Protein 2GQC (pdb70)

Radius of gyration: 11.38 Å; Cα contacts (8 Å, |Δi|>4): 119; chains: 1; bounding box: 30×27×16 Å

InterPro domains:
  IPR022764 Peptidase S54, rhomboid domain [PF01694] (138-277)
  IPR031976 Rhomboid protease, N-terminal [PF16733] (1-68)
  IPR035952 Rhomboid-like superfamily [G3DSA:1.20.1540.10] (83-278)
  IPR035952 Rhomboid-like superfamily [SSF144091] (82-285)
  IPR038244 Rhomboid protease, N-terminal domain superfamily [G3DSA:3.30.70.2080] (1-56)

Secondary structure (DSSP, 8-state):
----EEEEE-TTTTGGGHHHHHHTTT--SEEEEETTEEEEE---SSHHHHHHHHHTTSSSTTTTS-SS--

CATH classification: 3.30.70.2080

Organism: Pseudomonas aeruginosa (strain ATCC 15692 / DSM 22644 / CIP 104116 / JCM 14847 / LMG 12228 / 1C / PRS 101 / PAO1) (NCBI:txid208964)

Structure (mmCIF, N/CA/C/O backbone):
data_2GQC
#
_entry.id   2GQC
#
loop_
_atom_site.group_PDB
_atom_site.id
_atom_site.type_symbol
_atom_site.label_atom_id
_atom_site.label_alt_id
_atom_site.label_comp_id
_atom_site.label_asym_id
_atom_site.label_entity_id
_atom_site.label_seq_id
_atom_site.pdbx_PDB_ins_code
_atom_site.Cartn_x
_atom_site.Cartn_y
_atom_site.Cartn_z
_atom_site.occupancy
_atom_site.B_iso_or_equiv
_atom_site.auth_seq_id
_atom_site.auth_comp_id
_atom_site.auth_asym_id
_atom_site.auth_atom_id
_atom_site.pdbx_PDB_model_num
ATOM 1 N N . MET A 1 1 ? 14.741 6.420 -4.822 1.00 0.00 1 MET A N 1
ATOM 2 C CA . MET A 1 1 ? 13.902 7.167 -5.755 1.00 0.00 1 MET A CA 1
ATOM 3 C C . MET A 1 1 ? 12.497 6.567 -5.863 1.00 0.00 1 MET A C 1
ATOM 4 O O . MET A 1 1 ? 12.295 5.520 -6.486 1.00 0.00 1 MET A O 1
ATOM 18 N N . SER A 1 2 ? 11.538 7.246 -5.228 1.00 0.00 2 SER A N 1
ATOM 19 C CA . SER A 1 2 ? 10.137 6.824 -5.214 1.00 0.00 2 SER A CA 1
ATOM 20 C C . SER A 1 2 ? 9.984 5.437 -4.595 1.00 0.00 2 SER A C 1
ATOM 21 O O . SER A 1 2 ? 9.080 4.680 -4.948 1.00 0.00 2 SER A O 1
ATOM 29 N N . ALA A 1 3 ? 10.871 5.107 -3.670 1.00 0.00 3 ALA A N 1
ATOM 30 C CA . ALA A 1 3 ? 10.842 3.814 -3.023 1.00 0.00 3 ALA A CA 1
ATOM 31 C C . ALA A 1 3 ? 11.197 3.929 -1.555 1.00 0.00 3 ALA A C 1
ATOM 32 O O . ALA A 1 3 ? 12.359 3.898 -1.172 1.00 0.00 3 ALA A O 1
ATOM 39 N N . VAL A 1 4 ? 10.185 4.076 -0.745 1.00 0.00 4 VAL A N 1
ATOM 40 C CA . VAL A 1 4 ? 10.361 4.134 0.694 1.00 0.00 4 VAL A CA 1
ATOM 41 C C . VAL A 1 4 ? 9.540 3.038 1.347 1.00 0.00 4 VAL A C 1
ATOM 42 O O . VAL A 1 4 ? 8.324 2.973 1.164 1.00 0.00 4 VAL A O 1
ATOM 55 N N . GLN A 1 5 ? 10.211 2.159 2.070 1.00 0.00 5 GLN A N 1
ATOM 56 C CA . GLN A 1 5 ? 9.550 1.068 2.754 1.00 0.00 5 GLN A CA 1
ATOM 57 C C . GLN A 1 5 ? 8.575 1.630 3.779 1.00 0.00 5 GLN A C 1
ATOM 58 O O . GLN A 1 5 ? 8.973 2.203 4.795 1.00 0.00 5 GLN A O 1
ATOM 72 N N . VAL A 1 6 ? 7.297 1.458 3.490 1.00 0.00 6 VAL A N 1
ATOM 73 C CA . VAL A 1 6 ? 6.240 1.968 4.343 1.00 0.00 6 VAL A CA 1
ATOM 74 C C . VAL A 1 6 ? 5.048 1.041 4.317 1.00 0.00 6 VAL A C 1
ATOM 75 O O . VAL A 1 6 ? 4.321 0.899 5.296 1.00 0.00 6 VAL A O 1
ATOM 88 N N . LEU A 1 7 ? 4.870 0.388 3.200 1.00 0.00 7 LEU A N 1
ATOM 89 C CA . LEU A 1 7 ? 3.720 -0.430 2.990 1.00 0.00 7 LEU A CA 1
ATOM 90 C C . LEU A 1 7 ? 4.200 -1.855 2.848 1.00 0.00 7 LEU A C 1
ATOM 91 O O . LEU A 1 7 ? 5.338 -2.074 2.473 1.00 0.00 7 LEU A O 1
ATOM 107 N N . LYS A 1 8 ? 3.382 -2.808 3.221 1.00 0.00 8 LYS A N 1
ATOM 108 C CA . LYS A 1 8 ? 3.723 -4.186 3.034 1.00 0.00 8 LYS A CA 1
ATOM 109 C C . LYS A 1 8 ? 2.460 -5.002 2.861 1.00 0.00 8 LYS A C 1
ATOM 110 O O . LYS A 1 8 ? 1.414 -4.663 3.414 1.00 0.00 8 LYS A O 1
ATOM 129 N N . PHE A 1 9 ? 2.557 -6.056 2.083 1.00 0.00 9 PHE A N 1
ATOM 130 C CA . PHE A 1 9 ? 1.449 -6.964 1.884 1.00 0.00 9 PHE A CA 1
ATOM 131 C C . PHE A 1 9 ? 1.841 -8.305 2.455 1.00 0.00 9 PHE A C 1
ATOM 132 O O . PHE A 1 9 ? 2.485 -9.109 1.781 1.00 0.00 9 PHE A O 1
ATOM 149 N N . PRO A 1 10 ? 1.512 -8.495 3.739 1.00 0.00 10 PRO A N 1
ATOM 150 C CA . PRO A 1 10 ? 1.777 -9.699 4.513 1.00 0.00 10 PRO A CA 1
ATOM 151 C C . PRO A 1 10 ? 1.846 -10.974 3.691 1.00 0.00 10 PRO A C 1
ATOM 152 O O . PRO A 1 10 ? 0.825 -11.619 3.469 1.00 0.00 10 PRO A O 1
ATOM 163 N N . LEU A 1 11 ? 3.057 -11.386 3.331 1.00 0.00 11 LEU A N 1
ATOM 164 C CA . LEU A 1 11 ? 3.246 -12.553 2.472 1.00 0.00 11 LEU A CA 1
ATOM 165 C C . LEU A 1 11 ? 2.876 -13.822 3.222 1.00 0.00 11 LEU A C 1
ATOM 166 O O . LEU A 1 11 ? 2.762 -14.908 2.653 1.00 0.00 11 LEU A O 1
ATOM 182 N N . SER A 1 12 ? 2.682 -13.638 4.509 1.00 0.00 12 SER A N 1
ATOM 183 C CA . SER A 1 12 ? 2.374 -14.711 5.427 1.00 0.00 12 SER A CA 1
ATOM 184 C C . SER A 1 12 ? 0.870 -14.811 5.708 1.00 0.00 12 SER A C 1
ATOM 185 O O . SER A 1 12 ? 0.438 -15.645 6.510 1.00 0.00 12 SER A O 1
ATOM 193 N N . VAL A 1 13 ? 0.061 -13.982 5.055 1.00 0.00 13 VAL A N 1
ATOM 194 C CA . VAL A 1 13 ? -1.373 -13.997 5.308 1.00 0.00 13 VAL A CA 1
ATOM 195 C C . VAL A 1 13 ? -2.126 -13.935 4.000 1.00 0.00 13 VAL A C 1
ATOM 196 O O . VAL A 1 13 ? -1.535 -13.950 2.920 1.00 0.00 13 VAL A O 1
ATOM 209 N N . ASP A 1 14 ? -3.428 -13.856 4.116 1.00 0.00 14 ASP A N 1
ATOM 210 C CA . ASP A 1 14 ? -4.295 -13.705 2.967 1.00 0.00 14 ASP A CA 1
ATOM 211 C C . ASP A 1 14 ? -4.257 -12.255 2.496 1.00 0.00 14 ASP A C 1
ATOM 212 O O . ASP A 1 14 ? -5.263 -11.543 2.476 1.00 0.00 14 ASP A O 1
ATOM 221 N N . LEU A 1 15 ? -3.056 -11.838 2.130 1.00 0.00 15 LEU A N 1
ATOM 222 C CA . LEU A 1 15 ? -2.768 -10.483 1.701 1.00 0.00 15 LEU A CA 1
ATOM 223 C C . LEU A 1 15 ? -3.586 -10.060 0.500 1.00 0.00 15 LEU A C 1
ATOM 224 O O . LEU A 1 15 ? -3.610 -8.892 0.190 1.00 0.00 15 LEU A O 1
ATOM 240 N N . ALA A 1 16 ? -4.255 -10.997 -0.165 1.00 0.00 16 ALA A N 1
ATOM 241 C CA . ALA A 1 16 ? -5.061 -10.679 -1.346 1.00 0.00 16 ALA A CA 1
ATOM 242 C C . ALA A 1 16 ? -6.019 -9.534 -1.060 1.00 0.00 16 ALA A C 1
ATOM 243 O O . ALA A 1 16 ? -6.428 -8.807 -1.964 1.00 0.00 16 ALA A O 1
ATOM 250 N N . GLY A 1 17 ? -6.341 -9.363 0.211 1.00 0.00 17 GLY A N 1
ATOM 251 C CA . GLY A 1 17 ? -7.166 -8.260 0.616 1.00 0.00 17 GLY A CA 1
ATOM 252 C C . GLY A 1 17 ? -6.429 -6.935 0.537 1.00 0.00 17 GLY A C 1
ATOM 253 O O . GLY A 1 17 ? -6.982 -5.946 0.071 1.00 0.00 17 GLY A O 1
ATOM 257 N N . PHE A 1 18 ? -5.171 -6.910 0.971 1.00 0.00 18 PHE A N 1
ATOM 258 C CA . PHE A 1 18 ? -4.418 -5.663 0.982 1.00 0.00 18 PHE A CA 1
ATOM 259 C C . PHE A 1 18 ? -3.566 -5.499 -0.265 1.00 0.00 18 PHE A C 1
ATOM 260 O O . PHE A 1 18 ? -3.575 -4.443 -0.890 1.00 0.00 18 PHE A O 1
ATOM 277 N N . VAL A 1 19 ? -2.819 -6.532 -0.628 1.00 0.00 19 VAL A N 1
ATOM 278 C CA . VAL A 1 19 ? -1.977 -6.456 -1.796 1.00 0.00 19 VAL A CA 1
ATOM 279 C C . VAL A 1 19 ? -2.872 -6.232 -2.975 1.00 0.00 19 VAL A C 1
ATOM 280 O O . VAL A 1 19 ? -2.551 -5.496 -3.884 1.00 0.00 19 VAL A O 1
ATOM 293 N N . GLY A 1 20 ? -4.028 -6.851 -2.888 1.00 0.00 20 GLY A N 1
ATOM 294 C CA . GLY A 1 20 ? -5.056 -6.658 -3.871 1.00 0.00 20 GLY A CA 1
ATOM 295 C C . GLY A 1 20 ? -5.586 -5.253 -3.804 1.00 0.00 20 GLY A C 1
ATOM 296 O O . GLY A 1 20 ? -5.771 -4.619 -4.820 1.00 0.00 20 GLY A O 1
ATOM 300 N N . LEU A 1 21 ? -5.735 -4.745 -2.589 1.00 0.00 21 LEU A N 1
ATOM 301 C CA . LEU A 1 21 ? -6.337 -3.439 -2.357 1.00 0.00 21 LEU A CA 1
ATOM 302 C C . LEU A 1 21 ? -5.639 -2.345 -3.154 1.00 0.00 21 LEU A C 1
ATOM 303 O O . LEU A 1 21 ? -6.291 -1.579 -3.853 1.00 0.00 21 LEU A O 1
ATOM 319 N N . LEU A 1 22 ? -4.317 -2.266 -3.081 1.00 0.00 22 LEU A N 1
ATOM 320 C CA . LEU A 1 22 ? -3.635 -1.185 -3.764 1.00 0.00 22 LEU A CA 1
ATOM 321 C C . LEU A 1 22 ? -3.254 -1.583 -5.177 1.00 0.00 22 LEU A C 1
ATOM 322 O O . LEU A 1 22 ? -3.074 -0.742 -6.065 1.00 0.00 22 LEU A O 1
ATOM 338 N N . ARG A 1 23 ? -3.118 -2.873 -5.362 1.00 0.00 23 ARG A N 1
ATOM 339 C CA . ARG A 1 23 ? -2.915 -3.448 -6.687 1.00 0.00 23 ARG A CA 1
ATOM 340 C C . ARG A 1 23 ? -4.140 -3.144 -7.536 1.00 0.00 23 ARG A C 1
ATOM 341 O O . ARG A 1 23 ? -4.086 -3.088 -8.761 1.00 0.00 23 ARG A O 1
ATOM 362 N N . ARG A 1 24 ? -5.237 -2.931 -6.833 1.00 0.00 24 ARG A N 1
ATOM 363 C CA . ARG A 1 24 ? -6.503 -2.561 -7.422 1.00 0.00 24 ARG A CA 1
ATOM 364 C C . ARG A 1 24 ? -6.535 -1.082 -7.738 1.00 0.00 24 ARG A C 1
ATOM 365 O O . ARG A 1 24 ? -7.247 -0.641 -8.641 1.00 0.00 24 ARG A O 1
ATOM 386 N N . LEU A 1 25 ? -5.738 -0.325 -7.004 1.00 0.00 25 LEU A N 1
ATOM 387 C CA . LEU A 1 25 ? -5.812 1.113 -7.057 1.00 0.00 25 LEU A CA 1
ATOM 388 C C . LEU A 1 25 ? -5.143 1.641 -8.316 1.00 0.00 25 LEU A C 1
ATOM 389 O O . LEU A 1 25 ? -5.671 2.536 -8.981 1.00 0.00 25 LEU A O 1
ATOM 405 N N . ASN A 1 26 ? -4.005 1.039 -8.652 1.00 0.00 26 ASN A N 1
ATOM 406 C CA . ASN A 1 26 ? -3.194 1.467 -9.785 1.00 0.00 26 ASN A CA 1
ATOM 407 C C . ASN A 1 26 ? -1.857 0.726 -9.825 1.00 0.00 26 ASN A C 1
ATOM 408 O O . ASN A 1 26 ? -1.110 0.856 -10.791 1.00 0.00 26 ASN A O 1
ATOM 419 N N . VAL A 1 27 ? -1.585 -0.061 -8.769 1.00 0.00 27 VAL A N 1
ATOM 420 C CA . VAL A 1 27 ? -0.366 -0.883 -8.637 1.00 0.00 27 VAL A CA 1
ATOM 421 C C . VAL A 1 27 ? 0.873 -0.254 -9.313 1.00 0.00 27 VAL A C 1
ATOM 422 O O . VAL A 1 27 ? 1.431 -0.776 -10.277 1.00 0.00 27 VAL A O 1
ATOM 435 N N . PRO A 1 28 ? 1.296 0.904 -8.787 1.00 0.00 28 PRO A N 1
ATOM 436 C CA . PRO A 1 28 ? 2.442 1.673 -9.291 1.00 0.00 28 PRO A CA 1
ATOM 437 C C . PRO A 1 28 ? 3.697 1.538 -8.428 1.00 0.00 28 PRO A C 1
ATOM 438 O O . PRO A 1 28 ? 4.563 2.413 -8.438 1.00 0.00 28 PRO A O 1
ATOM 449 N N . HIS A 1 29 ? 3.810 0.448 -7.693 1.00 0.00 29 HIS A N 1
ATOM 450 C CA . HIS A 1 29 ? 4.727 0.404 -6.561 1.00 0.00 29 HIS A CA 1
ATOM 451 C C . HIS A 1 29 ? 5.843 -0.612 -6.713 1.00 0.00 29 HIS A C 1
ATOM 452 O O . HIS A 1 29 ? 5.861 -1.415 -7.641 1.00 0.00 29 HIS A O 1
ATOM 467 N N . ARG A 1 30 ? 6.771 -0.557 -5.767 1.00 0.00 30 ARG A N 1
ATOM 468 C CA . ARG A 1 30 ? 7.818 -1.557 -5.660 1.00 0.00 30 ARG A CA 1
ATOM 469 C C . ARG A 1 30 ? 7.417 -2.647 -4.672 1.00 0.00 30 ARG A C 1
ATOM 470 O O . ARG A 1 30 ? 7.008 -2.351 -3.553 1.00 0.00 30 ARG A O 1
ATOM 491 N N . VAL A 1 31 ? 7.506 -3.892 -5.111 1.00 0.00 31 VAL A N 1
ATOM 492 C CA . VAL A 1 31 ? 7.317 -5.047 -4.244 1.00 0.00 31 VAL A CA 1
ATOM 493 C C . VAL A 1 31 ? 8.660 -5.693 -3.927 1.00 0.00 31 VAL A C 1
ATOM 494 O O . VAL A 1 31 ? 9.387 -6.107 -4.828 1.00 0.00 31 VAL A O 1
ATOM 507 N N . SER A 1 32 ? 8.987 -5.769 -2.653 1.00 0.00 32 SER A N 1
ATOM 508 C CA . SER A 1 32 ? 10.226 -6.394 -2.217 1.00 0.00 32 SER A CA 1
ATOM 509 C C . SER A 1 32 ? 10.021 -7.044 -0.864 1.00 0.00 32 SER A C 1
ATOM 510 O O . SER A 1 32 ? 9.514 -6.420 0.058 1.00 0.00 32 SER A O 1
ATOM 518 N N . GLU A 1 33 ? 10.423 -8.291 -0.748 1.00 0.00 33 GLU A N 1
ATOM 519 C CA . GLU A 1 33 ? 10.160 -9.072 0.451 1.00 0.00 33 GLU A CA 1
ATOM 520 C C . GLU A 1 33 ? 11.186 -8.761 1.529 1.00 0.00 33 GLU A C 1
ATOM 521 O O . GLU A 1 33 ? 12.322 -9.230 1.484 1.00 0.00 33 GLU A O 1
ATOM 533 N N . GLU A 1 34 ? 10.764 -7.960 2.499 1.00 0.00 34 GLU A N 1
ATOM 534 C CA . GLU A 1 34 ? 11.661 -7.460 3.533 1.00 0.00 34 GLU A CA 1
ATOM 535 C C . GLU A 1 34 ? 11.431 -8.171 4.864 1.00 0.00 34 GLU A C 1
ATOM 536 O O . GLU A 1 34 ? 10.354 -8.053 5.456 1.00 0.00 34 GLU A O 1
ATOM 548 N N . SER A 1 35 ? 12.441 -8.931 5.297 1.00 0.00 35 SER A N 1
ATOM 549 C CA . SER A 1 35 ? 12.481 -9.562 6.625 1.00 0.00 35 SER A CA 1
ATOM 550 C C . SER A 1 35 ? 11.468 -10.704 6.785 1.00 0.00 35 SER A C 1
ATOM 551 O O . SER A 1 35 ? 11.764 -11.719 7.419 1.00 0.00 35 SER A O 1
ATOM 559 N N . GLY A 1 36 ? 10.287 -10.543 6.218 1.00 0.00 36 GLY A N 1
ATOM 560 C CA . GLY A 1 36 ? 9.254 -11.542 6.370 1.00 0.00 36 GLY A CA 1
ATOM 561 C C . GLY A 1 36 ? 7.899 -11.086 5.866 1.00 0.00 36 GLY A C 1
ATOM 562 O O . GLY A 1 36 ? 6.908 -11.792 6.029 1.00 0.00 36 GLY A O 1
ATOM 566 N N . GLN A 1 37 ? 7.836 -9.903 5.273 1.00 0.00 37 GLN A N 1
ATOM 567 C CA . GLN A 1 37 ? 6.624 -9.451 4.625 1.00 0.00 37 GLN A CA 1
ATOM 568 C C . GLN A 1 37 ? 6.994 -8.972 3.248 1.00 0.00 37 GLN A C 1
ATOM 569 O O . GLN A 1 37 ? 8.080 -8.438 3.055 1.00 0.00 37 GLN A O 1
ATOM 583 N N . GLN A 1 38 ? 6.134 -9.207 2.280 1.00 0.00 38 GLN A N 1
ATOM 584 C CA . GLN A 1 38 ? 6.307 -8.581 1.002 1.00 0.00 38 GLN A CA 1
ATOM 585 C C . GLN A 1 38 ? 6.040 -7.129 1.214 1.00 0.00 38 GLN A C 1
ATOM 586 O O . GLN A 1 38 ? 5.112 -6.772 1.918 1.00 0.00 38 GLN A O 1
ATOM 600 N N . VAL A 1 39 ? 6.856 -6.295 0.656 1.00 0.00 39 VAL A N 1
ATOM 601 C CA . VAL A 1 39 ? 6.824 -4.918 1.023 1.00 0.00 39 VAL A CA 1
ATOM 602 C C . VAL A 1 39 ? 6.723 -4.013 -0.176 1.00 0.00 39 VAL A C 1
ATOM 603 O O . VAL A 1 39 ? 7.283 -4.270 -1.227 1.00 0.00 39 VAL A O 1
ATOM 616 N N . LEU A 1 40 ? 5.972 -2.972 0.014 1.00 0.00 40 LEU A N 1
ATOM 617 C CA . LEU A 1 40 ? 5.574 -2.079 -1.026 1.00 0.00 40 LEU A CA 1
ATOM 618 C C . LEU A 1 40 ? 6.105 -0.692 -0.714 1.00 0.00 40 LEU A C 1
ATOM 619 O O . LEU A 1 40 ? 5.917 -0.166 0.386 1.00 0.00 40 LEU A O 1
ATOM 635 N N . TRP A 1 41 ? 6.791 -0.119 -1.677 1.00 0.00 41 TRP A N 1
ATOM 636 C CA . TRP A 1 41 ? 7.449 1.147 -1.476 1.00 0.00 41 TRP A CA 1
ATOM 637 C C . TRP A 1 41 ? 7.018 2.113 -2.574 1.00 0.00 41 TRP A C 1
ATOM 638 O O . TRP A 1 41 ? 7.454 1.959 -3.716 1.00 0.00 41 TRP A O 1
ATOM 659 N N . VAL A 1 42 ? 6.124 3.051 -2.278 1.00 0.00 42 VAL A N 1
ATOM 660 C CA . VAL A 1 42 ? 5.917 4.161 -3.221 1.00 0.00 42 VAL A CA 1
ATOM 661 C C . VAL A 1 42 ? 5.792 5.584 -2.621 1.00 0.00 42 VAL A C 1
ATOM 662 O O . VAL A 1 42 ? 5.371 6.488 -3.342 1.00 0.00 42 VAL A O 1
ATOM 675 N N . PRO A 1 43 ? 6.131 5.863 -1.342 1.00 0.00 43 PRO A N 1
ATOM 676 C CA . PRO A 1 43 ? 6.036 7.222 -0.820 1.00 0.00 43 PRO A CA 1
ATOM 677 C C . PRO A 1 43 ? 7.338 8.026 -0.881 1.00 0.00 43 PRO A C 1
ATOM 678 O O . PRO A 1 43 ? 8.122 7.924 -1.821 1.00 0.00 43 PRO A O 1
ATOM 689 N N . ASP A 1 44 ? 7.534 8.816 0.169 1.00 0.00 44 ASP A N 1
ATOM 690 C CA . ASP A 1 44 ? 8.686 9.704 0.319 1.00 0.00 44 ASP A CA 1
ATOM 691 C C . ASP A 1 44 ? 9.119 9.717 1.771 1.00 0.00 44 ASP A C 1
ATOM 692 O O . ASP A 1 44 ? 10.175 9.209 2.142 1.00 0.00 44 ASP A O 1
ATOM 701 N N . GLU A 1 45 ? 8.259 10.308 2.579 1.00 0.00 45 GLU A N 1
ATOM 702 C CA . GLU A 1 45 ? 8.488 10.479 3.998 1.00 0.00 45 GLU A CA 1
ATOM 703 C C . GLU A 1 45 ? 7.210 10.990 4.616 1.00 0.00 45 GLU A C 1
ATOM 704 O O . GLU A 1 45 ? 6.653 10.382 5.525 1.00 0.00 45 GLU A O 1
ATOM 716 N N . ARG A 1 46 ? 6.726 12.093 4.074 1.00 0.00 46 ARG A N 1
ATOM 717 C CA . ARG A 1 46 ? 5.424 12.607 4.455 1.00 0.00 46 ARG A CA 1
ATOM 718 C C . ARG A 1 46 ? 4.367 11.887 3.641 1.00 0.00 46 ARG A C 1
ATOM 719 O O . ARG A 1 46 ? 3.260 11.619 4.106 1.00 0.00 46 ARG A O 1
ATOM 740 N N . LEU A 1 47 ? 4.757 11.540 2.424 1.00 0.00 47 LEU A N 1
ATOM 741 C CA . LEU A 1 47 ? 3.909 10.798 1.510 1.00 0.00 47 LEU A CA 1
ATOM 742 C C . LEU A 1 47 ? 3.623 9.411 2.084 1.00 0.00 47 LEU A C 1
ATOM 743 O O . LEU A 1 47 ? 2.548 8.867 1.890 1.00 0.00 47 LEU A O 1
ATOM 759 N N . ALA A 1 48 ? 4.591 8.877 2.823 1.00 0.00 48 ALA A N 1
ATOM 760 C CA . ALA A 1 48 ? 4.523 7.528 3.390 1.00 0.00 48 ALA A CA 1
ATOM 761 C C . ALA A 1 48 ? 3.162 7.213 4.005 1.00 0.00 48 ALA A C 1
ATOM 762 O O . ALA A 1 48 ? 2.557 6.164 3.740 1.00 0.00 48 ALA A O 1
ATOM 769 N N . GLU A 1 49 ? 2.671 8.159 4.782 1.00 0.00 49 GLU A N 1
ATOM 770 C CA . GLU A 1 49 ? 1.442 7.984 5.532 1.00 0.00 49 GLU A CA 1
ATOM 771 C C . GLU A 1 49 ? 0.264 8.043 4.582 1.00 0.00 49 GLU A C 1
ATOM 772 O O . GLU A 1 49 ? -0.653 7.233 4.644 1.00 0.00 49 GLU A O 1
ATOM 784 N N . GLN A 1 50 ? 0.340 8.984 3.663 1.00 0.00 50 GLN A N 1
ATOM 785 C CA . GLN A 1 50 ? -0.688 9.179 2.667 1.00 0.00 50 GLN A CA 1
ATOM 786 C C . GLN A 1 50 ? -0.793 7.947 1.778 1.00 0.00 50 GLN A C 1
ATOM 787 O O . GLN A 1 50 ? -1.879 7.570 1.341 1.00 0.00 50 GLN A O 1
ATOM 801 N N . VAL A 1 51 ? 0.331 7.279 1.580 1.00 0.00 51 VAL A N 1
ATOM 802 C CA . VAL A 1 51 ? 0.406 6.235 0.588 1.00 0.00 51 VAL A CA 1
ATOM 803 C C . VAL A 1 51 ? -0.312 4.993 1.085 1.00 0.00 51 VAL A C 1
ATOM 804 O O . VAL A 1 51 ? -1.262 4.555 0.475 1.00 0.00 51 VAL A O 1
ATOM 817 N N . ARG A 1 52 ? 0.077 4.447 2.213 1.00 0.00 52 ARG A N 1
ATOM 818 C CA . ARG A 1 52 ? -0.563 3.216 2.648 1.00 0.00 52 ARG A CA 1
ATOM 819 C C . ARG A 1 52 ? -1.863 3.509 3.379 1.00 0.00 52 ARG A C 1
ATOM 820 O O . ARG A 1 52 ? -2.860 2.814 3.193 1.00 0.00 52 ARG A O 1
ATOM 841 N N . GLU A 1 53 ? -1.870 4.571 4.169 1.00 0.00 53 GLU A N 1
ATOM 842 C CA . GLU A 1 53 ? -2.974 4.817 5.074 1.00 0.00 53 GLU A CA 1
ATOM 843 C C . GLU A 1 53 ? -4.138 5.432 4.368 1.00 0.00 53 GLU A C 1
ATOM 844 O O . GLU A 1 53 ? -5.248 5.336 4.839 1.00 0.00 53 GLU A O 1
ATOM 856 N N . LEU A 1 54 ? -3.904 6.091 3.265 1.00 0.00 54 LEU A N 1
ATOM 857 C CA . LEU A 1 54 ? -5.017 6.643 2.535 1.00 0.00 54 LEU A CA 1
ATOM 858 C C . LEU A 1 54 ? -5.351 5.803 1.335 1.00 0.00 54 LEU A C 1
ATOM 859 O O . LEU A 1 54 ? -6.494 5.739 0.940 1.00 0.00 54 LEU A O 1
ATOM 875 N N . TYR A 1 55 ? -4.392 5.098 0.782 1.00 0.00 55 TYR A N 1
ATOM 876 C CA . TYR A 1 55 ? -4.713 4.252 -0.358 1.00 0.00 55 TYR A CA 1
ATOM 877 C C . TYR A 1 55 ? -5.637 3.154 0.111 1.00 0.00 55 TYR A C 1
ATOM 878 O O . TYR A 1 55 ? -6.473 2.662 -0.631 1.00 0.00 55 TYR A O 1
ATOM 896 N N . ARG A 1 56 ? -5.486 2.808 1.379 1.00 0.00 56 ARG A N 1
ATOM 897 C CA . ARG A 1 56 ? -6.274 1.757 1.988 1.00 0.00 56 ARG A CA 1
ATOM 898 C C . ARG A 1 56 ? -7.718 2.194 2.296 1.00 0.00 56 ARG A C 1
ATOM 899 O O . ARG A 1 56 ? -8.542 1.354 2.655 1.00 0.00 56 ARG A O 1
ATOM 920 N N . ARG A 1 57 ? -8.054 3.487 2.148 1.00 0.00 57 ARG A N 1
ATOM 921 C CA . ARG A 1 57 ? -9.360 3.948 2.639 1.00 0.00 57 ARG A CA 1
ATOM 922 C C . ARG A 1 57 ? -9.919 5.182 1.927 1.00 0.00 57 ARG A C 1
ATOM 923 O O . ARG A 1 57 ? -11.121 5.405 1.964 1.00 0.00 57 ARG A O 1
ATOM 944 N N . TYR A 1 58 ? -9.075 5.997 1.317 1.00 0.00 58 TYR A N 1
ATOM 945 C CA . TYR A 1 58 ? -9.558 7.205 0.648 1.00 0.00 58 TYR A CA 1
ATOM 946 C C . TYR A 1 58 ? -9.388 7.119 -0.881 1.00 0.00 58 TYR A C 1
ATOM 947 O O . TYR A 1 58 ? -10.375 7.000 -1.571 1.00 0.00 58 TYR A O 1
ATOM 965 N N . PRO A 1 59 ? -8.164 7.222 -1.453 1.00 0.00 59 PRO A N 1
ATOM 966 C CA . PRO A 1 59 ? -7.914 6.864 -2.859 1.00 0.00 59 PRO A CA 1
ATOM 967 C C . PRO A 1 59 ? -8.662 5.610 -3.354 1.00 0.00 59 PRO A C 1
ATOM 968 O O . PRO A 1 59 ? -9.207 5.617 -4.459 1.00 0.00 59 PRO A O 1
ATOM 979 N N . GLU A 1 60 ? -8.691 4.540 -2.557 1.00 0.00 60 GLU A N 1
ATOM 980 C CA . GLU A 1 60 ? -9.394 3.325 -2.967 1.00 0.00 60 GLU A CA 1
ATOM 981 C C . GLU A 1 60 ? -10.770 3.306 -2.322 1.00 0.00 60 GLU A C 1
ATOM 982 O O . GLU A 1 60 ? -11.737 2.798 -2.881 1.00 0.00 60 GLU A O 1
ATOM 994 N N . GLY A 1 61 ? -10.849 3.917 -1.154 1.00 0.00 61 GLY A N 1
ATOM 995 C CA . GLY A 1 61 ? -12.128 4.157 -0.517 1.00 0.00 61 GLY A CA 1
ATOM 996 C C . GLY A 1 61 ? -12.823 5.354 -1.130 1.00 0.00 61 GLY A C 1
ATOM 997 O O . GLY A 1 61 ? -13.647 6.022 -0.509 1.00 0.00 61 GLY A O 1
ATOM 1001 N N . ASP A 1 62 ? -12.452 5.617 -2.359 1.00 0.00 62 ASP A N 1
ATOM 1002 C CA . ASP A 1 62 ? -12.992 6.719 -3.130 1.00 0.00 62 ASP A CA 1
ATOM 1003 C C . ASP A 1 62 ? -14.324 6.287 -3.728 1.00 0.00 62 ASP A C 1
ATOM 1004 O O . ASP A 1 62 ? -14.709 5.125 -3.576 1.00 0.00 62 ASP A O 1
ATOM 1013 N N . PRO A 1 63 ? -15.064 7.188 -4.395 1.00 0.00 63 PRO A N 1
ATOM 1014 C CA . PRO A 1 63 ? -16.209 6.799 -5.231 1.00 0.00 63 PRO A CA 1
ATOM 1015 C C . PRO A 1 63 ? -15.881 5.653 -6.205 1.00 0.00 63 PRO A C 1
ATOM 1016 O O . PRO A 1 63 ? -16.762 5.146 -6.899 1.00 0.00 63 PRO A O 1
ATOM 1027 N N . GLN A 1 64 ? -14.609 5.265 -6.263 1.00 0.00 64 GLN A N 1
ATOM 1028 C CA . GLN A 1 64 ? -14.169 4.168 -7.107 1.00 0.00 64 GLN A CA 1
ATOM 1029 C C . GLN A 1 64 ? 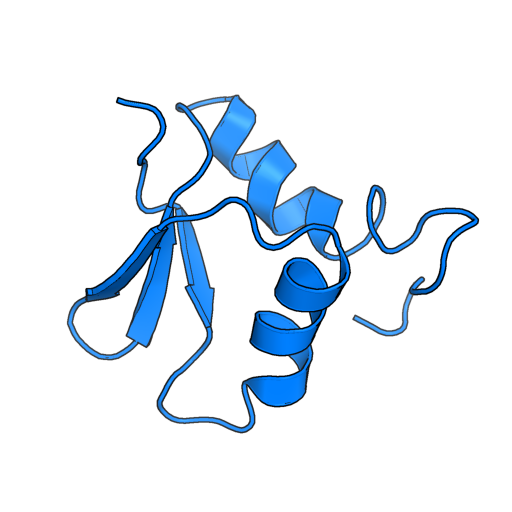-14.736 2.837 -6.628 1.00 0.00 64 GLN A C 1
ATOM 1030 O O . GLN A 1 64 ? -15.520 2.202 -7.337 1.00 0.00 64 GLN A O 1
ATOM 1044 N N . ALA A 1 65 ? -14.357 2.417 -5.424 1.00 0.00 65 ALA A N 1
ATOM 1045 C CA . ALA A 1 65 ? -14.611 1.044 -5.023 1.00 0.00 65 ALA A CA 1
ATOM 1046 C C . ALA A 1 65 ? -14.752 0.864 -3.520 1.00 0.00 65 ALA A C 1
ATOM 1047 O O . ALA A 1 65 ? -15.857 0.867 -2.977 1.00 0.00 65 ALA A O 1
ATOM 1054 N N . THR A 1 66 ? -13.616 0.703 -2.870 1.00 0.00 66 THR A N 1
ATOM 1055 C CA . THR A 1 66 ? -13.539 0.353 -1.468 1.00 0.00 66 THR A CA 1
ATOM 1056 C C . THR A 1 66 ? -14.073 1.487 -0.583 1.00 0.00 66 THR A C 1
ATOM 1057 O O . THR A 1 66 ? -14.286 2.589 -1.071 1.00 0.00 66 THR A O 1
ATOM 1068 N N . LEU A 1 67 ? -14.379 1.165 0.680 1.00 0.00 67 LEU A N 1
ATOM 1069 C CA . LEU A 1 67 ? -14.689 2.147 1.712 1.00 0.00 67 LEU A CA 1
ATOM 1070 C C . LEU A 1 67 ? -15.197 1.433 2.955 1.00 0.00 67 LEU A C 1
ATOM 1071 O O . LEU A 1 67 ? -16.242 0.785 2.915 1.00 0.00 67 LEU A O 1
ATOM 1087 N N . GLU A 1 68 ? -14.436 1.533 4.045 1.00 0.00 68 GLU A N 1
ATOM 1088 C CA . GLU A 1 68 ? -14.757 0.837 5.297 1.00 0.00 68 GLU A CA 1
ATOM 1089 C C . GLU A 1 68 ? -14.773 -0.676 5.104 1.00 0.00 68 GLU A C 1
ATOM 1090 O O . GLU A 1 68 ? -15.267 -1.423 5.946 1.00 0.00 68 GLU A O 1
ATOM 1102 N N . ALA A 1 69 ? -14.208 -1.113 3.995 1.00 0.00 69 ALA A N 1
ATOM 1103 C CA . ALA A 1 69 ? -14.140 -2.526 3.672 1.00 0.00 69 ALA A CA 1
ATOM 1104 C C . ALA A 1 69 ? -12.699 -2.971 3.594 1.00 0.00 69 ALA A C 1
ATOM 1105 O O . ALA A 1 69 ? -12.421 -4.110 3.235 1.00 0.00 69 ALA A O 1
ATOM 1112 N N . ALA A 1 70 ? -11.796 -2.039 3.902 1.00 0.00 70 ALA A N 1
ATOM 1113 C CA . ALA A 1 70 ? -10.360 -2.305 3.889 1.00 0.00 70 ALA A CA 1
ATOM 1114 C C . ALA A 1 70 ? -10.061 -3.603 4.623 1.00 0.00 70 ALA A C 1
ATOM 1115 O O . ALA A 1 70 ? -10.159 -3.674 5.851 1.00 0.00 70 ALA A O 1
ATOM 1122 N N . MET A 1 1 ? 14.413 7.314 -2.803 1.00 0.00 1 MET A N 2
ATOM 1123 C CA . MET A 1 1 ? 13.743 8.270 -3.683 1.00 0.00 1 MET A CA 2
ATOM 1124 C C . MET A 1 1 ? 12.512 7.641 -4.335 1.00 0.00 1 MET A C 2
ATOM 1125 O O . MET A 1 1 ? 12.641 6.738 -5.163 1.00 0.00 1 MET A O 2
ATOM 1139 N N . SER A 1 2 ? 11.329 8.123 -3.936 1.00 0.00 2 SER A N 2
ATOM 1140 C CA . SER A 1 2 ? 10.034 7.620 -4.421 1.00 0.00 2 SER A CA 2
ATOM 1141 C C . SER A 1 2 ? 9.910 6.101 -4.271 1.00 0.00 2 SER A C 2
ATOM 1142 O O . SER A 1 2 ? 9.141 5.447 -4.977 1.00 0.00 2 SER A O 2
ATOM 1150 N N . ALA A 1 3 ? 10.665 5.557 -3.330 1.00 0.00 3 ALA A N 2
ATOM 1151 C CA . ALA A 1 3 ? 10.643 4.140 -3.038 1.00 0.00 3 ALA A CA 2
ATOM 1152 C C . ALA A 1 3 ? 11.068 3.903 -1.608 1.00 0.00 3 ALA A C 2
ATOM 1153 O O . ALA A 1 3 ? 12.186 3.475 -1.329 1.00 0.00 3 ALA A O 2
ATOM 1160 N N . VAL A 1 4 ? 10.166 4.209 -0.709 1.00 0.00 4 VAL A N 2
ATOM 1161 C CA . VAL A 1 4 ? 10.429 4.084 0.710 1.00 0.00 4 VAL A CA 2
ATOM 1162 C C . VAL A 1 4 ? 9.680 2.900 1.272 1.00 0.00 4 VAL A C 2
ATOM 1163 O O . VAL A 1 4 ? 8.474 2.763 1.058 1.00 0.00 4 VAL A O 2
ATOM 1176 N N . GLN A 1 5 ? 10.395 2.036 1.964 1.00 0.00 5 GLN A N 2
ATOM 1177 C CA . GLN A 1 5 ? 9.779 0.921 2.634 1.00 0.00 5 GLN A CA 2
ATOM 1178 C C . GLN A 1 5 ? 8.843 1.465 3.699 1.00 0.00 5 GLN A C 2
ATOM 1179 O O . GLN A 1 5 ? 9.277 2.000 4.718 1.00 0.00 5 GLN A O 2
ATOM 1193 N N . VAL A 1 6 ? 7.558 1.336 3.438 1.00 0.00 6 VAL A N 2
ATOM 1194 C CA . VAL A 1 6 ? 6.551 1.825 4.352 1.00 0.00 6 VAL A CA 2
ATOM 1195 C C . VAL A 1 6 ? 5.330 0.941 4.300 1.00 0.00 6 VAL A C 2
ATOM 1196 O O . VAL A 1 6 ? 4.598 0.801 5.275 1.00 0.00 6 VAL A O 2
ATOM 1209 N N . LEU A 1 7 ? 5.144 0.310 3.169 1.00 0.00 7 LEU A N 2
ATOM 1210 C CA . LEU A 1 7 ? 3.978 -0.477 2.934 1.00 0.00 7 LEU A CA 2
ATOM 1211 C C . LEU A 1 7 ? 4.418 -1.914 2.751 1.00 0.00 7 LEU A C 2
ATOM 1212 O O . LEU A 1 7 ? 5.550 -2.155 2.365 1.00 0.00 7 LEU A O 2
ATOM 1228 N N . LYS A 1 8 ? 3.572 -2.859 3.103 1.00 0.00 8 LYS A N 2
ATOM 1229 C CA . LYS A 1 8 ? 3.872 -4.245 2.889 1.00 0.00 8 LYS A CA 2
ATOM 1230 C C . LYS A 1 8 ? 2.588 -5.043 2.748 1.00 0.00 8 LYS A C 2
ATOM 1231 O O . LYS A 1 8 ? 1.546 -4.673 3.299 1.00 0.00 8 LYS A O 2
ATOM 1250 N N . PHE A 1 9 ? 2.670 -6.121 1.999 1.00 0.00 9 PHE A N 2
ATOM 1251 C CA . PHE A 1 9 ? 1.555 -7.031 1.816 1.00 0.00 9 PHE A CA 2
ATOM 1252 C C . PHE A 1 9 ? 1.961 -8.400 2.340 1.00 0.00 9 PHE A C 2
ATOM 1253 O O . PHE A 1 9 ? 2.539 -9.209 1.619 1.00 0.00 9 PHE A O 2
ATOM 1270 N N . PRO A 1 10 ? 1.726 -8.601 3.641 1.00 0.00 10 PRO A N 2
ATOM 1271 C CA . PRO A 1 10 ? 1.966 -9.835 4.387 1.00 0.00 10 PRO A CA 2
ATOM 1272 C C . PRO A 1 10 ? 1.944 -11.115 3.562 1.00 0.00 10 PRO A C 2
ATOM 1273 O O . PRO A 1 10 ? 0.882 -11.699 3.364 1.00 0.00 10 PRO A O 2
ATOM 1284 N N . LEU A 1 11 ? 3.125 -11.604 3.186 1.00 0.00 11 LEU A N 2
ATOM 1285 C CA . LEU A 1 11 ? 3.242 -12.772 2.298 1.00 0.00 11 LEU A CA 2
ATOM 1286 C C . LEU A 1 11 ? 2.757 -14.037 3.000 1.00 0.00 11 LEU A C 2
ATOM 1287 O O . LEU A 1 11 ? 2.582 -15.089 2.389 1.00 0.00 11 LEU A O 2
ATOM 1303 N N . SER A 1 12 ? 2.535 -13.899 4.291 1.00 0.00 12 SER A N 2
ATOM 1304 C CA . SER A 1 12 ? 2.215 -15.013 5.149 1.00 0.00 12 SER A CA 2
ATOM 1305 C C . SER A 1 12 ? 0.716 -15.096 5.388 1.00 0.00 12 SER A C 2
ATOM 1306 O O . SER A 1 12 ? 0.203 -16.113 5.857 1.00 0.00 12 SER A O 2
ATOM 1314 N N . VAL A 1 13 ? 0.001 -14.042 5.030 1.00 0.00 13 VAL A N 2
ATOM 1315 C CA . VAL A 1 13 ? -1.397 -13.950 5.386 1.00 0.00 13 VAL A CA 2
ATOM 1316 C C . VAL A 1 13 ? -2.234 -13.837 4.135 1.00 0.00 13 VAL A C 2
ATOM 1317 O O . VAL A 1 13 ? -1.729 -13.958 3.016 1.00 0.00 13 VAL A O 2
ATOM 1330 N N . ASP A 1 14 ? -3.502 -13.597 4.336 1.00 0.00 14 ASP A N 2
ATOM 1331 C CA . ASP A 1 14 ? -4.437 -13.435 3.244 1.00 0.00 14 ASP A CA 2
ATOM 1332 C C . ASP A 1 14 ? -4.357 -12.003 2.728 1.00 0.00 14 ASP A C 2
ATOM 1333 O O . ASP A 1 14 ? -5.323 -11.234 2.782 1.00 0.00 14 ASP A O 2
ATOM 1342 N N . LEU A 1 15 ? -3.168 -11.659 2.237 1.00 0.00 15 LEU A N 2
ATOM 1343 C CA . LEU A 1 15 ? -2.854 -10.326 1.761 1.00 0.00 15 LEU A CA 2
ATOM 1344 C C . LEU A 1 15 ? -3.685 -9.912 0.570 1.00 0.00 15 LEU A C 2
ATOM 1345 O O . LEU A 1 15 ? -3.610 -8.778 0.157 1.00 0.00 15 LEU A O 2
ATOM 1361 N N . ALA A 1 16 ? -4.469 -10.816 0.008 1.00 0.00 16 ALA A N 2
ATOM 1362 C CA . ALA A 1 16 ? -5.320 -10.472 -1.125 1.00 0.00 16 ALA A CA 2
ATOM 1363 C C . ALA A 1 16 ? -6.219 -9.294 -0.776 1.00 0.00 16 ALA A C 2
ATOM 1364 O O . ALA A 1 16 ? -6.711 -8.590 -1.657 1.00 0.00 16 ALA A O 2
ATOM 1371 N N . GLY A 1 17 ? -6.404 -9.066 0.517 1.00 0.00 17 GLY A N 2
ATOM 1372 C CA . GLY A 1 17 ? -7.122 -7.899 0.957 1.00 0.00 17 GLY A CA 2
ATOM 1373 C C . GLY A 1 17 ? -6.319 -6.626 0.757 1.00 0.00 17 GLY A C 2
ATOM 1374 O O . GLY A 1 17 ? -6.834 -5.645 0.230 1.00 0.00 17 GLY A O 2
ATOM 1378 N N . PHE A 1 18 ? -5.052 -6.636 1.159 1.00 0.00 18 PHE A N 2
ATOM 1379 C CA . PHE A 1 18 ? -4.234 -5.432 1.075 1.00 0.00 18 PHE A CA 2
ATOM 1380 C C . PHE A 1 18 ? -3.468 -5.359 -0.235 1.00 0.00 18 PHE A C 2
ATOM 1381 O O . PHE A 1 18 ? -3.476 -4.328 -0.903 1.00 0.00 18 PHE A O 2
ATOM 1398 N N . VAL A 1 19 ? -2.800 -6.438 -0.606 1.00 0.00 19 VAL A N 2
ATOM 1399 C CA . VAL A 1 19 ? -2.058 -6.465 -1.850 1.00 0.00 19 VAL A CA 2
ATOM 1400 C C . VAL A 1 19 ? -3.036 -6.208 -2.975 1.00 0.00 19 VAL A C 2
ATOM 1401 O O . VAL A 1 19 ? -2.711 -5.583 -3.973 1.00 0.00 19 VAL A O 2
ATOM 1414 N N . GLY A 1 20 ? -4.256 -6.690 -2.754 1.00 0.00 20 GLY A N 2
ATOM 1415 C CA . GLY A 1 20 ? -5.349 -6.459 -3.668 1.00 0.00 20 GLY A CA 2
ATOM 1416 C C . GLY A 1 20 ? -5.806 -5.036 -3.591 1.00 0.00 20 GLY A C 2
ATOM 1417 O O . GLY A 1 20 ? -6.038 -4.419 -4.608 1.00 0.00 20 GLY A O 2
ATOM 1421 N N . LEU A 1 21 ? -5.829 -4.498 -2.382 1.00 0.00 21 LEU A N 2
ATOM 1422 C CA . LEU A 1 21 ? -6.311 -3.142 -2.136 1.00 0.00 21 LEU A CA 2
ATOM 1423 C C . LEU A 1 21 ? -5.582 -2.138 -3.018 1.00 0.00 21 LEU A C 2
ATOM 1424 O O . LEU A 1 21 ? -6.182 -1.261 -3.630 1.00 0.00 21 LEU A O 2
ATOM 1440 N N . LEU A 1 22 ? -4.281 -2.291 -3.088 1.00 0.00 22 LEU A N 2
ATOM 1441 C CA . LEU A 1 22 ? -3.437 -1.348 -3.798 1.00 0.00 22 LEU A CA 2
ATOM 1442 C C . LEU A 1 22 ? -3.209 -1.798 -5.225 1.00 0.00 22 LEU A C 2
ATOM 1443 O O . LEU A 1 22 ? -2.901 -0.999 -6.119 1.00 0.00 22 LEU A O 2
ATOM 1459 N N . ARG A 1 23 ? -3.326 -3.094 -5.412 1.00 0.00 23 ARG A N 2
ATOM 1460 C CA . ARG A 1 23 ? -3.390 -3.684 -6.737 1.00 0.00 23 ARG A CA 2
ATOM 1461 C C . ARG A 1 23 ? -4.553 -3.064 -7.492 1.00 0.00 23 ARG A C 2
ATOM 1462 O O . ARG A 1 23 ? -4.499 -2.827 -8.696 1.00 0.00 23 ARG A O 2
ATOM 1483 N N . ARG A 1 24 ? -5.588 -2.793 -6.722 1.00 0.00 24 ARG A N 2
ATOM 1484 C CA . ARG A 1 24 ? -6.828 -2.211 -7.202 1.00 0.00 24 ARG A CA 2
ATOM 1485 C C . ARG A 1 24 ? -6.624 -0.751 -7.535 1.00 0.00 24 ARG A C 2
ATOM 1486 O O . ARG A 1 24 ? -7.279 -0.182 -8.412 1.00 0.00 24 ARG A O 2
ATOM 1507 N N . LEU A 1 25 ? -5.671 -0.177 -6.829 1.00 0.00 25 LEU A N 2
ATOM 1508 C CA . LEU A 1 25 ? -5.443 1.252 -6.832 1.00 0.00 25 LEU A CA 2
ATOM 1509 C C . LEU A 1 25 ? -4.844 1.674 -8.175 1.00 0.00 25 LEU A C 2
ATOM 1510 O O . LEU A 1 25 ? -5.304 2.647 -8.774 1.00 0.00 25 LEU A O 2
ATOM 1526 N N . ASN A 1 26 ? -3.846 0.900 -8.632 1.00 0.00 26 ASN A N 2
ATOM 1527 C CA . ASN A 1 26 ? -3.236 1.012 -9.975 1.00 0.00 26 ASN A CA 2
ATOM 1528 C C . ASN A 1 26 ? -1.787 0.537 -9.959 1.00 0.00 26 ASN A C 2
ATOM 1529 O O . ASN A 1 26 ? -1.045 0.781 -10.909 1.00 0.00 26 ASN A O 2
ATOM 1540 N N . VAL A 1 27 ? -1.421 -0.183 -8.891 1.00 0.00 27 VAL A N 2
ATOM 1541 C CA . VAL A 1 27 ? -0.080 -0.773 -8.713 1.00 0.00 27 VAL A CA 2
ATOM 1542 C C . VAL A 1 27 ? 1.051 0.046 -9.371 1.00 0.00 27 VAL A C 2
ATOM 1543 O O . VAL A 1 27 ? 1.672 -0.363 -10.352 1.00 0.00 27 VAL A O 2
ATOM 1556 N N . PRO A 1 28 ? 1.314 1.231 -8.807 1.00 0.00 28 PRO A N 2
ATOM 1557 C CA . PRO A 1 28 ? 2.400 2.120 -9.239 1.00 0.00 28 PRO A CA 2
ATOM 1558 C C . PRO A 1 28 ? 3.660 1.955 -8.396 1.00 0.00 28 PRO A C 2
ATOM 1559 O O . PRO A 1 28 ? 4.522 2.830 -8.371 1.00 0.00 28 PRO A O 2
ATOM 1570 N N . HIS A 1 29 ? 3.773 0.823 -7.725 1.00 0.00 29 HIS A N 2
ATOM 1571 C CA . HIS A 1 29 ? 4.704 0.701 -6.609 1.00 0.00 29 HIS A CA 2
ATOM 1572 C C . HIS A 1 29 ? 5.748 -0.385 -6.813 1.00 0.00 29 HIS A C 2
ATOM 1573 O O . HIS A 1 29 ? 5.684 -1.168 -7.759 1.00 0.00 29 HIS A O 2
ATOM 1588 N N . ARG A 1 30 ? 6.685 -0.421 -5.879 1.00 0.00 30 ARG A N 2
ATOM 1589 C CA . ARG A 1 30 ? 7.715 -1.450 -5.822 1.00 0.00 30 ARG A CA 2
ATOM 1590 C C . ARG A 1 30 ? 7.317 -2.566 -4.856 1.00 0.00 30 ARG A C 2
ATOM 1591 O O . ARG A 1 30 ? 6.784 -2.298 -3.783 1.00 0.00 30 ARG A O 2
ATOM 1612 N N . VAL A 1 31 ? 7.554 -3.805 -5.265 1.00 0.00 31 VAL A N 2
ATOM 1613 C CA . VAL A 1 31 ? 7.326 -4.974 -4.427 1.00 0.00 31 VAL A CA 2
ATOM 1614 C C . VAL A 1 31 ? 8.640 -5.702 -4.134 1.00 0.00 31 VAL A C 2
ATOM 1615 O O . VAL A 1 31 ? 9.383 -6.067 -5.047 1.00 0.00 31 VAL A O 2
ATOM 1628 N N . SER A 1 32 ? 8.908 -5.894 -2.859 1.00 0.00 32 SER A N 2
ATOM 1629 C CA . SER A 1 32 ? 10.080 -6.623 -2.394 1.00 0.00 32 SER A CA 2
ATOM 1630 C C . SER A 1 32 ? 9.660 -7.587 -1.284 1.00 0.00 32 SER A C 2
ATOM 1631 O O . SER A 1 32 ? 8.474 -7.849 -1.119 1.00 0.00 32 SER A O 2
ATOM 1639 N N . GLU A 1 33 ? 10.623 -8.137 -0.552 1.00 0.00 33 GLU A N 2
ATOM 1640 C CA . GLU A 1 33 ? 10.330 -8.952 0.628 1.00 0.00 33 GLU A CA 2
ATOM 1641 C C . GLU A 1 33 ? 11.232 -8.500 1.762 1.00 0.00 33 GLU A C 2
ATOM 1642 O O . GLU A 1 33 ? 12.390 -8.913 1.856 1.00 0.00 33 GLU A O 2
ATOM 1654 N N . GLU A 1 34 ? 10.693 -7.655 2.623 1.00 0.00 34 GLU A N 2
ATOM 1655 C CA . GLU A 1 34 ? 11.479 -7.049 3.685 1.00 0.00 34 GLU A CA 2
ATOM 1656 C C . GLU A 1 34 ? 10.936 -7.464 5.041 1.00 0.00 34 GLU A C 2
ATOM 1657 O O . GLU A 1 34 ? 9.726 -7.414 5.273 1.00 0.00 34 GLU A O 2
ATOM 1669 N N . SER A 1 35 ? 11.840 -7.915 5.910 1.00 0.00 35 SER A N 2
ATOM 1670 C CA . SER A 1 35 ? 11.495 -8.348 7.265 1.00 0.00 35 SER A CA 2
ATOM 1671 C C . SER A 1 35 ? 10.654 -9.625 7.237 1.00 0.00 35 SER A C 2
ATOM 1672 O O . SER A 1 35 ? 10.277 -10.157 8.279 1.00 0.00 35 SER A O 2
ATOM 1680 N N . GLY A 1 36 ? 10.365 -10.105 6.036 1.00 0.00 36 GLY A N 2
ATOM 1681 C CA . GLY A 1 36 ? 9.627 -11.330 5.875 1.00 0.00 36 GLY A CA 2
ATOM 1682 C C . GLY A 1 36 ? 8.502 -11.160 4.920 1.00 0.00 36 GLY A C 2
ATOM 1683 O O . GLY A 1 36 ? 8.246 -12.033 4.108 1.00 0.00 36 GLY A O 2
ATOM 1687 N N . GLN A 1 37 ? 7.874 -10.001 4.960 1.00 0.00 37 GLN A N 2
ATOM 1688 C CA . GLN A 1 37 ? 6.658 -9.811 4.237 1.00 0.00 37 GLN A CA 2
ATOM 1689 C C . GLN A 1 37 ? 7.011 -9.138 2.963 1.00 0.00 37 GLN A C 2
ATOM 1690 O O . GLN A 1 37 ? 8.049 -8.490 2.856 1.00 0.00 37 GLN A O 2
ATOM 1704 N N . GLN A 1 38 ? 6.184 -9.327 1.987 1.00 0.00 38 GLN A N 2
ATOM 1705 C CA . GLN A 1 38 ? 6.352 -8.631 0.757 1.00 0.00 38 GLN A CA 2
ATOM 1706 C C . GLN A 1 38 ? 6.100 -7.186 1.032 1.00 0.00 38 GLN A C 2
ATOM 1707 O O . GLN A 1 38 ? 5.211 -6.851 1.799 1.00 0.00 38 GLN A O 2
ATOM 1721 N N . VAL A 1 39 ? 6.895 -6.339 0.449 1.00 0.00 39 VAL A N 2
ATOM 1722 C CA . VAL A 1 39 ? 6.917 -4.971 0.851 1.00 0.00 39 VAL A CA 2
ATOM 1723 C C . VAL A 1 39 ? 6.849 -4.033 -0.315 1.00 0.00 39 VAL A C 2
ATOM 1724 O O . VAL A 1 39 ? 7.499 -4.208 -1.332 1.00 0.00 39 VAL A O 2
ATOM 1737 N N . LEU A 1 40 ? 6.040 -3.041 -0.128 1.00 0.00 40 LEU A N 2
ATOM 1738 C CA . LEU A 1 40 ? 5.702 -2.103 -1.142 1.00 0.00 40 LEU A CA 2
ATOM 1739 C C . LEU A 1 40 ? 6.305 -0.762 -0.796 1.00 0.00 40 LEU A C 2
ATOM 1740 O O . LEU A 1 40 ? 6.158 -0.257 0.319 1.00 0.00 40 LEU A O 2
ATOM 1756 N N . TRP A 1 41 ? 6.993 -0.195 -1.755 1.00 0.00 41 TRP A N 2
ATOM 1757 C CA . TRP A 1 41 ? 7.679 1.052 -1.538 1.00 0.00 41 TRP A CA 2
ATOM 1758 C C . TRP A 1 41 ? 7.245 2.024 -2.610 1.00 0.00 41 TRP A C 2
ATOM 1759 O O . TRP A 1 41 ? 7.675 1.888 -3.756 1.00 0.00 41 TRP A O 2
ATOM 1780 N N . VAL A 1 42 ? 6.361 2.955 -2.304 1.00 0.00 42 VAL A N 2
ATOM 1781 C CA . VAL A 1 42 ? 6.131 4.014 -3.273 1.00 0.00 42 VAL A CA 2
ATOM 1782 C C . VAL A 1 42 ? 5.819 5.423 -2.690 1.00 0.00 42 VAL A C 2
ATOM 1783 O O . VAL A 1 42 ? 5.143 6.216 -3.349 1.00 0.00 42 VAL A O 2
ATOM 1796 N N . PRO A 1 43 ? 6.283 5.808 -1.469 1.00 0.00 43 PRO A N 2
ATOM 1797 C CA . PRO A 1 43 ? 6.126 7.159 -0.993 1.00 0.00 43 PRO A CA 2
ATOM 1798 C C . PRO A 1 43 ? 7.462 7.868 -0.765 1.00 0.00 43 PRO A C 2
ATOM 1799 O O . PRO A 1 43 ? 8.381 7.778 -1.576 1.00 0.00 43 PRO A O 2
ATOM 1810 N N . ASP A 1 44 ? 7.553 8.523 0.388 1.00 0.00 44 ASP A N 2
ATOM 1811 C CA . ASP A 1 44 ? 8.729 9.295 0.790 1.00 0.00 44 ASP A CA 2
ATOM 1812 C C . ASP A 1 44 ? 8.807 9.373 2.313 1.00 0.00 44 ASP A C 2
ATOM 1813 O O . ASP A 1 44 ? 9.484 8.575 2.957 1.00 0.00 44 ASP A O 2
ATOM 1822 N N . GLU A 1 45 ? 8.090 10.332 2.879 1.00 0.00 45 GLU A N 2
ATOM 1823 C CA . GLU A 1 45 ? 8.036 10.511 4.324 1.00 0.00 45 GLU A CA 2
ATOM 1824 C C . GLU A 1 45 ? 6.606 10.829 4.758 1.00 0.00 45 GLU A C 2
ATOM 1825 O O . GLU A 1 45 ? 5.929 9.987 5.344 1.00 0.00 45 GLU A O 2
ATOM 1837 N N . ARG A 1 46 ? 6.134 12.036 4.447 1.00 0.00 46 ARG A N 2
ATOM 1838 C CA . ARG A 1 46 ? 4.743 12.390 4.706 1.00 0.00 46 ARG A CA 2
ATOM 1839 C C . ARG A 1 46 ? 3.865 11.580 3.773 1.00 0.00 46 ARG A C 2
ATOM 1840 O O . ARG A 1 46 ? 2.738 11.205 4.102 1.00 0.00 46 ARG A O 2
ATOM 1861 N N . LEU A 1 47 ? 4.420 11.304 2.602 1.00 0.00 47 LEU A N 2
ATOM 1862 C CA . LEU A 1 47 ? 3.738 10.530 1.593 1.00 0.00 47 LEU A CA 2
ATOM 1863 C C . LEU A 1 47 ? 3.542 9.098 2.081 1.00 0.00 47 LEU A C 2
ATOM 1864 O O . LEU A 1 47 ? 2.514 8.494 1.838 1.00 0.00 47 LEU A O 2
ATOM 1880 N N . ALA A 1 48 ? 4.541 8.578 2.782 1.00 0.00 48 ALA A N 2
ATOM 1881 C CA . ALA A 1 48 ? 4.519 7.209 3.312 1.00 0.00 48 ALA A CA 2
ATOM 1882 C C . ALA A 1 48 ? 3.209 6.903 4.023 1.00 0.00 48 ALA A C 2
ATOM 1883 O O . ALA A 1 48 ? 2.566 5.862 3.797 1.00 0.00 48 ALA A O 2
ATOM 1890 N N . GLU A 1 49 ? 2.798 7.856 4.828 1.00 0.00 49 GLU A N 2
ATOM 1891 C CA . GLU A 1 49 ? 1.637 7.708 5.672 1.00 0.00 49 GLU A CA 2
ATOM 1892 C C . GLU A 1 49 ? 0.392 7.761 4.819 1.00 0.00 49 GLU A C 2
ATOM 1893 O O . GLU A 1 49 ? -0.539 6.996 5.010 1.00 0.00 49 GLU A O 2
ATOM 1905 N N . GLN A 1 50 ? 0.407 8.633 3.830 1.00 0.00 50 GLN A N 2
ATOM 1906 C CA . GLN A 1 50 ? -0.747 8.796 2.990 1.00 0.00 50 GLN A CA 2
ATOM 1907 C C . GLN A 1 50 ? -0.814 7.654 1.985 1.00 0.00 50 GLN A C 2
ATOM 1908 O O . GLN A 1 50 ? -1.860 7.376 1.414 1.00 0.00 50 GLN A O 2
ATOM 1922 N N . VAL A 1 51 ? 0.286 6.945 1.822 1.00 0.00 51 VAL A N 2
ATOM 1923 C CA . VAL A 1 51 ? 0.378 5.984 0.754 1.00 0.00 51 VAL A CA 2
ATOM 1924 C C . VAL A 1 51 ? -0.353 4.725 1.164 1.00 0.00 51 VAL A C 2
ATOM 1925 O O . VAL A 1 51 ? -1.258 4.286 0.475 1.00 0.00 51 VAL A O 2
ATOM 1938 N N . ARG A 1 52 ? -0.036 4.183 2.328 1.00 0.00 52 ARG A N 2
ATOM 1939 C CA . ARG A 1 52 ? -0.729 2.981 2.752 1.00 0.00 52 ARG A CA 2
ATOM 1940 C C . ARG A 1 52 ? -2.068 3.344 3.368 1.00 0.00 52 ARG A C 2
ATOM 1941 O O . ARG A 1 52 ? -3.106 2.747 3.058 1.00 0.00 52 ARG A O 2
ATOM 1962 N N . GLU A 1 53 ? -2.049 4.368 4.204 1.00 0.00 53 GLU A N 2
ATOM 1963 C CA . GLU A 1 53 ? -3.193 4.681 5.028 1.00 0.00 53 GLU A CA 2
ATOM 1964 C C . GLU A 1 53 ? -4.285 5.367 4.245 1.00 0.00 53 GLU A C 2
ATOM 1965 O O . GLU A 1 53 ? -5.428 5.326 4.650 1.00 0.00 53 GLU A O 2
ATOM 1977 N N . LEU A 1 54 ? -3.956 6.006 3.137 1.00 0.00 54 LEU A N 2
ATOM 1978 C CA . LEU A 1 54 ? -4.995 6.612 2.325 1.00 0.00 54 LEU A CA 2
ATOM 1979 C C . LEU A 1 54 ? -5.399 5.685 1.209 1.00 0.00 54 LEU A C 2
ATOM 1980 O O . LEU A 1 54 ? -6.544 5.680 0.820 1.00 0.00 54 LEU A O 2
ATOM 1996 N N . TYR A 1 55 ? -4.493 4.858 0.714 1.00 0.00 55 TYR A N 2
ATOM 1997 C CA . TYR A 1 55 ? -4.892 3.884 -0.306 1.00 0.00 55 TYR A CA 2
ATOM 1998 C C . TYR A 1 55 ? -6.026 3.036 0.242 1.00 0.00 55 TYR A C 2
ATOM 1999 O O . TYR A 1 55 ? -6.934 2.643 -0.477 1.00 0.00 55 TYR A O 2
ATOM 2017 N N . ARG A 1 56 ? -5.986 2.822 1.547 1.00 0.00 56 ARG A N 2
ATOM 2018 C CA . ARG A 1 56 ? -6.960 1.982 2.218 1.00 0.00 56 ARG A CA 2
ATOM 2019 C C . ARG A 1 56 ? -8.315 2.681 2.394 1.00 0.00 56 ARG A C 2
ATOM 2020 O O . ARG A 1 56 ? -9.265 2.066 2.879 1.00 0.00 56 ARG A O 2
ATOM 2041 N N . ARG A 1 57 ? -8.425 3.960 2.025 1.00 0.00 57 ARG A N 2
ATOM 2042 C CA . ARG A 1 57 ? -9.655 4.697 2.324 1.00 0.00 57 ARG A CA 2
ATOM 2043 C C . ARG A 1 57 ? -10.000 5.804 1.329 1.00 0.00 57 ARG A C 2
ATOM 2044 O O . ARG A 1 57 ? -11.167 6.074 1.116 1.00 0.00 57 ARG A O 2
ATOM 2065 N N . TYR A 1 58 ? -9.018 6.463 0.744 1.00 0.00 58 TYR A N 2
ATOM 2066 C CA . TYR A 1 58 ? -9.313 7.584 -0.145 1.00 0.00 58 TYR A CA 2
ATOM 2067 C C . TYR A 1 58 ? -9.023 7.270 -1.625 1.00 0.00 58 TYR A C 2
ATOM 2068 O O . TYR A 1 58 ? -9.959 7.160 -2.403 1.00 0.00 58 TYR A O 2
ATOM 2086 N N . PRO A 1 59 ? -7.747 7.155 -2.060 1.00 0.00 59 PRO A N 2
ATOM 2087 C CA . PRO A 1 59 ? -7.409 6.710 -3.425 1.00 0.00 59 PRO A CA 2
ATOM 2088 C C . PRO A 1 59 ? -8.164 5.459 -3.897 1.00 0.00 59 PRO A C 2
ATOM 2089 O O . PRO A 1 59 ? -8.581 5.388 -5.050 1.00 0.00 59 PRO A O 2
ATOM 2100 N N . GLU A 1 60 ? -8.343 4.481 -3.020 1.00 0.00 60 GLU A N 2
ATOM 2101 C CA . GLU A 1 60 ? -9.035 3.246 -3.401 1.00 0.00 60 GLU A CA 2
ATOM 2102 C C . GLU A 1 60 ? -10.380 3.214 -2.720 1.00 0.00 60 GLU A C 2
ATOM 2103 O O . GLU A 1 60 ? -11.345 2.634 -3.217 1.00 0.00 60 GLU A O 2
ATOM 2115 N N . GLY A 1 61 ? -10.447 3.905 -1.600 1.00 0.00 61 GLY A N 2
ATOM 2116 C CA . GLY A 1 61 ? -11.713 4.228 -0.998 1.00 0.00 61 GLY A CA 2
ATOM 2117 C C . GLY A 1 61 ? -12.412 5.326 -1.758 1.00 0.00 61 GLY A C 2
ATOM 2118 O O . GLY A 1 61 ? -13.309 5.990 -1.254 1.00 0.00 61 GLY A O 2
ATOM 2122 N N . ASP A 1 62 ? -11.976 5.498 -2.983 1.00 0.00 62 ASP A N 2
ATOM 2123 C CA . ASP A 1 62 ? -12.532 6.462 -3.897 1.00 0.00 62 ASP A CA 2
ATOM 2124 C C . ASP A 1 62 ? -13.980 6.078 -4.181 1.00 0.00 62 ASP A C 2
ATOM 2125 O O . ASP A 1 62 ? -14.413 4.994 -3.765 1.00 0.00 62 ASP A O 2
ATOM 2134 N N . PRO A 1 63 ? -14.769 6.947 -4.834 1.00 0.00 63 PRO A N 2
ATOM 2135 C CA . PRO A 1 63 ? -16.037 6.560 -5.459 1.00 0.00 63 PRO A CA 2
ATOM 2136 C C . PRO A 1 63 ? -16.004 5.150 -6.083 1.00 0.00 63 PRO A C 2
ATOM 2137 O O . PRO A 1 63 ? -17.049 4.550 -6.334 1.00 0.00 63 PRO A O 2
ATOM 2148 N N . GLN A 1 64 ? -14.797 4.637 -6.332 1.00 0.00 64 GLN A N 2
ATOM 2149 C CA . GLN A 1 64 ? -14.599 3.263 -6.754 1.00 0.00 64 GLN A CA 2
ATOM 2150 C C . GLN A 1 64 ? -15.169 2.277 -5.738 1.00 0.00 64 GLN A C 2
ATOM 2151 O O . GLN A 1 64 ? -16.206 1.662 -5.985 1.00 0.00 64 GLN A O 2
ATOM 2165 N N . ALA A 1 65 ? -14.511 2.132 -4.581 1.00 0.00 65 ALA A N 2
ATOM 2166 C CA . ALA A 1 65 ? -14.826 0.994 -3.723 1.00 0.00 65 ALA A CA 2
ATOM 2167 C C . ALA A 1 65 ? -14.491 1.164 -2.235 1.00 0.00 65 ALA A C 2
ATOM 2168 O O . ALA A 1 65 ? -15.375 1.327 -1.393 1.00 0.00 65 ALA A O 2
ATOM 2175 N N . THR A 1 66 ? -13.203 1.156 -1.953 1.00 0.00 66 THR A N 2
ATOM 2176 C CA . THR A 1 66 ? -12.632 0.766 -0.662 1.00 0.00 66 THR A CA 2
ATOM 2177 C C . THR A 1 66 ? -12.852 1.778 0.506 1.00 0.00 66 THR A C 2
ATOM 2178 O O . THR A 1 66 ? -12.227 1.673 1.557 1.00 0.00 66 THR A O 2
ATOM 2189 N N . LEU A 1 67 ? -13.799 2.705 0.359 1.00 0.00 67 LEU A N 2
ATOM 2190 C CA . LEU A 1 67 ? -14.013 3.757 1.363 1.00 0.00 67 LEU A CA 2
ATOM 2191 C C . LEU A 1 67 ? -14.305 3.174 2.751 1.00 0.00 67 LEU A C 2
ATOM 2192 O O . LEU A 1 67 ? -15.448 2.848 3.071 1.00 0.00 67 LEU A O 2
ATOM 2208 N N . GLU A 1 68 ? -13.245 3.052 3.561 1.00 0.00 68 GLU A N 2
ATOM 2209 C CA . GLU A 1 68 ? -13.303 2.428 4.889 1.00 0.00 68 GLU A CA 2
ATOM 2210 C C . GLU A 1 68 ? -13.895 1.021 4.828 1.00 0.00 68 GLU A C 2
ATOM 2211 O O . GLU A 1 68 ? -14.363 0.478 5.828 1.00 0.00 68 GLU A O 2
ATOM 2223 N N . ALA A 1 69 ? -13.840 0.434 3.643 1.00 0.00 69 ALA A N 2
ATOM 2224 C CA . ALA A 1 69 ? -14.243 -0.948 3.428 1.00 0.00 69 ALA A CA 2
ATOM 2225 C C . ALA A 1 69 ? -13.022 -1.760 3.070 1.00 0.00 69 ALA A C 2
ATOM 2226 O O . ALA A 1 69 ? -13.121 -2.906 2.633 1.00 0.00 69 ALA A O 2
ATOM 2233 N N . ALA A 1 70 ? -11.882 -1.095 3.223 1.00 0.00 70 ALA A N 2
ATOM 2234 C CA . ALA A 1 70 ? -10.562 -1.631 2.900 1.00 0.00 70 ALA A CA 2
ATOM 2235 C C . ALA A 1 70 ? -10.459 -3.131 3.126 1.00 0.00 70 ALA A C 2
ATOM 2236 O O . ALA A 1 70 ? -10.519 -3.611 4.261 1.00 0.00 70 ALA A O 2
ATOM 2243 N N . MET A 1 1 ? 15.067 5.095 -4.584 1.00 0.00 1 MET A N 3
ATOM 2244 C CA . MET A 1 1 ? 14.767 6.490 -4.869 1.00 0.00 1 MET A CA 3
ATOM 2245 C C . MET A 1 1 ? 13.289 6.644 -5.204 1.00 0.00 1 MET A C 3
ATOM 2246 O O . MET A 1 1 ? 12.824 6.117 -6.214 1.00 0.00 1 MET A O 3
ATOM 2260 N N . SER A 1 2 ? 12.564 7.358 -4.342 1.00 0.00 2 SER A N 3
ATOM 2261 C CA . SER A 1 2 ? 11.113 7.493 -4.463 1.00 0.00 2 SER A CA 3
ATOM 2262 C C . SER A 1 2 ? 10.442 6.135 -4.285 1.00 0.00 2 SER A C 3
ATOM 2263 O O . SER A 1 2 ? 9.346 5.884 -4.786 1.00 0.00 2 SER A O 3
ATOM 2271 N N . ALA A 1 3 ? 11.129 5.270 -3.554 1.00 0.0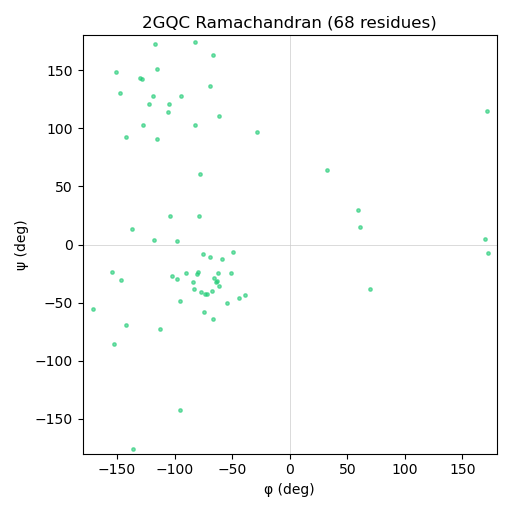0 3 ALA A N 3
ATOM 2272 C CA . ALA A 1 3 ? 10.651 3.936 -3.260 1.00 0.00 3 ALA A CA 3
ATOM 2273 C C . ALA A 1 3 ? 11.086 3.551 -1.865 1.00 0.00 3 ALA A C 3
ATOM 2274 O O . ALA A 1 3 ? 11.972 2.725 -1.666 1.00 0.00 3 ALA A O 3
ATOM 2281 N N . VAL A 1 4 ? 10.460 4.199 -0.912 1.00 0.00 4 VAL A N 3
ATOM 2282 C CA . VAL A 1 4 ? 10.757 4.015 0.499 1.00 0.00 4 VAL A CA 3
ATOM 2283 C C . VAL A 1 4 ? 9.883 2.911 1.082 1.00 0.00 4 VAL A C 3
ATOM 2284 O O . VAL A 1 4 ? 8.683 2.859 0.817 1.00 0.00 4 VAL A O 3
ATOM 2297 N N . GLN A 1 5 ? 10.494 2.013 1.843 1.00 0.00 5 GLN A N 3
ATOM 2298 C CA . GLN A 1 5 ? 9.763 0.962 2.526 1.00 0.00 5 GLN A CA 3
ATOM 2299 C C . GLN A 1 5 ? 8.734 1.589 3.447 1.00 0.00 5 GLN A C 3
ATOM 2300 O O . GLN A 1 5 ? 9.075 2.215 4.449 1.00 0.00 5 GLN A O 3
ATOM 2314 N N . VAL A 1 6 ? 7.483 1.424 3.087 1.00 0.00 6 VAL A N 3
ATOM 2315 C CA . VAL A 1 6 ? 6.397 2.022 3.827 1.00 0.00 6 VAL A CA 3
ATOM 2316 C C . VAL A 1 6 ? 5.241 1.059 3.933 1.00 0.00 6 VAL A C 3
ATOM 2317 O O . VAL A 1 6 ? 4.560 0.972 4.947 1.00 0.00 6 VAL A O 3
ATOM 2330 N N . LEU A 1 7 ? 5.049 0.315 2.876 1.00 0.00 7 LEU A N 3
ATOM 2331 C CA . LEU A 1 7 ? 3.883 -0.488 2.723 1.00 0.00 7 LEU A CA 3
ATOM 2332 C C . LEU A 1 7 ? 4.325 -1.932 2.670 1.00 0.00 7 LEU A C 3
ATOM 2333 O O . LEU A 1 7 ? 5.501 -2.201 2.462 1.00 0.00 7 LEU A O 3
ATOM 2349 N N . LYS A 1 8 ? 3.427 -2.849 2.951 1.00 0.00 8 LYS A N 3
ATOM 2350 C CA . LYS A 1 8 ? 3.704 -4.242 2.756 1.00 0.00 8 LYS A CA 3
ATOM 2351 C C . LYS A 1 8 ? 2.426 -5.006 2.500 1.00 0.00 8 LYS A C 3
ATOM 2352 O O . LYS A 1 8 ? 1.338 -4.606 2.912 1.00 0.00 8 LYS A O 3
ATOM 2371 N N . PHE A 1 9 ? 2.582 -6.089 1.792 1.00 0.00 9 PHE A N 3
ATOM 2372 C CA . PHE A 1 9 ? 1.488 -7.000 1.502 1.00 0.00 9 PHE A CA 3
ATOM 2373 C C . PHE A 1 9 ? 1.857 -8.368 2.047 1.00 0.00 9 PHE A C 3
ATOM 2374 O O . PHE A 1 9 ? 2.509 -9.165 1.379 1.00 0.00 9 PHE A O 3
ATOM 2391 N N . PRO A 1 10 ? 1.508 -8.579 3.324 1.00 0.00 10 PRO A N 3
ATOM 2392 C CA . PRO A 1 10 ? 1.697 -9.815 4.075 1.00 0.00 10 PRO A CA 3
ATOM 2393 C C . PRO A 1 10 ? 1.797 -11.085 3.232 1.00 0.00 10 PRO A C 3
ATOM 2394 O O . PRO A 1 10 ? 0.783 -11.680 2.883 1.00 0.00 10 PRO A O 3
ATOM 2405 N N . LEU A 1 11 ? 3.028 -11.539 2.984 1.00 0.00 11 LEU A N 3
ATOM 2406 C CA . LEU A 1 11 ? 3.272 -12.699 2.123 1.00 0.00 11 LEU A CA 3
ATOM 2407 C C . LEU A 1 11 ? 2.790 -13.971 2.809 1.00 0.00 11 LEU A C 3
ATOM 2408 O O . LEU A 1 11 ? 2.654 -15.026 2.192 1.00 0.00 11 LEU A O 3
ATOM 2424 N N . SER A 1 12 ? 2.527 -13.838 4.096 1.00 0.00 12 SER A N 3
ATOM 2425 C CA . SER A 1 12 ? 2.181 -14.954 4.942 1.00 0.00 12 SER A CA 3
ATOM 2426 C C . SER A 1 12 ? 0.676 -15.032 5.151 1.00 0.00 12 SER A C 3
ATOM 2427 O O . SER A 1 12 ? 0.188 -15.906 5.867 1.00 0.00 12 SER A O 3
ATOM 2435 N N . VAL A 1 13 ? -0.067 -14.126 4.527 1.00 0.00 13 VAL A N 3
ATOM 2436 C CA . VAL A 1 13 ? -1.490 -14.059 4.770 1.00 0.00 13 VAL A CA 3
ATOM 2437 C C . VAL A 1 13 ? -2.235 -13.884 3.468 1.00 0.00 13 VAL A C 3
ATOM 2438 O O . VAL A 1 13 ? -1.648 -13.864 2.384 1.00 0.00 13 VAL A O 3
ATOM 2451 N N . ASP A 1 14 ? -3.528 -13.773 3.603 1.00 0.00 14 ASP A N 3
ATOM 2452 C CA . ASP A 1 14 ? -4.422 -13.532 2.489 1.00 0.00 14 ASP A CA 3
ATOM 2453 C C . ASP A 1 14 ? -4.344 -12.065 2.074 1.00 0.00 14 ASP A C 3
ATOM 2454 O O . ASP A 1 14 ? -5.320 -11.310 2.134 1.00 0.00 14 ASP A O 3
ATOM 2463 N N . LEU A 1 15 ? -3.149 -11.671 1.656 1.00 0.00 15 LEU A N 3
ATOM 2464 C CA . LEU A 1 15 ? -2.854 -10.308 1.261 1.00 0.00 15 LEU A CA 3
ATOM 2465 C C . LEU A 1 15 ? -3.708 -9.832 0.103 1.00 0.00 15 LEU A C 3
ATOM 2466 O O . LEU A 1 15 ? -3.667 -8.667 -0.216 1.00 0.00 15 LEU A O 3
ATOM 2482 N N . ALA A 1 16 ? -4.489 -10.711 -0.509 1.00 0.00 16 ALA A N 3
ATOM 2483 C CA . ALA A 1 16 ? -5.334 -10.321 -1.634 1.00 0.00 16 ALA A CA 3
ATOM 2484 C C . ALA A 1 16 ? -6.215 -9.138 -1.267 1.00 0.00 16 ALA A C 3
ATOM 2485 O O . ALA A 1 16 ? -6.637 -8.374 -2.134 1.00 0.00 16 ALA A O 3
ATOM 2492 N N . GLY A 1 17 ? -6.453 -8.972 0.026 1.00 0.00 17 GLY A N 3
ATOM 2493 C CA . GLY A 1 17 ? -7.188 -7.823 0.491 1.00 0.00 17 GLY A CA 3
ATOM 2494 C C . GLY A 1 17 ? -6.384 -6.536 0.375 1.00 0.00 17 GLY A C 3
ATOM 2495 O O . GLY A 1 17 ? -6.918 -5.514 -0.043 1.00 0.00 17 GLY A O 3
ATOM 2499 N N . PHE A 1 18 ? -5.100 -6.571 0.734 1.00 0.00 18 PHE A N 3
ATOM 2500 C CA . PHE A 1 18 ? -4.285 -5.358 0.693 1.00 0.00 18 PHE A CA 3
ATOM 2501 C C . PHE A 1 18 ? -3.476 -5.258 -0.594 1.00 0.00 18 PHE A C 3
ATOM 2502 O O . PHE A 1 18 ? -3.450 -4.213 -1.233 1.00 0.00 18 PHE A O 3
ATOM 2519 N N . VAL A 1 19 ? -2.798 -6.336 -0.970 1.00 0.00 19 VAL A N 3
ATOM 2520 C CA . VAL A 1 19 ? -2.004 -6.333 -2.183 1.00 0.00 19 VAL A CA 3
ATOM 2521 C C . VAL A 1 19 ? -2.929 -6.066 -3.339 1.00 0.00 19 VAL A C 3
ATOM 2522 O O . VAL A 1 19 ? -2.558 -5.453 -4.324 1.00 0.00 19 VAL A O 3
ATOM 2535 N N . GLY A 1 20 ? -4.149 -6.542 -3.170 1.00 0.00 20 GLY A N 3
ATOM 2536 C CA . GLY A 1 20 ? -5.207 -6.254 -4.102 1.00 0.00 20 GLY A CA 3
ATOM 2537 C C . GLY A 1 20 ? -5.605 -4.817 -4.010 1.00 0.00 20 GLY A C 3
ATOM 2538 O O . GLY A 1 20 ? -5.763 -4.163 -5.019 1.00 0.00 20 GLY A O 3
ATOM 2542 N N . LEU A 1 21 ? -5.662 -4.304 -2.793 1.00 0.00 21 LEU A N 3
ATOM 2543 C CA . LEU A 1 21 ? -6.168 -2.964 -2.545 1.00 0.00 21 LEU A CA 3
ATOM 2544 C C . LEU A 1 21 ? -5.396 -1.903 -3.336 1.00 0.00 21 LEU A C 3
ATOM 2545 O O . LEU A 1 21 ? -6.004 -1.040 -3.962 1.00 0.00 21 LEU A O 3
ATOM 2561 N N . LEU A 1 22 ? -4.067 -1.959 -3.345 1.00 0.00 22 LEU A N 3
ATOM 2562 C CA . LEU A 1 22 ? -3.318 -0.959 -4.093 1.00 0.00 22 LEU A CA 3
ATOM 2563 C C . LEU A 1 22 ? -3.115 -1.392 -5.524 1.00 0.00 22 LEU A C 3
ATOM 2564 O O . LEU A 1 22 ? -2.897 -0.574 -6.426 1.00 0.00 22 LEU A O 3
ATOM 2580 N N . ARG A 1 23 ? -3.158 -2.684 -5.710 1.00 0.00 23 ARG A N 3
ATOM 2581 C CA . ARG A 1 23 ? -3.187 -3.277 -7.033 1.00 0.00 23 ARG A CA 3
ATOM 2582 C C . ARG A 1 23 ? -4.364 -2.705 -7.801 1.00 0.00 23 ARG A C 3
ATOM 2583 O O . ARG A 1 23 ? -4.327 -2.511 -9.017 1.00 0.00 23 ARG A O 3
ATOM 2604 N N . ARG A 1 24 ? -5.393 -2.412 -7.033 1.00 0.00 24 ARG A N 3
ATOM 2605 C CA . ARG A 1 24 ? -6.635 -1.876 -7.535 1.00 0.00 24 ARG A CA 3
ATOM 2606 C C . ARG A 1 24 ? -6.461 -0.437 -7.958 1.00 0.00 24 ARG A C 3
ATOM 2607 O O . ARG A 1 24 ? -7.178 0.054 -8.828 1.00 0.00 24 ARG A O 3
ATOM 2628 N N . LEU A 1 25 ? -5.497 0.241 -7.347 1.00 0.00 25 LEU A N 3
ATOM 2629 C CA . LEU A 1 25 ? -5.313 1.653 -7.621 1.00 0.00 25 LEU A CA 3
ATOM 2630 C C . LEU A 1 25 ? -4.611 1.841 -8.958 1.00 0.00 25 LEU A C 3
ATOM 2631 O O . LEU A 1 25 ? -5.114 2.556 -9.826 1.00 0.00 25 LEU A O 3
ATOM 2647 N N . ASN A 1 26 ? -3.474 1.160 -9.122 1.00 0.00 26 ASN A N 3
ATOM 2648 C CA . ASN A 1 26 ? -2.769 1.097 -10.401 1.00 0.00 26 ASN A CA 3
ATOM 2649 C C . ASN A 1 26 ? -1.416 0.397 -10.264 1.00 0.00 26 ASN A C 3
ATOM 2650 O O . ASN A 1 26 ? -0.574 0.502 -11.155 1.00 0.00 26 ASN A O 3
ATOM 2661 N N . VAL A 1 27 ? -1.246 -0.343 -9.152 1.00 0.00 27 VAL A N 3
ATOM 2662 C CA . VAL A 1 27 ? -0.042 -1.157 -8.872 1.00 0.00 27 VAL A CA 3
ATOM 2663 C C . VAL A 1 27 ? 1.250 -0.570 -9.482 1.00 0.00 27 VAL A C 3
ATOM 2664 O O . VAL A 1 27 ? 1.885 -1.153 -10.360 1.00 0.00 27 VAL A O 3
ATOM 2677 N N . PRO A 1 28 ? 1.637 0.622 -9.007 1.00 0.00 28 PRO A N 3
ATOM 2678 C CA . PRO A 1 28 ? 2.796 1.367 -9.507 1.00 0.00 28 PRO A CA 3
ATOM 2679 C C . PRO A 1 28 ? 4.011 1.327 -8.585 1.00 0.00 28 PRO A C 3
ATOM 2680 O O . PRO A 1 28 ? 4.765 2.295 -8.517 1.00 0.00 28 PRO A O 3
ATOM 2691 N N . HIS A 1 29 ? 4.218 0.229 -7.892 1.00 0.00 29 HIS A N 3
ATOM 2692 C CA . HIS A 1 29 ? 5.076 0.266 -6.716 1.00 0.00 29 HIS A CA 3
ATOM 2693 C C . HIS A 1 29 ? 6.193 -0.753 -6.722 1.00 0.00 29 HIS A C 3
ATOM 2694 O O . HIS A 1 29 ? 6.264 -1.639 -7.571 1.00 0.00 29 HIS A O 3
ATOM 2709 N N . ARG A 1 30 ? 7.062 -0.595 -5.739 1.00 0.00 30 ARG A N 3
ATOM 2710 C CA . ARG A 1 30 ? 8.096 -1.563 -5.446 1.00 0.00 30 ARG A CA 3
ATOM 2711 C C . ARG A 1 30 ? 7.522 -2.747 -4.681 1.00 0.00 30 ARG A C 3
ATOM 2712 O O . ARG A 1 30 ? 6.576 -2.597 -3.908 1.00 0.00 30 ARG A O 3
ATOM 2733 N N . VAL A 1 31 ? 8.117 -3.901 -4.907 1.00 0.00 31 VAL A N 3
ATOM 2734 C CA . VAL A 1 31 ? 7.787 -5.129 -4.197 1.00 0.00 31 VAL A CA 3
ATOM 2735 C C . VAL A 1 31 ? 9.072 -5.823 -3.744 1.00 0.00 31 VAL A C 3
ATOM 2736 O O . VAL A 1 31 ? 9.911 -6.208 -4.557 1.00 0.00 31 VAL A O 3
ATOM 2749 N N . SER A 1 32 ? 9.227 -5.937 -2.444 1.00 0.00 32 SER A N 3
ATOM 2750 C CA . SER A 1 32 ? 10.393 -6.556 -1.828 1.00 0.00 32 SER A CA 3
ATOM 2751 C C . SER A 1 32 ? 9.909 -7.399 -0.661 1.00 0.00 32 SER A C 3
ATOM 2752 O O . SER A 1 32 ? 8.746 -7.755 -0.639 1.00 0.00 32 SER A O 3
ATOM 2760 N N . GLU A 1 33 ? 10.780 -7.786 0.260 1.00 0.00 33 GLU A N 3
ATOM 2761 C CA . GLU A 1 33 ? 10.308 -8.405 1.493 1.00 0.00 33 GLU A CA 3
ATOM 2762 C C . GLU A 1 33 ? 11.011 -7.803 2.710 1.00 0.00 33 GLU A C 3
ATOM 2763 O O . GLU A 1 33 ? 12.236 -7.678 2.742 1.00 0.00 33 GLU A O 3
ATOM 2775 N N . GLU A 1 34 ? 10.207 -7.391 3.684 1.00 0.00 34 GLU A N 3
ATOM 2776 C CA . GLU A 1 34 ? 10.700 -6.790 4.921 1.00 0.00 34 GLU A CA 3
ATOM 2777 C C . GLU A 1 34 ? 10.066 -7.459 6.134 1.00 0.00 34 GLU A C 3
ATOM 2778 O O . GLU A 1 34 ? 8.839 -7.499 6.260 1.00 0.00 34 GLU A O 3
ATOM 2790 N N . SER A 1 35 ? 10.913 -8.008 7.000 1.00 0.00 35 SER A N 3
ATOM 2791 C CA . SER A 1 35 ? 10.478 -8.643 8.247 1.00 0.00 35 SER A CA 3
ATOM 2792 C C . SER A 1 35 ? 9.565 -9.850 8.007 1.00 0.00 35 SER A C 3
ATOM 2793 O O . SER A 1 35 ? 8.885 -10.310 8.925 1.00 0.00 35 SER A O 3
ATOM 2801 N N . GLY A 1 36 ? 9.546 -10.360 6.783 1.00 0.00 36 GLY A N 3
ATOM 2802 C CA . GLY A 1 36 ? 8.757 -11.535 6.489 1.00 0.00 36 GLY A CA 3
ATOM 2803 C C . GLY A 1 36 ? 7.376 -11.195 5.982 1.00 0.00 36 GLY A C 3
ATOM 2804 O O . GLY A 1 36 ? 6.408 -11.889 6.280 1.00 0.00 36 GLY A O 3
ATOM 2808 N N . GLN A 1 37 ? 7.279 -10.080 5.285 1.00 0.00 37 GLN A N 3
ATOM 2809 C CA . GLN A 1 37 ? 6.165 -9.799 4.414 1.00 0.00 37 GLN A CA 3
ATOM 2810 C C . GLN A 1 37 ? 6.729 -9.168 3.176 1.00 0.00 37 GLN A C 3
ATOM 2811 O O . GLN A 1 37 ? 7.754 -8.502 3.258 1.00 0.00 37 GLN A O 3
ATOM 2825 N N . GLN A 1 38 ? 6.121 -9.383 2.022 1.00 0.00 38 GLN A N 3
ATOM 2826 C CA . GLN A 1 38 ? 6.576 -8.656 0.868 1.00 0.00 38 GLN A CA 3
ATOM 2827 C C . GLN A 1 38 ? 6.161 -7.235 1.101 1.00 0.00 38 GLN A C 3
ATOM 2828 O O . GLN A 1 38 ? 5.094 -6.991 1.641 1.00 0.00 38 GLN A O 3
ATOM 2842 N N . VAL A 1 39 ? 6.995 -6.306 0.749 1.00 0.00 39 VAL A N 3
ATOM 2843 C CA . VAL A 1 39 ? 6.751 -4.940 1.098 1.00 0.00 39 VAL A CA 3
ATOM 2844 C C . VAL A 1 39 ? 6.848 -4.037 -0.105 1.00 0.00 39 VAL A C 3
ATOM 2845 O O . VAL A 1 39 ? 7.565 -4.307 -1.061 1.00 0.00 39 VAL A O 3
ATOM 2858 N N . LEU A 1 40 ? 6.106 -2.977 -0.023 1.00 0.00 40 LEU A N 3
ATOM 2859 C CA . LEU A 1 40 ? 5.811 -2.120 -1.127 1.00 0.00 40 LEU A CA 3
ATOM 2860 C C . LEU A 1 40 ? 6.353 -0.727 -0.843 1.00 0.00 40 LEU A C 3
ATOM 2861 O O . LEU A 1 40 ? 6.181 -0.184 0.253 1.00 0.00 40 LEU A O 3
ATOM 2877 N N . TRP A 1 41 ? 7.032 -0.169 -1.833 1.00 0.00 41 TRP A N 3
ATOM 2878 C CA . TRP A 1 41 ? 7.754 1.081 -1.652 1.00 0.00 41 TRP A CA 3
ATOM 2879 C C . TRP A 1 41 ? 7.334 2.084 -2.730 1.00 0.00 41 TRP A C 3
ATOM 2880 O O . TRP A 1 41 ? 7.821 1.994 -3.856 1.00 0.00 41 TRP A O 3
ATOM 2901 N N . VAL A 1 42 ? 6.395 2.993 -2.435 1.00 0.00 42 VAL A N 3
ATOM 2902 C CA . VAL A 1 42 ? 6.145 4.115 -3.370 1.00 0.00 42 VAL A CA 3
ATOM 2903 C C . VAL A 1 42 ? 5.906 5.504 -2.731 1.00 0.00 42 VAL A C 3
ATOM 2904 O O . VAL A 1 42 ? 5.203 6.314 -3.333 1.00 0.00 42 VAL A O 3
ATOM 2917 N N . PRO A 1 43 ? 6.433 5.847 -1.537 1.00 0.00 43 PRO A N 3
ATOM 2918 C CA . PRO A 1 43 ? 6.153 7.126 -0.928 1.00 0.00 43 PRO A CA 3
ATOM 2919 C C . PRO A 1 43 ? 7.359 8.066 -0.850 1.00 0.00 43 PRO A C 3
ATOM 2920 O O . PRO A 1 43 ? 8.048 8.318 -1.834 1.00 0.00 43 PRO A O 3
ATOM 2931 N N . ASP A 1 44 ? 7.596 8.554 0.362 1.00 0.00 44 ASP A N 3
ATOM 2932 C CA . ASP A 1 44 ? 8.658 9.513 0.654 1.00 0.00 44 ASP A CA 3
ATOM 2933 C C . ASP A 1 44 ? 8.998 9.444 2.138 1.00 0.00 44 ASP A C 3
ATOM 2934 O O . ASP A 1 44 ? 9.925 8.759 2.552 1.00 0.00 44 ASP A O 3
ATOM 2943 N N . GLU A 1 45 ? 8.205 10.153 2.922 1.00 0.00 45 GLU A N 3
ATOM 2944 C CA . GLU A 1 45 ? 8.284 10.132 4.369 1.00 0.00 45 GLU A CA 3
ATOM 2945 C C . GLU A 1 45 ? 7.001 10.719 4.911 1.00 0.00 45 GLU A C 3
ATOM 2946 O O . GLU A 1 45 ? 6.325 10.124 5.751 1.00 0.00 45 GLU A O 3
ATOM 2958 N N . ARG A 1 46 ? 6.655 11.885 4.385 1.00 0.00 46 ARG A N 3
ATOM 2959 C CA . ARG A 1 46 ? 5.367 12.491 4.687 1.00 0.00 46 ARG A CA 3
ATOM 2960 C C . ARG A 1 46 ? 4.344 11.863 3.762 1.00 0.00 46 ARG A C 3
ATOM 2961 O O . ARG A 1 46 ? 3.177 11.674 4.102 1.00 0.00 46 ARG A O 3
ATOM 2982 N N . LEU A 1 47 ? 4.833 11.515 2.584 1.00 0.00 47 LEU A N 3
ATOM 2983 C CA . LEU A 1 47 ? 4.030 10.885 1.566 1.00 0.00 47 LEU A CA 3
ATOM 2984 C C . LEU A 1 47 ? 3.763 9.441 1.971 1.00 0.00 47 LEU A C 3
ATOM 2985 O O . LEU A 1 47 ? 2.703 8.901 1.700 1.00 0.00 47 LEU A O 3
ATOM 3001 N N . ALA A 1 48 ? 4.737 8.850 2.658 1.00 0.00 48 ALA A N 3
ATOM 3002 C CA . ALA A 1 48 ? 4.644 7.482 3.166 1.00 0.00 48 ALA A CA 3
ATOM 3003 C C . ALA A 1 48 ? 3.285 7.189 3.810 1.00 0.00 48 ALA A C 3
ATOM 3004 O O . ALA A 1 48 ? 2.687 6.128 3.584 1.00 0.00 48 ALA A O 3
ATOM 3011 N N . GLU A 1 49 ? 2.773 8.155 4.550 1.00 0.00 49 GLU A N 3
ATOM 3012 C CA . GLU A 1 49 ? 1.530 7.976 5.279 1.00 0.00 49 GLU A CA 3
ATOM 3013 C C . GLU A 1 49 ? 0.370 8.091 4.319 1.00 0.00 49 GLU A C 3
ATOM 3014 O O . GLU A 1 49 ? -0.559 7.291 4.343 1.00 0.00 49 GLU A O 3
ATOM 3026 N N . GLN A 1 50 ? 0.470 9.073 3.442 1.00 0.00 50 GLN A N 3
ATOM 3027 C CA . GLN A 1 50 ? -0.521 9.308 2.419 1.00 0.00 50 GLN A CA 3
ATOM 3028 C C . GLN A 1 50 ? -0.662 8.076 1.529 1.00 0.00 50 GLN A C 3
ATOM 3029 O O . GLN A 1 50 ? -1.762 7.707 1.125 1.00 0.00 50 GLN A O 3
ATOM 3043 N N . VAL A 1 51 ? 0.450 7.404 1.302 1.00 0.00 51 VAL A N 3
ATOM 3044 C CA . VAL A 1 51 ? 0.505 6.363 0.298 1.00 0.00 51 VAL A CA 3
ATOM 3045 C C . VAL A 1 51 ? -0.176 5.091 0.787 1.00 0.00 51 VAL A C 3
ATOM 3046 O O . VAL A 1 51 ? -1.143 4.658 0.196 1.00 0.00 51 VAL A O 3
ATOM 3059 N N . ARG A 1 52 ? 0.268 4.510 1.883 1.00 0.00 52 ARG A N 3
ATOM 3060 C CA . ARG A 1 52 ? -0.313 3.236 2.290 1.00 0.00 52 ARG A CA 3
ATOM 3061 C C . ARG A 1 52 ? -1.622 3.465 3.017 1.00 0.00 52 ARG A C 3
ATOM 3062 O O . ARG A 1 52 ? -2.611 2.783 2.754 1.00 0.00 52 ARG A O 3
ATOM 3083 N N . GLU A 1 53 ? -1.650 4.468 3.881 1.00 0.00 53 GLU A N 3
ATOM 3084 C CA . GLU A 1 53 ? -2.808 4.695 4.710 1.00 0.00 53 GLU A CA 3
ATOM 3085 C C . GLU A 1 53 ? -3.959 5.192 3.885 1.00 0.00 53 GLU A C 3
ATOM 3086 O O . GLU A 1 53 ? -5.040 4.636 3.949 1.00 0.00 53 GLU A O 3
ATOM 3098 N N . LEU A 1 54 ? -3.734 6.197 3.063 1.00 0.00 54 LEU A N 3
ATOM 3099 C CA . LEU A 1 54 ? -4.844 6.834 2.416 1.00 0.00 54 LEU A CA 3
ATOM 3100 C C . LEU A 1 54 ? -5.193 6.106 1.159 1.00 0.00 54 LEU A C 3
ATOM 3101 O O . LEU A 1 54 ? -6.327 6.136 0.738 1.00 0.00 54 LEU A O 3
ATOM 3117 N N . TYR A 1 55 ? -4.256 5.388 0.577 1.00 0.00 55 TYR A N 3
ATOM 3118 C CA . TYR A 1 55 ? -4.619 4.577 -0.560 1.00 0.00 55 TYR A CA 3
ATOM 3119 C C . TYR A 1 55 ? -5.600 3.519 -0.103 1.00 0.00 55 TYR A C 3
ATOM 3120 O O . TYR A 1 55 ? -6.540 3.190 -0.811 1.00 0.00 55 TYR A O 3
ATOM 3138 N N . ARG A 1 56 ? -5.401 3.031 1.116 1.00 0.00 56 ARG A N 3
ATOM 3139 C CA . ARG A 1 56 ? -6.264 2.002 1.675 1.00 0.00 56 ARG A CA 3
ATOM 3140 C C . ARG A 1 56 ? -7.555 2.559 2.304 1.00 0.00 56 ARG A C 3
ATOM 3141 O O . ARG A 1 56 ? -8.319 1.801 2.904 1.00 0.00 56 ARG A O 3
ATOM 3162 N N . ARG A 1 57 ? -7.822 3.867 2.180 1.00 0.00 57 ARG A N 3
ATOM 3163 C CA . ARG A 1 57 ? -9.020 4.431 2.818 1.00 0.00 57 ARG A CA 3
ATOM 3164 C C . ARG A 1 57 ? -9.644 5.612 2.060 1.00 0.00 57 ARG A C 3
ATOM 3165 O O . ARG A 1 57 ? -10.834 5.866 2.198 1.00 0.00 57 ARG A O 3
ATOM 3186 N N . TYR A 1 58 ? -8.852 6.346 1.298 1.00 0.00 58 TYR A N 3
ATOM 3187 C CA . TYR A 1 58 ? -9.378 7.435 0.461 1.00 0.00 58 TYR A CA 3
ATOM 3188 C C . TYR A 1 58 ? -9.370 7.057 -1.041 1.00 0.00 58 TYR A C 3
ATOM 3189 O O . TYR A 1 58 ? -10.428 6.827 -1.595 1.00 0.00 58 TYR A O 3
ATOM 3207 N N . PRO A 1 59 ? -8.211 7.043 -1.753 1.00 0.00 59 PRO A N 3
ATOM 3208 C CA . PRO A 1 59 ? -8.098 6.432 -3.092 1.00 0.00 59 PRO A CA 3
ATOM 3209 C C . PRO A 1 59 ? -8.888 5.130 -3.310 1.00 0.00 59 PRO A C 3
ATOM 3210 O O . PRO A 1 59 ? -9.570 4.998 -4.323 1.00 0.00 59 PRO A O 3
ATOM 3221 N N . GLU A 1 60 ? -8.803 4.172 -2.391 1.00 0.00 60 GLU A N 3
ATOM 3222 C CA . GLU A 1 60 ? -9.549 2.923 -2.550 1.00 0.00 60 GLU A CA 3
ATOM 3223 C C . GLU A 1 60 ? -10.862 3.050 -1.827 1.00 0.00 60 GLU A C 3
ATOM 3224 O O . GLU A 1 60 ? -11.882 2.496 -2.227 1.00 0.00 60 GLU A O 3
ATOM 3236 N N . GLY A 1 61 ? -10.809 3.828 -0.767 1.00 0.00 61 GLY A N 3
ATOM 3237 C CA . GLY A 1 61 ? -12.006 4.235 -0.056 1.00 0.00 61 GLY A CA 3
ATOM 3238 C C . GLY A 1 61 ? -12.766 5.299 -0.818 1.00 0.00 61 GLY A C 3
ATOM 3239 O O . GLY A 1 61 ? -13.495 6.113 -0.253 1.00 0.00 61 GLY A O 3
ATOM 3243 N N . ASP A 1 62 ? -12.563 5.279 -2.113 1.00 0.00 62 ASP A N 3
ATOM 3244 C CA . ASP A 1 62 ? -13.222 6.177 -3.036 1.00 0.00 62 ASP A CA 3
ATOM 3245 C C . ASP A 1 62 ? -14.665 5.721 -3.160 1.00 0.00 62 ASP A C 3
ATOM 3246 O O . ASP A 1 62 ? -15.008 4.645 -2.657 1.00 0.00 62 ASP A O 3
ATOM 3255 N N . PRO A 1 63 ? -15.555 6.528 -3.754 1.00 0.00 63 PRO A N 3
ATOM 3256 C CA . PRO A 1 63 ? -16.846 6.037 -4.253 1.00 0.00 63 PRO A CA 3
ATOM 3257 C C . PRO A 1 63 ? -16.650 4.922 -5.295 1.00 0.00 63 PRO A C 3
ATOM 3258 O O . PRO A 1 63 ? -17.197 4.973 -6.397 1.00 0.00 63 PRO A O 3
ATOM 3269 N N . GLN A 1 64 ? -15.862 3.921 -4.915 1.00 0.00 64 GLN A N 3
ATOM 3270 C CA . GLN A 1 64 ? -15.470 2.840 -5.791 1.00 0.00 64 GLN A CA 3
ATOM 3271 C C . GLN A 1 64 ? -15.604 1.510 -5.064 1.00 0.00 64 GLN A C 3
ATOM 3272 O O . GLN A 1 64 ? -16.439 0.683 -5.428 1.00 0.00 64 GLN A O 3
ATOM 3286 N N . ALA A 1 65 ? -14.798 1.305 -4.015 1.00 0.00 65 ALA A N 3
ATOM 3287 C CA . ALA A 1 65 ? -14.714 -0.012 -3.408 1.00 0.00 65 ALA A CA 3
ATOM 3288 C C . ALA A 1 65 ? -14.552 0.028 -1.896 1.00 0.00 65 ALA A C 3
ATOM 3289 O O . ALA A 1 65 ? -15.515 -0.140 -1.147 1.00 0.00 65 ALA A O 3
ATOM 3296 N N . THR A 1 66 ? -13.327 0.234 -1.458 1.00 0.00 66 THR A N 3
ATOM 3297 C CA . THR A 1 66 ? -12.981 0.192 -0.059 1.00 0.00 66 THR A CA 3
ATOM 3298 C C . THR A 1 66 ? -13.540 1.423 0.671 1.00 0.00 66 THR A C 3
ATOM 3299 O O . THR A 1 66 ? -14.015 2.352 0.021 1.00 0.00 66 THR A O 3
ATOM 3310 N N . LEU A 1 67 ? -13.565 1.369 2.009 1.00 0.00 67 LEU A N 3
ATOM 3311 C CA . LEU A 1 67 ? -13.873 2.515 2.857 1.00 0.00 67 LEU A CA 3
ATOM 3312 C C . LEU A 1 67 ? -14.029 2.053 4.298 1.00 0.00 67 LEU A C 3
ATOM 3313 O O . LEU A 1 67 ? -15.006 1.382 4.633 1.00 0.00 67 LEU A O 3
ATOM 3329 N N . GLU A 1 68 ? -13.051 2.406 5.134 1.00 0.00 68 GLU A N 3
ATOM 3330 C CA . GLU A 1 68 ? -12.999 1.958 6.532 1.00 0.00 68 GLU A CA 3
ATOM 3331 C C . GLU A 1 68 ? -13.138 0.440 6.631 1.00 0.00 68 GLU A C 3
ATOM 3332 O O . GLU A 1 68 ? -13.636 -0.095 7.621 1.00 0.00 68 GLU A O 3
ATOM 3344 N N . ALA A 1 69 ? -12.686 -0.244 5.594 1.00 0.00 69 ALA A N 3
ATOM 3345 C CA . ALA A 1 69 ? -12.756 -1.692 5.537 1.00 0.00 69 ALA A CA 3
ATOM 3346 C C . ALA A 1 69 ? -11.407 -2.270 5.185 1.00 0.00 69 ALA A C 3
ATOM 3347 O O . ALA A 1 69 ? -11.292 -3.464 4.924 1.00 0.00 69 ALA A O 3
ATOM 3354 N N . ALA A 1 70 ? -10.407 -1.391 5.144 1.00 0.00 70 ALA A N 3
ATOM 3355 C CA . ALA A 1 70 ? -9.031 -1.767 4.819 1.00 0.00 70 ALA A CA 3
ATOM 3356 C C . ALA A 1 70 ? -8.636 -3.050 5.537 1.00 0.00 70 ALA A C 3
ATOM 3357 O O . ALA A 1 70 ? -8.397 -3.050 6.747 1.00 0.00 70 ALA A O 3
ATOM 3364 N N . MET A 1 1 ? 14.187 7.262 -3.367 1.00 0.00 1 MET A N 4
ATOM 3365 C CA . MET A 1 1 ? 13.481 8.536 -3.473 1.00 0.00 1 MET A CA 4
ATOM 3366 C C . MET A 1 1 ? 11.977 8.309 -3.436 1.00 0.00 1 MET A C 4
ATOM 3367 O O . MET A 1 1 ? 11.274 8.862 -2.592 1.00 0.00 1 MET A O 4
ATOM 3381 N N . SER A 1 2 ? 11.493 7.489 -4.357 1.00 0.00 2 SER A N 4
ATOM 3382 C CA . SER A 1 2 ? 10.087 7.129 -4.402 1.00 0.00 2 SER A CA 4
ATOM 3383 C C . SER A 1 2 ? 9.946 5.639 -4.141 1.00 0.00 2 SER A C 4
ATOM 3384 O O . SER A 1 2 ? 8.993 4.989 -4.569 1.00 0.00 2 SER A O 4
ATOM 3392 N N . ALA A 1 3 ? 10.938 5.109 -3.448 1.00 0.00 3 ALA A N 4
ATOM 3393 C CA . ALA A 1 3 ? 10.966 3.716 -3.063 1.00 0.00 3 ALA A CA 4
ATOM 3394 C C . ALA A 1 3 ? 11.404 3.598 -1.623 1.00 0.00 3 ALA A C 4
ATOM 3395 O O . ALA A 1 3 ? 12.498 3.134 -1.318 1.00 0.00 3 ALA A O 4
ATOM 3402 N N . VAL A 1 4 ? 10.536 4.041 -0.751 1.00 0.00 4 VAL A N 4
ATOM 3403 C CA . VAL A 1 4 ? 10.801 4.044 0.673 1.00 0.00 4 VAL A CA 4
ATOM 3404 C C . VAL A 1 4 ? 9.965 2.968 1.325 1.00 0.00 4 VAL A C 4
ATOM 3405 O O . VAL A 1 4 ? 8.765 2.870 1.057 1.00 0.00 4 VAL A O 4
ATOM 3418 N N . GLN A 1 5 ? 10.589 2.141 2.140 1.00 0.00 5 GLN A N 4
ATOM 3419 C CA . GLN A 1 5 ? 9.866 1.109 2.842 1.00 0.00 5 GLN A CA 4
ATOM 3420 C C . GLN A 1 5 ? 8.862 1.761 3.776 1.00 0.00 5 GLN A C 4
ATOM 3421 O O . GLN A 1 5 ? 9.226 2.386 4.774 1.00 0.00 5 GLN A O 4
ATOM 3435 N N . VAL A 1 6 ? 7.602 1.623 3.421 1.00 0.00 6 VAL A N 4
ATOM 3436 C CA . VAL A 1 6 ? 6.517 2.109 4.244 1.00 0.00 6 VAL A CA 4
ATOM 3437 C C . VAL A 1 6 ? 5.406 1.088 4.268 1.00 0.00 6 VAL A C 4
ATOM 3438 O O . VAL A 1 6 ? 4.785 0.838 5.295 1.00 0.00 6 VAL A O 4
ATOM 3451 N N . LEU A 1 7 ? 5.221 0.447 3.138 1.00 0.00 7 LEU A N 4
ATOM 3452 C CA . LEU A 1 7 ? 4.099 -0.415 2.922 1.00 0.00 7 LEU A CA 4
ATOM 3453 C C . LEU A 1 7 ? 4.608 -1.826 2.728 1.00 0.00 7 LEU A C 4
ATOM 3454 O O . LEU A 1 7 ? 5.757 -2.014 2.369 1.00 0.00 7 LEU A O 4
ATOM 3470 N N . LYS A 1 8 ? 3.792 -2.801 3.055 1.00 0.00 8 LYS A N 4
ATOM 3471 C CA . LYS A 1 8 ? 4.032 -4.167 2.667 1.00 0.00 8 LYS A CA 4
ATOM 3472 C C . LYS A 1 8 ? 2.714 -4.882 2.564 1.00 0.00 8 LYS A C 4
ATOM 3473 O O . LYS A 1 8 ? 1.708 -4.435 3.116 1.00 0.00 8 LYS A O 4
ATOM 3492 N N . PHE A 1 9 ? 2.731 -5.975 1.855 1.00 0.00 9 PHE A N 4
ATOM 3493 C CA . PHE A 1 9 ? 1.570 -6.820 1.707 1.00 0.00 9 PHE A CA 4
ATOM 3494 C C . PHE A 1 9 ? 1.918 -8.153 2.317 1.00 0.00 9 PHE A C 4
ATOM 3495 O O . PHE A 1 9 ? 2.443 -9.034 1.640 1.00 0.00 9 PHE A O 4
ATOM 3512 N N . PRO A 1 10 ? 1.695 -8.249 3.634 1.00 0.00 10 PRO A N 4
ATOM 3513 C CA . PRO A 1 10 ? 1.943 -9.417 4.457 1.00 0.00 10 PRO A CA 4
ATOM 3514 C C . PRO A 1 10 ? 1.971 -10.731 3.693 1.00 0.00 10 PRO A C 4
ATOM 3515 O O . PRO A 1 10 ? 0.941 -11.372 3.511 1.00 0.00 10 PRO A O 4
ATOM 3526 N N . LEU A 1 11 ? 3.176 -11.164 3.345 1.00 0.00 11 LEU A N 4
ATOM 3527 C CA . LEU A 1 11 ? 3.386 -12.320 2.487 1.00 0.00 11 LEU A CA 4
ATOM 3528 C C . LEU A 1 11 ? 2.941 -13.582 3.189 1.00 0.00 11 LEU A C 4
ATOM 3529 O O . LEU A 1 11 ? 2.591 -14.584 2.566 1.00 0.00 11 LEU A O 4
ATOM 3545 N N . SER A 1 12 ? 2.915 -13.493 4.491 1.00 0.00 12 SER A N 4
ATOM 3546 C CA . SER A 1 12 ? 2.633 -14.608 5.336 1.00 0.00 12 SER A CA 4
ATOM 3547 C C . SER A 1 12 ? 1.174 -14.622 5.788 1.00 0.00 12 SER A C 4
ATOM 3548 O O . SER A 1 12 ? 0.799 -15.414 6.652 1.00 0.00 12 SER A O 4
ATOM 3556 N N . VAL A 1 13 ? 0.344 -13.757 5.203 1.00 0.00 13 VAL A N 4
ATOM 3557 C CA . VAL A 1 13 ? -1.054 -13.670 5.603 1.00 0.00 13 VAL A CA 4
ATOM 3558 C C . VAL A 1 13 ? -1.935 -13.570 4.372 1.00 0.00 13 VAL A C 4
ATOM 3559 O O . VAL A 1 13 ? -1.467 -13.705 3.239 1.00 0.00 13 VAL A O 4
ATOM 3572 N N . ASP A 1 14 ? -3.205 -13.332 4.611 1.00 0.00 14 ASP A N 4
ATOM 3573 C CA . ASP A 1 14 ? -4.189 -13.171 3.555 1.00 0.00 14 ASP A CA 4
ATOM 3574 C C . ASP A 1 14 ? -4.083 -11.770 2.946 1.00 0.00 14 ASP A C 4
ATOM 3575 O O . ASP A 1 14 ? -5.040 -10.987 2.923 1.00 0.00 14 ASP A O 4
ATOM 3584 N N . LEU A 1 15 ? -2.891 -11.476 2.451 1.00 0.00 15 LEU A N 4
ATOM 3585 C CA . LEU A 1 15 ? -2.551 -10.184 1.884 1.00 0.00 15 LEU A CA 4
ATOM 3586 C C . LEU A 1 15 ? -3.424 -9.796 0.710 1.00 0.00 15 LEU A C 4
ATOM 3587 O O . LEU A 1 15 ? -3.458 -8.634 0.361 1.00 0.00 15 LEU A O 4
ATOM 3603 N N . ALA A 1 16 ? -4.123 -10.753 0.105 1.00 0.00 16 ALA A N 4
ATOM 3604 C CA . ALA A 1 16 ? -4.947 -10.476 -1.078 1.00 0.00 16 ALA A CA 4
ATOM 3605 C C . ALA A 1 16 ? -5.903 -9.324 -0.821 1.00 0.00 16 ALA A C 4
ATOM 3606 O O . ALA A 1 16 ? -6.342 -8.649 -1.750 1.00 0.00 16 ALA A O 4
ATOM 3613 N N . GLY A 1 17 ? -6.180 -9.073 0.447 1.00 0.00 17 GLY A N 4
ATOM 3614 C CA . GLY A 1 17 ? -6.992 -7.940 0.806 1.00 0.00 17 GLY A CA 4
ATOM 3615 C C . GLY A 1 17 ? -6.258 -6.625 0.603 1.00 0.00 17 GLY A C 4
ATOM 3616 O O . GLY A 1 17 ? -6.839 -5.665 0.112 1.00 0.00 17 GLY A O 4
ATOM 3620 N N . PHE A 1 18 ? -4.976 -6.572 0.971 1.00 0.00 18 PHE A N 4
ATOM 3621 C CA . PHE A 1 18 ? -4.223 -5.326 0.872 1.00 0.00 18 PHE A CA 4
ATOM 3622 C C . PHE A 1 18 ? -3.392 -5.258 -0.403 1.00 0.00 18 PHE A C 4
ATOM 3623 O O . PHE A 1 18 ? -3.388 -4.242 -1.089 1.00 0.00 18 PHE A O 4
ATOM 3640 N N . VAL A 1 19 ? -2.668 -6.330 -0.710 1.00 0.00 19 VAL A N 4
ATOM 3641 C CA . VAL A 1 19 ? -1.849 -6.354 -1.905 1.00 0.00 19 VAL A CA 4
ATOM 3642 C C . VAL A 1 19 ? -2.759 -6.166 -3.087 1.00 0.00 19 VAL A C 4
ATOM 3643 O O . VAL A 1 19 ? -2.421 -5.518 -4.065 1.00 0.00 19 VAL A O 4
ATOM 3656 N N . GLY A 1 20 ? -3.936 -6.730 -2.939 1.00 0.00 20 GLY A N 4
ATOM 3657 C CA . GLY A 1 20 ? -4.992 -6.525 -3.894 1.00 0.00 20 GLY A CA 4
ATOM 3658 C C . GLY A 1 20 ? -5.442 -5.087 -3.879 1.00 0.00 20 GLY A C 4
ATOM 3659 O O . GLY A 1 20 ? -5.542 -4.462 -4.920 1.00 0.00 20 GLY A O 4
ATOM 3663 N N . LEU A 1 21 ? -5.600 -4.548 -2.678 1.00 0.00 21 LEU A N 4
ATOM 3664 C CA . LEU A 1 21 ? -6.148 -3.210 -2.468 1.00 0.00 21 LEU A CA 4
ATOM 3665 C C . LEU A 1 21 ? -5.392 -2.139 -3.253 1.00 0.00 21 LEU A C 4
ATOM 3666 O O . LEU A 1 21 ? -6.004 -1.325 -3.944 1.00 0.00 21 LEU A O 4
ATOM 3682 N N . LEU A 1 22 ? -4.063 -2.127 -3.184 1.00 0.00 22 LEU A N 4
ATOM 3683 C CA . LEU A 1 22 ? -3.334 -1.063 -3.845 1.00 0.00 22 LEU A CA 4
ATOM 3684 C C . LEU A 1 22 ? -3.001 -1.427 -5.270 1.00 0.00 22 LEU A C 4
ATOM 3685 O O . LEU A 1 22 ? -2.795 -0.561 -6.133 1.00 0.00 22 LEU A O 4
ATOM 3701 N N . ARG A 1 23 ? -2.929 -2.713 -5.500 1.00 0.00 23 ARG A N 4
ATOM 3702 C CA . ARG A 1 23 ? -2.766 -3.240 -6.835 1.00 0.00 23 ARG A CA 4
ATOM 3703 C C . ARG A 1 23 ? -3.966 -2.815 -7.651 1.00 0.00 23 ARG A C 4
ATOM 3704 O O . ARG A 1 23 ? -3.877 -2.543 -8.849 1.00 0.00 23 ARG A O 4
ATOM 3725 N N . ARG A 1 24 ? -5.069 -2.696 -6.940 1.00 0.00 24 ARG A N 4
ATOM 3726 C CA . ARG A 1 24 ? -6.339 -2.305 -7.502 1.00 0.00 24 ARG A CA 4
ATOM 3727 C C . ARG A 1 24 ? -6.344 -0.838 -7.865 1.00 0.00 24 ARG A C 4
ATOM 3728 O O . ARG A 1 24 ? -7.073 -0.413 -8.761 1.00 0.00 24 ARG A O 4
ATOM 3749 N N . LEU A 1 25 ? -5.515 -0.062 -7.185 1.00 0.00 25 LEU A N 4
ATOM 3750 C CA . LEU A 1 25 ? -5.523 1.371 -7.398 1.00 0.00 25 LEU A CA 4
ATOM 3751 C C . LEU A 1 25 ? -4.738 1.749 -8.639 1.00 0.00 25 LEU A C 4
ATOM 3752 O O . LEU A 1 25 ? -5.185 2.590 -9.416 1.00 0.00 25 LEU A O 4
ATOM 3768 N N . ASN A 1 26 ? -3.589 1.096 -8.833 1.00 0.00 26 ASN A N 4
ATOM 3769 C CA . ASN A 1 26 ? -2.769 1.289 -10.030 1.00 0.00 26 ASN A CA 4
ATOM 3770 C C . ASN A 1 26 ? -1.397 0.634 -9.907 1.00 0.00 26 ASN A C 4
ATOM 3771 O O . ASN A 1 26 ? -0.572 0.784 -10.804 1.00 0.00 26 ASN A O 4
ATOM 3782 N N . VAL A 1 27 ? -1.177 -0.109 -8.813 1.00 0.00 27 VAL A N 4
ATOM 3783 C CA . VAL A 1 27 ? 0.082 -0.845 -8.560 1.00 0.00 27 VAL A CA 4
ATOM 3784 C C . VAL A 1 27 ? 1.322 -0.155 -9.168 1.00 0.00 27 VAL A C 4
ATOM 3785 O O . VAL A 1 27 ? 1.996 -0.678 -10.054 1.00 0.00 27 VAL A O 4
ATOM 3798 N N . PRO A 1 28 ? 1.628 1.045 -8.668 1.00 0.00 28 PRO A N 4
ATOM 3799 C CA . PRO A 1 28 ? 2.736 1.873 -9.157 1.00 0.00 28 PRO A CA 4
ATOM 3800 C C . PRO A 1 28 ? 4.008 1.719 -8.326 1.00 0.00 28 PRO A C 4
ATOM 3801 O O . PRO A 1 28 ? 4.869 2.595 -8.329 1.00 0.00 28 PRO A O 4
ATOM 3812 N N . HIS A 1 29 ? 4.128 0.599 -7.636 1.00 0.00 29 HIS A N 4
ATOM 3813 C CA . HIS A 1 29 ? 5.066 0.500 -6.525 1.00 0.00 29 HIS A CA 4
ATOM 3814 C C . HIS A 1 29 ? 6.133 -0.558 -6.726 1.00 0.00 29 HIS A C 4
ATOM 3815 O O . HIS A 1 29 ? 6.069 -1.370 -7.648 1.00 0.00 29 HIS A O 4
ATOM 3830 N N . ARG A 1 30 ? 7.088 -0.548 -5.808 1.00 0.00 30 ARG A N 4
ATOM 3831 C CA . ARG A 1 30 ? 8.136 -1.550 -5.758 1.00 0.00 30 ARG A CA 4
ATOM 3832 C C . ARG A 1 30 ? 7.769 -2.647 -4.761 1.00 0.00 30 ARG A C 4
ATOM 3833 O O . ARG A 1 30 ? 7.380 -2.357 -3.630 1.00 0.00 30 ARG A O 4
ATOM 3854 N N . VAL A 1 31 ? 7.864 -3.891 -5.201 1.00 0.00 31 VAL A N 4
ATOM 3855 C CA . VAL A 1 31 ? 7.692 -5.042 -4.329 1.00 0.00 31 VAL A CA 4
ATOM 3856 C C . VAL A 1 31 ? 9.039 -5.660 -3.976 1.00 0.00 31 VAL A C 4
ATOM 3857 O O . VAL A 1 31 ? 9.840 -5.987 -4.853 1.00 0.00 31 VAL A O 4
ATOM 3870 N N . SER A 1 32 ? 9.272 -5.805 -2.689 1.00 0.00 32 SER A N 4
ATOM 3871 C CA . SER A 1 32 ? 10.470 -6.447 -2.174 1.00 0.00 32 SER A CA 4
ATOM 3872 C C . SER A 1 32 ? 10.057 -7.478 -1.134 1.00 0.00 32 SER A C 4
ATOM 3873 O O . SER A 1 32 ? 8.887 -7.836 -1.073 1.00 0.00 32 SER A O 4
ATOM 3881 N N . GLU A 1 33 ? 10.992 -7.973 -0.341 1.00 0.00 33 GLU A N 4
ATOM 3882 C CA . GLU A 1 33 ? 10.652 -8.905 0.731 1.00 0.00 33 GLU A CA 4
ATOM 3883 C C . GLU A 1 33 ? 11.378 -8.556 2.022 1.00 0.00 33 GLU A C 4
ATOM 3884 O O . GLU A 1 33 ? 12.566 -8.835 2.175 1.00 0.00 33 GLU A O 4
ATOM 3896 N N . GLU A 1 34 ? 10.643 -7.963 2.954 1.00 0.00 34 GLU A N 4
ATOM 3897 C CA . GLU A 1 34 ? 11.202 -7.561 4.239 1.00 0.00 34 GLU A CA 4
ATOM 3898 C C . GLU A 1 34 ? 10.549 -8.348 5.372 1.00 0.00 34 GLU A C 4
ATOM 3899 O O . GLU A 1 34 ? 9.328 -8.336 5.517 1.00 0.00 34 GLU A O 4
ATOM 3911 N N . SER A 1 35 ? 11.371 -9.051 6.147 1.00 0.00 35 SER A N 4
ATOM 3912 C CA . SER A 1 35 ? 10.924 -9.756 7.355 1.00 0.00 35 SER A CA 4
ATOM 3913 C C . SER A 1 35 ? 9.894 -10.855 7.046 1.00 0.00 35 SER A C 4
ATOM 3914 O O . SER A 1 35 ? 9.183 -11.323 7.939 1.00 0.00 35 SER A O 4
ATOM 3922 N N . GLY A 1 36 ? 9.812 -11.263 5.788 1.00 0.00 36 GLY A N 4
ATOM 3923 C CA . GLY A 1 36 ? 8.945 -12.360 5.423 1.00 0.00 36 GLY A CA 4
ATOM 3924 C C . GLY A 1 36 ? 7.600 -11.891 4.942 1.00 0.00 36 GLY A C 4
ATOM 3925 O O . GLY A 1 36 ? 6.653 -12.670 4.860 1.00 0.00 36 GLY A O 4
ATOM 3929 N N . GLN A 1 37 ? 7.500 -10.605 4.670 1.00 0.00 37 GLN A N 4
ATOM 3930 C CA . GLN A 1 37 ? 6.387 -10.085 3.932 1.00 0.00 37 GLN A CA 4
ATOM 3931 C C . GLN A 1 37 ? 6.929 -9.385 2.725 1.00 0.00 37 GLN A C 4
ATOM 3932 O O . GLN A 1 37 ? 8.025 -8.836 2.763 1.00 0.00 37 GLN A O 4
ATOM 3946 N N . GLN A 1 38 ? 6.203 -9.445 1.637 1.00 0.00 38 GLN A N 4
ATOM 3947 C CA . GLN A 1 38 ? 6.594 -8.701 0.477 1.00 0.00 38 GLN A CA 4
ATOM 3948 C C . GLN A 1 38 ? 6.271 -7.269 0.779 1.00 0.00 38 GLN A C 4
ATOM 3949 O O . GLN A 1 38 ? 5.226 -6.973 1.347 1.00 0.00 38 GLN A O 4
ATOM 3963 N N . VAL A 1 39 ? 7.183 -6.397 0.468 1.00 0.00 39 VAL A N 4
ATOM 3964 C CA . VAL A 1 39 ? 7.127 -5.069 0.980 1.00 0.00 39 VAL A CA 4
ATOM 3965 C C . VAL A 1 39 ? 7.138 -4.060 -0.137 1.00 0.00 39 VAL A C 4
ATOM 3966 O O . VAL A 1 39 ? 7.902 -4.156 -1.083 1.00 0.00 39 VAL A O 4
ATOM 3979 N N . LEU A 1 40 ? 6.257 -3.114 -0.003 1.00 0.00 40 LEU A N 4
ATOM 3980 C CA . LEU A 1 40 ? 5.918 -2.190 -1.043 1.00 0.00 40 LEU A CA 4
ATOM 3981 C C . LEU A 1 40 ? 6.494 -0.829 -0.713 1.00 0.00 40 LEU A C 4
ATOM 3982 O O . LEU A 1 40 ? 6.248 -0.267 0.356 1.00 0.00 40 LEU A O 4
ATOM 3998 N N . TRP A 1 41 ? 7.272 -0.311 -1.630 1.00 0.00 41 TRP A N 4
ATOM 3999 C CA . TRP A 1 41 ? 7.957 0.937 -1.410 1.00 0.00 41 TRP A CA 4
ATOM 4000 C C . TRP A 1 41 ? 7.581 1.898 -2.522 1.00 0.00 41 TRP A C 4
ATOM 4001 O O . TRP A 1 41 ? 8.073 1.756 -3.643 1.00 0.00 41 TRP A O 4
ATOM 4022 N N . VAL A 1 42 ? 6.667 2.819 -2.262 1.00 0.00 42 VAL A N 4
ATOM 4023 C CA . VAL A 1 42 ? 6.403 3.858 -3.254 1.00 0.00 42 VAL A CA 4
ATOM 4024 C C . VAL A 1 42 ? 5.974 5.250 -2.688 1.00 0.00 42 VAL A C 4
ATOM 4025 O O . VAL A 1 42 ? 5.360 6.033 -3.413 1.00 0.00 42 VAL A O 4
ATOM 4038 N N . PRO A 1 43 ? 6.274 5.632 -1.420 1.00 0.00 43 PRO A N 4
ATOM 4039 C CA . PRO A 1 43 ? 5.935 6.968 -0.934 1.00 0.00 43 PRO A CA 4
ATOM 4040 C C . PRO A 1 43 ? 7.093 7.969 -1.008 1.00 0.00 43 PRO A C 4
ATOM 4041 O O . PRO A 1 43 ? 7.847 8.020 -1.979 1.00 0.00 43 PRO A O 4
ATOM 4052 N N . ASP A 1 44 ? 7.204 8.752 0.058 1.00 0.00 44 ASP A N 4
ATOM 4053 C CA . ASP A 1 44 ? 8.271 9.724 0.246 1.00 0.00 44 ASP A CA 4
ATOM 4054 C C . ASP A 1 44 ? 8.664 9.724 1.721 1.00 0.00 44 ASP A C 4
ATOM 4055 O O . ASP A 1 44 ? 9.555 8.997 2.151 1.00 0.00 44 ASP A O 4
ATOM 4064 N N . GLU A 1 45 ? 7.939 10.517 2.483 1.00 0.00 45 GLU A N 4
ATOM 4065 C CA . GLU A 1 45 ? 8.035 10.555 3.924 1.00 0.00 45 GLU A CA 4
ATOM 4066 C C . GLU A 1 45 ? 6.676 10.942 4.457 1.00 0.00 45 GLU A C 4
ATOM 4067 O O . GLU A 1 45 ? 6.085 10.242 5.277 1.00 0.00 45 GLU A O 4
ATOM 4079 N N . ARG A 1 46 ? 6.166 12.047 3.934 1.00 0.00 46 ARG A N 4
ATOM 4080 C CA . ARG A 1 46 ? 4.816 12.485 4.262 1.00 0.00 46 ARG A CA 4
ATOM 4081 C C . ARG A 1 46 ? 3.824 11.674 3.451 1.00 0.00 46 ARG A C 4
ATOM 4082 O O . ARG A 1 46 ? 2.714 11.383 3.890 1.00 0.00 46 ARG A O 4
ATOM 4103 N N . LEU A 1 47 ? 4.273 11.274 2.270 1.00 0.00 47 LEU A N 4
ATOM 4104 C CA . LEU A 1 47 ? 3.460 10.504 1.353 1.00 0.00 47 LEU A CA 4
ATOM 4105 C C . LEU A 1 47 ? 3.262 9.092 1.899 1.00 0.00 47 LEU A C 4
ATOM 4106 O O . LEU A 1 47 ? 2.234 8.478 1.684 1.00 0.00 47 LEU A O 4
ATOM 4122 N N . ALA A 1 48 ? 4.258 8.613 2.635 1.00 0.00 48 ALA A N 4
ATOM 4123 C CA . ALA A 1 48 ? 4.252 7.273 3.233 1.00 0.00 48 ALA A CA 4
ATOM 4124 C C . ALA A 1 48 ? 2.904 6.923 3.868 1.00 0.00 48 ALA A C 4
ATOM 4125 O O . ALA A 1 48 ? 2.325 5.854 3.617 1.00 0.00 48 ALA A O 4
ATOM 4132 N N . GLU A 1 49 ? 2.391 7.866 4.632 1.00 0.00 49 GLU A N 4
ATOM 4133 C CA . GLU A 1 49 ? 1.178 7.663 5.407 1.00 0.00 49 GLU A CA 4
ATOM 4134 C C . GLU A 1 49 ? -0.015 7.678 4.474 1.00 0.00 49 GLU A C 4
ATOM 4135 O O . GLU A 1 49 ? -0.934 6.868 4.591 1.00 0.00 49 GLU A O 4
ATOM 4147 N N . GLN A 1 50 ? 0.047 8.582 3.513 1.00 0.00 50 GLN A N 4
ATOM 4148 C CA . GLN A 1 50 ? -0.993 8.737 2.524 1.00 0.00 50 GLN A CA 4
ATOM 4149 C C . GLN A 1 50 ? -1.054 7.497 1.640 1.00 0.00 50 GLN A C 4
ATOM 4150 O O . GLN A 1 50 ? -2.130 7.063 1.229 1.00 0.00 50 GLN A O 4
ATOM 4164 N N . VAL A 1 51 ? 0.095 6.882 1.433 1.00 0.00 51 VAL A N 4
ATOM 4165 C CA . VAL A 1 51 ? 0.214 5.837 0.447 1.00 0.00 51 VAL A CA 4
ATOM 4166 C C . VAL A 1 51 ? -0.499 4.592 0.936 1.00 0.00 51 VAL A C 4
ATOM 4167 O O . VAL A 1 51 ? -1.443 4.149 0.315 1.00 0.00 51 VAL A O 4
ATOM 4180 N N . ARG A 1 52 ? -0.130 4.068 2.086 1.00 0.00 52 ARG A N 4
ATOM 4181 C CA . ARG A 1 52 ? -0.790 2.850 2.531 1.00 0.00 52 ARG A CA 4
ATOM 4182 C C . ARG A 1 52 ? -2.132 3.180 3.127 1.00 0.00 52 ARG A C 4
ATOM 4183 O O . ARG A 1 52 ? -3.174 2.707 2.666 1.00 0.00 52 ARG A O 4
ATOM 4204 N N . GLU A 1 53 ? -2.091 4.039 4.126 1.00 0.00 53 GLU A N 4
ATOM 4205 C CA . GLU A 1 53 ? -3.211 4.218 5.011 1.00 0.00 53 GLU A CA 4
ATOM 4206 C C . GLU A 1 53 ? -4.350 4.896 4.321 1.00 0.00 53 GLU A C 4
ATOM 4207 O O . GLU A 1 53 ? -5.490 4.667 4.676 1.00 0.00 53 GLU A O 4
ATOM 4219 N N . LEU A 1 54 ? -4.069 5.704 3.320 1.00 0.00 54 LEU A N 4
ATOM 4220 C CA . LEU A 1 54 ? -5.143 6.356 2.633 1.00 0.00 54 LEU A CA 4
ATOM 4221 C C . LEU A 1 54 ? -5.565 5.552 1.439 1.00 0.00 54 LEU A C 4
ATOM 4222 O O . LEU A 1 54 ? -6.725 5.560 1.108 1.00 0.00 54 LEU A O 4
ATOM 4238 N N . TYR A 1 55 ? -4.661 4.818 0.810 1.00 0.00 55 TYR A N 4
ATOM 4239 C CA . TYR A 1 55 ? -5.082 3.952 -0.288 1.00 0.00 55 TYR A CA 4
ATOM 4240 C C . TYR A 1 55 ? -6.264 3.099 0.150 1.00 0.00 55 TYR A C 4
ATOM 4241 O O . TYR A 1 55 ? -7.219 2.905 -0.595 1.00 0.00 55 TYR A O 4
ATOM 4259 N N . ARG A 1 56 ? -6.205 2.655 1.396 1.00 0.00 56 ARG A N 4
ATOM 4260 C CA . ARG A 1 56 ? -7.225 1.782 1.969 1.00 0.00 56 ARG A CA 4
ATOM 4261 C C . ARG A 1 56 ? -8.461 2.541 2.487 1.00 0.00 56 ARG A C 4
ATOM 4262 O O . ARG A 1 56 ? -9.354 1.928 3.065 1.00 0.00 56 ARG A O 4
ATOM 4283 N N . ARG A 1 57 ? -8.525 3.865 2.307 1.00 0.00 57 ARG A N 4
ATOM 4284 C CA . ARG A 1 57 ? -9.656 4.640 2.846 1.00 0.00 57 ARG A CA 4
ATOM 4285 C C . ARG A 1 57 ? -10.097 5.812 1.951 1.00 0.00 57 ARG A C 4
ATOM 4286 O O . ARG A 1 57 ? -11.271 6.167 1.936 1.00 0.00 57 ARG A O 4
ATOM 4307 N N . TYR A 1 58 ? -9.164 6.438 1.247 1.00 0.00 58 TYR A N 4
ATOM 4308 C CA . TYR A 1 58 ? -9.488 7.584 0.391 1.00 0.00 58 TYR A CA 4
ATOM 4309 C C . TYR A 1 58 ? -9.303 7.274 -1.108 1.00 0.00 58 TYR A C 4
ATOM 4310 O O . TYR A 1 58 ? -10.266 7.336 -1.846 1.00 0.00 58 TYR A O 4
ATOM 4328 N N . PRO A 1 59 ? -8.073 7.027 -1.611 1.00 0.00 59 PRO A N 4
ATOM 4329 C CA . PRO A 1 59 ? -7.863 6.499 -2.970 1.00 0.00 59 PRO A CA 4
ATOM 4330 C C . PRO A 1 59 ? -8.799 5.350 -3.378 1.00 0.00 59 PRO A C 4
ATOM 4331 O O . PRO A 1 59 ? -9.346 5.380 -4.478 1.00 0.00 59 PRO A O 4
ATOM 4342 N N . GLU A 1 60 ? -8.993 4.333 -2.534 1.00 0.00 60 GLU A N 4
ATOM 4343 C CA . GLU A 1 60 ? -9.925 3.268 -2.892 1.00 0.00 60 GLU A CA 4
ATOM 4344 C C . GLU A 1 60 ? -11.234 3.551 -2.201 1.00 0.00 60 GLU A C 4
ATOM 4345 O O . GLU A 1 60 ? -12.305 3.161 -2.666 1.00 0.00 60 GLU A O 4
ATOM 4357 N N . GLY A 1 61 ? -11.125 4.298 -1.104 1.00 0.00 61 GLY A N 4
ATOM 4358 C CA . GLY A 1 61 ? -12.284 4.885 -0.462 1.00 0.00 61 GLY A CA 4
ATOM 4359 C C . GLY A 1 61 ? -12.770 6.094 -1.228 1.00 0.00 61 GLY A C 4
ATOM 4360 O O . GLY A 1 61 ? -13.327 7.048 -0.679 1.00 0.00 61 GLY A O 4
ATOM 4364 N N . ASP A 1 62 ? -12.506 6.027 -2.506 1.00 0.00 62 ASP A N 4
ATOM 4365 C CA . ASP A 1 62 ? -12.910 7.020 -3.477 1.00 0.00 62 ASP A CA 4
ATOM 4366 C C . ASP A 1 62 ? -14.344 6.695 -3.868 1.00 0.00 62 ASP A C 4
ATOM 4367 O O . ASP A 1 62 ? -14.872 5.675 -3.413 1.00 0.00 62 ASP A O 4
ATOM 4376 N N . PRO A 1 63 ? -15.033 7.555 -4.635 1.00 0.00 63 PRO A N 4
ATOM 4377 C CA . PRO A 1 63 ? -16.262 7.160 -5.333 1.00 0.00 63 PRO A CA 4
ATOM 4378 C C . PRO A 1 63 ? -16.007 5.988 -6.295 1.00 0.00 63 PRO A C 4
ATOM 4379 O O . PRO A 1 63 ? -16.253 6.077 -7.498 1.00 0.00 63 PRO A O 4
ATOM 4390 N N . GLN A 1 64 ? -15.500 4.895 -5.736 1.00 0.00 64 GLN A N 4
ATOM 4391 C CA . GLN A 1 64 ? -15.104 3.722 -6.488 1.00 0.00 64 GLN A CA 4
ATOM 4392 C C . GLN A 1 64 ? -15.546 2.455 -5.782 1.00 0.00 64 GLN A C 4
ATOM 4393 O O . GLN A 1 64 ? -16.485 1.789 -6.215 1.00 0.00 64 GLN A O 4
ATOM 4407 N N . ALA A 1 65 ? -14.879 2.130 -4.677 1.00 0.00 65 ALA A N 4
ATOM 4408 C CA . ALA A 1 65 ? -15.040 0.818 -4.088 1.00 0.00 65 ALA A CA 4
ATOM 4409 C C . ALA A 1 65 ? -15.026 0.838 -2.565 1.00 0.00 65 ALA A C 4
ATOM 4410 O O . ALA A 1 65 ? -16.051 1.091 -1.923 1.00 0.00 65 ALA A O 4
ATOM 4417 N N . THR A 1 66 ? -13.860 0.558 -2.003 1.00 0.00 66 THR A N 4
ATOM 4418 C CA . THR A 1 66 ? -13.675 0.458 -0.569 1.00 0.00 66 THR A CA 4
ATOM 4419 C C . THR A 1 66 ? -14.066 1.751 0.126 1.00 0.00 66 THR A C 4
ATOM 4420 O O . THR A 1 66 ? -13.936 2.804 -0.447 1.00 0.00 66 THR A O 4
ATOM 4431 N N . LEU A 1 67 ? -14.637 1.639 1.317 1.00 0.00 67 LEU A N 4
ATOM 4432 C CA . LEU A 1 67 ? -14.795 2.767 2.235 1.00 0.00 67 LEU A CA 4
ATOM 4433 C C . LEU A 1 67 ? -14.683 2.237 3.648 1.00 0.00 67 LEU A C 4
ATOM 4434 O O . LEU A 1 67 ? -13.830 2.643 4.434 1.00 0.00 67 LEU A O 4
ATOM 4450 N N . GLU A 1 68 ? -15.559 1.297 3.934 1.00 0.00 68 GLU A N 4
ATOM 4451 C CA . GLU A 1 68 ? -15.619 0.645 5.232 1.00 0.00 68 GLU A CA 4
ATOM 4452 C C . GLU A 1 68 ? -15.399 -0.843 5.041 1.00 0.00 68 GLU A C 4
ATOM 4453 O O . GLU A 1 68 ? -15.488 -1.647 5.972 1.00 0.00 68 GLU A O 4
ATOM 4465 N N . ALA A 1 69 ? -15.108 -1.182 3.804 1.00 0.00 69 ALA A N 4
ATOM 4466 C CA . ALA A 1 69 ? -14.924 -2.559 3.395 1.00 0.00 69 ALA A CA 4
ATOM 4467 C C . ALA A 1 69 ? -13.459 -2.863 3.196 1.00 0.00 69 ALA A C 4
ATOM 4468 O O . ALA A 1 69 ? -13.114 -3.952 2.738 1.00 0.00 69 ALA A O 4
ATOM 4475 N N . ALA A 1 70 ? -12.618 -1.875 3.508 1.00 0.00 70 ALA A N 4
ATOM 4476 C CA . ALA A 1 70 ? -11.168 -2.015 3.390 1.00 0.00 70 ALA A CA 4
ATOM 4477 C C . ALA A 1 70 ? -10.722 -3.341 3.976 1.00 0.00 70 ALA A C 4
ATOM 4478 O O . ALA A 1 70 ? -10.757 -3.548 5.192 1.00 0.00 70 ALA A O 4
ATOM 4485 N N . MET A 1 1 ? 15.127 6.892 -3.908 1.00 0.00 1 MET A N 5
ATOM 4486 C CA . MET A 1 1 ? 14.585 8.233 -4.116 1.00 0.00 1 MET A CA 5
ATOM 4487 C C . MET A 1 1 ? 13.065 8.216 -4.245 1.00 0.00 1 MET A C 5
ATOM 4488 O O . MET A 1 1 ? 12.400 9.197 -3.916 1.00 0.00 1 MET A O 5
ATOM 4502 N N . SER A 1 2 ? 12.522 7.107 -4.726 1.00 0.00 2 SER A N 5
ATOM 4503 C CA . SER A 1 2 ? 11.088 6.995 -4.953 1.00 0.00 2 SER A CA 5
ATOM 4504 C C . SER A 1 2 ? 10.555 5.678 -4.407 1.00 0.00 2 SER A C 5
ATOM 4505 O O . SER A 1 2 ? 9.535 5.163 -4.864 1.00 0.00 2 SER A O 5
ATOM 4513 N N . ALA A 1 3 ? 11.256 5.142 -3.424 1.00 0.00 3 ALA A N 5
ATOM 4514 C CA . ALA A 1 3 ? 10.896 3.866 -2.842 1.00 0.00 3 ALA A CA 5
ATOM 4515 C C . ALA A 1 3 ? 11.327 3.790 -1.392 1.00 0.00 3 ALA A C 5
ATOM 4516 O O . ALA A 1 3 ? 12.475 3.487 -1.080 1.00 0.00 3 ALA A O 5
ATOM 4523 N N . VAL A 1 4 ? 10.399 4.080 -0.520 1.00 0.00 4 VAL A N 5
ATOM 4524 C CA . VAL A 1 4 ? 10.638 4.010 0.909 1.00 0.00 4 VAL A CA 5
ATOM 4525 C C . VAL A 1 4 ? 9.761 2.928 1.505 1.00 0.00 4 VAL A C 5
ATOM 4526 O O . VAL A 1 4 ? 8.561 2.880 1.237 1.00 0.00 4 VAL A O 5
ATOM 4539 N N . GLN A 1 5 ? 10.364 2.041 2.269 1.00 0.00 5 GLN A N 5
ATOM 4540 C CA . GLN A 1 5 ? 9.632 0.979 2.918 1.00 0.00 5 GLN A CA 5
ATOM 4541 C C . GLN A 1 5 ? 8.596 1.584 3.852 1.00 0.00 5 GLN A C 5
ATOM 4542 O O . GLN A 1 5 ? 8.930 2.145 4.895 1.00 0.00 5 GLN A O 5
ATOM 4556 N N . VAL A 1 6 ? 7.339 1.456 3.466 1.00 0.00 6 VAL A N 5
ATOM 4557 C CA . VAL A 1 6 ? 6.248 2.000 4.249 1.00 0.00 6 VAL A CA 5
ATOM 4558 C C . VAL A 1 6 ? 5.034 1.104 4.169 1.00 0.00 6 VAL A C 5
ATOM 4559 O O . VAL A 1 6 ? 4.259 0.993 5.115 1.00 0.00 6 VAL A O 5
ATOM 4572 N N . LEU A 1 7 ? 4.902 0.425 3.060 1.00 0.00 7 LEU A N 5
ATOM 4573 C CA . LEU A 1 7 ? 3.750 -0.383 2.817 1.00 0.00 7 LEU A CA 5
ATOM 4574 C C . LEU A 1 7 ? 4.212 -1.822 2.730 1.00 0.00 7 LEU A C 5
ATOM 4575 O O . LEU A 1 7 ? 5.379 -2.072 2.466 1.00 0.00 7 LEU A O 5
ATOM 4591 N N . LYS A 1 8 ? 3.336 -2.755 3.030 1.00 0.00 8 LYS A N 5
ATOM 4592 C CA . LYS A 1 8 ? 3.657 -4.151 2.929 1.00 0.00 8 LYS A CA 5
ATOM 4593 C C . LYS A 1 8 ? 2.388 -4.950 2.701 1.00 0.00 8 LYS A C 5
ATOM 4594 O O . LYS A 1 8 ? 1.313 -4.562 3.158 1.00 0.00 8 LYS A O 5
ATOM 4613 N N . PHE A 1 9 ? 2.513 -6.046 1.984 1.00 0.00 9 PHE A N 5
ATOM 4614 C CA . PHE A 1 9 ? 1.404 -6.951 1.773 1.00 0.00 9 PHE A CA 5
ATOM 4615 C C . PHE A 1 9 ? 1.800 -8.308 2.311 1.00 0.00 9 PHE A C 5
ATOM 4616 O O . PHE A 1 9 ? 2.360 -9.134 1.596 1.00 0.00 9 PHE A O 5
ATOM 4633 N N . PRO A 1 10 ? 1.575 -8.481 3.618 1.00 0.00 10 PRO A N 5
ATOM 4634 C CA . PRO A 1 10 ? 1.820 -9.696 4.384 1.00 0.00 10 PRO A CA 5
ATOM 4635 C C . PRO A 1 10 ? 1.856 -10.979 3.569 1.00 0.00 10 PRO A C 5
ATOM 4636 O O . PRO A 1 10 ? 0.822 -11.608 3.366 1.00 0.00 10 PRO A O 5
ATOM 4647 N N . LEU A 1 11 ? 3.060 -11.414 3.200 1.00 0.00 11 LEU A N 5
ATOM 4648 C CA . LEU A 1 11 ? 3.237 -12.594 2.349 1.00 0.00 11 LEU A CA 5
ATOM 4649 C C . LEU A 1 11 ? 2.851 -13.863 3.100 1.00 0.00 11 LEU A C 5
ATOM 4650 O O . LEU A 1 11 ? 2.753 -14.950 2.533 1.00 0.00 11 LEU A O 5
ATOM 4666 N N . SER A 1 12 ? 2.624 -13.685 4.381 1.00 0.00 12 SER A N 5
ATOM 4667 C CA . SER A 1 12 ? 2.308 -14.760 5.283 1.00 0.00 12 SER A CA 5
ATOM 4668 C C . SER A 1 12 ? 0.802 -14.882 5.511 1.00 0.00 12 SER A C 5
ATOM 4669 O O . SER A 1 12 ? 0.344 -15.812 6.178 1.00 0.00 12 SER A O 5
ATOM 4677 N N . VAL A 1 13 ? 0.023 -13.957 4.958 1.00 0.00 13 VAL A N 5
ATOM 4678 C CA . VAL A 1 13 ? -1.391 -13.898 5.281 1.00 0.00 13 VAL A CA 5
ATOM 4679 C C . VAL A 1 13 ? -2.217 -13.770 4.018 1.00 0.00 13 VAL A C 5
ATOM 4680 O O . VAL A 1 13 ? -1.702 -13.851 2.902 1.00 0.00 13 VAL A O 5
ATOM 4693 N N . ASP A 1 14 ? -3.497 -13.567 4.222 1.00 0.00 14 ASP A N 5
ATOM 4694 C CA . ASP A 1 14 ? -4.447 -13.368 3.144 1.00 0.00 14 ASP A CA 5
ATOM 4695 C C . ASP A 1 14 ? -4.333 -11.935 2.617 1.00 0.00 14 ASP A C 5
ATOM 4696 O O . ASP A 1 14 ? -5.290 -11.148 2.619 1.00 0.00 14 ASP A O 5
ATOM 4705 N N . LEU A 1 15 ? -3.127 -11.615 2.175 1.00 0.00 15 LEU A N 5
ATOM 4706 C CA . LEU A 1 15 ? -2.777 -10.307 1.659 1.00 0.00 15 LEU A CA 5
ATOM 4707 C C . LEU A 1 15 ? -3.617 -9.897 0.467 1.00 0.00 15 LEU A C 5
ATOM 4708 O O . LEU A 1 15 ? -3.629 -8.736 0.127 1.00 0.00 15 LEU A O 5
ATOM 4724 N N . ALA A 1 16 ? -4.310 -10.844 -0.160 1.00 0.00 16 ALA A N 5
ATOM 4725 C CA . ALA A 1 16 ? -5.122 -10.555 -1.346 1.00 0.00 16 ALA A CA 5
ATOM 4726 C C . ALA A 1 16 ? -6.055 -9.377 -1.102 1.00 0.00 16 ALA A C 5
ATOM 4727 O O . ALA A 1 16 ? -6.436 -8.673 -2.034 1.00 0.00 16 ALA A O 5
ATOM 4734 N N . GLY A 1 17 ? -6.379 -9.141 0.161 1.00 0.00 17 GLY A N 5
ATOM 4735 C CA . GLY A 1 17 ? -7.195 -8.000 0.500 1.00 0.00 17 GLY A CA 5
ATOM 4736 C C . GLY A 1 17 ? -6.434 -6.694 0.355 1.00 0.00 17 GLY A C 5
ATOM 4737 O O . GLY A 1 17 ? -6.986 -5.708 -0.118 1.00 0.00 17 GLY A O 5
ATOM 4741 N N . PHE A 1 18 ? -5.159 -6.683 0.748 1.00 0.00 18 PHE A N 5
ATOM 4742 C CA . PHE A 1 18 ? -4.373 -5.454 0.707 1.00 0.00 18 PHE A CA 5
ATOM 4743 C C . PHE A 1 18 ? -3.527 -5.362 -0.555 1.00 0.00 18 PHE A C 5
ATOM 4744 O O . PHE A 1 18 ? -3.519 -4.335 -1.227 1.00 0.00 18 PHE A O 5
ATOM 4761 N N . VAL A 1 19 ? -2.801 -6.427 -0.873 1.00 0.00 19 VAL A N 5
ATOM 4762 C CA . VAL A 1 19 ? -1.936 -6.418 -2.030 1.00 0.00 19 VAL A CA 5
ATOM 4763 C C . VAL A 1 19 ? -2.802 -6.236 -3.243 1.00 0.00 19 VAL A C 5
ATOM 4764 O O . VAL A 1 19 ? -2.433 -5.584 -4.205 1.00 0.00 19 VAL A O 5
ATOM 4777 N N . GLY A 1 20 ? -3.978 -6.817 -3.142 1.00 0.00 20 GLY A N 5
ATOM 4778 C CA . GLY A 1 20 ? -4.996 -6.626 -4.135 1.00 0.00 20 GLY A CA 5
ATOM 4779 C C . GLY A 1 20 ? -5.477 -5.206 -4.116 1.00 0.00 20 GLY A C 5
ATOM 4780 O O . GLY A 1 20 ? -5.594 -4.585 -5.153 1.00 0.00 20 GLY A O 5
ATOM 4784 N N . LEU A 1 21 ? -5.656 -4.671 -2.916 1.00 0.00 21 LEU A N 5
ATOM 4785 C CA . LEU A 1 21 ? -6.229 -3.347 -2.728 1.00 0.00 21 LEU A CA 5
ATOM 4786 C C . LEU A 1 21 ? -5.481 -2.281 -3.524 1.00 0.00 21 LEU A C 5
ATOM 4787 O O . LEU A 1 21 ? -6.096 -1.520 -4.267 1.00 0.00 21 LEU A O 5
ATOM 4803 N N . LEU A 1 22 ? -4.159 -2.221 -3.407 1.00 0.00 22 LEU A N 5
ATOM 4804 C CA . LEU A 1 22 ? -3.433 -1.178 -4.107 1.00 0.00 22 LEU A CA 5
ATOM 4805 C C . LEU A 1 22 ? -3.106 -1.590 -5.524 1.00 0.00 22 LEU A C 5
ATOM 4806 O O . LEU A 1 22 ? -2.894 -0.753 -6.411 1.00 0.00 22 LEU A O 5
ATOM 4822 N N . ARG A 1 23 ? -3.042 -2.883 -5.714 1.00 0.00 23 ARG A N 5
ATOM 4823 C CA . ARG A 1 23 ? -2.895 -3.467 -7.037 1.00 0.00 23 ARG A CA 5
ATOM 4824 C C . ARG A 1 23 ? -4.078 -3.046 -7.887 1.00 0.00 23 ARG A C 5
ATOM 4825 O O . ARG A 1 23 ? -3.990 -2.888 -9.103 1.00 0.00 23 ARG A O 5
ATOM 4846 N N . ARG A 1 24 ? -5.172 -2.832 -7.186 1.00 0.00 24 ARG A N 5
ATOM 4847 C CA . ARG A 1 24 ? -6.433 -2.432 -7.762 1.00 0.00 24 ARG A CA 5
ATOM 4848 C C . ARG A 1 24 ? -6.427 -0.958 -8.110 1.00 0.00 24 ARG A C 5
ATOM 4849 O O . ARG A 1 24 ? -7.223 -0.497 -8.930 1.00 0.00 24 ARG A O 5
ATOM 4870 N N . LEU A 1 25 ? -5.532 -0.210 -7.477 1.00 0.00 25 LEU A N 5
ATOM 4871 C CA . LEU A 1 25 ? -5.525 1.232 -7.645 1.00 0.00 25 LEU A CA 5
ATOM 4872 C C . LEU A 1 25 ? -4.758 1.637 -8.893 1.00 0.00 25 LEU A C 5
ATOM 4873 O O . LEU A 1 25 ? -5.268 2.408 -9.708 1.00 0.00 25 LEU A O 5
ATOM 4889 N N . ASN A 1 26 ? -3.557 1.088 -9.048 1.00 0.00 26 ASN A N 5
ATOM 4890 C CA . ASN A 1 26 ? -2.725 1.354 -10.219 1.00 0.00 26 ASN A CA 5
ATOM 4891 C C . ASN A 1 26 ? -1.337 0.719 -10.094 1.00 0.00 26 ASN A C 5
ATOM 4892 O O . ASN A 1 26 ? -0.506 0.895 -10.978 1.00 0.00 26 ASN A O 5
ATOM 4903 N N . VAL A 1 27 ? -1.118 -0.038 -9.002 1.00 0.00 27 VAL A N 5
ATOM 4904 C CA . VAL A 1 27 ? 0.141 -0.771 -8.740 1.00 0.00 27 VAL A CA 5
ATOM 4905 C C . VAL A 1 27 ? 1.397 -0.082 -9.320 1.00 0.00 27 VAL A C 5
ATOM 4906 O O . VAL A 1 27 ? 2.061 -0.583 -10.225 1.00 0.00 27 VAL A O 5
ATOM 4919 N N . PRO A 1 28 ? 1.729 1.091 -8.772 1.00 0.00 28 PRO A N 5
ATOM 4920 C CA . PRO A 1 28 ? 2.881 1.897 -9.201 1.00 0.00 28 PRO A CA 5
ATOM 4921 C C . PRO A 1 28 ? 4.127 1.669 -8.351 1.00 0.00 28 PRO A C 5
ATOM 4922 O O . PRO A 1 28 ? 5.031 2.502 -8.333 1.00 0.00 28 PRO A O 5
ATOM 4933 N N . HIS A 1 29 ? 4.180 0.547 -7.660 1.00 0.00 29 HIS A N 5
ATOM 4934 C CA . HIS A 1 29 ? 5.077 0.428 -6.516 1.00 0.00 29 HIS A CA 5
ATOM 4935 C C . HIS A 1 29 ? 6.131 -0.648 -6.659 1.00 0.00 29 HIS A C 5
ATOM 4936 O O . HIS A 1 29 ? 6.072 -1.495 -7.546 1.00 0.00 29 HIS A O 5
ATOM 4951 N N . ARG A 1 30 ? 7.090 -0.593 -5.744 1.00 0.00 30 ARG A N 5
ATOM 4952 C CA . ARG A 1 30 ? 8.114 -1.613 -5.631 1.00 0.00 30 ARG A CA 5
ATOM 4953 C C . ARG A 1 30 ? 7.687 -2.691 -4.639 1.00 0.00 30 ARG A C 5
ATOM 4954 O O . ARG A 1 30 ? 7.278 -2.381 -3.523 1.00 0.00 30 ARG A O 5
ATOM 4975 N N . VAL A 1 31 ? 7.748 -3.939 -5.073 1.00 0.00 31 VAL A N 5
ATOM 4976 C CA . VAL A 1 31 ? 7.524 -5.088 -4.205 1.00 0.00 31 VAL A CA 5
ATOM 4977 C C . VAL A 1 31 ? 8.851 -5.744 -3.848 1.00 0.00 31 VAL A C 5
ATOM 4978 O O . VAL A 1 31 ? 9.647 -6.079 -4.725 1.00 0.00 31 VAL A O 5
ATOM 4991 N N . SER A 1 32 ? 9.093 -5.900 -2.559 1.00 0.00 32 SER A N 5
ATOM 4992 C CA . SER A 1 32 ? 10.297 -6.562 -2.072 1.00 0.00 32 SER A CA 5
ATOM 4993 C C . SER A 1 32 ? 10.020 -7.165 -0.704 1.00 0.00 32 SER A C 5
ATOM 4994 O O . SER A 1 32 ? 9.420 -6.513 0.138 1.00 0.00 32 SER A O 5
ATOM 5002 N N . GLU A 1 33 ? 10.471 -8.387 -0.472 1.00 0.00 33 GLU A N 5
ATOM 5003 C CA . GLU A 1 33 ? 10.129 -9.101 0.750 1.00 0.00 33 GLU A CA 5
ATOM 5004 C C . GLU A 1 33 ? 11.018 -8.629 1.891 1.00 0.00 33 GLU A C 5
ATOM 5005 O O . GLU A 1 33 ? 12.146 -9.089 2.074 1.00 0.00 33 GLU A O 5
ATOM 5017 N N . GLU A 1 34 ? 10.471 -7.696 2.650 1.00 0.00 34 GLU A N 5
ATOM 5018 C CA . GLU A 1 34 ? 11.179 -7.003 3.686 1.00 0.00 34 GLU A CA 5
ATOM 5019 C C . GLU A 1 34 ? 10.554 -7.295 5.051 1.00 0.00 34 GLU A C 5
ATOM 5020 O O . GLU A 1 34 ? 9.338 -7.197 5.221 1.00 0.00 34 GLU A O 5
ATOM 5032 N N . SER A 1 35 ? 11.390 -7.716 5.996 1.00 0.00 35 SER A N 5
ATOM 5033 C CA . SER A 1 35 ? 10.970 -7.944 7.379 1.00 0.00 35 SER A CA 5
ATOM 5034 C C . SER A 1 35 ? 10.058 -9.174 7.489 1.00 0.00 35 SER A C 5
ATOM 5035 O O . SER A 1 35 ? 9.466 -9.434 8.535 1.00 0.00 35 SER A O 5
ATOM 5043 N N . GLY A 1 36 ? 9.945 -9.928 6.401 1.00 0.00 36 GLY A N 5
ATOM 5044 C CA . GLY A 1 36 ? 9.192 -11.161 6.431 1.00 0.00 36 GLY A CA 5
ATOM 5045 C C . GLY A 1 36 ? 7.794 -10.991 5.904 1.00 0.00 36 GLY A C 5
ATOM 5046 O O . GLY A 1 36 ? 6.950 -11.871 6.052 1.00 0.00 36 GLY A O 5
ATOM 5050 N N . GLN A 1 37 ? 7.535 -9.840 5.319 1.00 0.00 37 GLN A N 5
ATOM 5051 C CA . GLN A 1 37 ? 6.344 -9.639 4.547 1.00 0.00 37 GLN A CA 5
ATOM 5052 C C . GLN A 1 37 ? 6.770 -9.109 3.207 1.00 0.00 37 GLN A C 5
ATOM 5053 O O . GLN A 1 37 ? 7.859 -8.562 3.078 1.00 0.00 37 GLN A O 5
ATOM 5067 N N . GLN A 1 38 ? 5.953 -9.307 2.203 1.00 0.00 38 GLN A N 5
ATOM 5068 C CA . GLN A 1 38 ? 6.188 -8.646 0.954 1.00 0.00 38 GLN A CA 5
ATOM 5069 C C . GLN A 1 38 ? 5.943 -7.200 1.200 1.00 0.00 38 GLN A C 5
ATOM 5070 O O . GLN A 1 38 ? 5.024 -6.849 1.919 1.00 0.00 38 GLN A O 5
ATOM 5084 N N . VAL A 1 39 ? 6.779 -6.368 0.665 1.00 0.00 39 VAL A N 5
ATOM 5085 C CA . VAL A 1 39 ? 6.774 -4.995 1.058 1.00 0.00 39 VAL A CA 5
ATOM 5086 C C . VAL A 1 39 ? 6.794 -4.071 -0.128 1.00 0.00 39 VAL A C 5
ATOM 5087 O O . VAL A 1 39 ? 7.428 -4.328 -1.138 1.00 0.00 39 VAL A O 5
ATOM 5100 N N . LEU A 1 40 ? 6.061 -3.011 0.028 1.00 0.00 40 LEU A N 5
ATOM 5101 C CA . LEU A 1 40 ? 5.736 -2.106 -1.030 1.00 0.00 40 LEU A CA 5
ATOM 5102 C C . LEU A 1 40 ? 6.298 -0.737 -0.696 1.00 0.00 40 LEU A C 5
ATOM 5103 O O . LEU A 1 40 ? 6.071 -0.197 0.390 1.00 0.00 40 LEU A O 5
ATOM 5119 N N . TRP A 1 41 ? 7.053 -0.189 -1.622 1.00 0.00 41 TRP A N 5
ATOM 5120 C CA . TRP A 1 41 ? 7.739 1.059 -1.382 1.00 0.00 41 TRP A CA 5
ATOM 5121 C C . TRP A 1 41 ? 7.389 2.040 -2.497 1.00 0.00 41 TRP A C 5
ATOM 5122 O O . TRP A 1 41 ? 7.851 1.856 -3.625 1.00 0.00 41 TRP A O 5
ATOM 5143 N N . VAL A 1 42 ? 6.530 3.025 -2.236 1.00 0.00 42 VAL A N 5
ATOM 5144 C CA . VAL A 1 42 ? 6.404 4.139 -3.194 1.00 0.00 42 VAL A CA 5
ATOM 5145 C C . VAL A 1 42 ? 6.355 5.568 -2.627 1.00 0.00 42 VAL A C 5
ATOM 5146 O O . VAL A 1 42 ? 5.991 6.477 -3.374 1.00 0.00 42 VAL A O 5
ATOM 5159 N N . PRO A 1 43 ? 6.686 5.856 -1.365 1.00 0.00 43 PRO A N 5
ATOM 5160 C CA . PRO A 1 43 ? 6.620 7.207 -0.879 1.00 0.00 43 PRO A CA 5
ATOM 5161 C C . PRO A 1 43 ? 7.960 7.914 -0.792 1.00 0.00 43 PRO A C 5
ATOM 5162 O O . PRO A 1 43 ? 8.940 7.542 -1.438 1.00 0.00 43 PRO A O 5
ATOM 5173 N N . ASP A 1 44 ? 7.958 8.931 0.047 1.00 0.00 44 ASP A N 5
ATOM 5174 C CA . ASP A 1 44 ? 9.173 9.656 0.416 1.00 0.00 44 ASP A CA 5
ATOM 5175 C C . ASP A 1 44 ? 9.319 9.660 1.927 1.00 0.00 44 ASP A C 5
ATOM 5176 O O . ASP A 1 44 ? 10.227 9.056 2.482 1.00 0.00 44 ASP A O 5
ATOM 5185 N N . GLU A 1 45 ? 8.397 10.344 2.589 1.00 0.00 45 GLU A N 5
ATOM 5186 C CA . GLU A 1 45 ? 8.394 10.415 4.041 1.00 0.00 45 GLU A CA 5
ATOM 5187 C C . GLU A 1 45 ? 6.996 10.719 4.564 1.00 0.00 45 GLU A C 5
ATOM 5188 O O . GLU A 1 45 ? 6.306 9.840 5.063 1.00 0.00 45 GLU A O 5
ATOM 5200 N N . ARG A 1 46 ? 6.578 11.969 4.426 1.00 0.00 46 ARG A N 5
ATOM 5201 C CA . ARG A 1 46 ? 5.264 12.390 4.896 1.00 0.00 46 ARG A CA 5
ATOM 5202 C C . ARG A 1 46 ? 4.171 11.630 4.161 1.00 0.00 46 ARG A C 5
ATOM 5203 O O . ARG A 1 46 ? 3.186 11.189 4.754 1.00 0.00 46 ARG A O 5
ATOM 5224 N N . LEU A 1 47 ? 4.377 11.450 2.869 1.00 0.00 47 LEU A N 5
ATOM 5225 C CA . LEU A 1 47 ? 3.411 10.765 2.036 1.00 0.00 47 LEU A CA 5
ATOM 5226 C C . LEU A 1 47 ? 3.516 9.249 2.148 1.00 0.00 47 LEU A C 5
ATOM 5227 O O . LEU A 1 47 ? 2.652 8.547 1.654 1.00 0.00 47 LEU A O 5
ATOM 5243 N N . ALA A 1 48 ? 4.584 8.743 2.766 1.00 0.00 48 ALA A N 5
ATOM 5244 C CA . ALA A 1 48 ? 4.684 7.320 3.085 1.00 0.00 48 ALA A CA 5
ATOM 5245 C C . ALA A 1 48 ? 3.395 6.833 3.715 1.00 0.00 48 ALA A C 5
ATOM 5246 O O . ALA A 1 48 ? 2.784 5.840 3.289 1.00 0.00 48 ALA A O 5
ATOM 5253 N N . GLU A 1 49 ? 2.963 7.597 4.688 1.00 0.00 49 GLU A N 5
ATOM 5254 C CA . GLU A 1 49 ? 1.758 7.290 5.424 1.00 0.00 49 GLU A CA 5
ATOM 5255 C C . GLU A 1 49 ? 0.560 7.393 4.507 1.00 0.00 49 GLU A C 5
ATOM 5256 O O . GLU A 1 49 ? -0.289 6.515 4.485 1.00 0.00 49 GLU A O 5
ATOM 5268 N N . GLN A 1 50 ? 0.545 8.429 3.688 1.00 0.00 50 GLN A N 5
ATOM 5269 C CA . GLN A 1 50 ? -0.603 8.721 2.873 1.00 0.00 50 GLN A CA 5
ATOM 5270 C C . GLN A 1 50 ? -0.714 7.692 1.752 1.00 0.00 50 GLN A C 5
ATOM 5271 O O . GLN A 1 50 ? -1.795 7.422 1.241 1.00 0.00 50 GLN A O 5
ATOM 5285 N N . VAL A 1 51 ? 0.409 7.086 1.409 1.00 0.00 51 VAL A N 5
ATOM 5286 C CA . VAL A 1 51 ? 0.469 6.199 0.275 1.00 0.00 51 VAL A CA 5
ATOM 5287 C C . VAL A 1 51 ? -0.209 4.888 0.632 1.00 0.00 51 VAL A C 5
ATOM 5288 O O . VAL A 1 51 ? -1.091 4.429 -0.086 1.00 0.00 51 VAL A O 5
ATOM 5301 N N . ARG A 1 52 ? 0.137 4.329 1.787 1.00 0.00 52 ARG A N 5
ATOM 5302 C CA . ARG A 1 52 ? -0.476 3.077 2.197 1.00 0.00 52 ARG A CA 5
ATOM 5303 C C . ARG A 1 52 ? -1.841 3.335 2.801 1.00 0.00 52 ARG A C 5
ATOM 5304 O O . ARG A 1 52 ? -2.784 2.599 2.527 1.00 0.00 52 ARG A O 5
ATOM 5325 N N . GLU A 1 53 ? -1.957 4.404 3.581 1.00 0.00 53 GLU A N 5
ATOM 5326 C CA . GLU A 1 53 ? -3.208 4.703 4.241 1.00 0.00 53 GLU A CA 5
ATOM 5327 C C . GLU A 1 53 ? -4.251 5.068 3.226 1.00 0.00 53 GLU A C 5
ATOM 5328 O O . GLU A 1 53 ? -5.233 4.368 3.071 1.00 0.00 53 GLU A O 5
ATOM 5340 N N . LEU A 1 54 ? -4.024 6.130 2.489 1.00 0.00 54 LEU A N 5
ATOM 5341 C CA . LEU A 1 54 ? -5.063 6.629 1.636 1.00 0.00 54 LEU A CA 5
ATOM 5342 C C . LEU A 1 54 ? -5.347 5.663 0.526 1.00 0.00 54 LEU A C 5
ATOM 5343 O O . LEU A 1 54 ? -6.481 5.533 0.107 1.00 0.00 54 LEU A O 5
ATOM 5359 N N . TYR A 1 55 ? -4.356 4.929 0.074 1.00 0.00 55 TYR A N 5
ATOM 5360 C CA . TYR A 1 55 ? -4.650 3.909 -0.907 1.00 0.00 55 TYR A CA 5
ATOM 5361 C C . TYR A 1 55 ? -5.730 2.979 -0.377 1.00 0.00 55 TYR A C 5
ATOM 5362 O O . TYR A 1 55 ? -6.682 2.678 -1.077 1.00 0.00 55 TYR A O 5
ATOM 5380 N N . ARG A 1 56 ? -5.599 2.570 0.878 1.00 0.00 56 ARG A N 5
ATOM 5381 C CA . ARG A 1 56 ? -6.553 1.640 1.472 1.00 0.00 56 ARG A CA 5
ATOM 5382 C C . ARG A 1 56 ? -7.824 2.306 2.012 1.00 0.00 56 ARG A C 5
ATOM 5383 O O . ARG A 1 56 ? -8.732 1.608 2.444 1.00 0.00 56 ARG A O 5
ATOM 5404 N N . ARG A 1 57 ? -7.920 3.637 2.001 1.00 0.00 57 ARG A N 5
ATOM 5405 C CA . ARG A 1 57 ? -9.065 4.279 2.657 1.00 0.00 57 ARG A CA 5
ATOM 5406 C C . ARG A 1 57 ? -9.578 5.530 1.945 1.00 0.00 57 ARG A C 5
ATOM 5407 O O . ARG A 1 57 ? -10.719 5.927 2.148 1.00 0.00 57 ARG A O 5
ATOM 5428 N N . TYR A 1 58 ? -8.752 6.163 1.137 1.00 0.00 58 TYR A N 5
ATOM 5429 C CA . TYR A 1 58 ? -9.211 7.307 0.338 1.00 0.00 58 TYR A CA 5
ATOM 5430 C C . TYR A 1 58 ? -9.238 6.993 -1.177 1.00 0.00 58 TYR A C 5
ATOM 5431 O O . TYR A 1 58 ? -10.310 6.819 -1.709 1.00 0.00 58 TYR A O 5
ATOM 5449 N N . PRO A 1 59 ? -8.100 6.972 -1.924 1.00 0.00 59 PRO A N 5
ATOM 5450 C CA . PRO A 1 59 ? -8.042 6.382 -3.266 1.00 0.00 59 PRO A CA 5
ATOM 5451 C C . PRO A 1 59 ? -8.941 5.152 -3.484 1.00 0.00 59 PRO A C 5
ATOM 5452 O O . PRO A 1 59 ? -9.656 5.089 -4.483 1.00 0.00 59 PRO A O 5
ATOM 5463 N N . GLU A 1 60 ? -8.911 4.177 -2.573 1.00 0.00 60 GLU A N 5
ATOM 5464 C CA . GLU A 1 60 ? -9.794 3.010 -2.705 1.00 0.00 60 GLU A CA 5
ATOM 5465 C C . GLU A 1 60 ? -11.057 3.247 -1.919 1.00 0.00 60 GLU A C 5
ATOM 5466 O O . GLU A 1 60 ? -12.131 2.762 -2.257 1.00 0.00 60 GLU A O 5
ATOM 5478 N N . GLY A 1 61 ? -10.903 4.029 -0.873 1.00 0.00 61 GLY A N 5
ATOM 5479 C CA . GLY A 1 61 ? -12.038 4.507 -0.103 1.00 0.00 61 GLY A CA 5
ATOM 5480 C C . GLY A 1 61 ? -12.773 5.604 -0.827 1.00 0.00 61 GLY A C 5
ATOM 5481 O O . GLY A 1 61 ? -13.489 6.417 -0.240 1.00 0.00 61 GLY A O 5
ATOM 5485 N N . ASP A 1 62 ? -12.555 5.619 -2.114 1.00 0.00 62 ASP A N 5
ATOM 5486 C CA . ASP A 1 62 ? -13.186 6.545 -3.010 1.00 0.00 62 ASP A CA 5
ATOM 5487 C C . ASP A 1 62 ? -14.637 6.135 -3.138 1.00 0.00 62 ASP A C 5
ATOM 5488 O O . ASP A 1 62 ? -14.981 4.999 -2.800 1.00 0.00 62 ASP A O 5
ATOM 5497 N N . PRO A 1 63 ? -15.516 7.037 -3.590 1.00 0.00 63 PRO A N 5
ATOM 5498 C CA . PRO A 1 63 ? -16.875 6.682 -4.007 1.00 0.00 63 PRO A CA 5
ATOM 5499 C C . PRO A 1 63 ? -16.898 5.456 -4.936 1.00 0.00 63 PRO A C 5
ATOM 5500 O O . PRO A 1 63 ? -17.962 4.917 -5.241 1.00 0.00 63 PRO A O 5
ATOM 5511 N N . GLN A 1 64 ? -15.716 5.044 -5.402 1.00 0.00 64 GLN A N 5
ATOM 5512 C CA . GLN A 1 64 ? -15.557 3.810 -6.155 1.00 0.00 64 GLN A CA 5
ATOM 5513 C C . GLN A 1 64 ? -15.914 2.584 -5.312 1.00 0.00 64 GLN A C 5
ATOM 5514 O O . GLN A 1 64 ? -16.884 1.892 -5.618 1.00 0.00 64 GLN A O 5
ATOM 5528 N N . ALA A 1 65 ? -15.154 2.312 -4.241 1.00 0.00 65 ALA A N 5
ATOM 5529 C CA . ALA A 1 65 ? -15.216 0.984 -3.643 1.00 0.00 65 ALA A CA 5
ATOM 5530 C C . ALA A 1 65 ? -14.993 0.922 -2.123 1.00 0.00 65 ALA A C 5
ATOM 5531 O O . ALA A 1 65 ? -15.918 1.129 -1.336 1.00 0.00 65 ALA A O 5
ATOM 5538 N N . THR A 1 66 ? -13.749 0.637 -1.749 1.00 0.00 66 THR A N 5
ATOM 5539 C CA . THR A 1 66 ? -13.374 0.150 -0.423 1.00 0.00 66 THR A CA 5
ATOM 5540 C C . THR A 1 66 ? -13.924 0.988 0.749 1.00 0.00 66 THR A C 5
ATOM 5541 O O . THR A 1 66 ? -14.822 0.538 1.458 1.00 0.00 66 THR A O 5
ATOM 5552 N N . LEU A 1 67 ? -13.400 2.184 0.934 1.00 0.00 67 LEU A N 5
ATOM 5553 C CA . LEU A 1 67 ? -13.702 3.021 2.098 1.00 0.00 67 LEU A CA 5
ATOM 5554 C C . LEU A 1 67 ? -13.565 2.254 3.415 1.00 0.00 67 LEU A C 5
ATOM 5555 O O . LEU A 1 67 ? -12.458 1.911 3.828 1.00 0.00 67 LEU A O 5
ATOM 5571 N N . GLU A 1 68 ? -14.690 1.955 4.053 1.00 0.00 68 GLU A N 5
ATOM 5572 C CA . GLU A 1 68 ? -14.671 1.354 5.379 1.00 0.00 68 GLU A CA 5
ATOM 5573 C C . GLU A 1 68 ? -14.653 -0.159 5.282 1.00 0.00 68 GLU A C 5
ATOM 5574 O O . GLU A 1 68 ? -14.743 -0.871 6.287 1.00 0.00 68 GLU A O 5
ATOM 5586 N N . ALA A 1 69 ? -14.534 -0.636 4.063 1.00 0.00 69 ALA A N 5
ATOM 5587 C CA . ALA A 1 69 ? -14.435 -2.055 3.799 1.00 0.00 69 ALA A CA 5
ATOM 5588 C C . ALA A 1 69 ? -12.981 -2.484 3.750 1.00 0.00 69 ALA A C 5
ATOM 5589 O O . ALA A 1 69 ? -12.695 -3.667 3.571 1.00 0.00 69 ALA A O 5
ATOM 5596 N N . ALA A 1 70 ? -12.081 -1.502 3.906 1.00 0.00 70 ALA A N 5
ATOM 5597 C CA . ALA A 1 70 ? -10.633 -1.722 3.824 1.00 0.00 70 ALA A CA 5
ATOM 5598 C C . ALA A 1 70 ? -10.236 -3.023 4.498 1.00 0.00 70 ALA A C 5
ATOM 5599 O O . ALA A 1 70 ? -10.249 -3.134 5.726 1.00 0.00 70 ALA A O 5
ATOM 5606 N N . MET A 1 1 ? 14.288 6.508 -4.719 1.00 0.00 1 MET A N 6
ATOM 5607 C CA . MET A 1 1 ? 13.608 7.776 -5.014 1.00 0.00 1 MET A CA 6
ATOM 5608 C C . MET A 1 1 ? 12.102 7.587 -5.193 1.00 0.00 1 MET A C 6
ATOM 5609 O O . MET A 1 1 ? 11.636 7.125 -6.236 1.00 0.00 1 MET A O 6
ATOM 5623 N N . SER A 1 2 ? 11.349 7.968 -4.167 1.00 0.00 2 SER A N 6
ATOM 5624 C CA . SER A 1 2 ? 9.900 7.781 -4.145 1.00 0.00 2 SER A CA 6
ATOM 5625 C C . SER A 1 2 ? 9.561 6.294 -4.106 1.00 0.00 2 SER A C 6
ATOM 5626 O O . SER A 1 2 ? 8.473 5.863 -4.489 1.00 0.00 2 SER A O 6
ATOM 5634 N N . ALA A 1 3 ? 10.527 5.531 -3.631 1.00 0.00 3 ALA A N 6
ATOM 5635 C CA . ALA A 1 3 ? 10.369 4.115 -3.378 1.00 0.00 3 ALA A CA 6
ATOM 5636 C C . ALA A 1 3 ? 10.886 3.821 -1.987 1.00 0.00 3 ALA A C 6
ATOM 5637 O O . ALA A 1 3 ? 12.039 3.446 -1.788 1.00 0.00 3 ALA A O 6
ATOM 5644 N N . VAL A 1 4 ? 10.020 4.033 -1.030 1.00 0.00 4 VAL A N 6
ATOM 5645 C CA . VAL A 1 4 ? 10.378 3.931 0.372 1.00 0.00 4 VAL A CA 6
ATOM 5646 C C . VAL A 1 4 ? 9.573 2.829 1.018 1.00 0.00 4 VAL A C 6
ATOM 5647 O O . VAL A 1 4 ? 8.364 2.728 0.797 1.00 0.00 4 VAL A O 6
ATOM 5660 N N . GLN A 1 5 ? 10.240 1.984 1.778 1.00 0.00 5 GLN A N 6
ATOM 5661 C CA . GLN A 1 5 ? 9.567 0.930 2.492 1.00 0.00 5 GLN A CA 6
ATOM 5662 C C . GLN A 1 5 ? 8.644 1.559 3.514 1.00 0.00 5 GLN A C 6
ATOM 5663 O O . GLN A 1 5 ? 9.088 2.134 4.508 1.00 0.00 5 GLN A O 6
ATOM 5677 N N . VAL A 1 6 ? 7.366 1.462 3.245 1.00 0.00 6 VAL A N 6
ATOM 5678 C CA . VAL A 1 6 ? 6.363 1.922 4.170 1.00 0.00 6 VAL A CA 6
ATOM 5679 C C . VAL A 1 6 ? 5.184 0.993 4.122 1.00 0.00 6 VAL A C 6
ATOM 5680 O O . VAL A 1 6 ? 4.412 0.877 5.066 1.00 0.00 6 VAL A O 6
ATOM 5693 N N . LEU A 1 7 ? 5.075 0.298 3.016 1.00 0.00 7 LEU A N 6
ATOM 5694 C CA . LEU A 1 7 ? 3.942 -0.527 2.767 1.00 0.00 7 LEU A CA 6
ATOM 5695 C C . LEU A 1 7 ? 4.414 -1.957 2.615 1.00 0.00 7 LEU A C 6
ATOM 5696 O O . LEU A 1 7 ? 5.569 -2.187 2.293 1.00 0.00 7 LEU A O 6
ATOM 5712 N N . LYS A 1 8 ? 3.563 -2.908 2.940 1.00 0.00 8 LYS A N 6
ATOM 5713 C CA . LYS A 1 8 ? 3.868 -4.290 2.730 1.00 0.00 8 LYS A CA 6
ATOM 5714 C C . LYS A 1 8 ? 2.595 -5.054 2.450 1.00 0.00 8 LYS A C 6
ATOM 5715 O O . LYS A 1 8 ? 1.504 -4.634 2.834 1.00 0.00 8 LYS A O 6
ATOM 5734 N N . PHE A 1 9 ? 2.756 -6.166 1.786 1.00 0.00 9 PHE A N 6
ATOM 5735 C CA . PHE A 1 9 ? 1.663 -7.093 1.565 1.00 0.00 9 PHE A CA 6
ATOM 5736 C C . PHE A 1 9 ? 2.057 -8.402 2.203 1.00 0.00 9 PHE A C 6
ATOM 5737 O O . PHE A 1 9 ? 2.838 -9.174 1.652 1.00 0.00 9 PHE A O 6
ATOM 5754 N N . PRO A 1 10 ? 1.592 -8.569 3.449 1.00 0.00 10 PRO A N 6
ATOM 5755 C CA . PRO A 1 10 ? 1.818 -9.729 4.297 1.00 0.00 10 PRO A CA 6
ATOM 5756 C C . PRO A 1 10 ? 2.048 -11.028 3.547 1.00 0.00 10 PRO A C 6
ATOM 5757 O O . PRO A 1 10 ? 1.092 -11.726 3.218 1.00 0.00 10 PRO A O 6
ATOM 5768 N N . LEU A 1 11 ? 3.310 -11.407 3.375 1.00 0.00 11 LEU A N 6
ATOM 5769 C CA . LEU A 1 11 ? 3.646 -12.598 2.601 1.00 0.00 11 LEU A CA 6
ATOM 5770 C C . LEU A 1 11 ? 3.169 -13.848 3.334 1.00 0.00 11 LEU A C 6
ATOM 5771 O O . LEU A 1 11 ? 3.164 -14.953 2.795 1.00 0.00 11 LEU A O 6
ATOM 5787 N N . SER A 1 12 ? 2.760 -13.636 4.570 1.00 0.00 12 SER A N 6
ATOM 5788 C CA . SER A 1 12 ? 2.353 -14.701 5.459 1.00 0.00 12 SER A CA 6
ATOM 5789 C C . SER A 1 12 ? 0.826 -14.835 5.527 1.00 0.00 12 SER A C 6
ATOM 5790 O O . SER A 1 12 ? 0.306 -15.751 6.170 1.00 0.00 12 SER A O 6
ATOM 5798 N N . VAL A 1 13 ? 0.096 -13.940 4.864 1.00 0.00 13 VAL A N 6
ATOM 5799 C CA . VAL A 1 13 ? -1.352 -13.932 4.987 1.00 0.00 13 VAL A CA 6
ATOM 5800 C C . VAL A 1 13 ? -2.012 -13.794 3.635 1.00 0.00 13 VAL A C 6
ATOM 5801 O O . VAL A 1 13 ? -1.361 -13.744 2.590 1.00 0.00 13 VAL A O 6
ATOM 5814 N N . ASP A 1 14 ? -3.316 -13.725 3.702 1.00 0.00 14 ASP A N 6
ATOM 5815 C CA . ASP A 1 14 ? -4.177 -13.503 2.580 1.00 0.00 14 ASP A CA 6
ATOM 5816 C C . ASP A 1 14 ? -4.110 -12.037 2.140 1.00 0.00 14 ASP A C 6
ATOM 5817 O O . ASP A 1 14 ? -5.103 -11.306 2.160 1.00 0.00 14 ASP A O 6
ATOM 5826 N N . LEU A 1 15 ? -2.913 -11.618 1.746 1.00 0.00 15 LEU A N 6
ATOM 5827 C CA . LEU A 1 15 ? -2.648 -10.250 1.340 1.00 0.00 15 LEU A CA 6
ATOM 5828 C C . LEU A 1 15 ? -3.427 -9.833 0.105 1.00 0.00 15 LEU A C 6
ATOM 5829 O O . LEU A 1 15 ? -3.355 -8.690 -0.282 1.00 0.00 15 LEU A O 6
ATOM 5845 N N . ALA A 1 16 ? -4.170 -10.741 -0.515 1.00 0.00 16 ALA A N 6
ATOM 5846 C CA . ALA A 1 16 ? -5.018 -10.373 -1.651 1.00 0.00 16 ALA A CA 6
ATOM 5847 C C . ALA A 1 16 ? -5.958 -9.243 -1.266 1.00 0.00 16 ALA A C 6
ATOM 5848 O O . ALA A 1 16 ? -6.437 -8.493 -2.115 1.00 0.00 16 ALA A O 6
ATOM 5855 N N . GLY A 1 17 ? -6.199 -9.119 0.028 1.00 0.00 17 GLY A N 6
ATOM 5856 C CA . GLY A 1 17 ? -6.973 -8.018 0.530 1.00 0.00 17 GLY A CA 6
ATOM 5857 C C . GLY A 1 17 ? -6.214 -6.704 0.463 1.00 0.00 17 GLY A C 6
ATOM 5858 O O . GLY A 1 17 ? -6.765 -5.696 0.035 1.00 0.00 17 GLY A O 6
ATOM 5862 N N . PHE A 1 18 ? -4.942 -6.706 0.860 1.00 0.00 18 PHE A N 6
ATOM 5863 C CA . PHE A 1 18 ? -4.172 -5.466 0.894 1.00 0.00 18 PHE A CA 6
ATOM 5864 C C . PHE A 1 18 ? -3.411 -5.246 -0.399 1.00 0.00 18 PHE A C 6
ATOM 5865 O O . PHE A 1 18 ? -3.466 -4.161 -0.970 1.00 0.00 18 PHE A O 6
ATOM 5882 N N . VAL A 1 19 ? -2.692 -6.252 -0.868 1.00 0.00 19 VAL A N 6
ATOM 5883 C CA . VAL A 1 19 ? -1.959 -6.095 -2.101 1.00 0.00 19 VAL A CA 6
ATOM 5884 C C . VAL A 1 19 ? -2.968 -5.788 -3.187 1.00 0.00 19 VAL A C 6
ATOM 5885 O O . VAL A 1 19 ? -2.732 -4.986 -4.072 1.00 0.00 19 VAL A O 6
ATOM 5898 N N . GLY A 1 20 ? -4.126 -6.418 -3.037 1.00 0.00 20 GLY A N 6
ATOM 5899 C CA . GLY A 1 20 ? -5.252 -6.184 -3.911 1.00 0.00 20 GLY A CA 6
ATOM 5900 C C . GLY A 1 20 ? -5.785 -4.807 -3.732 1.00 0.00 20 GLY A C 6
ATOM 5901 O O . GLY A 1 20 ? -6.188 -4.192 -4.689 1.00 0.00 20 GLY A O 6
ATOM 5905 N N . LEU A 1 21 ? -5.685 -4.293 -2.520 1.00 0.00 21 LEU A N 6
ATOM 5906 C CA . LEU A 1 21 ? -6.252 -2.994 -2.184 1.00 0.00 21 LEU A CA 6
ATOM 5907 C C . LEU A 1 21 ? -5.554 -1.889 -2.970 1.00 0.00 21 LEU A C 6
ATOM 5908 O O . LEU A 1 21 ? -6.179 -0.968 -3.479 1.00 0.00 21 LEU A O 6
ATOM 5924 N N . LEU A 1 22 ? -4.251 -1.996 -3.044 1.00 0.00 22 LEU A N 6
ATOM 5925 C CA . LEU A 1 22 ? -3.421 -1.011 -3.725 1.00 0.00 22 LEU A CA 6
ATOM 5926 C C . LEU A 1 22 ? -3.239 -1.366 -5.183 1.00 0.00 22 LEU A C 6
ATOM 5927 O O . LEU A 1 22 ? -2.975 -0.512 -6.037 1.00 0.00 22 LEU A O 6
ATOM 5943 N N . ARG A 1 23 ? -3.353 -2.642 -5.451 1.00 0.00 23 ARG A N 6
ATOM 5944 C CA . ARG A 1 23 ? -3.436 -3.142 -6.811 1.00 0.00 23 ARG A CA 6
ATOM 5945 C C . ARG A 1 23 ? -4.736 -2.638 -7.433 1.00 0.00 23 ARG A C 6
ATOM 5946 O O . ARG A 1 23 ? -4.879 -2.539 -8.651 1.00 0.00 23 ARG A O 6
ATOM 5967 N N . ARG A 1 24 ? -5.664 -2.310 -6.549 1.00 0.00 24 ARG A N 6
ATOM 5968 C CA . ARG A 1 24 ? -6.926 -1.701 -6.903 1.00 0.00 24 ARG A CA 6
ATOM 5969 C C . ARG A 1 24 ? -6.732 -0.262 -7.347 1.00 0.00 24 ARG A C 6
ATOM 5970 O O . ARG A 1 24 ? -7.510 0.256 -8.148 1.00 0.00 24 ARG A O 6
ATOM 5991 N N . LEU A 1 25 ? -5.686 0.381 -6.836 1.00 0.00 25 LEU A N 6
ATOM 5992 C CA . LEU A 1 25 ? -5.364 1.726 -7.268 1.00 0.00 25 LEU A CA 6
ATOM 5993 C C . LEU A 1 25 ? -4.800 1.680 -8.675 1.00 0.00 25 LEU A C 6
ATOM 5994 O O . LEU A 1 25 ? -5.389 2.241 -9.599 1.00 0.00 25 LEU A O 6
ATOM 6010 N N . ASN A 1 26 ? -3.677 0.977 -8.834 1.00 0.00 26 ASN A N 6
ATOM 6011 C CA . ASN A 1 26 ? -3.060 0.776 -10.138 1.00 0.00 26 ASN A CA 6
ATOM 6012 C C . ASN A 1 26 ? -1.693 0.111 -10.026 1.00 0.00 26 ASN A C 6
ATOM 6013 O O . ASN A 1 26 ? -0.904 0.173 -10.967 1.00 0.00 26 ASN A O 6
ATOM 6024 N N . VAL A 1 27 ? -1.449 -0.562 -8.888 1.00 0.00 27 VAL A N 6
ATOM 6025 C CA . VAL A 1 27 ? -0.212 -1.344 -8.645 1.00 0.00 27 VAL A CA 6
ATOM 6026 C C . VAL A 1 27 ? 1.035 -0.751 -9.344 1.00 0.00 27 VAL A C 6
ATOM 6027 O O . VAL A 1 27 ? 1.648 -1.363 -10.218 1.00 0.00 27 VAL A O 6
ATOM 6040 N N . PRO A 1 28 ? 1.413 0.470 -8.942 1.00 0.00 28 PRO A N 6
ATOM 6041 C CA . PRO A 1 28 ? 2.542 1.214 -9.519 1.00 0.00 28 PRO A CA 6
ATOM 6042 C C . PRO A 1 28 ? 3.816 1.145 -8.678 1.00 0.00 28 PRO A C 6
ATOM 6043 O O . PRO A 1 28 ? 4.647 2.052 -8.726 1.00 0.00 28 PRO A O 6
ATOM 6054 N N . HIS A 1 29 ? 3.978 0.078 -7.923 1.00 0.00 29 HIS A N 6
ATOM 6055 C CA . HIS A 1 29 ? 4.919 0.092 -6.808 1.00 0.00 29 HIS A CA 6
ATOM 6056 C C . HIS A 1 29 ? 6.098 -0.840 -6.978 1.00 0.00 29 HIS A C 6
ATOM 6057 O O . HIS A 1 29 ? 6.157 -1.644 -7.906 1.00 0.00 29 HIS A O 6
ATOM 6072 N N . ARG A 1 30 ? 7.013 -0.728 -6.025 1.00 0.00 30 ARG A N 6
ATOM 6073 C CA . ARG A 1 30 ? 8.102 -1.670 -5.886 1.00 0.00 30 ARG A CA 6
ATOM 6074 C C . ARG A 1 30 ? 7.734 -2.749 -4.882 1.00 0.00 30 ARG A C 6
ATOM 6075 O O . ARG A 1 30 ? 7.138 -2.466 -3.844 1.00 0.00 30 ARG A O 6
ATOM 6096 N N . VAL A 1 31 ? 8.064 -3.980 -5.226 1.00 0.00 31 VAL A N 6
ATOM 6097 C CA . VAL A 1 31 ? 7.902 -5.117 -4.344 1.00 0.00 31 VAL A CA 6
ATOM 6098 C C . VAL A 1 31 ? 9.261 -5.654 -3.913 1.00 0.00 31 VAL A C 6
ATOM 6099 O O . VAL A 1 31 ? 10.163 -5.844 -4.731 1.00 0.00 31 VAL A O 6
ATOM 6112 N N . SER A 1 32 ? 9.396 -5.861 -2.623 1.00 0.00 32 SER A N 6
ATOM 6113 C CA . SER A 1 32 ? 10.601 -6.427 -2.033 1.00 0.00 32 SER A CA 6
ATOM 6114 C C . SER A 1 32 ? 10.192 -7.316 -0.863 1.00 0.00 32 SER A C 6
ATOM 6115 O O . SER A 1 32 ? 9.026 -7.678 -0.754 1.00 0.00 32 SER A O 6
ATOM 6123 N N . GLU A 1 33 ? 11.131 -7.694 -0.015 1.00 0.00 33 GLU A N 6
ATOM 6124 C CA . GLU A 1 33 ? 10.790 -8.424 1.197 1.00 0.00 33 GLU A CA 6
ATOM 6125 C C . GLU A 1 33 ? 11.463 -7.786 2.407 1.00 0.00 33 GLU A C 6
ATOM 6126 O O . GLU A 1 33 ? 12.687 -7.667 2.464 1.00 0.00 33 GLU A O 6
ATOM 6138 N N . GLU A 1 34 ? 10.652 -7.345 3.358 1.00 0.00 34 GLU A N 6
ATOM 6139 C CA . GLU A 1 34 ? 11.167 -6.715 4.562 1.00 0.00 34 GLU A CA 6
ATOM 6140 C C . GLU A 1 34 ? 10.777 -7.495 5.805 1.00 0.00 34 GLU A C 6
ATOM 6141 O O . GLU A 1 34 ? 9.593 -7.606 6.132 1.00 0.00 34 GLU A O 6
ATOM 6153 N N . SER A 1 35 ? 11.796 -8.057 6.462 1.00 0.00 35 SER A N 6
ATOM 6154 C CA . SER A 1 35 ? 11.651 -8.770 7.733 1.00 0.00 35 SER A CA 6
ATOM 6155 C C . SER A 1 35 ? 10.919 -10.108 7.579 1.00 0.00 35 SER A C 6
ATOM 6156 O O . SER A 1 35 ? 11.443 -11.156 7.958 1.00 0.00 35 SER A O 6
ATOM 6164 N N . GLY A 1 36 ? 9.727 -10.070 7.014 1.00 0.00 36 GLY A N 6
ATOM 6165 C CA . GLY A 1 36 ? 8.924 -11.270 6.888 1.00 0.00 36 GLY A CA 6
ATOM 6166 C C . GLY A 1 36 ? 7.617 -10.994 6.196 1.00 0.00 36 GLY A C 6
ATOM 6167 O O . GLY A 1 36 ? 6.650 -11.741 6.337 1.00 0.00 36 GLY A O 6
ATOM 6171 N N . GLN A 1 37 ? 7.585 -9.903 5.458 1.00 0.00 37 GLN A N 6
ATOM 6172 C CA . GLN A 1 37 ? 6.464 -9.568 4.627 1.00 0.00 37 GLN A CA 6
ATOM 6173 C C . GLN A 1 37 ? 7.022 -9.105 3.314 1.00 0.00 37 GLN A C 6
ATOM 6174 O O . GLN A 1 37 ? 8.091 -8.496 3.287 1.00 0.00 37 GLN A O 6
ATOM 6188 N N . GLN A 1 38 ? 6.357 -9.415 2.225 1.00 0.00 38 GLN A N 6
ATOM 6189 C CA . GLN A 1 38 ? 6.736 -8.812 0.993 1.00 0.00 38 GLN A CA 6
ATOM 6190 C C . GLN A 1 38 ? 6.303 -7.380 1.113 1.00 0.00 38 GLN A C 6
ATOM 6191 O O . GLN A 1 38 ? 5.233 -7.119 1.635 1.00 0.00 38 GLN A O 6
ATOM 6205 N N . VAL A 1 39 ? 7.115 -6.455 0.695 1.00 0.00 39 VAL A N 6
ATOM 6206 C CA . VAL A 1 39 ? 6.847 -5.079 1.000 1.00 0.00 39 VAL A CA 6
ATOM 6207 C C . VAL A 1 39 ? 6.881 -4.203 -0.224 1.00 0.00 39 VAL A C 6
ATOM 6208 O O . VAL A 1 39 ? 7.554 -4.483 -1.207 1.00 0.00 39 VAL A O 6
ATOM 6221 N N . LEU A 1 40 ? 6.123 -3.157 -0.135 1.00 0.00 40 LEU A N 6
ATOM 6222 C CA . LEU A 1 40 ? 5.805 -2.309 -1.237 1.00 0.00 40 LEU A CA 6
ATOM 6223 C C . LEU A 1 40 ? 6.301 -0.902 -0.956 1.00 0.00 40 LEU A C 6
ATOM 6224 O O . LEU A 1 40 ? 6.159 -0.381 0.155 1.00 0.00 40 LEU A O 6
ATOM 6240 N N . TRP A 1 41 ? 6.902 -0.301 -1.968 1.00 0.00 41 TRP A N 6
ATOM 6241 C CA . TRP A 1 41 ? 7.552 0.980 -1.802 1.00 0.00 41 TRP A CA 6
ATOM 6242 C C . TRP A 1 41 ? 7.077 1.946 -2.888 1.00 0.00 41 TRP A C 6
ATOM 6243 O O . TRP A 1 41 ? 7.549 1.861 -4.023 1.00 0.00 41 TRP A O 6
ATOM 6264 N N . VAL A 1 42 ? 6.116 2.821 -2.586 1.00 0.00 42 VAL A N 6
ATOM 6265 C CA . VAL A 1 42 ? 5.828 3.929 -3.507 1.00 0.00 42 VAL A CA 6
ATOM 6266 C C . VAL A 1 42 ? 5.620 5.323 -2.873 1.00 0.00 42 VAL A C 6
ATOM 6267 O O . VAL A 1 42 ? 5.139 6.216 -3.569 1.00 0.00 42 VAL A O 6
ATOM 6280 N N . PRO A 1 43 ? 5.948 5.591 -1.589 1.00 0.00 43 PRO A N 6
ATOM 6281 C CA . PRO A 1 43 ? 5.773 6.928 -1.041 1.00 0.00 43 PRO A CA 6
ATOM 6282 C C . PRO A 1 43 ? 7.012 7.807 -1.172 1.00 0.00 43 PRO A C 6
ATOM 6283 O O . PRO A 1 43 ? 7.736 7.750 -2.158 1.00 0.00 43 PRO A O 6
ATOM 6294 N N . ASP A 1 44 ? 7.242 8.600 -0.139 1.00 0.00 44 ASP A N 6
ATOM 6295 C CA . ASP A 1 44 ? 8.359 9.533 -0.086 1.00 0.00 44 ASP A CA 6
ATOM 6296 C C . ASP A 1 44 ? 8.832 9.669 1.351 1.00 0.00 44 ASP A C 6
ATOM 6297 O O . ASP A 1 44 ? 9.951 9.299 1.692 1.00 0.00 44 ASP A O 6
ATOM 6306 N N . GLU A 1 45 ? 7.946 10.188 2.189 1.00 0.00 45 GLU A N 6
ATOM 6307 C CA . GLU A 1 45 ? 8.225 10.368 3.607 1.00 0.00 45 GLU A CA 6
ATOM 6308 C C . GLU A 1 45 ? 6.924 10.643 4.353 1.00 0.00 45 GLU A C 6
ATOM 6309 O O . GLU A 1 45 ? 6.356 9.754 4.972 1.00 0.00 45 GLU A O 6
ATOM 6321 N N . ARG A 1 46 ? 6.440 11.875 4.258 1.00 0.00 46 ARG A N 6
ATOM 6322 C CA . ARG A 1 46 ? 5.128 12.221 4.783 1.00 0.00 46 ARG A CA 6
ATOM 6323 C C . ARG A 1 46 ? 4.064 11.509 3.967 1.00 0.00 46 ARG A C 6
ATOM 6324 O O . ARG A 1 46 ? 2.985 11.172 4.451 1.00 0.00 46 ARG A O 6
ATOM 6345 N N . LEU A 1 47 ? 4.421 11.267 2.713 1.00 0.00 47 LEU A N 6
ATOM 6346 C CA . LEU A 1 47 ? 3.555 10.605 1.763 1.00 0.00 47 LEU A CA 6
ATOM 6347 C C . LEU A 1 47 ? 3.396 9.131 2.146 1.00 0.00 47 LEU A C 6
ATOM 6348 O O . LEU A 1 47 ? 2.349 8.541 1.944 1.00 0.00 47 LEU A O 6
ATOM 6364 N N . ALA A 1 48 ? 4.451 8.568 2.719 1.00 0.00 48 ALA A N 6
ATOM 6365 C CA . ALA A 1 48 ? 4.487 7.170 3.152 1.00 0.00 48 ALA A CA 6
ATOM 6366 C C . ALA A 1 48 ? 3.218 6.750 3.877 1.00 0.00 48 ALA A C 6
ATOM 6367 O O . ALA A 1 48 ? 2.573 5.742 3.540 1.00 0.00 48 ALA A O 6
ATOM 6374 N N . GLU A 1 49 ? 2.837 7.572 4.824 1.00 0.00 49 GLU A N 6
ATOM 6375 C CA . GLU A 1 49 ? 1.725 7.269 5.703 1.00 0.00 49 GLU A CA 6
ATOM 6376 C C . GLU A 1 49 ? 0.435 7.339 4.924 1.00 0.00 49 GLU A C 6
ATOM 6377 O O . GLU A 1 49 ? -0.454 6.505 5.081 1.00 0.00 49 GLU A O 6
ATOM 6389 N N . GLN A 1 50 ? 0.362 8.311 4.039 1.00 0.00 50 GLN A N 6
ATOM 6390 C CA . GLN A 1 50 ? -0.840 8.543 3.291 1.00 0.00 50 GLN A CA 6
ATOM 6391 C C . GLN A 1 50 ? -0.955 7.521 2.166 1.00 0.00 50 GLN A C 6
ATOM 6392 O O . GLN A 1 50 ? -2.043 7.251 1.671 1.00 0.00 50 GLN A O 6
ATOM 6406 N N . VAL A 1 51 ? 0.154 6.885 1.826 1.00 0.00 51 VAL A N 6
ATOM 6407 C CA . VAL A 1 51 ? 0.188 6.078 0.626 1.00 0.00 51 VAL A CA 6
ATOM 6408 C C . VAL A 1 51 ? -0.455 4.748 0.931 1.00 0.00 51 VAL A C 6
ATOM 6409 O O . VAL A 1 51 ? -1.374 4.325 0.256 1.00 0.00 51 VAL A O 6
ATOM 6422 N N . ARG A 1 52 ? -0.029 4.135 2.007 1.00 0.00 52 ARG A N 6
ATOM 6423 C CA . ARG A 1 52 ? -0.574 2.844 2.377 1.00 0.00 52 ARG A CA 6
ATOM 6424 C C . ARG A 1 52 ? -1.904 3.011 3.111 1.00 0.00 52 ARG A C 6
ATOM 6425 O O . ARG A 1 52 ? -2.941 2.445 2.721 1.00 0.00 52 ARG A O 6
ATOM 6446 N N . GLU A 1 53 ? -1.890 3.864 4.116 1.00 0.00 53 GLU A N 6
ATOM 6447 C CA . GLU A 1 53 ? -2.998 3.970 5.039 1.00 0.00 53 GLU A CA 6
ATOM 6448 C C . GLU A 1 53 ? -4.174 4.685 4.423 1.00 0.00 53 GLU A C 6
ATOM 6449 O O . GLU A 1 53 ? -5.303 4.461 4.829 1.00 0.00 53 GLU A O 6
ATOM 6461 N N . LEU A 1 54 ? -3.930 5.536 3.444 1.00 0.00 54 LEU A N 6
ATOM 6462 C CA . LEU A 1 54 ? -5.033 6.228 2.819 1.00 0.00 54 LEU A CA 6
ATOM 6463 C C . LEU A 1 54 ? -5.451 5.534 1.557 1.00 0.00 54 LEU A C 6
ATOM 6464 O O . LEU A 1 54 ? -6.597 5.618 1.188 1.00 0.00 54 LEU A O 6
ATOM 6480 N N . TYR A 1 55 ? -4.560 4.810 0.902 1.00 0.00 55 TYR A N 6
ATOM 6481 C CA . TYR A 1 55 ? -5.003 3.995 -0.224 1.00 0.00 55 TYR A CA 6
ATOM 6482 C C . TYR A 1 55 ? -6.136 3.094 0.234 1.00 0.00 55 TYR A C 6
ATOM 6483 O O . TYR A 1 55 ? -7.068 2.829 -0.513 1.00 0.00 55 TYR A O 6
ATOM 6501 N N . ARG A 1 56 ? -6.078 2.682 1.496 1.00 0.00 56 ARG A N 6
ATOM 6502 C CA . ARG A 1 56 ? -7.101 1.800 2.047 1.00 0.00 56 ARG A CA 6
ATOM 6503 C C . ARG A 1 56 ? -8.383 2.544 2.455 1.00 0.00 56 ARG A C 6
ATOM 6504 O O . ARG A 1 56 ? -9.329 1.915 2.923 1.00 0.00 56 ARG A O 6
ATOM 6525 N N . ARG A 1 57 ? -8.439 3.868 2.290 1.00 0.00 57 ARG A N 6
ATOM 6526 C CA . ARG A 1 57 ? -9.588 4.615 2.810 1.00 0.00 57 ARG A CA 6
ATOM 6527 C C . ARG A 1 57 ? -9.993 5.831 1.974 1.00 0.00 57 ARG A C 6
ATOM 6528 O O . ARG A 1 57 ? -11.162 6.205 1.969 1.00 0.00 57 ARG A O 6
ATOM 6549 N N . TYR A 1 58 ? -9.045 6.470 1.308 1.00 0.00 58 TYR A N 6
ATOM 6550 C CA . TYR A 1 58 ? -9.349 7.641 0.490 1.00 0.00 58 TYR A CA 6
ATOM 6551 C C . TYR A 1 58 ? -9.155 7.374 -1.013 1.00 0.00 58 TYR A C 6
ATOM 6552 O O . TYR A 1 58 ? -10.128 7.356 -1.734 1.00 0.00 58 TYR A O 6
ATOM 6570 N N . PRO A 1 59 ? -7.919 7.223 -1.531 1.00 0.00 59 PRO A N 6
ATOM 6571 C CA . PRO A 1 59 ? -7.685 6.825 -2.934 1.00 0.00 59 PRO A CA 6
ATOM 6572 C C . PRO A 1 59 ? -8.535 5.647 -3.442 1.00 0.00 59 PRO A C 6
ATOM 6573 O O . PRO A 1 59 ? -9.071 5.714 -4.548 1.00 0.00 59 PRO A O 6
ATOM 6584 N N . GLU A 1 60 ? -8.670 4.582 -2.658 1.00 0.00 60 GLU A N 6
ATOM 6585 C CA . GLU A 1 60 ? -9.466 3.432 -3.087 1.00 0.00 60 GLU A CA 6
ATOM 6586 C C . GLU A 1 60 ? -10.759 3.465 -2.318 1.00 0.00 60 GLU A C 6
ATOM 6587 O O . GLU A 1 60 ? -11.808 3.034 -2.796 1.00 0.00 60 GLU A O 6
ATOM 6599 N N . GLY A 1 61 ? -10.665 4.026 -1.120 1.00 0.00 61 GLY A N 6
ATOM 6600 C CA . GLY A 1 61 ? -11.839 4.454 -0.396 1.00 0.00 61 GLY A CA 6
ATOM 6601 C C . GLY A 1 61 ? -12.384 5.740 -0.978 1.00 0.00 61 GLY A C 6
ATOM 6602 O O . GLY A 1 61 ? -12.829 6.644 -0.271 1.00 0.00 61 GLY A O 6
ATOM 6606 N N . ASP A 1 62 ? -12.299 5.806 -2.283 1.00 0.00 62 ASP A N 6
ATOM 6607 C CA . ASP A 1 62 ? -12.787 6.920 -3.067 1.00 0.00 62 ASP A CA 6
ATOM 6608 C C . ASP A 1 62 ? -14.153 6.523 -3.592 1.00 0.00 62 ASP A C 6
ATOM 6609 O O . ASP A 1 62 ? -14.565 5.380 -3.384 1.00 0.00 62 ASP A O 6
ATOM 6618 N N . PRO A 1 63 ? -14.912 7.457 -4.176 1.00 0.00 63 PRO A N 6
ATOM 6619 C CA . PRO A 1 63 ? -16.048 7.125 -5.045 1.00 0.00 63 PRO A CA 6
ATOM 6620 C C . PRO A 1 63 ? -15.667 6.128 -6.161 1.00 0.00 63 PRO A C 6
ATOM 6621 O O . PRO A 1 63 ? -15.815 6.415 -7.351 1.00 0.00 63 PRO A O 6
ATOM 6632 N N . GLN A 1 64 ? -15.161 4.968 -5.756 1.00 0.00 64 GLN A N 6
ATOM 6633 C CA . GLN A 1 64 ? -14.779 3.902 -6.664 1.00 0.00 64 GLN A CA 6
ATOM 6634 C C . GLN A 1 64 ? -15.197 2.558 -6.089 1.00 0.00 64 GLN A C 6
ATOM 6635 O O . GLN A 1 64 ? -16.044 1.867 -6.654 1.00 0.00 64 GLN A O 6
ATOM 6649 N N . ALA A 1 65 ? -14.619 2.193 -4.946 1.00 0.00 65 ALA A N 6
ATOM 6650 C CA . ALA A 1 65 ? -14.762 0.837 -4.453 1.00 0.00 65 ALA A CA 6
ATOM 6651 C C . ALA A 1 65 ? -14.755 0.744 -2.936 1.00 0.00 65 ALA A C 6
ATOM 6652 O O . ALA A 1 65 ? -15.808 0.702 -2.297 1.00 0.00 65 ALA A O 6
ATOM 6659 N N . THR A 1 66 ? -13.565 0.677 -2.374 1.00 0.00 66 THR A N 6
ATOM 6660 C CA . THR A 1 66 ? -13.384 0.529 -0.946 1.00 0.00 66 THR A CA 6
ATOM 6661 C C . THR A 1 66 ? -13.813 1.800 -0.226 1.00 0.00 66 THR A C 6
ATOM 6662 O O . THR A 1 66 ? -13.905 2.836 -0.850 1.00 0.00 66 THR A O 6
ATOM 6673 N N . LEU A 1 67 ? -14.207 1.671 1.039 1.00 0.00 67 LEU A N 6
ATOM 6674 C CA . LEU A 1 67 ? -14.275 2.792 1.976 1.00 0.00 67 LEU A CA 6
ATOM 6675 C C . LEU A 1 67 ? -13.936 2.275 3.356 1.00 0.00 67 LEU A C 6
ATOM 6676 O O . LEU A 1 67 ? -12.883 2.566 3.918 1.00 0.00 67 LEU A O 6
ATOM 6692 N N . GLU A 1 68 ? -14.847 1.474 3.878 1.00 0.00 68 GLU A N 6
ATOM 6693 C CA . GLU A 1 68 ? -14.681 0.869 5.187 1.00 0.00 68 GLU A CA 6
ATOM 6694 C C . GLU A 1 68 ? -14.502 -0.634 5.050 1.00 0.00 68 GLU A C 6
ATOM 6695 O O . GLU A 1 68 ? -14.514 -1.379 6.030 1.00 0.00 68 GLU A O 6
ATOM 6707 N N . ALA A 1 69 ? -14.322 -1.061 3.816 1.00 0.00 69 ALA A N 6
ATOM 6708 C CA . ALA A 1 69 ? -14.127 -2.468 3.503 1.00 0.00 69 ALA A CA 6
ATOM 6709 C C . ALA A 1 69 ? -12.662 -2.840 3.565 1.00 0.00 69 ALA A C 6
ATOM 6710 O O . ALA A 1 69 ? -12.308 -3.989 3.305 1.00 0.00 69 ALA A O 6
ATOM 6717 N N . ALA A 1 70 ? -11.826 -1.846 3.877 1.00 0.00 70 ALA A N 6
ATOM 6718 C CA . ALA A 1 70 ? -10.373 -2.009 3.916 1.00 0.00 70 ALA A CA 6
ATOM 6719 C C . ALA A 1 70 ? -9.978 -3.328 4.560 1.00 0.00 70 ALA A C 6
ATOM 6720 O O . ALA A 1 70 ? -10.112 -3.508 5.772 1.00 0.00 70 ALA A O 6
ATOM 6727 N N . MET A 1 1 ? 15.893 6.764 -2.094 1.00 0.00 1 MET A N 7
ATOM 6728 C CA . MET A 1 1 ? 15.416 7.422 -3.310 1.00 0.00 1 MET A CA 7
ATOM 6729 C C . MET A 1 1 ? 13.900 7.264 -3.401 1.00 0.00 1 MET A C 7
ATOM 6730 O O . MET A 1 1 ? 13.212 7.329 -2.381 1.00 0.00 1 MET A O 7
ATOM 6744 N N . SER A 1 2 ? 13.381 7.028 -4.596 1.00 0.00 2 SER A N 7
ATOM 6745 C CA . SER A 1 2 ? 11.946 6.850 -4.780 1.00 0.00 2 SER A CA 7
ATOM 6746 C C . SER A 1 2 ? 11.516 5.419 -4.429 1.00 0.00 2 SER A C 7
ATOM 6747 O O . SER A 1 2 ? 10.579 4.868 -5.009 1.00 0.00 2 SER A O 7
ATOM 6755 N N . ALA A 1 3 ? 12.204 4.838 -3.452 1.00 0.00 3 ALA A N 7
ATOM 6756 C CA . ALA A 1 3 ? 11.935 3.489 -2.993 1.00 0.00 3 ALA A CA 7
ATOM 6757 C C . ALA A 1 3 ? 11.995 3.441 -1.475 1.00 0.00 3 ALA A C 7
ATOM 6758 O O . ALA A 1 3 ? 13.022 3.117 -0.886 1.00 0.00 3 ALA A O 7
ATOM 6765 N N . VAL A 1 4 ? 10.889 3.783 -0.849 1.00 0.00 4 VAL A N 7
ATOM 6766 C CA . VAL A 1 4 ? 10.836 3.928 0.586 1.00 0.00 4 VAL A CA 7
ATOM 6767 C C . VAL A 1 4 ? 9.845 2.953 1.201 1.00 0.00 4 VAL A C 7
ATOM 6768 O O . VAL A 1 4 ? 8.636 3.049 0.989 1.00 0.00 4 VAL A O 7
ATOM 6781 N N . GLN A 1 5 ? 10.389 1.996 1.933 1.00 0.00 5 GLN A N 7
ATOM 6782 C CA . GLN A 1 5 ? 9.608 0.972 2.600 1.00 0.00 5 GLN A CA 7
ATOM 6783 C C . GLN A 1 5 ? 8.623 1.604 3.579 1.00 0.00 5 GLN A C 7
ATOM 6784 O O . GLN A 1 5 ? 9.027 2.182 4.588 1.00 0.00 5 GLN A O 7
ATOM 6798 N N . VAL A 1 6 ? 7.341 1.519 3.271 1.00 0.00 6 VAL A N 7
ATOM 6799 C CA . VAL A 1 6 ? 6.324 1.926 4.223 1.00 0.00 6 VAL A CA 7
ATOM 6800 C C . VAL A 1 6 ? 5.141 0.995 4.172 1.00 0.00 6 VAL A C 7
ATOM 6801 O O . VAL A 1 6 ? 4.413 0.841 5.146 1.00 0.00 6 VAL A O 7
ATOM 6814 N N . LEU A 1 7 ? 4.981 0.324 3.061 1.00 0.00 7 LEU A N 7
ATOM 6815 C CA . LEU A 1 7 ? 3.811 -0.466 2.849 1.00 0.00 7 LEU A CA 7
ATOM 6816 C C . LEU A 1 7 ? 4.252 -1.903 2.768 1.00 0.00 7 LEU A C 7
ATOM 6817 O O . LEU A 1 7 ? 5.395 -2.163 2.450 1.00 0.00 7 LEU A O 7
ATOM 6833 N N . LYS A 1 8 ? 3.410 -2.826 3.153 1.00 0.00 8 LYS A N 7
ATOM 6834 C CA . LYS A 1 8 ? 3.703 -4.210 2.938 1.00 0.00 8 LYS A CA 7
ATOM 6835 C C . LYS A 1 8 ? 2.430 -4.986 2.746 1.00 0.00 8 LYS A C 7
ATOM 6836 O O . LYS A 1 8 ? 1.377 -4.626 3.269 1.00 0.00 8 LYS A O 7
ATOM 6855 N N . PHE A 1 9 ? 2.543 -6.035 1.969 1.00 0.00 9 PHE A N 7
ATOM 6856 C CA . PHE A 1 9 ? 1.445 -6.947 1.742 1.00 0.00 9 PHE A CA 7
ATOM 6857 C C . PHE A 1 9 ? 1.847 -8.291 2.300 1.00 0.00 9 PHE A C 7
ATOM 6858 O O . PHE A 1 9 ? 2.457 -9.103 1.609 1.00 0.00 9 PHE A O 7
ATOM 6875 N N . PRO A 1 10 ? 1.573 -8.474 3.601 1.00 0.00 10 PRO A N 7
ATOM 6876 C CA . PRO A 1 10 ? 1.835 -9.686 4.365 1.00 0.00 10 PRO A CA 7
ATOM 6877 C C . PRO A 1 10 ? 1.879 -10.962 3.532 1.00 0.00 10 PRO A C 7
ATOM 6878 O O . PRO A 1 10 ? 0.850 -11.598 3.322 1.00 0.00 10 PRO A O 7
ATOM 6889 N N . LEU A 1 11 ? 3.086 -11.384 3.152 1.00 0.00 11 LEU A N 7
ATOM 6890 C CA . LEU A 1 11 ? 3.257 -12.526 2.252 1.00 0.00 11 LEU A CA 7
ATOM 6891 C C . LEU A 1 11 ? 2.884 -13.819 2.952 1.00 0.00 11 LEU A C 7
ATOM 6892 O O . LEU A 1 11 ? 2.788 -14.886 2.345 1.00 0.00 11 LEU A O 7
ATOM 6908 N N . SER A 1 12 ? 2.685 -13.688 4.236 1.00 0.00 12 SER A N 7
ATOM 6909 C CA . SER A 1 12 ? 2.393 -14.801 5.097 1.00 0.00 12 SER A CA 7
ATOM 6910 C C . SER A 1 12 ? 0.890 -14.929 5.356 1.00 0.00 12 SER A C 7
ATOM 6911 O O . SER A 1 12 ? 0.448 -15.867 6.020 1.00 0.00 12 SER A O 7
ATOM 6919 N N . VAL A 1 13 ? 0.091 -14.010 4.817 1.00 0.00 13 VAL A N 7
ATOM 6920 C CA . VAL A 1 13 ? -1.328 -13.996 5.132 1.00 0.00 13 VAL A CA 7
ATOM 6921 C C . VAL A 1 13 ? -2.153 -13.833 3.874 1.00 0.00 13 VAL A C 7
ATOM 6922 O O . VAL A 1 13 ? -1.634 -13.834 2.756 1.00 0.00 13 VAL A O 7
ATOM 6935 N N . ASP A 1 14 ? -3.442 -13.699 4.090 1.00 0.00 14 ASP A N 7
ATOM 6936 C CA . ASP A 1 14 ? -4.411 -13.447 3.040 1.00 0.00 14 ASP A CA 7
ATOM 6937 C C . ASP A 1 14 ? -4.300 -11.995 2.572 1.00 0.00 14 ASP A C 7
ATOM 6938 O O . ASP A 1 14 ? -5.257 -11.217 2.621 1.00 0.00 14 ASP A O 7
ATOM 6947 N N . LEU A 1 15 ? -3.103 -11.640 2.128 1.00 0.00 15 LEU A N 7
ATOM 6948 C CA . LEU A 1 15 ? -2.790 -10.303 1.662 1.00 0.00 15 LEU A CA 7
ATOM 6949 C C . LEU A 1 15 ? -3.631 -9.892 0.472 1.00 0.00 15 LEU A C 7
ATOM 6950 O O . LEU A 1 15 ? -3.594 -8.745 0.087 1.00 0.00 15 LEU A O 7
ATOM 6966 N N . ALA A 1 16 ? -4.393 -10.814 -0.101 1.00 0.00 16 ALA A N 7
ATOM 6967 C CA . ALA A 1 16 ? -5.229 -10.501 -1.254 1.00 0.00 16 ALA A CA 7
ATOM 6968 C C . ALA A 1 16 ? -6.146 -9.324 -0.961 1.00 0.00 16 ALA A C 7
ATOM 6969 O O . ALA A 1 16 ? -6.589 -8.627 -1.872 1.00 0.00 16 ALA A O 7
ATOM 6976 N N . GLY A 1 17 ? -6.397 -9.092 0.320 1.00 0.00 17 GLY A N 7
ATOM 6977 C CA . GLY A 1 17 ? -7.164 -7.940 0.719 1.00 0.00 17 GLY A CA 7
ATOM 6978 C C . GLY A 1 17 ? -6.390 -6.643 0.545 1.00 0.00 17 GLY A C 7
ATOM 6979 O O . GLY A 1 17 ? -6.938 -5.660 0.060 1.00 0.00 17 GLY A O 7
ATOM 6983 N N . PHE A 1 18 ? -5.109 -6.635 0.920 1.00 0.00 18 PHE A N 7
ATOM 6984 C CA . PHE A 1 18 ? -4.315 -5.412 0.830 1.00 0.00 18 PHE A CA 7
ATOM 6985 C C . PHE A 1 18 ? -3.527 -5.354 -0.469 1.00 0.00 18 PHE A C 7
ATOM 6986 O O . PHE A 1 18 ? -3.569 -4.351 -1.176 1.00 0.00 18 PHE A O 7
ATOM 7003 N N . VAL A 1 19 ? -2.800 -6.423 -0.782 1.00 0.00 19 VAL A N 7
ATOM 7004 C CA . VAL A 1 19 ? -2.010 -6.457 -1.995 1.00 0.00 19 VAL A CA 7
ATOM 7005 C C . VAL A 1 19 ? -2.947 -6.233 -3.155 1.00 0.00 19 VAL A C 7
ATOM 7006 O O . VAL A 1 19 ? -2.625 -5.545 -4.109 1.00 0.00 19 VAL A O 7
ATOM 7019 N N . GLY A 1 20 ? -4.142 -6.780 -2.995 1.00 0.00 20 GLY A N 7
ATOM 7020 C CA . GLY A 1 20 ? -5.187 -6.606 -3.963 1.00 0.00 20 GLY A CA 7
ATOM 7021 C C . GLY A 1 20 ? -5.691 -5.201 -3.933 1.00 0.00 20 GLY A C 7
ATOM 7022 O O . GLY A 1 20 ? -5.874 -4.600 -4.971 1.00 0.00 20 GLY A O 7
ATOM 7026 N N . LEU A 1 21 ? -5.815 -4.647 -2.735 1.00 0.00 21 LEU A N 7
ATOM 7027 C CA . LEU A 1 21 ? -6.383 -3.318 -2.551 1.00 0.00 21 LEU A CA 7
ATOM 7028 C C . LEU A 1 21 ? -5.651 -2.299 -3.406 1.00 0.00 21 LEU A C 7
ATOM 7029 O O . LEU A 1 21 ? -6.262 -1.476 -4.082 1.00 0.00 21 LEU A O 7
ATOM 7045 N N . LEU A 1 22 ? -4.340 -2.384 -3.396 1.00 0.00 22 LEU A N 7
ATOM 7046 C CA . LEU A 1 22 ? -3.518 -1.406 -4.069 1.00 0.00 22 LEU A CA 7
ATOM 7047 C C . LEU A 1 22 ? -3.196 -1.855 -5.482 1.00 0.00 22 LEU A C 7
ATOM 7048 O O . LEU A 1 22 ? -2.926 -1.044 -6.380 1.00 0.00 22 LEU A O 7
ATOM 7064 N N . ARG A 1 23 ? -3.218 -3.160 -5.663 1.00 0.00 23 ARG A N 7
ATOM 7065 C CA . ARG A 1 23 ? -3.119 -3.766 -6.981 1.00 0.00 23 ARG A CA 7
ATOM 7066 C C . ARG A 1 23 ? -4.285 -3.305 -7.819 1.00 0.00 23 ARG A C 7
ATOM 7067 O O . ARG A 1 23 ? -4.210 -3.170 -9.038 1.00 0.00 23 ARG A O 7
ATOM 7088 N N . ARG A 1 24 ? -5.357 -3.055 -7.111 1.00 0.00 24 ARG A N 7
ATOM 7089 C CA . ARG A 1 24 ? -6.603 -2.598 -7.671 1.00 0.00 24 ARG A CA 7
ATOM 7090 C C . ARG A 1 24 ? -6.525 -1.123 -7.972 1.00 0.00 24 ARG A C 7
ATOM 7091 O O . ARG A 1 24 ? -7.198 -0.610 -8.863 1.00 0.00 24 ARG A O 7
ATOM 7112 N N . LEU A 1 25 ? -5.656 -0.460 -7.235 1.00 0.00 25 LEU A N 7
ATOM 7113 C CA . LEU A 1 25 ? -5.650 0.980 -7.172 1.00 0.00 25 LEU A CA 7
ATOM 7114 C C . LEU A 1 25 ? -4.910 1.580 -8.359 1.00 0.00 25 LEU A C 7
ATOM 7115 O O . LEU A 1 25 ? -5.369 2.567 -8.935 1.00 0.00 25 LEU A O 7
ATOM 7131 N N . ASN A 1 26 ? -3.791 0.963 -8.754 1.00 0.00 26 ASN A N 7
ATOM 7132 C CA . ASN A 1 26 ? -2.990 1.486 -9.853 1.00 0.00 26 ASN A CA 7
ATOM 7133 C C . ASN A 1 26 ? -1.697 0.699 -10.051 1.00 0.00 26 ASN A C 7
ATOM 7134 O O . ASN A 1 26 ? -1.069 0.818 -11.101 1.00 0.00 26 ASN A O 7
ATOM 7145 N N . VAL A 1 27 ? -1.336 -0.137 -9.070 1.00 0.00 27 VAL A N 7
ATOM 7146 C CA . VAL A 1 27 ? -0.005 -0.781 -9.010 1.00 0.00 27 VAL A CA 7
ATOM 7147 C C . VAL A 1 27 ? 1.113 0.081 -9.605 1.00 0.00 27 VAL A C 7
ATOM 7148 O O . VAL A 1 27 ? 1.728 -0.265 -10.614 1.00 0.00 27 VAL A O 7
ATOM 7161 N N . PRO A 1 28 ? 1.372 1.229 -8.970 1.00 0.00 28 PRO A N 7
ATOM 7162 C CA . PRO A 1 28 ? 2.448 2.143 -9.342 1.00 0.00 28 PRO A CA 7
ATOM 7163 C C . PRO A 1 28 ? 3.674 2.008 -8.439 1.00 0.00 28 PRO A C 7
ATOM 7164 O O . PRO A 1 28 ? 4.490 2.920 -8.349 1.00 0.00 28 PRO A O 7
ATOM 7175 N N . HIS A 1 29 ? 3.801 0.866 -7.784 1.00 0.00 29 HIS A N 7
ATOM 7176 C CA . HIS A 1 29 ? 4.694 0.743 -6.635 1.00 0.00 29 HIS A CA 7
ATOM 7177 C C . HIS A 1 29 ? 5.819 -0.249 -6.863 1.00 0.00 29 HIS A C 7
ATOM 7178 O O . HIS A 1 29 ? 5.916 -0.878 -7.912 1.00 0.00 29 HIS A O 7
ATOM 7193 N N . ARG A 1 30 ? 6.661 -0.374 -5.847 1.00 0.00 30 ARG A N 7
ATOM 7194 C CA . ARG A 1 30 ? 7.715 -1.369 -5.827 1.00 0.00 30 ARG A CA 7
ATOM 7195 C C . ARG A 1 30 ? 7.408 -2.462 -4.806 1.00 0.00 30 ARG A C 7
ATOM 7196 O O . ARG A 1 30 ? 7.026 -2.169 -3.676 1.00 0.00 30 ARG A O 7
ATOM 7217 N N . VAL A 1 31 ? 7.548 -3.712 -5.229 1.00 0.00 31 VAL A N 7
ATOM 7218 C CA . VAL A 1 31 ? 7.390 -4.863 -4.349 1.00 0.00 31 VAL A CA 7
ATOM 7219 C C . VAL A 1 31 ? 8.747 -5.474 -4.021 1.00 0.00 31 VAL A C 7
ATOM 7220 O O . VAL A 1 31 ? 9.576 -5.691 -4.901 1.00 0.00 31 VAL A O 7
ATOM 7233 N N . SER A 1 32 ? 8.960 -5.720 -2.749 1.00 0.00 32 SER A N 7
ATOM 7234 C CA . SER A 1 32 ? 10.159 -6.379 -2.254 1.00 0.00 32 SER A CA 7
ATOM 7235 C C . SER A 1 32 ? 9.773 -7.254 -1.065 1.00 0.00 32 SER A C 7
ATOM 7236 O O . SER A 1 32 ? 8.595 -7.534 -0.876 1.00 0.00 32 SER A O 7
ATOM 7244 N N . GLU A 1 33 ? 10.744 -7.708 -0.289 1.00 0.00 33 GLU A N 7
ATOM 7245 C CA . GLU A 1 33 ? 10.453 -8.469 0.922 1.00 0.00 33 GLU A CA 7
ATOM 7246 C C . GLU A 1 33 ? 11.238 -7.916 2.103 1.00 0.00 33 GLU A C 7
ATOM 7247 O O . GLU A 1 33 ? 12.467 -7.948 2.106 1.00 0.00 33 GLU A O 7
ATOM 7259 N N . GLU A 1 34 ? 10.524 -7.404 3.098 1.00 0.00 34 GLU A N 7
ATOM 7260 C CA . GLU A 1 34 ? 11.161 -6.855 4.290 1.00 0.00 34 GLU A CA 7
ATOM 7261 C C . GLU A 1 34 ? 10.734 -7.594 5.551 1.00 0.00 34 GLU A C 7
ATOM 7262 O O . GLU A 1 34 ? 9.564 -7.555 5.941 1.00 0.00 34 GLU A O 7
ATOM 7274 N N . SER A 1 35 ? 11.697 -8.285 6.157 1.00 0.00 35 SER A N 7
ATOM 7275 C CA . SER A 1 35 ? 11.537 -8.901 7.475 1.00 0.00 35 SER A CA 7
ATOM 7276 C C . SER A 1 35 ? 10.519 -10.042 7.485 1.00 0.00 35 SER A C 7
ATOM 7277 O O . SER A 1 35 ? 10.134 -10.522 8.552 1.00 0.00 35 SER A O 7
ATOM 7285 N N . GLY A 1 36 ? 10.073 -10.467 6.314 1.00 0.00 36 GLY A N 7
ATOM 7286 C CA . GLY A 1 36 ? 9.173 -11.588 6.246 1.00 0.00 36 GLY A CA 7
ATOM 7287 C C . GLY A 1 36 ? 7.816 -11.186 5.736 1.00 0.00 36 GLY A C 7
ATOM 7288 O O . GLY A 1 36 ? 6.857 -11.950 5.814 1.00 0.00 36 GLY A O 7
ATOM 7292 N N . GLN A 1 37 ? 7.722 -9.965 5.240 1.00 0.00 37 GLN A N 7
ATOM 7293 C CA . GLN A 1 37 ? 6.526 -9.510 4.580 1.00 0.00 37 GLN A CA 7
ATOM 7294 C C . GLN A 1 37 ? 6.919 -9.041 3.203 1.00 0.00 37 GLN A C 7
ATOM 7295 O O . GLN A 1 37 ? 8.004 -8.496 3.036 1.00 0.00 37 GLN A O 7
ATOM 7309 N N . GLN A 1 38 ? 6.082 -9.273 2.208 1.00 0.00 38 GLN A N 7
ATOM 7310 C CA . GLN A 1 38 ? 6.285 -8.620 0.952 1.00 0.00 38 GLN A CA 7
ATOM 7311 C C . GLN A 1 38 ? 6.001 -7.178 1.214 1.00 0.00 38 GLN A C 7
ATOM 7312 O O . GLN A 1 38 ? 5.038 -6.873 1.890 1.00 0.00 38 GLN A O 7
ATOM 7326 N N . VAL A 1 39 ? 6.830 -6.297 0.747 1.00 0.00 39 VAL A N 7
ATOM 7327 C CA . VAL A 1 39 ? 6.687 -4.924 1.123 1.00 0.00 39 VAL A CA 7
ATOM 7328 C C . VAL A 1 39 ? 6.746 -4.022 -0.081 1.00 0.00 39 VAL A C 7
ATOM 7329 O O . VAL A 1 39 ? 7.413 -4.300 -1.065 1.00 0.00 39 VAL A O 7
ATOM 7342 N N . LEU A 1 40 ? 6.023 -2.957 0.029 1.00 0.00 40 LEU A N 7
ATOM 7343 C CA . LEU A 1 40 ? 5.743 -2.070 -1.051 1.00 0.00 40 LEU A CA 7
ATOM 7344 C C . LEU A 1 40 ? 6.340 -0.705 -0.746 1.00 0.00 40 LEU A C 7
ATOM 7345 O O . LEU A 1 40 ? 6.207 -0.179 0.362 1.00 0.00 40 LEU A O 7
ATOM 7361 N N . TRP A 1 41 ? 7.019 -0.153 -1.733 1.00 0.00 41 TRP A N 7
ATOM 7362 C CA . TRP A 1 41 ? 7.733 1.091 -1.562 1.00 0.00 41 TRP A CA 7
ATOM 7363 C C . TRP A 1 41 ? 7.280 2.049 -2.641 1.00 0.00 41 TRP A C 7
ATOM 7364 O O . TRP A 1 41 ? 7.728 1.943 -3.785 1.00 0.00 41 TRP A O 7
ATOM 7385 N N . VAL A 1 42 ? 6.336 2.919 -2.328 1.00 0.00 42 VAL A N 7
ATOM 7386 C CA . VAL A 1 42 ? 5.988 3.958 -3.284 1.00 0.00 42 VAL A CA 7
ATOM 7387 C C . VAL A 1 42 ? 5.622 5.353 -2.685 1.00 0.00 42 VAL A C 7
ATOM 7388 O O . VAL A 1 42 ? 5.069 6.187 -3.400 1.00 0.00 42 VAL A O 7
ATOM 7401 N N . PRO A 1 43 ? 5.910 5.678 -1.398 1.00 0.00 43 PRO A N 7
ATOM 7402 C CA . PRO A 1 43 ? 5.716 7.042 -0.902 1.00 0.00 43 PRO A CA 7
ATOM 7403 C C . PRO A 1 43 ? 6.970 7.915 -1.020 1.00 0.00 43 PRO A C 7
ATOM 7404 O O . PRO A 1 43 ? 7.642 7.927 -2.049 1.00 0.00 43 PRO A O 7
ATOM 7415 N N . ASP A 1 44 ? 7.273 8.637 0.056 1.00 0.00 44 ASP A N 7
ATOM 7416 C CA . ASP A 1 44 ? 8.477 9.456 0.137 1.00 0.00 44 ASP A CA 7
ATOM 7417 C C . ASP A 1 44 ? 9.008 9.413 1.570 1.00 0.00 44 ASP A C 7
ATOM 7418 O O . ASP A 1 44 ? 9.993 8.742 1.861 1.00 0.00 44 ASP A O 7
ATOM 7427 N N . GLU A 1 45 ? 8.319 10.111 2.464 1.00 0.00 45 GLU A N 7
ATOM 7428 C CA . GLU A 1 45 ? 8.593 10.050 3.893 1.00 0.00 45 GLU A CA 7
ATOM 7429 C C . GLU A 1 45 ? 7.400 10.605 4.657 1.00 0.00 45 GLU A C 7
ATOM 7430 O O . GLU A 1 45 ? 6.904 9.984 5.596 1.00 0.00 45 GLU A O 7
ATOM 7442 N N . ARG A 1 46 ? 6.911 11.761 4.220 1.00 0.00 46 ARG A N 7
ATOM 7443 C CA . ARG A 1 46 ? 5.684 12.320 4.777 1.00 0.00 46 ARG A CA 7
ATOM 7444 C C . ARG A 1 46 ? 4.527 11.677 4.041 1.00 0.00 46 ARG A C 7
ATOM 7445 O O . ARG A 1 46 ? 3.441 11.462 4.573 1.00 0.00 46 ARG A O 7
ATOM 7466 N N . LEU A 1 47 ? 4.823 11.341 2.795 1.00 0.00 47 LEU A N 7
ATOM 7467 C CA . LEU A 1 47 ? 3.861 10.769 1.882 1.00 0.00 47 LEU A CA 7
ATOM 7468 C C . LEU A 1 47 ? 3.588 9.320 2.273 1.00 0.00 47 LEU A C 7
ATOM 7469 O O . LEU A 1 47 ? 2.526 8.789 2.005 1.00 0.00 47 LEU A O 7
ATOM 7485 N N . ALA A 1 48 ? 4.562 8.713 2.940 1.00 0.00 48 ALA A N 7
ATOM 7486 C CA . ALA A 1 48 ? 4.482 7.327 3.415 1.00 0.00 48 ALA A CA 7
ATOM 7487 C C . ALA A 1 48 ? 3.133 7.004 4.043 1.00 0.00 48 ALA A C 7
ATOM 7488 O O . ALA A 1 48 ? 2.519 5.970 3.749 1.00 0.00 48 ALA A O 7
ATOM 7495 N N . GLU A 1 49 ? 2.659 7.921 4.858 1.00 0.00 49 GLU A N 7
ATOM 7496 C CA . GLU A 1 49 ? 1.438 7.714 5.613 1.00 0.00 49 GLU A CA 7
ATOM 7497 C C . GLU A 1 49 ? 0.247 7.902 4.697 1.00 0.00 49 GLU A C 7
ATOM 7498 O O . GLU A 1 49 ? -0.724 7.163 4.751 1.00 0.00 49 GLU A O 7
ATOM 7510 N N . GLN A 1 50 ? 0.364 8.869 3.815 1.00 0.00 50 GLN A N 7
ATOM 7511 C CA . GLN A 1 50 ? -0.653 9.137 2.827 1.00 0.00 50 GLN A CA 7
ATOM 7512 C C . GLN A 1 50 ? -0.791 7.942 1.887 1.00 0.00 50 GLN A C 7
ATOM 7513 O O . GLN A 1 50 ? -1.890 7.596 1.457 1.00 0.00 50 GLN A O 7
ATOM 7527 N N . VAL A 1 51 ? 0.312 7.254 1.652 1.00 0.00 51 VAL A N 7
ATOM 7528 C CA . VAL A 1 51 ? 0.360 6.285 0.583 1.00 0.00 51 VAL A CA 7
ATOM 7529 C C . VAL A 1 51 ? -0.333 5.002 1.004 1.00 0.00 51 VAL A C 7
ATOM 7530 O O . VAL A 1 51 ? -1.284 4.592 0.374 1.00 0.00 51 VAL A O 7
ATOM 7543 N N . ARG A 1 52 ? 0.083 4.390 2.089 1.00 0.00 52 ARG A N 7
ATOM 7544 C CA . ARG A 1 52 ? -0.538 3.136 2.475 1.00 0.00 52 ARG A CA 7
ATOM 7545 C C . ARG A 1 52 ? -1.823 3.391 3.234 1.00 0.00 52 ARG A C 7
ATOM 7546 O O . ARG A 1 52 ? -2.836 2.752 2.966 1.00 0.00 52 ARG A O 7
ATOM 7567 N N . GLU A 1 53 ? -1.799 4.376 4.119 1.00 0.00 53 GLU A N 7
ATOM 7568 C CA . GLU A 1 53 ? -2.883 4.577 5.056 1.00 0.00 53 GLU A CA 7
ATOM 7569 C C . GLU A 1 53 ? -4.065 5.218 4.401 1.00 0.00 53 GLU A C 7
ATOM 7570 O O . GLU A 1 53 ? -5.169 5.074 4.886 1.00 0.00 53 GLU A O 7
ATOM 7582 N N . LEU A 1 54 ? -3.859 5.948 3.330 1.00 0.00 54 LEU A N 7
ATOM 7583 C CA . LEU A 1 54 ? -4.988 6.542 2.666 1.00 0.00 54 LEU A CA 7
ATOM 7584 C C . LEU A 1 54 ? -5.345 5.773 1.429 1.00 0.00 54 LEU A C 7
ATOM 7585 O O . LEU A 1 54 ? -6.501 5.697 1.085 1.00 0.00 54 LEU A O 7
ATOM 7601 N N . TYR A 1 55 ? -4.385 5.143 0.784 1.00 0.00 55 TYR A N 7
ATOM 7602 C CA . TYR A 1 55 ? -4.721 4.362 -0.402 1.00 0.00 55 TYR A CA 7
ATOM 7603 C C . TYR A 1 55 ? -5.704 3.281 -0.015 1.00 0.00 55 TYR A C 7
ATOM 7604 O O . TYR A 1 55 ? -6.557 2.901 -0.800 1.00 0.00 55 TYR A O 7
ATOM 7622 N N . ARG A 1 56 ? -5.607 2.829 1.227 1.00 0.00 56 ARG A N 7
ATOM 7623 C CA . ARG A 1 56 ? -6.492 1.789 1.719 1.00 0.00 56 ARG A CA 7
ATOM 7624 C C . ARG A 1 56 ? -7.898 2.294 2.083 1.00 0.00 56 ARG A C 7
ATOM 7625 O O . ARG A 1 56 ? -8.751 1.485 2.431 1.00 0.00 56 ARG A O 7
ATOM 7646 N N . ARG A 1 57 ? -8.159 3.609 2.020 1.00 0.00 57 ARG A N 7
ATOM 7647 C CA . ARG A 1 57 ? -9.439 4.119 2.546 1.00 0.00 57 ARG A CA 7
ATOM 7648 C C . ARG A 1 57 ? -9.928 5.423 1.903 1.00 0.00 57 ARG A C 7
ATOM 7649 O O . ARG A 1 57 ? -11.102 5.762 2.023 1.00 0.00 57 ARG A O 7
ATOM 7670 N N . TYR A 1 58 ? -9.047 6.174 1.261 1.00 0.00 58 TYR A N 7
ATOM 7671 C CA . TYR A 1 58 ? -9.458 7.396 0.566 1.00 0.00 58 TYR A CA 7
ATOM 7672 C C . TYR A 1 58 ? -9.294 7.265 -0.962 1.00 0.00 58 TYR A C 7
ATOM 7673 O O . TYR A 1 58 ? -10.287 7.248 -1.669 1.00 0.00 58 TYR A O 7
ATOM 7691 N N . PRO A 1 59 ? -8.058 7.223 -1.511 1.00 0.00 59 PRO A N 7
ATOM 7692 C CA . PRO A 1 59 ? -7.826 6.851 -2.919 1.00 0.00 59 PRO A CA 7
ATOM 7693 C C . PRO A 1 59 ? -8.565 5.587 -3.381 1.00 0.00 59 PRO A C 7
ATOM 7694 O O . PRO A 1 59 ? -9.066 5.546 -4.503 1.00 0.00 59 PRO A O 7
ATOM 7705 N N . GLU A 1 60 ? -8.631 4.556 -2.541 1.00 0.00 60 GLU A N 7
ATOM 7706 C CA . GLU A 1 60 ? -9.389 3.357 -2.893 1.00 0.00 60 GLU A CA 7
ATOM 7707 C C . GLU A 1 60 ? -10.664 3.355 -2.081 1.00 0.00 60 GLU A C 7
ATOM 7708 O O . GLU A 1 60 ? -11.572 2.557 -2.291 1.00 0.00 60 GLU A O 7
ATOM 7720 N N . GLY A 1 61 ? -10.717 4.305 -1.166 1.00 0.00 61 GLY A N 7
ATOM 7721 C CA . GLY A 1 61 ? -11.956 4.678 -0.541 1.00 0.00 61 GLY A CA 7
ATOM 7722 C C . GLY A 1 61 ? -12.675 5.675 -1.407 1.00 0.00 61 GLY A C 7
ATOM 7723 O O . GLY A 1 61 ? -13.470 6.495 -0.952 1.00 0.00 61 GLY A O 7
ATOM 7727 N N . ASP A 1 62 ? -12.339 5.613 -2.671 1.00 0.00 62 ASP A N 7
ATOM 7728 C CA . ASP A 1 62 ? -12.931 6.454 -3.682 1.00 0.00 62 ASP A CA 7
ATOM 7729 C C . ASP A 1 62 ? -14.330 5.930 -3.953 1.00 0.00 62 ASP A C 7
ATOM 7730 O O . ASP A 1 62 ? -14.641 4.801 -3.559 1.00 0.00 62 ASP A O 7
ATOM 7739 N N . PRO A 1 63 ? -15.217 6.732 -4.562 1.00 0.00 63 PRO A N 7
ATOM 7740 C CA . PRO A 1 63 ? -16.497 6.253 -5.088 1.00 0.00 63 PRO A CA 7
ATOM 7741 C C . PRO A 1 63 ? -16.376 4.900 -5.810 1.00 0.00 63 PRO A C 7
ATOM 7742 O O . PRO A 1 63 ? -17.375 4.221 -6.037 1.00 0.00 63 PRO A O 7
ATOM 7753 N N . GLN A 1 64 ? -15.148 4.525 -6.174 1.00 0.00 64 GLN A N 7
ATOM 7754 C CA . GLN A 1 64 ? -14.872 3.226 -6.765 1.00 0.00 64 GLN A CA 7
ATOM 7755 C C . GLN A 1 64 ? -15.314 2.087 -5.858 1.00 0.00 64 GLN A C 7
ATOM 7756 O O . GLN A 1 64 ? -16.228 1.335 -6.203 1.00 0.00 64 GLN A O 7
ATOM 7770 N N . ALA A 1 65 ? -14.677 1.954 -4.692 1.00 0.00 65 ALA A N 7
ATOM 7771 C CA . ALA A 1 65 ? -14.801 0.709 -3.955 1.00 0.00 65 ALA A CA 7
ATOM 7772 C C . ALA A 1 65 ? -14.820 0.853 -2.432 1.00 0.00 65 ALA A C 7
ATOM 7773 O O . ALA A 1 65 ? -15.875 1.013 -1.815 1.00 0.00 65 ALA A O 7
ATOM 7780 N N . THR A 1 66 ? -13.636 0.785 -1.859 1.00 0.00 66 THR A N 7
ATOM 7781 C CA . THR A 1 66 ? -13.433 0.587 -0.433 1.00 0.00 66 THR A CA 7
ATOM 7782 C C . THR A 1 66 ? -13.699 1.869 0.371 1.00 0.00 66 THR A C 7
ATOM 7783 O O . THR A 1 66 ? -13.948 2.912 -0.209 1.00 0.00 66 THR A O 7
ATOM 7794 N N . LEU A 1 67 ? -13.794 1.727 1.698 1.00 0.00 67 LEU A N 7
ATOM 7795 C CA . LEU A 1 67 ? -13.683 2.837 2.646 1.00 0.00 67 LEU A CA 7
ATOM 7796 C C . LEU A 1 67 ? -13.117 2.316 3.945 1.00 0.00 67 LEU A C 7
ATOM 7797 O O . LEU A 1 67 ? -11.929 2.428 4.234 1.00 0.00 67 LEU A O 7
ATOM 7813 N N . GLU A 1 68 ? -14.003 1.693 4.693 1.00 0.00 68 GLU A N 7
ATOM 7814 C CA . GLU A 1 68 ? -13.687 1.145 5.999 1.00 0.00 68 GLU A CA 7
ATOM 7815 C C . GLU A 1 68 ? -13.385 -0.340 5.875 1.00 0.00 68 GLU A C 7
ATOM 7816 O O . GLU A 1 68 ? -13.403 -1.085 6.857 1.00 0.00 68 GLU A O 7
ATOM 7828 N N . ALA A 1 69 ? -13.106 -0.759 4.654 1.00 0.00 69 ALA A N 7
ATOM 7829 C CA . ALA A 1 69 ? -12.820 -2.154 4.365 1.00 0.00 69 ALA A CA 7
ATOM 7830 C C . ALA A 1 69 ? -11.327 -2.411 4.341 1.00 0.00 69 ALA A C 7
ATOM 7831 O O . ALA A 1 69 ? -10.899 -3.528 4.064 1.00 0.00 69 ALA A O 7
ATOM 7838 N N . ALA A 1 70 ? -10.548 -1.355 4.587 1.00 0.00 70 ALA A N 7
ATOM 7839 C CA . ALA A 1 70 ? -9.091 -1.453 4.646 1.00 0.00 70 ALA A CA 7
ATOM 7840 C C . ALA A 1 70 ? -8.676 -2.647 5.498 1.00 0.00 70 ALA A C 7
ATOM 7841 O O . ALA A 1 70 ? -8.804 -2.621 6.724 1.00 0.00 70 ALA A O 7
ATOM 7848 N N . MET A 1 1 ? 14.213 7.265 -3.675 1.00 0.00 1 MET A N 8
ATOM 7849 C CA . MET A 1 1 ? 13.574 7.125 -4.986 1.00 0.00 1 MET A CA 8
ATOM 7850 C C . MET A 1 1 ? 12.054 7.196 -4.799 1.00 0.00 1 MET A C 8
ATOM 7851 O O . MET A 1 1 ? 11.581 7.551 -3.719 1.00 0.00 1 MET A O 8
ATOM 7865 N N . SER A 1 2 ? 11.284 6.862 -5.825 1.00 0.00 2 SER A N 8
ATOM 7866 C CA . SER A 1 2 ? 9.833 6.799 -5.701 1.00 0.00 2 SER A CA 8
ATOM 7867 C C . SER A 1 2 ? 9.417 5.488 -5.032 1.00 0.00 2 SER A C 8
ATOM 7868 O O . SER A 1 2 ? 8.338 4.947 -5.285 1.00 0.00 2 SER A O 8
ATOM 7876 N N . ALA A 1 3 ? 10.294 4.985 -4.174 1.00 0.00 3 ALA A N 8
ATOM 7877 C CA . ALA A 1 3 ? 10.084 3.727 -3.499 1.00 0.00 3 ALA A CA 8
ATOM 7878 C C . ALA A 1 3 ? 10.608 3.789 -2.075 1.00 0.00 3 ALA A C 8
ATOM 7879 O O . ALA A 1 3 ? 11.757 3.449 -1.799 1.00 0.00 3 ALA A O 8
ATOM 7886 N N . VAL A 1 4 ? 9.747 4.211 -1.174 1.00 0.00 4 VAL A N 8
ATOM 7887 C CA . VAL A 1 4 ? 10.107 4.337 0.230 1.00 0.00 4 VAL A CA 8
ATOM 7888 C C . VAL A 1 4 ? 9.335 3.309 1.035 1.00 0.00 4 VAL A C 8
ATOM 7889 O O . VAL A 1 4 ? 8.116 3.218 0.911 1.00 0.00 4 VAL A O 8
ATOM 7902 N N . GLN A 1 5 ? 10.035 2.508 1.819 1.00 0.00 5 GLN A N 8
ATOM 7903 C CA . GLN A 1 5 ? 9.390 1.495 2.603 1.00 0.00 5 GLN A CA 8
ATOM 7904 C C . GLN A 1 5 ? 8.409 2.094 3.588 1.00 0.00 5 GLN A C 8
ATOM 7905 O O . GLN A 1 5 ? 8.776 2.854 4.489 1.00 0.00 5 GLN A O 8
ATOM 7919 N N . VAL A 1 6 ? 7.162 1.731 3.401 1.00 0.00 6 VAL A N 8
ATOM 7920 C CA . VAL A 1 6 ? 6.120 2.094 4.328 1.00 0.00 6 VAL A CA 8
ATOM 7921 C C . VAL A 1 6 ? 4.987 1.100 4.243 1.00 0.00 6 VAL A C 8
ATOM 7922 O O . VAL A 1 6 ? 4.208 0.937 5.176 1.00 0.00 6 VAL A O 8
ATOM 7935 N N . LEU A 1 7 ? 4.922 0.403 3.134 1.00 0.00 7 LEU A N 8
ATOM 7936 C CA . LEU A 1 7 ? 3.834 -0.487 2.889 1.00 0.00 7 LEU A CA 8
ATOM 7937 C C . LEU A 1 7 ? 4.380 -1.887 2.733 1.00 0.00 7 LEU A C 8
ATOM 7938 O O . LEU A 1 7 ? 5.523 -2.063 2.346 1.00 0.00 7 LEU A O 8
ATOM 7954 N N . LYS A 1 8 ? 3.605 -2.869 3.113 1.00 0.00 8 LYS A N 8
ATOM 7955 C CA . LYS A 1 8 ? 3.955 -4.235 2.869 1.00 0.00 8 LYS A CA 8
ATOM 7956 C C . LYS A 1 8 ? 2.696 -5.074 2.846 1.00 0.00 8 LYS A C 8
ATOM 7957 O O . LYS A 1 8 ? 1.695 -4.724 3.473 1.00 0.00 8 LYS A O 8
ATOM 7976 N N . PHE A 1 9 ? 2.745 -6.160 2.108 1.00 0.00 9 PHE A N 8
ATOM 7977 C CA . PHE A 1 9 ? 1.633 -7.080 2.010 1.00 0.00 9 PHE A CA 8
ATOM 7978 C C . PHE A 1 9 ? 2.073 -8.432 2.539 1.00 0.00 9 PHE A C 8
ATOM 7979 O O . PHE A 1 9 ? 2.621 -9.254 1.809 1.00 0.00 9 PHE A O 8
ATOM 7996 N N . PRO A 1 10 ? 1.903 -8.599 3.855 1.00 0.00 10 PRO A N 8
ATOM 7997 C CA . PRO A 1 10 ? 2.163 -9.816 4.614 1.00 0.00 10 PRO A CA 8
ATOM 7998 C C . PRO A 1 10 ? 2.111 -11.109 3.816 1.00 0.00 10 PRO A C 8
ATOM 7999 O O . PRO A 1 10 ? 1.047 -11.710 3.678 1.00 0.00 10 PRO A O 8
ATOM 8010 N N . LEU A 1 11 ? 3.280 -11.591 3.396 1.00 0.00 11 LEU A N 8
ATOM 8011 C CA . LEU A 1 11 ? 3.377 -12.772 2.530 1.00 0.00 11 LEU A CA 8
ATOM 8012 C C . LEU A 1 11 ? 2.950 -14.027 3.286 1.00 0.00 11 LEU A C 8
ATOM 8013 O O . LEU A 1 11 ? 2.771 -15.097 2.710 1.00 0.00 11 LEU A O 8
ATOM 8029 N N . SER A 1 12 ? 2.781 -13.858 4.583 1.00 0.00 12 SER A N 8
ATOM 8030 C CA . SER A 1 12 ? 2.492 -14.941 5.488 1.00 0.00 12 SER A CA 8
ATOM 8031 C C . SER A 1 12 ? 1.019 -14.983 5.875 1.00 0.00 12 SER A C 8
ATOM 8032 O O . SER A 1 12 ? 0.617 -15.799 6.706 1.00 0.00 12 SER A O 8
ATOM 8040 N N . VAL A 1 13 ? 0.212 -14.106 5.292 1.00 0.00 13 VAL A N 8
ATOM 8041 C CA . VAL A 1 13 ? -1.182 -14.008 5.684 1.00 0.00 13 VAL A CA 8
ATOM 8042 C C . VAL A 1 13 ? -2.058 -13.947 4.451 1.00 0.00 13 VAL A C 8
ATOM 8043 O O . VAL A 1 13 ? -1.586 -14.130 3.324 1.00 0.00 13 VAL A O 8
ATOM 8056 N N . ASP A 1 14 ? -3.322 -13.686 4.679 1.00 0.00 14 ASP A N 8
ATOM 8057 C CA . ASP A 1 14 ? -4.293 -13.547 3.614 1.00 0.00 14 ASP A CA 8
ATOM 8058 C C . ASP A 1 14 ? -4.222 -12.126 3.064 1.00 0.00 14 ASP A C 8
ATOM 8059 O O . ASP A 1 14 ? -5.196 -11.366 3.086 1.00 0.00 14 ASP A O 8
ATOM 8068 N N . LEU A 1 15 ? -3.033 -11.785 2.581 1.00 0.00 15 LEU A N 8
ATOM 8069 C CA . LEU A 1 15 ? -2.729 -10.467 2.075 1.00 0.00 15 LEU A CA 8
ATOM 8070 C C . LEU A 1 15 ? -3.586 -10.087 0.885 1.00 0.00 15 LEU A C 8
ATOM 8071 O O . LEU A 1 15 ? -3.601 -8.935 0.520 1.00 0.00 15 LEU A O 8
ATOM 8087 N N . ALA A 1 16 ? -4.299 -11.039 0.285 1.00 0.00 16 ALA A N 8
ATOM 8088 C CA . ALA A 1 16 ? -5.157 -10.747 -0.869 1.00 0.00 16 ALA A CA 8
ATOM 8089 C C . ALA A 1 16 ? -6.091 -9.587 -0.572 1.00 0.00 16 ALA A C 8
ATOM 8090 O O . ALA A 1 16 ? -6.545 -8.887 -1.475 1.00 0.00 16 ALA A O 8
ATOM 8097 N N . GLY A 1 17 ? -6.342 -9.370 0.708 1.00 0.00 17 GLY A N 8
ATOM 8098 C CA . GLY A 1 17 ? -7.132 -8.247 1.120 1.00 0.00 17 GLY A CA 8
ATOM 8099 C C . GLY A 1 17 ? -6.388 -6.932 0.964 1.00 0.00 17 GLY A C 8
ATOM 8100 O O . GLY A 1 17 ? -6.966 -5.947 0.523 1.00 0.00 17 GLY A O 8
ATOM 8104 N N . PHE A 1 18 ? -5.104 -6.904 1.322 1.00 0.00 18 PHE A N 8
ATOM 8105 C CA . PHE A 1 18 ? -4.336 -5.666 1.246 1.00 0.00 18 PHE A CA 8
ATOM 8106 C C . PHE A 1 18 ? -3.538 -5.565 -0.049 1.00 0.00 18 PHE A C 8
ATOM 8107 O O . PHE A 1 18 ? -3.558 -4.535 -0.711 1.00 0.00 18 PHE A O 8
ATOM 8124 N N . VAL A 1 19 ? -2.824 -6.622 -0.411 1.00 0.00 19 VAL A N 8
ATOM 8125 C CA . VAL A 1 19 ? -2.044 -6.606 -1.626 1.00 0.00 19 VAL A CA 8
ATOM 8126 C C . VAL A 1 19 ? -3.001 -6.414 -2.771 1.00 0.00 19 VAL A C 8
ATOM 8127 O O . VAL A 1 19 ? -2.704 -5.764 -3.753 1.00 0.00 19 VAL A O 8
ATOM 8140 N N . GLY A 1 20 ? -4.172 -6.988 -2.580 1.00 0.00 20 GLY A N 8
ATOM 8141 C CA . GLY A 1 20 ? -5.275 -6.788 -3.488 1.00 0.00 20 GLY A CA 8
ATOM 8142 C C . GLY A 1 20 ? -5.766 -5.375 -3.420 1.00 0.00 20 GLY A C 8
ATOM 8143 O O . GLY A 1 20 ? -6.020 -4.771 -4.440 1.00 0.00 20 GLY A O 8
ATOM 8147 N N . LEU A 1 21 ? -5.806 -4.831 -2.216 1.00 0.00 21 LEU A N 8
ATOM 8148 C CA . LEU A 1 21 ? -6.366 -3.508 -1.972 1.00 0.00 21 LEU A CA 8
ATOM 8149 C C . LEU A 1 21 ? -5.673 -2.434 -2.817 1.00 0.00 21 LEU A C 8
ATOM 8150 O O . LEU A 1 21 ? -6.337 -1.629 -3.457 1.00 0.00 21 LEU A O 8
ATOM 8166 N N . LEU A 1 22 ? -4.345 -2.422 -2.858 1.00 0.00 22 LEU A N 8
ATOM 8167 C CA . LEU A 1 22 ? -3.666 -1.392 -3.626 1.00 0.00 22 LEU A CA 8
ATOM 8168 C C . LEU A 1 22 ? -3.457 -1.836 -5.052 1.00 0.00 22 LEU A C 8
ATOM 8169 O O . LEU A 1 22 ? -3.242 -1.031 -5.963 1.00 0.00 22 LEU A O 8
ATOM 8185 N N . ARG A 1 23 ? -3.473 -3.129 -5.223 1.00 0.00 23 ARG A N 8
ATOM 8186 C CA . ARG A 1 23 ? -3.503 -3.726 -6.546 1.00 0.00 23 ARG A CA 8
ATOM 8187 C C . ARG A 1 23 ? -4.818 -3.343 -7.218 1.00 0.00 23 ARG A C 8
ATOM 8188 O O . ARG A 1 23 ? -4.940 -3.316 -8.440 1.00 0.00 23 ARG A O 8
ATOM 8209 N N . ARG A 1 24 ? -5.782 -3.024 -6.379 1.00 0.00 24 ARG A N 8
ATOM 8210 C CA . ARG A 1 24 ? -7.078 -2.540 -6.805 1.00 0.00 24 ARG A CA 8
ATOM 8211 C C . ARG A 1 24 ? -7.009 -1.053 -7.109 1.00 0.00 24 ARG A C 8
ATOM 8212 O O . ARG A 1 24 ? -7.796 -0.528 -7.895 1.00 0.00 24 ARG A O 8
ATOM 8233 N N . LEU A 1 25 ? -6.044 -0.388 -6.488 1.00 0.00 25 LEU A N 8
ATOM 8234 C CA . LEU A 1 25 ? -5.883 1.045 -6.638 1.00 0.00 25 LEU A CA 8
ATOM 8235 C C . LEU A 1 25 ? -5.395 1.375 -8.047 1.00 0.00 25 LEU A C 8
ATOM 8236 O O . LEU A 1 25 ? -5.984 2.217 -8.725 1.00 0.00 25 LEU A O 8
ATOM 8252 N N . ASN A 1 26 ? -4.317 0.691 -8.461 1.00 0.00 26 ASN A N 8
ATOM 8253 C CA . ASN A 1 26 ? -3.778 0.746 -9.830 1.00 0.00 26 ASN A CA 8
ATOM 8254 C C . ASN A 1 26 ? -2.339 0.235 -9.883 1.00 0.00 26 ASN A C 8
ATOM 8255 O O . ASN A 1 26 ? -1.616 0.518 -10.834 1.00 0.00 26 ASN A O 8
ATOM 8266 N N . VAL A 1 27 ? -1.974 -0.562 -8.872 1.00 0.00 27 VAL A N 8
ATOM 8267 C CA . VAL A 1 27 ? -0.656 -1.231 -8.772 1.00 0.00 27 VAL A CA 8
ATOM 8268 C C . VAL A 1 27 ? 0.491 -0.425 -9.393 1.00 0.00 27 VAL A C 8
ATOM 8269 O O . VAL A 1 27 ? 1.088 -0.835 -10.388 1.00 0.00 27 VAL A O 8
ATOM 8282 N N . PRO A 1 28 ? 0.807 0.725 -8.798 1.00 0.00 28 PRO A N 8
ATOM 8283 C CA . PRO A 1 28 ? 1.862 1.621 -9.271 1.00 0.00 28 PRO A CA 8
ATOM 8284 C C . PRO A 1 28 ? 3.148 1.538 -8.451 1.00 0.00 28 PRO A C 8
ATOM 8285 O O . PRO A 1 28 ? 3.927 2.489 -8.424 1.00 0.00 28 PRO A O 8
ATOM 8296 N N . HIS A 1 29 ? 3.381 0.415 -7.793 1.00 0.00 29 HIS A N 8
ATOM 8297 C CA . HIS A 1 29 ? 4.350 0.389 -6.700 1.00 0.00 29 HIS A CA 8
ATOM 8298 C C . HIS A 1 29 ? 5.482 -0.599 -6.893 1.00 0.00 29 HIS A C 8
ATOM 8299 O O . HIS A 1 29 ? 5.492 -1.398 -7.828 1.00 0.00 29 HIS A O 8
ATOM 8314 N N . ARG A 1 30 ? 6.436 -0.520 -5.974 1.00 0.00 30 ARG A N 8
ATOM 8315 C CA . ARG A 1 30 ? 7.526 -1.470 -5.906 1.00 0.00 30 ARG A CA 8
ATOM 8316 C C . ARG A 1 30 ? 7.199 -2.581 -4.918 1.00 0.00 30 ARG A C 8
ATOM 8317 O O . ARG A 1 30 ? 6.713 -2.315 -3.821 1.00 0.00 30 ARG A O 8
ATOM 8338 N N . VAL A 1 31 ? 7.439 -3.816 -5.330 1.00 0.00 31 VAL A N 8
ATOM 8339 C CA . VAL A 1 31 ? 7.267 -4.974 -4.467 1.00 0.00 31 VAL A CA 8
ATOM 8340 C C . VAL A 1 31 ? 8.598 -5.668 -4.223 1.00 0.00 31 VAL A C 8
ATOM 8341 O O . VAL A 1 31 ? 9.344 -5.974 -5.157 1.00 0.00 31 VAL A O 8
ATOM 8354 N N . SER A 1 32 ? 8.888 -5.893 -2.966 1.00 0.00 32 SER A N 8
ATOM 8355 C CA . SER A 1 32 ? 10.064 -6.627 -2.555 1.00 0.00 32 SER A CA 8
ATOM 8356 C C . SER A 1 32 ? 9.665 -7.642 -1.484 1.00 0.00 32 SER A C 8
ATOM 8357 O O . SER A 1 32 ? 8.478 -7.898 -1.285 1.00 0.00 32 SER A O 8
ATOM 8365 N N . GLU A 1 33 ? 10.648 -8.234 -0.826 1.00 0.00 33 GLU A N 8
ATOM 8366 C CA . GLU A 1 33 ? 10.412 -9.069 0.345 1.00 0.00 33 GLU A CA 8
ATOM 8367 C C . GLU A 1 33 ? 11.379 -8.627 1.423 1.00 0.00 33 GLU A C 8
ATOM 8368 O O . GLU A 1 33 ? 12.543 -9.037 1.458 1.00 0.00 33 GLU A O 8
ATOM 8380 N N . GLU A 1 34 ? 10.873 -7.777 2.293 1.00 0.00 34 GLU A N 8
ATOM 8381 C CA . GLU A 1 34 ? 11.692 -7.041 3.233 1.00 0.00 34 GLU A CA 8
ATOM 8382 C C . GLU A 1 34 ? 11.182 -7.267 4.653 1.00 0.00 34 GLU A C 8
ATOM 8383 O O . GLU A 1 34 ? 9.975 -7.212 4.907 1.00 0.00 34 GLU A O 8
ATOM 8395 N N . SER A 1 35 ? 12.110 -7.608 5.549 1.00 0.00 35 SER A N 8
ATOM 8396 C CA . SER A 1 35 ? 11.803 -7.928 6.944 1.00 0.00 35 SER A CA 8
ATOM 8397 C C . SER A 1 35 ? 11.099 -9.283 7.048 1.00 0.00 35 SER A C 8
ATOM 8398 O O . SER A 1 35 ? 10.998 -9.867 8.128 1.00 0.00 35 SER A O 8
ATOM 8406 N N . GLY A 1 36 ? 10.636 -9.783 5.912 1.00 0.00 36 GLY A N 8
ATOM 8407 C CA . GLY A 1 36 ? 9.964 -11.056 5.862 1.00 0.00 36 GLY A CA 8
ATOM 8408 C C . GLY A 1 36 ? 8.808 -11.011 4.936 1.00 0.00 36 GLY A C 8
ATOM 8409 O O . GLY A 1 36 ? 8.560 -11.959 4.217 1.00 0.00 36 GLY A O 8
ATOM 8413 N N . GLN A 1 37 ? 8.142 -9.873 4.901 1.00 0.00 37 GLN A N 8
ATOM 8414 C CA . GLN A 1 37 ? 6.891 -9.780 4.220 1.00 0.00 37 GLN A CA 8
ATOM 8415 C C . GLN A 1 37 ? 7.172 -9.190 2.886 1.00 0.00 37 GLN A C 8
ATOM 8416 O O . GLN A 1 37 ? 8.245 -8.641 2.657 1.00 0.00 37 GLN A O 8
ATOM 8430 N N . GLN A 1 38 ? 6.256 -9.361 1.991 1.00 0.00 38 GLN A N 8
ATOM 8431 C CA . GLN A 1 38 ? 6.343 -8.681 0.739 1.00 0.00 38 GLN A CA 8
ATOM 8432 C C . GLN A 1 38 ? 6.132 -7.222 1.008 1.00 0.00 38 GLN A C 8
ATOM 8433 O O . GLN A 1 38 ? 5.294 -6.856 1.816 1.00 0.00 38 GLN A O 8
ATOM 8447 N N . VAL A 1 39 ? 6.911 -6.402 0.366 1.00 0.00 39 VAL A N 8
ATOM 8448 C CA . VAL A 1 39 ? 7.091 -5.058 0.798 1.00 0.00 39 VAL A CA 8
ATOM 8449 C C . VAL A 1 39 ? 6.955 -4.066 -0.340 1.00 0.00 39 VAL A C 8
ATOM 8450 O O . VAL A 1 39 ? 7.541 -4.213 -1.400 1.00 0.00 39 VAL A O 8
ATOM 8463 N N . LEU A 1 40 ? 6.149 -3.068 -0.093 1.00 0.00 40 LEU A N 8
ATOM 8464 C CA . LEU A 1 40 ? 5.660 -2.183 -1.116 1.00 0.00 40 LEU A CA 8
ATOM 8465 C C . LEU A 1 40 ? 6.107 -0.764 -0.830 1.00 0.00 40 LEU A C 8
ATOM 8466 O O . LEU A 1 40 ? 5.848 -0.208 0.240 1.00 0.00 40 LEU A O 8
ATOM 8482 N N . TRP A 1 41 ? 6.759 -0.178 -1.805 1.00 0.00 41 TRP A N 8
ATOM 8483 C CA . TRP A 1 41 ? 7.330 1.133 -1.638 1.00 0.00 41 TRP A CA 8
ATOM 8484 C C . TRP A 1 41 ? 6.803 2.077 -2.724 1.00 0.00 41 TRP A C 8
ATOM 8485 O O . TRP A 1 41 ? 7.192 1.938 -3.883 1.00 0.00 41 TRP A O 8
ATOM 8506 N N . VAL A 1 42 ? 5.889 2.989 -2.388 1.00 0.00 42 VAL A N 8
ATOM 8507 C CA . VAL A 1 42 ? 5.594 4.098 -3.318 1.00 0.00 42 VAL A CA 8
ATOM 8508 C C . VAL A 1 42 ? 5.361 5.496 -2.709 1.00 0.00 42 VAL A C 8
ATOM 8509 O O . VAL A 1 42 ? 4.887 6.372 -3.432 1.00 0.00 42 VAL A O 8
ATOM 8522 N N . PRO A 1 43 ? 5.652 5.790 -1.430 1.00 0.00 43 PRO A N 8
ATOM 8523 C CA . PRO A 1 43 ? 5.442 7.133 -0.910 1.00 0.00 43 PRO A CA 8
ATOM 8524 C C . PRO A 1 43 ? 6.673 8.024 -0.955 1.00 0.00 43 PRO A C 8
ATOM 8525 O O . PRO A 1 43 ? 7.465 7.987 -1.897 1.00 0.00 43 PRO A O 8
ATOM 8536 N N . ASP A 1 44 ? 6.819 8.802 0.110 1.00 0.00 44 ASP A N 8
ATOM 8537 C CA . ASP A 1 44 ? 7.925 9.745 0.250 1.00 0.00 44 ASP A CA 8
ATOM 8538 C C . ASP A 1 44 ? 8.439 9.762 1.683 1.00 0.00 44 ASP A C 8
ATOM 8539 O O . ASP A 1 44 ? 9.498 9.209 1.989 1.00 0.00 44 ASP A O 8
ATOM 8548 N N . GLU A 1 45 ? 7.684 10.414 2.559 1.00 0.00 45 GLU A N 8
ATOM 8549 C CA . GLU A 1 45 ? 8.021 10.472 3.976 1.00 0.00 45 GLU A CA 8
ATOM 8550 C C . GLU A 1 45 ? 6.770 10.781 4.785 1.00 0.00 45 GLU A C 8
ATOM 8551 O O . GLU A 1 45 ? 6.196 9.893 5.412 1.00 0.00 45 GLU A O 8
ATOM 8563 N N . ARG A 1 46 ? 6.334 12.030 4.757 1.00 0.00 46 ARG A N 8
ATOM 8564 C CA . ARG A 1 46 ? 5.020 12.371 5.293 1.00 0.00 46 ARG A CA 8
ATOM 8565 C C . ARG A 1 46 ? 3.956 11.686 4.451 1.00 0.00 46 ARG A C 8
ATOM 8566 O O . ARG A 1 46 ? 2.891 11.300 4.934 1.00 0.00 46 ARG A O 8
ATOM 8587 N N . LEU A 1 47 ? 4.283 11.518 3.180 1.00 0.00 47 LEU A N 8
ATOM 8588 C CA . LEU A 1 47 ? 3.403 10.874 2.230 1.00 0.00 47 LEU A CA 8
ATOM 8589 C C . LEU A 1 47 ? 3.324 9.375 2.520 1.00 0.00 47 LEU A C 8
ATOM 8590 O O . LEU A 1 47 ? 2.284 8.767 2.342 1.00 0.00 47 LEU A O 8
ATOM 8606 N N . ALA A 1 48 ? 4.431 8.802 2.991 1.00 0.00 48 ALA A N 8
ATOM 8607 C CA . ALA A 1 48 ? 4.507 7.382 3.345 1.00 0.00 48 ALA A CA 8
ATOM 8608 C C . ALA A 1 48 ? 3.287 6.922 4.132 1.00 0.00 48 ALA A C 8
ATOM 8609 O O . ALA A 1 48 ? 2.667 5.897 3.813 1.00 0.00 48 ALA A O 8
ATOM 8616 N N . GLU A 1 49 ? 2.902 7.718 5.102 1.00 0.00 49 GLU A N 8
ATOM 8617 C CA . GLU A 1 49 ? 1.822 7.347 5.992 1.00 0.00 49 GLU A CA 8
ATOM 8618 C C . GLU A 1 49 ? 0.503 7.385 5.247 1.00 0.00 49 GLU A C 8
ATOM 8619 O O . GLU A 1 49 ? -0.317 6.482 5.364 1.00 0.00 49 GLU A O 8
ATOM 8631 N N . GLN A 1 50 ? 0.329 8.407 4.429 1.00 0.00 50 GLN A N 8
ATOM 8632 C CA . GLN A 1 50 ? -0.898 8.579 3.707 1.00 0.00 50 GLN A CA 8
ATOM 8633 C C . GLN A 1 50 ? -0.960 7.605 2.534 1.00 0.00 50 GLN A C 8
ATOM 8634 O O . GLN A 1 50 ? -2.034 7.313 2.024 1.00 0.00 50 GLN A O 8
ATOM 8648 N N . VAL A 1 51 ? 0.178 7.053 2.138 1.00 0.00 51 VAL A N 8
ATOM 8649 C CA . VAL A 1 51 ? 0.210 6.284 0.914 1.00 0.00 51 VAL A CA 8
ATOM 8650 C C . VAL A 1 51 ? -0.333 4.906 1.192 1.00 0.00 51 VAL A C 8
ATOM 8651 O O . VAL A 1 51 ? -1.221 4.442 0.521 1.00 0.00 51 VAL A O 8
ATOM 8664 N N . ARG A 1 52 ? 0.157 4.274 2.225 1.00 0.00 52 ARG A N 8
ATOM 8665 C CA . ARG A 1 52 ? -0.315 2.942 2.539 1.00 0.00 52 ARG A CA 8
ATOM 8666 C C . ARG A 1 52 ? -1.619 3.002 3.329 1.00 0.00 52 ARG A C 8
ATOM 8667 O O . ARG A 1 52 ? -2.600 2.319 3.006 1.00 0.00 52 ARG A O 8
ATOM 8688 N N . GLU A 1 53 ? -1.653 3.880 4.314 1.00 0.00 53 GLU A N 8
ATOM 8689 C CA . GLU A 1 53 ? -2.752 3.913 5.256 1.00 0.00 53 GLU A CA 8
ATOM 8690 C C . GLU A 1 53 ? -3.964 4.595 4.674 1.00 0.00 53 GLU A C 8
ATOM 8691 O O . GLU A 1 53 ? -5.068 4.380 5.141 1.00 0.00 53 GLU A O 8
ATOM 8703 N N . LEU A 1 54 ? -3.777 5.425 3.667 1.00 0.00 54 LEU A N 8
ATOM 8704 C CA . LEU A 1 54 ? -4.926 6.036 3.032 1.00 0.00 54 LEU A CA 8
ATOM 8705 C C . LEU A 1 54 ? -5.275 5.345 1.741 1.00 0.00 54 LEU A C 8
ATOM 8706 O O . LEU A 1 54 ? -6.427 5.323 1.377 1.00 0.00 54 LEU A O 8
ATOM 8722 N N . TYR A 1 55 ? -4.319 4.750 1.050 1.00 0.00 55 TYR A N 8
ATOM 8723 C CA . TYR A 1 55 ? -4.681 3.938 -0.113 1.00 0.00 55 TYR A CA 8
ATOM 8724 C C . TYR A 1 55 ? -5.694 2.895 0.318 1.00 0.00 55 TYR A C 8
ATOM 8725 O O . TYR A 1 55 ? -6.563 2.510 -0.444 1.00 0.00 55 TYR A O 8
ATOM 8743 N N . ARG A 1 56 ? -5.602 2.485 1.575 1.00 0.00 56 ARG A N 8
ATOM 8744 C CA . ARG A 1 56 ? -6.516 1.487 2.114 1.00 0.00 56 ARG A CA 8
ATOM 8745 C C . ARG A 1 56 ? -7.891 2.078 2.469 1.00 0.00 56 ARG A C 8
ATOM 8746 O O . ARG A 1 56 ? -8.760 1.349 2.940 1.00 0.00 56 ARG A O 8
ATOM 8767 N N . ARG A 1 57 ? -8.113 3.380 2.252 1.00 0.00 57 ARG A N 8
ATOM 8768 C CA . ARG A 1 57 ? -9.354 3.988 2.721 1.00 0.00 57 ARG A CA 8
ATOM 8769 C C . ARG A 1 57 ? -9.843 5.165 1.861 1.00 0.00 57 ARG A C 8
ATOM 8770 O O . ARG A 1 57 ? -11.042 5.314 1.662 1.00 0.00 57 ARG A O 8
ATOM 8791 N N . TYR A 1 58 ? -8.936 6.001 1.370 1.00 0.00 58 TYR A N 8
ATOM 8792 C CA . TYR A 1 58 ? -9.333 7.209 0.641 1.00 0.00 58 TYR A CA 8
ATOM 8793 C C . TYR A 1 58 ? -8.953 7.199 -0.848 1.00 0.00 58 TYR A C 8
ATOM 8794 O O . TYR A 1 58 ? -9.831 7.275 -1.679 1.00 0.00 58 TYR A O 8
ATOM 8812 N N . PRO A 1 59 ? -7.662 7.197 -1.229 1.00 0.00 59 PRO A N 8
ATOM 8813 C CA . PRO A 1 59 ? -7.259 7.012 -2.635 1.00 0.00 59 PRO A CA 8
ATOM 8814 C C . PRO A 1 59 ? -7.921 5.819 -3.340 1.00 0.00 59 PRO A C 8
ATOM 8815 O O . PRO A 1 59 ? -8.214 5.895 -4.527 1.00 0.00 59 PRO A O 8
ATOM 8826 N N . GLU A 1 60 ? -8.157 4.727 -2.628 1.00 0.00 60 GLU A N 8
ATOM 8827 C CA . GLU A 1 60 ? -8.796 3.564 -3.237 1.00 0.00 60 GLU A CA 8
ATOM 8828 C C . GLU A 1 60 ? -10.232 3.552 -2.800 1.00 0.00 60 GLU A C 8
ATOM 8829 O O . GLU A 1 60 ? -11.129 3.226 -3.565 1.00 0.00 60 GLU A O 8
ATOM 8841 N N . GLY A 1 61 ? -10.429 3.984 -1.567 1.00 0.00 61 GLY A N 8
ATOM 8842 C CA . GLY A 1 61 ? -11.758 4.286 -1.073 1.00 0.00 61 GLY A CA 8
ATOM 8843 C C . GLY A 1 61 ? -12.288 5.582 -1.657 1.00 0.00 61 GLY A C 8
ATOM 8844 O O . GLY A 1 61 ? -13.115 6.276 -1.068 1.00 0.00 61 GLY A O 8
ATOM 8848 N N . ASP A 1 62 ? -11.776 5.905 -2.817 1.00 0.00 62 ASP A N 8
ATOM 8849 C CA . ASP A 1 62 ? -12.202 7.068 -3.561 1.00 0.00 62 ASP A CA 8
ATOM 8850 C C . ASP A 1 62 ? -13.428 6.692 -4.372 1.00 0.00 62 ASP A C 8
ATOM 8851 O O . ASP A 1 62 ? -13.642 5.504 -4.620 1.00 0.00 62 ASP A O 8
ATOM 8860 N N . PRO A 1 63 ? -14.278 7.666 -4.746 1.00 0.00 63 PRO A N 8
ATOM 8861 C CA . PRO A 1 63 ? -15.399 7.448 -5.661 1.00 0.00 63 PRO A CA 8
ATOM 8862 C C . PRO A 1 63 ? -15.105 6.431 -6.773 1.00 0.00 63 PRO A C 8
ATOM 8863 O O . PRO A 1 63 ? -16.021 5.783 -7.280 1.00 0.00 63 PRO A O 8
ATOM 8874 N N . GLN A 1 64 ? -13.832 6.290 -7.152 1.00 0.00 64 GLN A N 8
ATOM 8875 C CA . GLN A 1 64 ? -13.448 5.311 -8.159 1.00 0.00 64 GLN A CA 8
ATOM 8876 C C . GLN A 1 64 ? -13.798 3.880 -7.766 1.00 0.00 64 GLN A C 8
ATOM 8877 O O . GLN A 1 64 ? -14.367 3.154 -8.582 1.00 0.00 64 GLN A O 8
ATOM 8891 N N . ALA A 1 65 ? -13.472 3.441 -6.546 1.00 0.00 65 ALA A N 8
ATOM 8892 C CA . ALA A 1 65 ? -13.644 2.028 -6.250 1.00 0.00 65 ALA A CA 8
ATOM 8893 C C . ALA A 1 65 ? -14.034 1.725 -4.803 1.00 0.00 65 ALA A C 8
ATOM 8894 O O . ALA A 1 65 ? -15.210 1.822 -4.436 1.00 0.00 65 ALA A O 8
ATOM 8901 N N . THR A 1 66 ? -13.050 1.342 -4.008 1.00 0.00 66 THR A N 8
ATOM 8902 C CA . THR A 1 66 ? -13.245 0.914 -2.633 1.00 0.00 66 THR A CA 8
ATOM 8903 C C . THR A 1 66 ? -13.824 2.041 -1.767 1.00 0.00 66 THR A C 8
ATOM 8904 O O . THR A 1 66 ? -14.000 3.164 -2.233 1.00 0.00 66 THR A O 8
ATOM 8915 N N . LEU A 1 67 ? -14.206 1.694 -0.541 1.00 0.00 67 LEU A N 8
ATOM 8916 C CA . LEU A 1 67 ? -14.492 2.650 0.502 1.00 0.00 67 LEU A CA 8
ATOM 8917 C C . LEU A 1 67 ? -14.866 1.908 1.773 1.00 0.00 67 LEU A C 8
ATOM 8918 O O . LEU A 1 67 ? -14.059 1.765 2.691 1.00 0.00 67 LEU A O 8
ATOM 8934 N N . GLU A 1 68 ? -16.081 1.399 1.798 1.00 0.00 68 GLU A N 8
ATOM 8935 C CA . GLU A 1 68 ? -16.565 0.636 2.934 1.00 0.00 68 GLU A CA 8
ATOM 8936 C C . GLU A 1 68 ? -16.430 -0.850 2.655 1.00 0.00 68 GLU A C 8
ATOM 8937 O O . GLU A 1 68 ? -17.049 -1.689 3.311 1.00 0.00 68 GLU A O 8
ATOM 8949 N N . ALA A 1 69 ? -15.611 -1.157 1.665 1.00 0.00 69 ALA A N 8
ATOM 8950 C CA . ALA A 1 69 ? -15.340 -2.532 1.285 1.00 0.00 69 ALA A CA 8
ATOM 8951 C C . ALA A 1 69 ? -13.870 -2.853 1.453 1.00 0.00 69 ALA A C 8
ATOM 8952 O O . ALA A 1 69 ? -13.439 -3.963 1.138 1.00 0.00 69 ALA A O 8
ATOM 8959 N N . ALA A 1 70 ? -13.108 -1.860 1.921 1.00 0.00 70 ALA A N 8
ATOM 8960 C CA . ALA A 1 70 ? -11.663 -2.011 2.096 1.00 0.00 70 ALA A CA 8
ATOM 8961 C C . ALA A 1 70 ? -11.357 -3.280 2.869 1.00 0.00 70 ALA A C 8
ATOM 8962 O O . ALA A 1 70 ? -11.675 -3.392 4.055 1.00 0.00 70 ALA A O 8
ATOM 8969 N N . MET A 1 1 ? 13.625 7.188 -2.344 1.00 0.00 1 MET A N 9
ATOM 8970 C CA . MET A 1 1 ? 12.692 8.287 -2.164 1.00 0.00 1 MET A CA 9
ATOM 8971 C C . MET A 1 1 ? 11.290 7.802 -2.482 1.00 0.00 1 MET A C 9
ATOM 8972 O O . MET A 1 1 ? 10.464 7.627 -1.593 1.00 0.00 1 MET A O 9
ATOM 8986 N N . SER A 1 2 ? 11.062 7.530 -3.760 1.00 0.00 2 SER A N 9
ATOM 8987 C CA . SER A 1 2 ? 9.786 7.014 -4.238 1.00 0.00 2 SER A CA 9
ATOM 8988 C C . SER A 1 2 ? 9.771 5.498 -4.100 1.00 0.00 2 SER A C 9
ATOM 8989 O O . SER A 1 2 ? 8.881 4.804 -4.585 1.00 0.00 2 SER A O 9
ATOM 8997 N N . ALA A 1 3 ? 10.774 5.013 -3.405 1.00 0.00 3 ALA A N 9
ATOM 8998 C CA . ALA A 1 3 ? 10.957 3.601 -3.166 1.00 0.00 3 ALA A CA 9
ATOM 8999 C C . ALA A 1 3 ? 11.438 3.393 -1.751 1.00 0.00 3 ALA A C 9
ATOM 9000 O O . ALA A 1 3 ? 12.508 2.844 -1.509 1.00 0.00 3 ALA A O 9
ATOM 9007 N N . VAL A 1 4 ? 10.643 3.874 -0.827 1.00 0.00 4 VAL A N 9
ATOM 9008 C CA . VAL A 1 4 ? 10.948 3.758 0.582 1.00 0.00 4 VAL A CA 9
ATOM 9009 C C . VAL A 1 4 ? 9.927 2.849 1.265 1.00 0.00 4 VAL A C 9
ATOM 9010 O O . VAL A 1 4 ? 8.732 2.884 0.957 1.00 0.00 4 VAL A O 9
ATOM 9023 N N . GLN A 1 5 ? 10.423 1.993 2.139 1.00 0.00 5 GLN A N 9
ATOM 9024 C CA . GLN A 1 5 ? 9.612 0.989 2.801 1.00 0.00 5 GLN A CA 9
ATOM 9025 C C . GLN A 1 5 ? 8.593 1.636 3.727 1.00 0.00 5 GLN A C 9
ATOM 9026 O O . GLN A 1 5 ? 8.948 2.217 4.753 1.00 0.00 5 GLN A O 9
ATOM 9040 N N . VAL A 1 6 ? 7.325 1.533 3.356 1.00 0.00 6 VAL A N 9
ATOM 9041 C CA . VAL A 1 6 ? 6.251 1.963 4.235 1.00 0.00 6 VAL A CA 9
ATOM 9042 C C . VAL A 1 6 ? 5.058 1.040 4.124 1.00 0.00 6 VAL A C 9
ATOM 9043 O O . VAL A 1 6 ? 4.281 0.886 5.062 1.00 0.00 6 VAL A O 9
ATOM 9056 N N . LEU A 1 7 ? 4.941 0.389 2.998 1.00 0.00 7 LEU A N 9
ATOM 9057 C CA . LEU A 1 7 ? 3.797 -0.430 2.731 1.00 0.00 7 LEU A CA 9
ATOM 9058 C C . LEU A 1 7 ? 4.274 -1.859 2.603 1.00 0.00 7 LEU A C 9
ATOM 9059 O O . LEU A 1 7 ? 5.447 -2.082 2.347 1.00 0.00 7 LEU A O 9
ATOM 9075 N N . LYS A 1 8 ? 3.405 -2.816 2.850 1.00 0.00 8 LYS A N 9
ATOM 9076 C CA . LYS A 1 8 ? 3.737 -4.193 2.663 1.00 0.00 8 LYS A CA 9
ATOM 9077 C C . LYS A 1 8 ? 2.466 -4.980 2.412 1.00 0.00 8 LYS A C 9
ATOM 9078 O O . LYS A 1 8 ? 1.378 -4.567 2.811 1.00 0.00 8 LYS A O 9
ATOM 9097 N N . PHE A 1 9 ? 2.614 -6.097 1.746 1.00 0.00 9 PHE A N 9
ATOM 9098 C CA . PHE A 1 9 ? 1.516 -7.004 1.507 1.00 0.00 9 PHE A CA 9
ATOM 9099 C C . PHE A 1 9 ? 1.911 -8.331 2.105 1.00 0.00 9 PHE A C 9
ATOM 9100 O O . PHE A 1 9 ? 2.643 -9.109 1.497 1.00 0.00 9 PHE A O 9
ATOM 9117 N N . PRO A 1 10 ? 1.512 -8.509 3.373 1.00 0.00 10 PRO A N 9
ATOM 9118 C CA . PRO A 1 10 ? 1.749 -9.694 4.185 1.00 0.00 10 PRO A CA 9
ATOM 9119 C C . PRO A 1 10 ? 1.933 -10.978 3.396 1.00 0.00 10 PRO A C 9
ATOM 9120 O O . PRO A 1 10 ? 0.959 -11.673 3.120 1.00 0.00 10 PRO A O 9
ATOM 9131 N N . LEU A 1 11 ? 3.186 -11.354 3.137 1.00 0.00 11 LEU A N 9
ATOM 9132 C CA . LEU A 1 11 ? 3.473 -12.483 2.252 1.00 0.00 11 LEU A CA 9
ATOM 9133 C C . LEU A 1 11 ? 3.021 -13.781 2.903 1.00 0.00 11 LEU A C 9
ATOM 9134 O O . LEU A 1 11 ? 2.888 -14.817 2.256 1.00 0.00 11 LEU A O 9
ATOM 9150 N N . SER A 1 12 ? 2.757 -13.679 4.189 1.00 0.00 12 SER A N 9
ATOM 9151 C CA . SER A 1 12 ? 2.437 -14.815 5.021 1.00 0.00 12 SER A CA 9
ATOM 9152 C C . SER A 1 12 ? 0.926 -14.938 5.229 1.00 0.00 12 SER A C 9
ATOM 9153 O O . SER A 1 12 ? 0.457 -15.879 5.875 1.00 0.00 12 SER A O 9
ATOM 9161 N N . VAL A 1 13 ? 0.157 -14.006 4.665 1.00 0.00 13 VAL A N 9
ATOM 9162 C CA . VAL A 1 13 ? -1.271 -13.960 4.923 1.00 0.00 13 VAL A CA 9
ATOM 9163 C C . VAL A 1 13 ? -2.030 -13.739 3.631 1.00 0.00 13 VAL A C 9
ATOM 9164 O O . VAL A 1 13 ? -1.448 -13.653 2.547 1.00 0.00 13 VAL A O 9
ATOM 9177 N N . ASP A 1 14 ? -3.330 -13.649 3.775 1.00 0.00 14 ASP A N 9
ATOM 9178 C CA . ASP A 1 14 ? -4.237 -13.369 2.676 1.00 0.00 14 ASP A CA 9
ATOM 9179 C C . ASP A 1 14 ? -4.154 -11.892 2.289 1.00 0.00 14 ASP A C 9
ATOM 9180 O O . ASP A 1 14 ? -5.113 -11.127 2.414 1.00 0.00 14 ASP A O 9
ATOM 9189 N N . LEU A 1 15 ? -2.979 -11.500 1.829 1.00 0.00 15 LEU A N 9
ATOM 9190 C CA . LEU A 1 15 ? -2.712 -10.139 1.410 1.00 0.00 15 LEU A CA 9
ATOM 9191 C C . LEU A 1 15 ? -3.539 -9.734 0.205 1.00 0.00 15 LEU A C 9
ATOM 9192 O O . LEU A 1 15 ? -3.498 -8.590 -0.183 1.00 0.00 15 LEU A O 9
ATOM 9208 N N . ALA A 1 16 ? -4.293 -10.658 -0.380 1.00 0.00 16 ALA A N 9
ATOM 9209 C CA . ALA A 1 16 ? -5.152 -10.327 -1.519 1.00 0.00 16 ALA A CA 9
ATOM 9210 C C . ALA A 1 16 ? -6.086 -9.185 -1.165 1.00 0.00 16 ALA A C 9
ATOM 9211 O O . ALA A 1 16 ? -6.563 -8.459 -2.034 1.00 0.00 16 ALA A O 9
ATOM 9218 N N . GLY A 1 17 ? -6.323 -9.017 0.124 1.00 0.00 17 GLY A N 9
ATOM 9219 C CA . GLY A 1 17 ? -7.095 -7.896 0.583 1.00 0.00 17 GLY A CA 9
ATOM 9220 C C . GLY A 1 17 ? -6.335 -6.583 0.476 1.00 0.00 17 GLY A C 9
ATOM 9221 O O . GLY A 1 17 ? -6.902 -5.571 0.078 1.00 0.00 17 GLY A O 9
ATOM 9225 N N . PHE A 1 18 ? -5.044 -6.590 0.815 1.00 0.00 18 PHE A N 9
ATOM 9226 C CA . PHE A 1 18 ? -4.271 -5.352 0.800 1.00 0.00 18 PHE A CA 9
ATOM 9227 C C . PHE A 1 18 ? -3.523 -5.176 -0.510 1.00 0.00 18 PHE A C 9
ATOM 9228 O O . PHE A 1 18 ? -3.585 -4.111 -1.117 1.00 0.00 18 PHE A O 9
ATOM 9245 N N . VAL A 1 19 ? -2.810 -6.201 -0.949 1.00 0.00 19 VAL A N 9
ATOM 9246 C CA . VAL A 1 19 ? -2.108 -6.101 -2.203 1.00 0.00 19 VAL A CA 9
ATOM 9247 C C . VAL A 1 19 ? -3.129 -5.799 -3.266 1.00 0.00 19 VAL A C 9
ATOM 9248 O O . VAL A 1 19 ? -2.899 -5.012 -4.162 1.00 0.00 19 VAL A O 9
ATOM 9261 N N . GLY A 1 20 ? -4.292 -6.404 -3.071 1.00 0.00 20 GLY A N 9
ATOM 9262 C CA . GLY A 1 20 ? -5.417 -6.212 -3.950 1.00 0.00 20 GLY A CA 9
ATOM 9263 C C . GLY A 1 20 ? -5.956 -4.832 -3.819 1.00 0.00 20 GLY A C 9
ATOM 9264 O O . GLY A 1 20 ? -6.372 -4.248 -4.794 1.00 0.00 20 GLY A O 9
ATOM 9268 N N . LEU A 1 21 ? -5.857 -4.279 -2.629 1.00 0.00 21 LEU A N 9
ATOM 9269 C CA . LEU A 1 21 ? -6.395 -2.956 -2.355 1.00 0.00 21 LEU A CA 9
ATOM 9270 C C . LEU A 1 21 ? -5.713 -1.920 -3.239 1.00 0.00 21 LEU A C 9
ATOM 9271 O O . LEU A 1 21 ? -6.351 -1.051 -3.821 1.00 0.00 21 LEU A O 9
ATOM 9287 N N . LEU A 1 22 ? -4.408 -2.049 -3.345 1.00 0.00 22 LEU A N 9
ATOM 9288 C CA . LEU A 1 22 ? -3.588 -1.080 -4.045 1.00 0.00 22 LEU A CA 9
ATOM 9289 C C . LEU A 1 22 ? -3.381 -1.514 -5.472 1.00 0.00 22 LEU A C 9
ATOM 9290 O O . LEU A 1 22 ? -3.082 -0.717 -6.367 1.00 0.00 22 LEU A O 9
ATOM 9306 N N . ARG A 1 23 ? -3.502 -2.800 -5.654 1.00 0.00 23 ARG A N 9
ATOM 9307 C CA . ARG A 1 23 ? -3.596 -3.398 -6.967 1.00 0.00 23 ARG A CA 9
ATOM 9308 C C . ARG A 1 23 ? -4.789 -2.810 -7.687 1.00 0.00 23 ARG A C 9
ATOM 9309 O O . ARG A 1 23 ? -4.793 -2.629 -8.901 1.00 0.00 23 ARG A O 9
ATOM 9330 N N . ARG A 1 24 ? -5.785 -2.495 -6.888 1.00 0.00 24 ARG A N 9
ATOM 9331 C CA . ARG A 1 24 ? -7.013 -1.901 -7.354 1.00 0.00 24 ARG A CA 9
ATOM 9332 C C . ARG A 1 24 ? -6.789 -0.451 -7.732 1.00 0.00 24 ARG A C 9
ATOM 9333 O O . ARG A 1 24 ? -7.522 0.114 -8.542 1.00 0.00 24 ARG A O 9
ATOM 9354 N N . LEU A 1 25 ? -5.755 0.141 -7.155 1.00 0.00 25 LEU A N 9
ATOM 9355 C CA . LEU A 1 25 ? -5.454 1.531 -7.405 1.00 0.00 25 LEU A CA 9
ATOM 9356 C C . LEU A 1 25 ? -4.800 1.675 -8.779 1.00 0.00 25 LEU A C 9
ATOM 9357 O O . LEU A 1 25 ? -5.343 2.357 -9.653 1.00 0.00 25 LEU A O 9
ATOM 9373 N N . ASN A 1 26 ? -3.666 0.984 -8.979 1.00 0.00 26 ASN A N 9
ATOM 9374 C CA . ASN A 1 26 ? -2.974 0.951 -10.272 1.00 0.00 26 ASN A CA 9
ATOM 9375 C C . ASN A 1 26 ? -1.580 0.332 -10.171 1.00 0.00 26 ASN A C 9
ATOM 9376 O O . ASN A 1 26 ? -0.759 0.529 -11.064 1.00 0.00 26 ASN A O 9
ATOM 9387 N N . VAL A 1 27 ? -1.351 -0.456 -9.113 1.00 0.00 27 VAL A N 9
ATOM 9388 C CA . VAL A 1 27 ? -0.078 -1.186 -8.903 1.00 0.00 27 VAL A CA 9
ATOM 9389 C C . VAL A 1 27 ? 1.146 -0.427 -9.443 1.00 0.00 27 VAL A C 9
ATOM 9390 O O . VAL A 1 27 ? 1.802 -0.866 -10.391 1.00 0.00 27 VAL A O 9
ATOM 9403 N N . PRO A 1 28 ? 1.443 0.734 -8.848 1.00 0.00 28 PRO A N 9
ATOM 9404 C CA . PRO A 1 28 ? 2.526 1.629 -9.285 1.00 0.00 28 PRO A CA 9
ATOM 9405 C C . PRO A 1 28 ? 3.783 1.603 -8.406 1.00 0.00 28 PRO A C 9
ATOM 9406 O O . PRO A 1 28 ? 4.419 2.639 -8.219 1.00 0.00 28 PRO A O 9
ATOM 9417 N N . HIS A 1 29 ? 4.158 0.451 -7.881 1.00 0.00 29 HIS A N 9
ATOM 9418 C CA . HIS A 1 29 ? 5.096 0.434 -6.755 1.00 0.00 29 HIS A CA 9
ATOM 9419 C C . HIS A 1 29 ? 6.241 -0.554 -6.885 1.00 0.00 29 HIS A C 9
ATOM 9420 O O . HIS A 1 29 ? 6.311 -1.350 -7.819 1.00 0.00 29 HIS A O 9
ATOM 9435 N N . ARG A 1 30 ? 7.125 -0.485 -5.892 1.00 0.00 30 ARG A N 9
ATOM 9436 C CA . ARG A 1 30 ? 8.194 -1.454 -5.728 1.00 0.00 30 ARG A CA 9
ATOM 9437 C C . ARG A 1 30 ? 7.768 -2.559 -4.768 1.00 0.00 30 ARG A C 9
ATOM 9438 O O . ARG A 1 30 ? 7.113 -2.294 -3.763 1.00 0.00 30 ARG A O 9
ATOM 9459 N N . VAL A 1 31 ? 8.122 -3.786 -5.114 1.00 0.00 31 VAL A N 9
ATOM 9460 C CA . VAL A 1 31 ? 7.877 -4.949 -4.285 1.00 0.00 31 VAL A CA 9
ATOM 9461 C C . VAL A 1 31 ? 9.190 -5.590 -3.856 1.00 0.00 31 VAL A C 9
ATOM 9462 O O . VAL A 1 31 ? 10.076 -5.847 -4.669 1.00 0.00 31 VAL A O 9
ATOM 9475 N N . SER A 1 32 ? 9.290 -5.824 -2.569 1.00 0.00 32 SER A N 9
ATOM 9476 C CA . SER A 1 32 ? 10.428 -6.483 -1.960 1.00 0.00 32 SER A CA 9
ATOM 9477 C C . SER A 1 32 ? 9.902 -7.463 -0.912 1.00 0.00 32 SER A C 9
ATOM 9478 O O . SER A 1 32 ? 8.721 -7.801 -0.935 1.00 0.00 32 SER A O 9
ATOM 9486 N N . GLU A 1 33 ? 10.757 -7.948 -0.030 1.00 0.00 33 GLU A N 9
ATOM 9487 C CA . GLU A 1 33 ? 10.310 -8.812 1.058 1.00 0.00 33 GLU A CA 9
ATOM 9488 C C . GLU A 1 33 ? 11.058 -8.477 2.343 1.00 0.00 33 GLU A C 9
ATOM 9489 O O . GLU A 1 33 ? 12.187 -8.913 2.559 1.00 0.00 33 GLU A O 9
ATOM 9501 N N . GLU A 1 34 ? 10.413 -7.689 3.190 1.00 0.00 34 GLU A N 9
ATOM 9502 C CA . GLU A 1 34 ? 11.046 -7.182 4.397 1.00 0.00 34 GLU A CA 9
ATOM 9503 C C . GLU A 1 34 ? 10.376 -7.753 5.642 1.00 0.00 34 GLU A C 9
ATOM 9504 O O . GLU A 1 34 ? 9.151 -7.721 5.767 1.00 0.00 34 GLU A O 9
ATOM 9516 N N . SER A 1 35 ? 11.191 -8.306 6.536 1.00 0.00 35 SER A N 9
ATOM 9517 C CA . SER A 1 35 ? 10.741 -8.763 7.853 1.00 0.00 35 SER A CA 9
ATOM 9518 C C . SER A 1 35 ? 9.773 -9.951 7.778 1.00 0.00 35 SER A C 9
ATOM 9519 O O . SER A 1 35 ? 9.192 -10.351 8.789 1.00 0.00 35 SER A O 9
ATOM 9527 N N . GLY A 1 36 ? 9.600 -10.514 6.589 1.00 0.00 36 GLY A N 9
ATOM 9528 C CA . GLY A 1 36 ? 8.778 -11.692 6.451 1.00 0.00 36 GLY A CA 9
ATOM 9529 C C . GLY A 1 36 ? 7.441 -11.397 5.829 1.00 0.00 36 GLY A C 9
ATOM 9530 O O . GLY A 1 36 ? 6.518 -12.206 5.898 1.00 0.00 36 GLY A O 9
ATOM 9534 N N . GLN A 1 37 ? 7.317 -10.220 5.255 1.00 0.00 37 GLN A N 9
ATOM 9535 C CA . GLN A 1 37 ? 6.215 -9.924 4.388 1.00 0.00 37 GLN A CA 9
ATOM 9536 C C . GLN A 1 37 ? 6.733 -9.213 3.180 1.00 0.00 37 GLN A C 9
ATOM 9537 O O . GLN A 1 37 ? 7.767 -8.558 3.232 1.00 0.00 37 GLN A O 9
ATOM 9551 N N . GLN A 1 38 ? 6.043 -9.386 2.082 1.00 0.00 38 GLN A N 9
ATOM 9552 C CA . GLN A 1 38 ? 6.386 -8.699 0.885 1.00 0.00 38 GLN A CA 9
ATOM 9553 C C . GLN A 1 38 ? 6.105 -7.255 1.115 1.00 0.00 38 GLN A C 9
ATOM 9554 O O . GLN A 1 38 ? 5.148 -6.914 1.787 1.00 0.00 38 GLN A O 9
ATOM 9568 N N . VAL A 1 39 ? 6.942 -6.413 0.596 1.00 0.00 39 VAL A N 9
ATOM 9569 C CA . VAL A 1 39 ? 6.899 -5.037 0.968 1.00 0.00 39 VAL A CA 9
ATOM 9570 C C . VAL A 1 39 ? 6.871 -4.133 -0.238 1.00 0.00 39 VAL A C 9
ATOM 9571 O O . VAL A 1 39 ? 7.420 -4.438 -1.278 1.00 0.00 39 VAL A O 9
ATOM 9584 N N . LEU A 1 40 ? 6.205 -3.033 -0.069 1.00 0.00 40 LEU A N 9
ATOM 9585 C CA . LEU A 1 40 ? 5.860 -2.162 -1.146 1.00 0.00 40 LEU A CA 9
ATOM 9586 C C . LEU A 1 40 ? 6.368 -0.762 -0.835 1.00 0.00 40 LEU A C 9
ATOM 9587 O O . LEU A 1 40 ? 6.125 -0.212 0.243 1.00 0.00 40 LEU A O 9
ATOM 9603 N N . TRP A 1 41 ? 7.102 -0.212 -1.781 1.00 0.00 41 TRP A N 9
ATOM 9604 C CA . TRP A 1 41 ? 7.817 1.029 -1.570 1.00 0.00 41 TRP A CA 9
ATOM 9605 C C . TRP A 1 41 ? 7.406 2.043 -2.636 1.00 0.00 41 TRP A C 9
ATOM 9606 O O . TRP A 1 41 ? 7.888 1.953 -3.767 1.00 0.00 41 TRP A O 9
ATOM 9627 N N . VAL A 1 42 ? 6.466 2.948 -2.329 1.00 0.00 42 VAL A N 9
ATOM 9628 C CA . VAL A 1 42 ? 6.219 4.082 -3.241 1.00 0.00 42 VAL A CA 9
ATOM 9629 C C . VAL A 1 42 ? 5.911 5.458 -2.610 1.00 0.00 42 VAL A C 9
ATOM 9630 O O . VAL A 1 42 ? 5.326 6.293 -3.296 1.00 0.00 42 VAL A O 9
ATOM 9643 N N . PRO A 1 43 ? 6.246 5.773 -1.346 1.00 0.00 43 PRO A N 9
ATOM 9644 C CA . PRO A 1 43 ? 5.990 7.104 -0.820 1.00 0.00 43 PRO A CA 9
ATOM 9645 C C . PRO A 1 43 ? 7.215 8.023 -0.868 1.00 0.00 43 PRO A C 9
ATOM 9646 O O . PRO A 1 43 ? 7.823 8.205 -1.919 1.00 0.00 43 PRO A O 9
ATOM 9657 N N . ASP A 1 44 ? 7.538 8.618 0.279 1.00 0.00 44 ASP A N 9
ATOM 9658 C CA . ASP A 1 44 ? 8.738 9.437 0.426 1.00 0.00 44 ASP A CA 9
ATOM 9659 C C . ASP A 1 44 ? 9.145 9.448 1.894 1.00 0.00 44 ASP A C 9
ATOM 9660 O O . ASP A 1 44 ? 10.140 8.846 2.288 1.00 0.00 44 ASP A O 9
ATOM 9669 N N . GLU A 1 45 ? 8.332 10.125 2.696 1.00 0.00 45 GLU A N 9
ATOM 9670 C CA . GLU A 1 45 ? 8.491 10.161 4.143 1.00 0.00 45 GLU A CA 9
ATOM 9671 C C . GLU A 1 45 ? 7.201 10.664 4.767 1.00 0.00 45 GLU A C 9
ATOM 9672 O O . GLU A 1 45 ? 6.573 9.982 5.574 1.00 0.00 45 GLU A O 9
ATOM 9684 N N . ARG A 1 46 ? 6.796 11.859 4.362 1.00 0.00 46 ARG A N 9
ATOM 9685 C CA . ARG A 1 46 ? 5.506 12.404 4.777 1.00 0.00 46 ARG A CA 9
ATOM 9686 C C . ARG A 1 46 ? 4.443 11.756 3.917 1.00 0.00 46 ARG A C 9
ATOM 9687 O O . ARG A 1 46 ? 3.298 11.553 4.321 1.00 0.00 46 ARG A O 9
ATOM 9708 N N . LEU A 1 47 ? 4.881 11.401 2.720 1.00 0.00 47 LEU A N 9
ATOM 9709 C CA . LEU A 1 47 ? 4.035 10.795 1.720 1.00 0.00 47 LEU A CA 9
ATOM 9710 C C . LEU A 1 47 ? 3.697 9.368 2.136 1.00 0.00 47 LEU A C 9
ATOM 9711 O O . LEU A 1 47 ? 2.620 8.876 1.860 1.00 0.00 47 LEU A O 9
ATOM 9727 N N . ALA A 1 48 ? 4.630 8.742 2.837 1.00 0.00 48 ALA A N 9
ATOM 9728 C CA . ALA A 1 48 ? 4.491 7.373 3.343 1.00 0.00 48 ALA A CA 9
ATOM 9729 C C . ALA A 1 48 ? 3.120 7.095 3.947 1.00 0.00 48 ALA A C 9
ATOM 9730 O O . ALA A 1 48 ? 2.507 6.051 3.689 1.00 0.00 48 ALA A O 9
ATOM 9737 N N . GLU A 1 49 ? 2.625 8.055 4.700 1.00 0.00 49 GLU A N 9
ATOM 9738 C CA . GLU A 1 49 ? 1.387 7.885 5.436 1.00 0.00 49 GLU A CA 9
ATOM 9739 C C . GLU A 1 49 ? 0.222 8.104 4.496 1.00 0.00 49 GLU A C 9
ATOM 9740 O O . GLU A 1 49 ? -0.776 7.400 4.531 1.00 0.00 49 GLU A O 9
ATOM 9752 N N . GLN A 1 50 ? 0.399 9.061 3.614 1.00 0.00 50 GLN A N 9
ATOM 9753 C CA . GLN A 1 50 ? -0.569 9.352 2.585 1.00 0.00 50 GLN A CA 9
ATOM 9754 C C . GLN A 1 50 ? -0.714 8.152 1.646 1.00 0.00 50 GLN A C 9
ATOM 9755 O O . GLN A 1 50 ? -1.811 7.843 1.181 1.00 0.00 50 GLN A O 9
ATOM 9769 N N . VAL A 1 51 ? 0.377 7.424 1.459 1.00 0.00 51 VAL A N 9
ATOM 9770 C CA . VAL A 1 51 ? 0.443 6.429 0.415 1.00 0.00 51 VAL A CA 9
ATOM 9771 C C . VAL A 1 51 ? -0.297 5.169 0.845 1.00 0.00 51 VAL A C 9
ATOM 9772 O O . VAL A 1 51 ? -1.293 4.821 0.257 1.00 0.00 51 VAL A O 9
ATOM 9785 N N . ARG A 1 52 ? 0.119 4.524 1.910 1.00 0.00 52 ARG A N 9
ATOM 9786 C CA . ARG A 1 52 ? -0.529 3.278 2.285 1.00 0.00 52 ARG A CA 9
ATOM 9787 C C . ARG A 1 52 ? -1.799 3.553 3.051 1.00 0.00 52 ARG A C 9
ATOM 9788 O O . ARG A 1 52 ? -2.801 2.885 2.845 1.00 0.00 52 ARG A O 9
ATOM 9809 N N . GLU A 1 53 ? -1.766 4.577 3.883 1.00 0.00 53 GLU A N 9
ATOM 9810 C CA . GLU A 1 53 ? -2.812 4.793 4.856 1.00 0.00 53 GLU A CA 9
ATOM 9811 C C . GLU A 1 53 ? -3.975 5.535 4.263 1.00 0.00 53 GLU A C 9
ATOM 9812 O O . GLU A 1 53 ? -5.053 5.510 4.819 1.00 0.00 53 GLU A O 9
ATOM 9824 N N . LEU A 1 54 ? -3.774 6.231 3.165 1.00 0.00 54 LEU A N 9
ATOM 9825 C CA . LEU A 1 54 ? -4.908 6.834 2.514 1.00 0.00 54 LEU A CA 9
ATOM 9826 C C . LEU A 1 54 ? -5.313 6.047 1.298 1.00 0.00 54 LEU A C 9
ATOM 9827 O O . LEU A 1 54 ? -6.473 6.024 0.954 1.00 0.00 54 LEU A O 9
ATOM 9843 N N . TYR A 1 55 ? -4.393 5.340 0.676 1.00 0.00 55 TYR A N 9
ATOM 9844 C CA . TYR A 1 55 ? -4.781 4.551 -0.484 1.00 0.00 55 TYR A CA 9
ATOM 9845 C C . TYR A 1 55 ? -5.743 3.472 -0.027 1.00 0.00 55 TYR A C 9
ATOM 9846 O O . TYR A 1 55 ? -6.650 3.086 -0.748 1.00 0.00 55 TYR A O 9
ATOM 9864 N N . ARG A 1 56 ? -5.564 3.043 1.213 1.00 0.00 56 ARG A N 9
ATOM 9865 C CA . ARG A 1 56 ? -6.410 2.009 1.795 1.00 0.00 56 ARG A CA 9
ATOM 9866 C C . ARG A 1 56 ? -7.808 2.504 2.180 1.00 0.00 56 ARG A C 9
ATOM 9867 O O . ARG A 1 56 ? -8.643 1.697 2.570 1.00 0.00 56 ARG A O 9
ATOM 9888 N N . ARG A 1 57 ? -8.085 3.812 2.097 1.00 0.00 57 ARG A N 9
ATOM 9889 C CA . ARG A 1 57 ? -9.356 4.309 2.643 1.00 0.00 57 ARG A CA 9
ATOM 9890 C C . ARG A 1 57 ? -9.885 5.584 1.977 1.00 0.00 57 ARG A C 9
ATOM 9891 O O . ARG A 1 57 ? -11.072 5.865 2.063 1.00 0.00 57 ARG A O 9
ATOM 9912 N N . TYR A 1 58 ? -9.035 6.361 1.335 1.00 0.00 58 TYR A N 9
ATOM 9913 C CA . TYR A 1 58 ? -9.507 7.549 0.632 1.00 0.00 58 TYR A CA 9
ATOM 9914 C C . TYR A 1 58 ? -9.432 7.357 -0.898 1.00 0.00 58 TYR A C 9
ATOM 9915 O O . TYR A 1 58 ? -10.468 7.167 -1.527 1.00 0.00 58 TYR A O 9
ATOM 9933 N N . PRO A 1 59 ? -8.233 7.422 -1.539 1.00 0.00 59 PRO A N 9
ATOM 9934 C CA . PRO A 1 59 ? -8.066 7.054 -2.954 1.00 0.00 59 PRO A CA 9
ATOM 9935 C C . PRO A 1 59 ? -8.750 5.754 -3.372 1.00 0.00 59 PRO A C 9
ATOM 9936 O O . PRO A 1 59 ? -9.276 5.676 -4.475 1.00 0.00 59 PRO A O 9
ATOM 9947 N N . GLU A 1 60 ? -8.741 4.734 -2.519 1.00 0.00 60 GLU A N 9
ATOM 9948 C CA . GLU A 1 60 ? -9.393 3.480 -2.877 1.00 0.00 60 GLU A CA 9
ATOM 9949 C C . GLU A 1 60 ? -10.547 3.222 -1.927 1.00 0.00 60 GLU A C 9
ATOM 9950 O O . GLU A 1 60 ? -11.284 2.245 -2.045 1.00 0.00 60 GLU A O 9
ATOM 9962 N N . GLY A 1 61 ? -10.706 4.140 -0.987 1.00 0.00 61 GLY A N 9
ATOM 9963 C CA . GLY A 1 61 ? -11.953 4.261 -0.272 1.00 0.00 61 GLY A CA 9
ATOM 9964 C C . GLY A 1 61 ? -12.857 5.176 -1.061 1.00 0.00 61 GLY A C 9
ATOM 9965 O O . GLY A 1 61 ? -13.795 5.787 -0.554 1.00 0.00 61 GLY A O 9
ATOM 9969 N N . ASP A 1 62 ? -12.523 5.253 -2.332 1.00 0.00 62 ASP A N 9
ATOM 9970 C CA . ASP A 1 62 ? -13.171 6.119 -3.286 1.00 0.00 62 ASP A CA 9
ATOM 9971 C C . ASP A 1 62 ? -14.502 5.499 -3.664 1.00 0.00 62 ASP A C 9
ATOM 9972 O O . ASP A 1 62 ? -14.779 4.364 -3.270 1.00 0.00 62 ASP A O 9
ATOM 9981 N N . PRO A 1 63 ? -15.376 6.252 -4.342 1.00 0.00 63 PRO A N 9
ATOM 9982 C CA . PRO A 1 63 ? -16.544 5.696 -5.048 1.00 0.00 63 PRO A CA 9
ATOM 9983 C C . PRO A 1 63 ? -16.195 4.549 -6.020 1.00 0.00 63 PRO A C 9
ATOM 9984 O O . PRO A 1 63 ? -16.648 4.536 -7.167 1.00 0.00 63 PRO A O 9
ATOM 9995 N N . GLN A 1 64 ? -15.404 3.589 -5.555 1.00 0.00 64 GLN A N 9
ATOM 9996 C CA . GLN A 1 64 ? -15.030 2.431 -6.342 1.00 0.00 64 GLN A CA 9
ATOM 9997 C C . GLN A 1 64 ? -14.989 1.183 -5.472 1.00 0.00 64 GLN A C 9
ATOM 9998 O O . GLN A 1 64 ? -15.642 0.185 -5.782 1.00 0.00 64 GLN A O 9
ATOM 10012 N N . ALA A 1 65 ? -14.233 1.228 -4.375 1.00 0.00 65 ALA A N 9
ATOM 10013 C CA . ALA A 1 65 ? -13.931 0.004 -3.663 1.00 0.00 65 ALA A CA 9
ATOM 10014 C C . ALA A 1 65 ? -14.283 0.060 -2.180 1.00 0.00 65 ALA A C 9
ATOM 10015 O O . ALA A 1 65 ? -15.388 -0.312 -1.785 1.00 0.00 65 ALA A O 9
ATOM 10022 N N . THR A 1 66 ? -13.356 0.534 -1.365 1.00 0.00 66 THR A N 9
ATOM 10023 C CA . THR A 1 66 ? -13.480 0.388 0.074 1.00 0.00 66 THR A CA 9
ATOM 10024 C C . THR A 1 66 ? -13.958 1.681 0.728 1.00 0.00 66 THR A C 9
ATOM 10025 O O . THR A 1 66 ? -14.274 2.645 0.033 1.00 0.00 66 THR A O 9
ATOM 10036 N N . LEU A 1 67 ? -14.040 1.654 2.060 1.00 0.00 67 LEU A N 9
ATOM 10037 C CA . LEU A 1 67 ? -14.335 2.816 2.883 1.00 0.00 67 LEU A CA 9
ATOM 10038 C C . LEU A 1 67 ? -14.627 2.358 4.305 1.00 0.00 67 LEU A C 9
ATOM 10039 O O . LEU A 1 67 ? -15.718 1.859 4.586 1.00 0.00 67 LEU A O 9
ATOM 10055 N N . GLU A 1 68 ? -13.638 2.512 5.191 1.00 0.00 68 GLU A N 9
ATOM 10056 C CA . GLU A 1 68 ? -13.709 1.966 6.551 1.00 0.00 68 GLU A CA 9
ATOM 10057 C C . GLU A 1 68 ? -13.924 0.461 6.509 1.00 0.00 68 GLU A C 9
ATOM 10058 O O . GLU A 1 68 ? -14.506 -0.134 7.418 1.00 0.00 68 GLU A O 9
ATOM 10070 N N . ALA A 1 69 ? -13.438 -0.142 5.440 1.00 0.00 69 ALA A N 9
ATOM 10071 C CA . ALA A 1 69 ? -13.560 -1.571 5.233 1.00 0.00 69 ALA A CA 9
ATOM 10072 C C . ALA A 1 69 ? -12.241 -2.135 4.746 1.00 0.00 69 ALA A C 9
ATOM 10073 O O . ALA A 1 69 ? -12.165 -3.292 4.335 1.00 0.00 69 ALA A O 9
ATOM 10080 N N . ALA A 1 70 ? -11.220 -1.279 4.779 1.00 0.00 70 ALA A N 9
ATOM 10081 C CA . ALA A 1 70 ? -9.874 -1.625 4.316 1.00 0.00 70 ALA A CA 9
ATOM 10082 C C . ALA A 1 70 ? -9.460 -3.002 4.822 1.00 0.00 70 ALA A C 9
ATOM 10083 O O . ALA A 1 70 ? -9.227 -3.202 6.015 1.00 0.00 70 ALA A O 9
ATOM 10090 N N . MET A 1 1 ? 14.332 5.818 -4.830 1.00 0.00 1 MET A N 10
ATOM 10091 C CA . MET A 1 1 ? 13.533 7.025 -4.676 1.00 0.00 1 MET A CA 10
ATOM 10092 C C . MET A 1 1 ? 12.120 6.769 -5.173 1.00 0.00 1 MET A C 10
ATOM 10093 O O . MET A 1 1 ? 11.898 5.836 -5.950 1.00 0.00 1 MET A O 10
ATOM 10107 N N . SER A 1 2 ? 11.173 7.596 -4.719 1.00 0.00 2 SER A N 10
ATOM 10108 C CA . SER A 1 2 ? 9.742 7.418 -5.006 1.00 0.00 2 SER A CA 10
ATOM 10109 C C . SER A 1 2 ? 9.302 5.981 -4.712 1.00 0.00 2 SER A C 10
ATOM 10110 O O . SER A 1 2 ? 8.355 5.460 -5.305 1.00 0.00 2 SER A O 10
ATOM 10118 N N . ALA A 1 3 ? 10.008 5.360 -3.777 1.00 0.00 3 ALA A N 10
ATOM 10119 C CA . ALA A 1 3 ? 9.774 3.983 -3.399 1.00 0.00 3 ALA A CA 10
ATOM 10120 C C . ALA A 1 3 ? 10.351 3.722 -2.021 1.00 0.00 3 ALA A C 10
ATOM 10121 O O . ALA A 1 3 ? 11.419 3.133 -1.877 1.00 0.00 3 ALA A O 10
ATOM 10128 N N . VAL A 1 4 ? 9.636 4.171 -1.010 1.00 0.00 4 VAL A N 10
ATOM 10129 C CA . VAL A 1 4 ? 10.096 4.058 0.363 1.00 0.00 4 VAL A CA 10
ATOM 10130 C C . VAL A 1 4 ? 9.280 3.017 1.110 1.00 0.00 4 VAL A C 10
ATOM 10131 O O . VAL A 1 4 ? 8.063 2.935 0.946 1.00 0.00 4 VAL A O 10
ATOM 10144 N N . GLN A 1 5 ? 9.963 2.205 1.899 1.00 0.00 5 GLN A N 10
ATOM 10145 C CA . GLN A 1 5 ? 9.321 1.159 2.670 1.00 0.00 5 GLN A CA 10
ATOM 10146 C C . GLN A 1 5 ? 8.329 1.773 3.643 1.00 0.00 5 GLN A C 10
ATOM 10147 O O . GLN A 1 5 ? 8.712 2.419 4.614 1.00 0.00 5 GLN A O 10
ATOM 10161 N N . VAL A 1 6 ? 7.059 1.567 3.365 1.00 0.00 6 VAL A N 10
ATOM 10162 C CA . VAL A 1 6 ? 6.005 2.007 4.254 1.00 0.00 6 VAL A CA 10
ATOM 10163 C C . VAL A 1 6 ? 4.848 1.040 4.183 1.00 0.00 6 VAL A C 10
ATOM 10164 O O . VAL A 1 6 ? 4.049 0.914 5.104 1.00 0.00 6 VAL A O 10
ATOM 10177 N N . LEU A 1 7 ? 4.780 0.323 3.095 1.00 0.00 7 LEU A N 10
ATOM 10178 C CA . LEU A 1 7 ? 3.670 -0.535 2.855 1.00 0.00 7 LEU A CA 10
ATOM 10179 C C . LEU A 1 7 ? 4.181 -1.963 2.792 1.00 0.00 7 LEU A C 10
ATOM 10180 O O . LEU A 1 7 ? 5.365 -2.171 2.570 1.00 0.00 7 LEU A O 10
ATOM 10196 N N . LYS A 1 8 ? 3.332 -2.932 3.089 1.00 0.00 8 LYS A N 10
ATOM 10197 C CA . LYS A 1 8 ? 3.688 -4.317 2.939 1.00 0.00 8 LYS A CA 10
ATOM 10198 C C . LYS A 1 8 ? 2.447 -5.158 2.765 1.00 0.00 8 LYS A C 10
ATOM 10199 O O . LYS A 1 8 ? 1.372 -4.827 3.268 1.00 0.00 8 LYS A O 10
ATOM 10218 N N . PHE A 1 9 ? 2.614 -6.235 2.040 1.00 0.00 9 PHE A N 10
ATOM 10219 C CA . PHE A 1 9 ? 1.547 -7.185 1.805 1.00 0.00 9 PHE A CA 10
ATOM 10220 C C . PHE A 1 9 ? 1.987 -8.529 2.332 1.00 0.00 9 PHE A C 10
ATOM 10221 O O . PHE A 1 9 ? 2.661 -9.290 1.640 1.00 0.00 9 PHE A O 10
ATOM 10238 N N . PRO A 1 10 ? 1.656 -8.772 3.608 1.00 0.00 10 PRO A N 10
ATOM 10239 C CA . PRO A 1 10 ? 1.958 -9.986 4.353 1.00 0.00 10 PRO A CA 10
ATOM 10240 C C . PRO A 1 10 ? 2.109 -11.236 3.498 1.00 0.00 10 PRO A C 10
ATOM 10241 O O . PRO A 1 10 ? 1.124 -11.919 3.230 1.00 0.00 10 PRO A O 10
ATOM 10252 N N . LEU A 1 11 ? 3.349 -11.587 3.160 1.00 0.00 11 LEU A N 10
ATOM 10253 C CA . LEU A 1 11 ? 3.611 -12.732 2.287 1.00 0.00 11 LEU A CA 10
ATOM 10254 C C . LEU A 1 11 ? 3.263 -14.033 2.999 1.00 0.00 11 LEU A C 10
ATOM 10255 O O . LEU A 1 11 ? 3.226 -15.109 2.404 1.00 0.00 11 LEU A O 10
ATOM 10271 N N . SER A 1 12 ? 2.998 -13.896 4.278 1.00 0.00 12 SER A N 10
ATOM 10272 C CA . SER A 1 12 ? 2.701 -15.006 5.147 1.00 0.00 12 SER A CA 10
ATOM 10273 C C . SER A 1 12 ? 1.196 -15.198 5.364 1.00 0.00 12 SER A C 10
ATOM 10274 O O . SER A 1 12 ? 0.792 -16.093 6.109 1.00 0.00 12 SER A O 10
ATOM 10282 N N . VAL A 1 13 ? 0.359 -14.378 4.722 1.00 0.00 13 VAL A N 10
ATOM 10283 C CA . VAL A 1 13 ? -1.081 -14.446 4.959 1.00 0.00 13 VAL A CA 10
ATOM 10284 C C . VAL A 1 13 ? -1.831 -14.292 3.658 1.00 0.00 13 VAL A C 10
ATOM 10285 O O . VAL A 1 13 ? -1.239 -14.243 2.578 1.00 0.00 13 VAL A O 10
ATOM 10298 N N . ASP A 1 14 ? -3.135 -14.219 3.781 1.00 0.00 14 ASP A N 10
ATOM 10299 C CA . ASP A 1 14 ? -4.006 -13.964 2.655 1.00 0.00 14 ASP A CA 10
ATOM 10300 C C . ASP A 1 14 ? -3.946 -12.485 2.304 1.00 0.00 14 ASP A C 10
ATOM 10301 O O . ASP A 1 14 ? -4.922 -11.741 2.417 1.00 0.00 14 ASP A O 10
ATOM 10310 N N . LEU A 1 15 ? -2.756 -12.075 1.907 1.00 0.00 15 LEU A N 10
ATOM 10311 C CA . LEU A 1 15 ? -2.461 -10.714 1.514 1.00 0.00 15 LEU A CA 10
ATOM 10312 C C . LEU A 1 15 ? -3.318 -10.249 0.360 1.00 0.00 15 LEU A C 10
ATOM 10313 O O . LEU A 1 15 ? -3.366 -9.067 0.099 1.00 0.00 15 LEU A O 10
ATOM 10329 N N . ALA A 1 16 ? -4.002 -11.168 -0.314 1.00 0.00 16 ALA A N 10
ATOM 10330 C CA . ALA A 1 16 ? -4.858 -10.818 -1.444 1.00 0.00 16 ALA A CA 10
ATOM 10331 C C . ALA A 1 16 ? -5.830 -9.703 -1.068 1.00 0.00 16 ALA A C 10
ATOM 10332 O O . ALA A 1 16 ? -6.311 -8.967 -1.924 1.00 0.00 16 ALA A O 10
ATOM 10339 N N . GLY A 1 17 ? -6.082 -9.567 0.228 1.00 0.00 17 GLY A N 10
ATOM 10340 C CA . GLY A 1 17 ? -6.895 -8.477 0.715 1.00 0.00 17 GLY A CA 10
ATOM 10341 C C . GLY A 1 17 ? -6.175 -7.140 0.638 1.00 0.00 17 GLY A C 10
ATOM 10342 O O . GLY A 1 17 ? -6.778 -6.140 0.272 1.00 0.00 17 GLY A O 10
ATOM 10346 N N . PHE A 1 18 ? -4.884 -7.107 0.984 1.00 0.00 18 PHE A N 10
ATOM 10347 C CA . PHE A 1 18 ? -4.146 -5.847 0.968 1.00 0.00 18 PHE A CA 10
ATOM 10348 C C . PHE A 1 18 ? -3.365 -5.665 -0.326 1.00 0.00 18 PHE A C 10
ATOM 10349 O O . PHE A 1 18 ? -3.426 -4.609 -0.950 1.00 0.00 18 PHE A O 10
ATOM 10366 N N . VAL A 1 19 ? -2.627 -6.685 -0.736 1.00 0.00 19 VAL A N 10
ATOM 10367 C CA . VAL A 1 19 ? -1.856 -6.590 -1.948 1.00 0.00 19 VAL A CA 10
ATOM 10368 C C . VAL A 1 19 ? -2.825 -6.400 -3.078 1.00 0.00 19 VAL A C 10
ATOM 10369 O O . VAL A 1 19 ? -2.545 -5.732 -4.055 1.00 0.00 19 VAL A O 10
ATOM 10382 N N . GLY A 1 20 ? -3.987 -6.989 -2.876 1.00 0.00 20 GLY A N 10
ATOM 10383 C CA . GLY A 1 20 ? -5.098 -6.809 -3.771 1.00 0.00 20 GLY A CA 10
ATOM 10384 C C . GLY A 1 20 ? -5.651 -5.423 -3.649 1.00 0.00 20 GLY A C 10
ATOM 10385 O O . GLY A 1 20 ? -5.939 -4.800 -4.644 1.00 0.00 20 GLY A O 10
ATOM 10389 N N . LEU A 1 21 ? -5.714 -4.917 -2.427 1.00 0.00 21 LEU A N 10
ATOM 10390 C CA . LEU A 1 21 ? -6.312 -3.615 -2.151 1.00 0.00 21 LEU A CA 10
ATOM 10391 C C . LEU A 1 21 ? -5.701 -2.525 -3.025 1.00 0.00 21 LEU A C 10
ATOM 10392 O O . LEU A 1 21 ? -6.423 -1.779 -3.683 1.00 0.00 21 LEU A O 10
ATOM 10408 N N . LEU A 1 22 ? -4.379 -2.424 -3.056 1.00 0.00 22 LEU A N 10
ATOM 10409 C CA . LEU A 1 22 ? -3.769 -1.378 -3.850 1.00 0.00 22 LEU A CA 10
ATOM 10410 C C . LEU A 1 22 ? -3.559 -1.810 -5.289 1.00 0.00 22 LEU A C 10
ATOM 10411 O O . LEU A 1 22 ? -3.442 -0.987 -6.201 1.00 0.00 22 LEU A O 10
ATOM 10427 N N . ARG A 1 23 ? -3.470 -3.103 -5.470 1.00 0.00 23 ARG A N 10
ATOM 10428 C CA . ARG A 1 23 ? -3.491 -3.712 -6.792 1.00 0.00 23 ARG A CA 10
ATOM 10429 C C . ARG A 1 23 ? -4.794 -3.343 -7.490 1.00 0.00 23 ARG A C 10
ATOM 10430 O O . ARG A 1 23 ? -4.865 -3.186 -8.709 1.00 0.00 23 ARG A O 10
ATOM 10451 N N . ARG A 1 24 ? -5.809 -3.186 -6.661 1.00 0.00 24 ARG A N 10
ATOM 10452 C CA . ARG A 1 24 ? -7.142 -2.796 -7.071 1.00 0.00 24 ARG A CA 10
ATOM 10453 C C . ARG A 1 24 ? -7.185 -1.317 -7.356 1.00 0.00 24 ARG A C 10
ATOM 10454 O O . ARG A 1 24 ? -8.049 -0.828 -8.082 1.00 0.00 24 ARG A O 10
ATOM 10475 N N . LEU A 1 25 ? -6.233 -0.613 -6.782 1.00 0.00 25 LEU A N 10
ATOM 10476 C CA . LEU A 1 25 ? -6.244 0.826 -6.824 1.00 0.00 25 LEU A CA 10
ATOM 10477 C C . LEU A 1 25 ? -5.658 1.321 -8.139 1.00 0.00 25 LEU A C 10
ATOM 10478 O O . LEU A 1 25 ? -6.278 2.129 -8.834 1.00 0.00 25 LEU A O 10
ATOM 10494 N N . ASN A 1 26 ? -4.483 0.790 -8.486 1.00 0.00 26 ASN A N 10
ATOM 10495 C CA . ASN A 1 26 ? -3.752 1.195 -9.679 1.00 0.00 26 ASN A CA 10
ATOM 10496 C C . ASN A 1 26 ? -2.351 0.579 -9.738 1.00 0.00 26 ASN A C 10
ATOM 10497 O O . ASN A 1 26 ? -1.629 0.803 -10.706 1.00 0.00 26 ASN A O 10
ATOM 10508 N N . VAL A 1 27 ? -1.996 -0.211 -8.709 1.00 0.00 27 VAL A N 10
ATOM 10509 C CA . VAL A 1 27 ? -0.694 -0.914 -8.614 1.00 0.00 27 VAL A CA 10
ATOM 10510 C C . VAL A 1 27 ? 0.465 -0.145 -9.288 1.00 0.00 27 VAL A C 10
ATOM 10511 O O . VAL A 1 27 ? 1.019 -0.551 -10.309 1.00 0.00 27 VAL A O 10
ATOM 10524 N N . PRO A 1 28 ? 0.805 1.012 -8.702 1.00 0.00 28 PRO A N 10
ATOM 10525 C CA . PRO A 1 28 ? 1.871 1.902 -9.172 1.00 0.00 28 PRO A CA 10
ATOM 10526 C C . PRO A 1 28 ? 3.127 1.868 -8.303 1.00 0.00 28 PRO A C 10
ATOM 10527 O O . PRO A 1 28 ? 3.778 2.893 -8.115 1.00 0.00 28 PRO A O 10
ATOM 10538 N N . HIS A 1 29 ? 3.475 0.711 -7.781 1.00 0.00 29 HIS A N 10
ATOM 10539 C CA . HIS A 1 29 ? 4.412 0.659 -6.664 1.00 0.00 29 HIS A CA 10
ATOM 10540 C C . HIS A 1 29 ? 5.548 -0.333 -6.864 1.00 0.00 29 HIS A C 10
ATOM 10541 O O . HIS A 1 29 ? 5.632 -1.026 -7.874 1.00 0.00 29 HIS A O 10
ATOM 10556 N N . ARG A 1 30 ? 6.401 -0.392 -5.858 1.00 0.00 30 ARG A N 10
ATOM 10557 C CA . ARG A 1 30 ? 7.484 -1.357 -5.801 1.00 0.00 30 ARG A CA 10
ATOM 10558 C C . ARG A 1 30 ? 7.172 -2.459 -4.793 1.00 0.00 30 ARG A C 10
ATOM 10559 O O . ARG A 1 30 ? 6.683 -2.188 -3.700 1.00 0.00 30 ARG A O 10
ATOM 10580 N N . VAL A 1 31 ? 7.434 -3.694 -5.190 1.00 0.00 31 VAL A N 10
ATOM 10581 C CA . VAL A 1 31 ? 7.311 -4.851 -4.317 1.00 0.00 31 VAL A CA 10
ATOM 10582 C C . VAL A 1 31 ? 8.691 -5.411 -3.991 1.00 0.00 31 VAL A C 10
ATOM 10583 O O . VAL A 1 31 ? 9.522 -5.624 -4.876 1.00 0.00 31 VAL A O 10
ATOM 10596 N N . SER A 1 32 ? 8.931 -5.604 -2.714 1.00 0.00 32 SER A N 10
ATOM 10597 C CA . SER A 1 32 ? 10.173 -6.181 -2.223 1.00 0.00 32 SER A CA 10
ATOM 10598 C C . SER A 1 32 ? 9.853 -7.057 -1.018 1.00 0.00 32 SER A C 10
ATOM 10599 O O . SER A 1 32 ? 8.695 -7.396 -0.804 1.00 0.00 32 SER A O 10
ATOM 10607 N N . GLU A 1 33 ? 10.859 -7.454 -0.251 1.00 0.00 33 GLU A N 10
ATOM 10608 C CA . GLU A 1 33 ? 10.616 -8.201 0.978 1.00 0.00 33 GLU A CA 10
ATOM 10609 C C . GLU A 1 33 ? 11.349 -7.555 2.145 1.00 0.00 33 GLU A C 10
ATOM 10610 O O . GLU A 1 33 ? 12.564 -7.360 2.094 1.00 0.00 33 GLU A O 10
ATOM 10622 N N . GLU A 1 34 ? 10.604 -7.218 3.188 1.00 0.00 34 GLU A N 10
ATOM 10623 C CA . GLU A 1 34 ? 11.187 -6.631 4.386 1.00 0.00 34 GLU A CA 10
ATOM 10624 C C . GLU A 1 34 ? 10.793 -7.408 5.636 1.00 0.00 34 GLU A C 10
ATOM 10625 O O . GLU A 1 34 ? 9.620 -7.444 6.011 1.00 0.00 34 GLU A O 10
ATOM 10637 N N . SER A 1 35 ? 11.780 -8.073 6.233 1.00 0.00 35 SER A N 10
ATOM 10638 C CA . SER A 1 35 ? 11.670 -8.638 7.579 1.00 0.00 35 SER A CA 10
ATOM 10639 C C . SER A 1 35 ? 10.687 -9.809 7.671 1.00 0.00 35 SER A C 10
ATOM 10640 O O . SER A 1 35 ? 10.433 -10.322 8.760 1.00 0.00 35 SER A O 10
ATOM 10648 N N . GLY A 1 36 ? 10.128 -10.222 6.546 1.00 0.00 36 GLY A N 10
ATOM 10649 C CA . GLY A 1 36 ? 9.248 -11.363 6.545 1.00 0.00 36 GLY A CA 10
ATOM 10650 C C . GLY A 1 36 ? 7.911 -11.034 5.942 1.00 0.00 36 GLY A C 10
ATOM 10651 O O . GLY A 1 36 ? 6.965 -11.811 6.033 1.00 0.00 36 GLY A O 10
ATOM 10655 N N . GLN A 1 37 ? 7.828 -9.862 5.348 1.00 0.00 37 GLN A N 10
ATOM 10656 C CA . GLN A 1 37 ? 6.657 -9.465 4.621 1.00 0.00 37 GLN A CA 10
ATOM 10657 C C . GLN A 1 37 ? 7.090 -9.025 3.251 1.00 0.00 37 GLN A C 10
ATOM 10658 O O . GLN A 1 37 ? 8.177 -8.478 3.097 1.00 0.00 37 GLN A O 10
ATOM 10672 N N . GLN A 1 38 ? 6.283 -9.287 2.248 1.00 0.00 38 GLN A N 10
ATOM 10673 C CA . GLN A 1 38 ? 6.470 -8.618 1.002 1.00 0.00 38 GLN A CA 10
ATOM 10674 C C . GLN A 1 38 ? 6.109 -7.199 1.279 1.00 0.00 38 GLN A C 10
ATOM 10675 O O . GLN A 1 38 ? 5.141 -6.955 1.975 1.00 0.00 38 GLN A O 10
ATOM 10689 N N . VAL A 1 39 ? 6.879 -6.266 0.813 1.00 0.00 39 VAL A N 10
ATOM 10690 C CA . VAL A 1 39 ? 6.638 -4.909 1.190 1.00 0.00 39 VAL A CA 10
ATOM 10691 C C . VAL A 1 39 ? 6.650 -4.008 -0.013 1.00 0.00 39 VAL A C 10
ATOM 10692 O O . VAL A 1 39 ? 7.355 -4.236 -0.988 1.00 0.00 39 VAL A O 10
ATOM 10705 N N . LEU A 1 40 ? 5.844 -3.004 0.082 1.00 0.00 40 LEU A N 10
ATOM 10706 C CA . LEU A 1 40 ? 5.520 -2.147 -1.012 1.00 0.00 40 LEU A CA 10
ATOM 10707 C C . LEU A 1 40 ? 6.048 -0.760 -0.723 1.00 0.00 40 LEU A C 10
ATOM 10708 O O . LEU A 1 40 ? 5.890 -0.230 0.380 1.00 0.00 40 LEU A O 10
ATOM 10724 N N . TRP A 1 41 ? 6.692 -0.186 -1.708 1.00 0.00 41 TRP A N 10
ATOM 10725 C CA . TRP A 1 41 ? 7.352 1.078 -1.520 1.00 0.00 41 TRP A CA 10
ATOM 10726 C C . TRP A 1 41 ? 6.900 2.035 -2.600 1.00 0.00 41 TRP A C 10
ATOM 10727 O O . TRP A 1 41 ? 7.312 1.887 -3.750 1.00 0.00 41 TRP A O 10
ATOM 10748 N N . VAL A 1 42 ? 6.026 2.973 -2.291 1.00 0.00 42 VAL A N 10
ATOM 10749 C CA . VAL A 1 42 ? 5.763 4.016 -3.273 1.00 0.00 42 VAL A CA 10
ATOM 10750 C C . VAL A 1 42 ? 5.473 5.449 -2.713 1.00 0.00 42 VAL A C 10
ATOM 10751 O O . VAL A 1 42 ? 4.838 6.253 -3.395 1.00 0.00 42 VAL A O 10
ATOM 10764 N N . PRO A 1 43 ? 5.912 5.828 -1.484 1.00 0.00 43 PRO A N 10
ATOM 10765 C CA . PRO A 1 43 ? 5.895 7.225 -1.055 1.00 0.00 43 PRO A CA 10
ATOM 10766 C C . PRO A 1 43 ? 7.283 7.880 -1.029 1.00 0.00 43 PRO A C 10
ATOM 10767 O O . PRO A 1 43 ? 8.158 7.551 -1.829 1.00 0.00 43 PRO A O 10
ATOM 10778 N N . ASP A 1 44 ? 7.462 8.794 -0.072 1.00 0.00 44 ASP A N 10
ATOM 10779 C CA . ASP A 1 44 ? 8.748 9.449 0.175 1.00 0.00 44 ASP A CA 10
ATOM 10780 C C . ASP A 1 44 ? 9.048 9.457 1.679 1.00 0.00 44 ASP A C 10
ATOM 10781 O O . ASP A 1 44 ? 9.899 8.706 2.147 1.00 0.00 44 ASP A O 10
ATOM 10790 N N . GLU A 1 45 ? 8.355 10.304 2.444 1.00 0.00 45 GLU A N 10
ATOM 10791 C CA . GLU A 1 45 ? 8.442 10.236 3.906 1.00 0.00 45 GLU A CA 10
ATOM 10792 C C . GLU A 1 45 ? 7.145 10.722 4.572 1.00 0.00 45 GLU A C 10
ATOM 10793 O O . GLU A 1 45 ? 6.591 10.031 5.422 1.00 0.00 45 GLU A O 10
ATOM 10805 N N . ARG A 1 46 ? 6.641 11.888 4.174 1.00 0.00 46 ARG A N 10
ATOM 10806 C CA . ARG A 1 46 ? 5.354 12.361 4.678 1.00 0.00 46 ARG A CA 10
ATOM 10807 C C . ARG A 1 46 ? 4.255 11.659 3.905 1.00 0.00 46 ARG A C 10
ATOM 10808 O O . ARG A 1 46 ? 3.175 11.370 4.421 1.00 0.00 46 ARG A O 10
ATOM 10829 N N . LEU A 1 47 ? 4.579 11.369 2.657 1.00 0.00 47 LEU A N 10
ATOM 10830 C CA . LEU A 1 47 ? 3.677 10.711 1.742 1.00 0.00 47 LEU A CA 10
ATOM 10831 C C . LEU A 1 47 ? 3.489 9.258 2.168 1.00 0.00 47 LEU A C 10
ATOM 10832 O O . LEU A 1 47 ? 2.456 8.658 1.921 1.00 0.00 47 LEU A O 10
ATOM 10848 N N . ALA A 1 48 ? 4.498 8.722 2.839 1.00 0.00 48 ALA A N 10
ATOM 10849 C CA . ALA A 1 48 ? 4.498 7.341 3.327 1.00 0.00 48 ALA A CA 10
ATOM 10850 C C . ALA A 1 48 ? 3.172 6.965 3.972 1.00 0.00 48 ALA A C 10
ATOM 10851 O O . ALA A 1 48 ? 2.574 5.934 3.649 1.00 0.00 48 ALA A O 10
ATOM 10858 N N . GLU A 1 49 ? 2.698 7.836 4.839 1.00 0.00 49 GLU A N 10
ATOM 10859 C CA . GLU A 1 49 ? 1.478 7.574 5.584 1.00 0.00 49 GLU A CA 10
ATOM 10860 C C . GLU A 1 49 ? 0.284 7.661 4.660 1.00 0.00 49 GLU A C 10
ATOM 10861 O O . GLU A 1 49 ? -0.615 6.833 4.702 1.00 0.00 49 GLU A O 10
ATOM 10873 N N . GLN A 1 50 ? 0.315 8.644 3.784 1.00 0.00 50 GLN A N 10
ATOM 10874 C CA . GLN A 1 50 ? -0.779 8.883 2.881 1.00 0.00 50 GLN A CA 10
ATOM 10875 C C . GLN A 1 50 ? -0.863 7.759 1.857 1.00 0.00 50 GLN A C 10
ATOM 10876 O O . GLN A 1 50 ? -1.936 7.444 1.355 1.00 0.00 50 GLN A O 10
ATOM 10890 N N . VAL A 1 51 ? 0.245 7.083 1.617 1.00 0.00 51 VAL A N 10
ATOM 10891 C CA . VAL A 1 51 ? 0.309 6.196 0.483 1.00 0.00 51 VAL A CA 10
ATOM 10892 C C . VAL A 1 51 ? -0.255 4.854 0.879 1.00 0.00 51 VAL A C 10
ATOM 10893 O O . VAL A 1 51 ? -1.174 4.363 0.272 1.00 0.00 51 VAL A O 10
ATOM 10906 N N . ARG A 1 52 ? 0.239 4.291 1.944 1.00 0.00 52 ARG A N 10
ATOM 10907 C CA . ARG A 1 52 ? -0.238 2.992 2.350 1.00 0.00 52 ARG A CA 10
ATOM 10908 C C . ARG A 1 52 ? -1.535 3.126 3.148 1.00 0.00 52 ARG A C 10
ATOM 10909 O O . ARG A 1 52 ? -2.511 2.399 2.909 1.00 0.00 52 ARG A O 10
ATOM 10930 N N . GLU A 1 53 ? -1.581 4.114 4.027 1.00 0.00 53 GLU A N 10
ATOM 10931 C CA . GLU A 1 53 ? -2.692 4.239 4.951 1.00 0.00 53 GLU A CA 10
ATOM 10932 C C . GLU A 1 53 ? -3.888 4.875 4.308 1.00 0.00 53 GLU A C 10
ATOM 10933 O O . GLU A 1 53 ? -4.993 4.626 4.730 1.00 0.00 53 GLU A O 10
ATOM 10945 N N . LEU A 1 54 ? -3.691 5.702 3.301 1.00 0.00 54 LEU A N 10
ATOM 10946 C CA . LEU A 1 54 ? -4.839 6.295 2.640 1.00 0.00 54 LEU A CA 10
ATOM 10947 C C . LEU A 1 54 ? -5.230 5.493 1.425 1.00 0.00 54 LEU A C 10
ATOM 10948 O O . LEU A 1 54 ? -6.381 5.489 1.047 1.00 0.00 54 LEU A O 10
ATOM 10964 N N . TYR A 1 55 ? -4.307 4.778 0.821 1.00 0.00 55 TYR A N 10
ATOM 10965 C CA . TYR A 1 55 ? -4.701 3.910 -0.281 1.00 0.00 55 TYR A CA 10
ATOM 10966 C C . TYR A 1 55 ? -5.694 2.879 0.224 1.00 0.00 55 TYR A C 10
ATOM 10967 O O . TYR A 1 55 ? -6.585 2.458 -0.505 1.00 0.00 55 TYR A O 10
ATOM 10985 N N . ARG A 1 56 ? -5.551 2.506 1.494 1.00 0.00 56 ARG A N 10
ATOM 10986 C CA . ARG A 1 56 ? -6.444 1.535 2.107 1.00 0.00 56 ARG A CA 10
ATOM 10987 C C . ARG A 1 56 ? -7.840 2.107 2.430 1.00 0.00 56 ARG A C 10
ATOM 10988 O O . ARG A 1 56 ? -8.713 1.355 2.853 1.00 0.00 56 ARG A O 10
ATOM 11009 N N . ARG A 1 57 ? -8.072 3.418 2.256 1.00 0.00 57 ARG A N 10
ATOM 11010 C CA . ARG A 1 57 ? -9.313 4.008 2.779 1.00 0.00 57 ARG A CA 10
ATOM 11011 C C . ARG A 1 57 ? -9.769 5.243 2.010 1.00 0.00 57 ARG A C 10
ATOM 11012 O O . ARG A 1 57 ? -10.967 5.460 1.827 1.00 0.00 57 ARG A O 10
ATOM 11033 N N . TYR A 1 58 ? -8.828 6.068 1.580 1.00 0.00 58 TYR A N 10
ATOM 11034 C CA . TYR A 1 58 ? -9.181 7.292 0.880 1.00 0.00 58 TYR A CA 10
ATOM 11035 C C . TYR A 1 58 ? -9.071 7.102 -0.643 1.00 0.00 58 TYR A C 10
ATOM 11036 O O . TYR A 1 58 ? -10.090 6.879 -1.259 1.00 0.00 58 TYR A O 10
ATOM 11054 N N . PRO A 1 59 ? -7.866 7.186 -1.288 1.00 0.00 59 PRO A N 10
ATOM 11055 C CA . PRO A 1 59 ? -7.685 6.864 -2.715 1.00 0.00 59 PRO A CA 10
ATOM 11056 C C . PRO A 1 59 ? -8.553 5.725 -3.256 1.00 0.00 59 PRO A C 10
ATOM 11057 O O . PRO A 1 59 ? -9.152 5.868 -4.319 1.00 0.00 59 PRO A O 10
ATOM 11068 N N . GLU A 1 60 ? -8.614 4.599 -2.554 1.00 0.00 60 GLU A N 10
ATOM 11069 C CA . GLU A 1 60 ? -9.414 3.476 -3.034 1.00 0.00 60 GLU A CA 10
ATOM 11070 C C . GLU A 1 60 ? -10.890 3.803 -2.938 1.00 0.00 60 GLU A C 10
ATOM 11071 O O . GLU A 1 60 ? -11.646 3.628 -3.879 1.00 0.00 60 GLU A O 10
ATOM 11083 N N . GLY A 1 61 ? -11.289 4.291 -1.793 1.00 0.00 61 GLY A N 10
ATOM 11084 C CA . GLY A 1 61 ? -12.671 4.679 -1.593 1.00 0.00 61 GLY A CA 10
ATOM 11085 C C . GLY A 1 61 ? -13.022 5.958 -2.313 1.00 0.00 61 GLY A C 10
ATOM 11086 O O . GLY A 1 61 ? -14.171 6.401 -2.310 1.00 0.00 61 GLY A O 10
ATOM 11090 N N . ASP A 1 62 ? -12.019 6.541 -2.927 1.00 0.00 62 ASP A N 10
ATOM 11091 C CA . ASP A 1 62 ? -12.178 7.787 -3.668 1.00 0.00 62 ASP A CA 10
ATOM 11092 C C . ASP A 1 62 ? -12.602 7.445 -5.079 1.00 0.00 62 ASP A C 10
ATOM 11093 O O . ASP A 1 62 ? -11.912 6.680 -5.748 1.00 0.00 62 ASP A O 10
ATOM 11102 N N . PRO A 1 63 ? -13.677 8.091 -5.578 1.00 0.00 63 PRO A N 10
ATOM 11103 C CA . PRO A 1 63 ? -14.521 7.631 -6.666 1.00 0.00 63 PRO A CA 10
ATOM 11104 C C . PRO A 1 63 ? -14.114 6.289 -7.271 1.00 0.00 63 PRO A C 10
ATOM 11105 O O . PRO A 1 63 ? -13.831 6.174 -8.465 1.00 0.00 63 PRO A O 10
ATOM 11116 N N . GLN A 1 64 ? -14.120 5.278 -6.407 1.00 0.00 64 GLN A N 10
ATOM 11117 C CA . GLN A 1 64 ? -13.782 3.915 -6.765 1.00 0.00 64 GLN A CA 10
ATOM 11118 C C . GLN A 1 64 ? -14.522 2.949 -5.854 1.00 0.00 64 GLN A C 10
ATOM 11119 O O . GLN A 1 64 ? -15.499 2.331 -6.285 1.00 0.00 64 GLN A O 10
ATOM 11133 N N . ALA A 1 65 ? -14.107 2.845 -4.581 1.00 0.00 65 ALA A N 10
ATOM 11134 C CA . ALA A 1 65 ? -14.697 1.821 -3.717 1.00 0.00 65 ALA A CA 10
ATOM 11135 C C . ALA A 1 65 ? -14.292 1.905 -2.238 1.00 0.00 65 ALA A C 10
ATOM 11136 O O . ALA A 1 65 ? -15.015 2.477 -1.417 1.00 0.00 65 ALA A O 10
ATOM 11143 N N . THR A 1 66 ? -13.141 1.325 -1.921 1.00 0.00 66 THR A N 10
ATOM 11144 C CA . THR A 1 66 ? -12.758 0.965 -0.557 1.00 0.00 66 THR A CA 10
ATOM 11145 C C . THR A 1 66 ? -12.670 2.143 0.431 1.00 0.00 66 THR A C 10
ATOM 11146 O O . THR A 1 66 ? -11.717 2.916 0.426 1.00 0.00 66 THR A O 10
ATOM 11157 N N . LEU A 1 67 ? -13.664 2.259 1.299 1.00 0.00 67 LEU A N 10
ATOM 11158 C CA . LEU A 1 67 ? -13.586 3.192 2.413 1.00 0.00 67 LEU A CA 10
ATOM 11159 C C . LEU A 1 67 ? -13.367 2.421 3.698 1.00 0.00 67 LEU A C 10
ATOM 11160 O O . LEU A 1 67 ? -12.294 2.450 4.301 1.00 0.00 67 LEU A O 10
ATOM 11176 N N . GLU A 1 68 ? -14.399 1.697 4.076 1.00 0.00 68 GLU A N 10
ATOM 11177 C CA . GLU A 1 68 ? -14.413 0.955 5.322 1.00 0.00 68 GLU A CA 10
ATOM 11178 C C . GLU A 1 68 ? -14.437 -0.537 5.029 1.00 0.00 68 GLU A C 10
ATOM 11179 O O . GLU A 1 68 ? -14.999 -1.339 5.775 1.00 0.00 68 GLU A O 10
ATOM 11191 N N . ALA A 1 69 ? -13.824 -0.885 3.908 1.00 0.00 69 ALA A N 10
ATOM 11192 C CA . ALA A 1 69 ? -13.705 -2.269 3.489 1.00 0.00 69 ALA A CA 10
ATOM 11193 C C . ALA A 1 69 ? -12.277 -2.746 3.642 1.00 0.00 69 ALA A C 10
ATOM 11194 O O . ALA A 1 69 ? -11.980 -3.905 3.367 1.00 0.00 69 ALA A O 10
ATOM 11201 N N . ALA A 1 70 ? -11.410 -1.823 4.070 1.00 0.00 70 ALA A N 10
ATOM 11202 C CA . ALA A 1 70 ? -9.976 -2.078 4.208 1.00 0.00 70 ALA A CA 10
ATOM 11203 C C . ALA A 1 70 ? -9.722 -3.406 4.906 1.00 0.00 70 ALA A C 10
ATOM 11204 O O . ALA A 1 70 ? -9.858 -3.515 6.126 1.00 0.00 70 ALA A O 10
ATOM 11211 N N . MET A 1 1 ? 14.094 8.482 -1.098 1.00 0.00 1 MET A N 11
ATOM 11212 C CA . MET A 1 1 ? 13.149 9.145 -1.991 1.00 0.00 1 MET A CA 11
ATOM 11213 C C . MET A 1 1 ? 12.740 8.230 -3.135 1.00 0.00 1 MET A C 11
ATOM 11214 O O . MET A 1 1 ? 13.576 7.511 -3.686 1.00 0.00 1 MET A O 11
ATOM 11228 N N . SER A 1 2 ? 11.454 8.273 -3.483 1.00 0.00 2 SER A N 11
ATOM 11229 C CA . SER A 1 2 ? 10.898 7.450 -4.551 1.00 0.00 2 SER A CA 11
ATOM 11230 C C . SER A 1 2 ? 10.951 5.972 -4.184 1.00 0.00 2 SER A C 11
ATOM 11231 O O . SER A 1 2 ? 11.996 5.325 -4.305 1.00 0.00 2 SER A O 11
ATOM 11239 N N . ALA A 1 3 ? 9.808 5.459 -3.738 1.00 0.00 3 ALA A N 11
ATOM 11240 C CA . ALA A 1 3 ? 9.674 4.066 -3.323 1.00 0.00 3 ALA A CA 11
ATOM 11241 C C . ALA A 1 3 ? 10.458 3.796 -2.054 1.00 0.00 3 ALA A C 11
ATOM 11242 O O . ALA A 1 3 ? 11.610 3.367 -2.088 1.00 0.00 3 ALA A O 11
ATOM 11249 N N . VAL A 1 4 ? 9.804 4.033 -0.935 1.00 0.00 4 VAL A N 11
ATOM 11250 C CA . VAL A 1 4 ? 10.404 3.825 0.371 1.00 0.00 4 VAL A CA 11
ATOM 11251 C C . VAL A 1 4 ? 9.550 2.853 1.169 1.00 0.00 4 VAL A C 11
ATOM 11252 O O . VAL A 1 4 ? 8.335 2.765 0.961 1.00 0.00 4 VAL A O 11
ATOM 11265 N N . GLN A 1 5 ? 10.188 2.108 2.052 1.00 0.00 5 GLN A N 11
ATOM 11266 C CA . GLN A 1 5 ? 9.500 1.114 2.840 1.00 0.00 5 GLN A CA 11
ATOM 11267 C C . GLN A 1 5 ? 8.535 1.804 3.790 1.00 0.00 5 GLN A C 11
ATOM 11268 O O . GLN A 1 5 ? 8.941 2.444 4.759 1.00 0.00 5 GLN A O 11
ATOM 11282 N N . VAL A 1 6 ? 7.259 1.664 3.490 1.00 0.00 6 VAL A N 11
ATOM 11283 C CA . VAL A 1 6 ? 6.213 2.170 4.351 1.00 0.00 6 VAL A CA 11
ATOM 11284 C C . VAL A 1 6 ? 5.040 1.225 4.320 1.00 0.00 6 VAL A C 11
ATOM 11285 O O . VAL A 1 6 ? 4.260 1.132 5.263 1.00 0.00 6 VAL A O 11
ATOM 11298 N N . LEU A 1 7 ? 4.951 0.484 3.242 1.00 0.00 7 LEU A N 11
ATOM 11299 C CA . LEU A 1 7 ? 3.835 -0.379 3.018 1.00 0.00 7 LEU A CA 11
ATOM 11300 C C . LEU A 1 7 ? 4.336 -1.809 2.977 1.00 0.00 7 LEU A C 11
ATOM 11301 O O . LEU A 1 7 ? 5.507 -2.045 2.702 1.00 0.00 7 LEU A O 11
ATOM 11317 N N . LYS A 1 8 ? 3.476 -2.748 3.311 1.00 0.00 8 LYS A N 11
ATOM 11318 C CA . LYS A 1 8 ? 3.777 -4.143 3.165 1.00 0.00 8 LYS A CA 11
ATOM 11319 C C . LYS A 1 8 ? 2.483 -4.923 3.085 1.00 0.00 8 LYS A C 11
ATOM 11320 O O . LYS A 1 8 ? 1.476 -4.544 3.685 1.00 0.00 8 LYS A O 11
ATOM 11339 N N . PHE A 1 9 ? 2.513 -5.984 2.320 1.00 0.00 9 PHE A N 11
ATOM 11340 C CA . PHE A 1 9 ? 1.375 -6.850 2.151 1.00 0.00 9 PHE A CA 11
ATOM 11341 C C . PHE A 1 9 ? 1.753 -8.253 2.580 1.00 0.00 9 PHE A C 11
ATOM 11342 O O . PHE A 1 9 ? 2.349 -9.016 1.826 1.00 0.00 9 PHE A O 11
ATOM 11359 N N . PRO A 1 10 ? 1.451 -8.544 3.842 1.00 0.00 10 PRO A N 11
ATOM 11360 C CA . PRO A 1 10 ? 1.657 -9.822 4.511 1.00 0.00 10 PRO A CA 11
ATOM 11361 C C . PRO A 1 10 ? 1.751 -11.040 3.602 1.00 0.00 10 PRO A C 11
ATOM 11362 O O . PRO A 1 10 ? 0.730 -11.631 3.270 1.00 0.00 10 PRO A O 11
ATOM 11373 N N . LEU A 1 11 ? 2.977 -11.475 3.305 1.00 0.00 11 LEU A N 11
ATOM 11374 C CA . LEU A 1 11 ? 3.211 -12.592 2.376 1.00 0.00 11 LEU A CA 11
ATOM 11375 C C . LEU A 1 11 ? 2.713 -13.905 2.972 1.00 0.00 11 LEU A C 11
ATOM 11376 O O . LEU A 1 11 ? 2.663 -14.935 2.303 1.00 0.00 11 LEU A O 11
ATOM 11392 N N . SER A 1 12 ? 2.335 -13.824 4.230 1.00 0.00 12 SER A N 11
ATOM 11393 C CA . SER A 1 12 ? 1.963 -14.967 5.022 1.00 0.00 12 SER A CA 11
ATOM 11394 C C . SER A 1 12 ? 0.451 -15.100 5.168 1.00 0.00 12 SER A C 11
ATOM 11395 O O . SER A 1 12 ? -0.040 -16.107 5.673 1.00 0.00 12 SER A O 11
ATOM 11403 N N . VAL A 1 13 ? -0.290 -14.097 4.723 1.00 0.00 13 VAL A N 11
ATOM 11404 C CA . VAL A 1 13 ? -1.706 -14.040 5.022 1.00 0.00 13 VAL A CA 11
ATOM 11405 C C . VAL A 1 13 ? -2.498 -13.887 3.745 1.00 0.00 13 VAL A C 11
ATOM 11406 O O . VAL A 1 13 ? -1.951 -13.958 2.643 1.00 0.00 13 VAL A O 11
ATOM 11419 N N . ASP A 1 14 ? -3.780 -13.686 3.916 1.00 0.00 14 ASP A N 11
ATOM 11420 C CA . ASP A 1 14 ? -4.688 -13.432 2.810 1.00 0.00 14 ASP A CA 11
ATOM 11421 C C . ASP A 1 14 ? -4.506 -12.001 2.320 1.00 0.00 14 ASP A C 11
ATOM 11422 O O . ASP A 1 14 ? -5.423 -11.176 2.334 1.00 0.00 14 ASP A O 11
ATOM 11431 N N . LEU A 1 15 ? -3.284 -11.724 1.904 1.00 0.00 15 LEU A N 11
ATOM 11432 C CA . LEU A 1 15 ? -2.869 -10.414 1.471 1.00 0.00 15 LEU A CA 11
ATOM 11433 C C . LEU A 1 15 ? -3.673 -9.902 0.290 1.00 0.00 15 LEU A C 11
ATOM 11434 O O . LEU A 1 15 ? -3.747 -8.710 0.109 1.00 0.00 15 LEU A O 11
ATOM 11450 N N . ALA A 1 16 ? -4.277 -10.795 -0.500 1.00 0.00 16 ALA A N 11
ATOM 11451 C CA . ALA A 1 16 ? -5.147 -10.414 -1.636 1.00 0.00 16 ALA A CA 11
ATOM 11452 C C . ALA A 1 16 ? -6.135 -9.306 -1.279 1.00 0.00 16 ALA A C 11
ATOM 11453 O O . ALA A 1 16 ? -6.703 -8.657 -2.155 1.00 0.00 16 ALA A O 11
ATOM 11460 N N . GLY A 1 17 ? -6.298 -9.079 0.006 1.00 0.00 17 GLY A N 11
ATOM 11461 C CA . GLY A 1 17 ? -7.163 -8.030 0.475 1.00 0.00 17 GLY A CA 11
ATOM 11462 C C . GLY A 1 17 ? -6.466 -6.685 0.423 1.00 0.00 17 GLY A C 11
ATOM 11463 O O . GLY A 1 17 ? -7.063 -5.688 0.033 1.00 0.00 17 GLY A O 11
ATOM 11467 N N . PHE A 1 18 ? -5.190 -6.659 0.798 1.00 0.00 18 PHE A N 11
ATOM 11468 C CA . PHE A 1 18 ? -4.422 -5.425 0.780 1.00 0.00 18 PHE A CA 11
ATOM 11469 C C . PHE A 1 18 ? -3.625 -5.320 -0.511 1.00 0.00 18 PHE A C 11
ATOM 11470 O O . PHE A 1 18 ? -3.594 -4.276 -1.154 1.00 0.00 18 PHE A O 11
ATOM 11487 N N . VAL A 1 19 ? -2.970 -6.410 -0.878 1.00 0.00 19 VAL A N 11
ATOM 11488 C CA . VAL A 1 19 ? -2.204 -6.468 -2.086 1.00 0.00 19 VAL A CA 11
ATOM 11489 C C . VAL A 1 19 ? -3.113 -6.176 -3.244 1.00 0.00 19 VAL A C 11
ATOM 11490 O O . VAL A 1 19 ? -2.749 -5.514 -4.200 1.00 0.00 19 VAL A O 11
ATOM 11503 N N . GLY A 1 20 ? -4.316 -6.677 -3.100 1.00 0.00 20 GLY A N 11
ATOM 11504 C CA . GLY A 1 20 ? -5.360 -6.398 -4.034 1.00 0.00 20 GLY A CA 11
ATOM 11505 C C . GLY A 1 20 ? -5.754 -4.961 -3.936 1.00 0.00 20 GLY A C 11
ATOM 11506 O O . GLY A 1 20 ? -5.887 -4.295 -4.940 1.00 0.00 20 GLY A O 11
ATOM 11510 N N . LEU A 1 21 ? -5.821 -4.463 -2.711 1.00 0.00 21 LEU A N 11
ATOM 11511 C CA . LEU A 1 21 ? -6.334 -3.130 -2.448 1.00 0.00 21 LEU A CA 11
ATOM 11512 C C . LEU A 1 21 ? -5.569 -2.061 -3.226 1.00 0.00 21 LEU A C 11
ATOM 11513 O O . LEU A 1 21 ? -6.178 -1.215 -3.870 1.00 0.00 21 LEU A O 11
ATOM 11529 N N . LEU A 1 22 ? -4.240 -2.096 -3.208 1.00 0.00 22 LEU A N 11
ATOM 11530 C CA . LEU A 1 22 ? -3.502 -1.055 -3.900 1.00 0.00 22 LEU A CA 11
ATOM 11531 C C . LEU A 1 22 ? -3.243 -1.426 -5.345 1.00 0.00 22 LEU A C 11
ATOM 11532 O O . LEU A 1 22 ? -3.014 -0.569 -6.209 1.00 0.00 22 LEU A O 11
ATOM 11548 N N . ARG A 1 23 ? -3.242 -2.711 -5.590 1.00 0.00 23 ARG A N 11
ATOM 11549 C CA . ARG A 1 23 ? -3.153 -3.230 -6.941 1.00 0.00 23 ARG A CA 11
ATOM 11550 C C . ARG A 1 23 ? -4.403 -2.801 -7.698 1.00 0.00 23 ARG A C 11
ATOM 11551 O O . ARG A 1 23 ? -4.402 -2.626 -8.915 1.00 0.00 23 ARG A O 11
ATOM 11572 N N . ARG A 1 24 ? -5.452 -2.597 -6.925 1.00 0.00 24 ARG A N 11
ATOM 11573 C CA . ARG A 1 24 ? -6.723 -2.107 -7.416 1.00 0.00 24 ARG A CA 11
ATOM 11574 C C . ARG A 1 24 ? -6.627 -0.628 -7.702 1.00 0.00 24 ARG A C 11
ATOM 11575 O O . ARG A 1 24 ? -7.329 -0.095 -8.562 1.00 0.00 24 ARG A O 11
ATOM 11596 N N . LEU A 1 25 ? -5.718 0.013 -6.993 1.00 0.00 25 LEU A N 11
ATOM 11597 C CA . LEU A 1 25 ? -5.630 1.456 -6.985 1.00 0.00 25 LEU A CA 11
ATOM 11598 C C . LEU A 1 25 ? -5.006 1.981 -8.269 1.00 0.00 25 LEU A C 11
ATOM 11599 O O . LEU A 1 25 ? -5.510 2.928 -8.871 1.00 0.00 25 LEU A O 11
ATOM 11615 N N . ASN A 1 26 ? -3.931 1.329 -8.697 1.00 0.00 26 ASN A N 11
ATOM 11616 C CA . ASN A 1 26 ? -3.122 1.815 -9.808 1.00 0.00 26 ASN A CA 11
ATOM 11617 C C . ASN A 1 26 ? -1.848 0.987 -9.936 1.00 0.00 26 ASN A C 11
ATOM 11618 O O . ASN A 1 26 ? -1.177 1.041 -10.963 1.00 0.00 26 ASN A O 11
ATOM 11629 N N . VAL A 1 27 ? -1.557 0.193 -8.902 1.00 0.00 27 VAL A N 11
ATOM 11630 C CA . VAL A 1 27 ? -0.327 -0.611 -8.814 1.00 0.00 27 VAL A CA 11
ATOM 11631 C C . VAL A 1 27 ? 0.878 0.059 -9.509 1.00 0.00 27 VAL A C 11
ATOM 11632 O O . VAL A 1 27 ? 1.440 -0.443 -10.482 1.00 0.00 27 VAL A O 11
ATOM 11645 N N . PRO A 1 28 ? 1.256 1.239 -8.998 1.00 0.00 28 PRO A N 11
ATOM 11646 C CA . PRO A 1 28 ? 2.387 2.034 -9.488 1.00 0.00 28 PRO A CA 11
ATOM 11647 C C . PRO A 1 28 ? 3.606 1.948 -8.574 1.00 0.00 28 PRO A C 11
ATOM 11648 O O . PRO A 1 28 ? 4.314 2.936 -8.376 1.00 0.00 28 PRO A O 11
ATOM 11659 N N . HIS A 1 29 ? 3.856 0.780 -8.023 1.00 0.00 29 HIS A N 11
ATOM 11660 C CA . HIS A 1 29 ? 4.699 0.689 -6.839 1.00 0.00 29 HIS A CA 11
ATOM 11661 C C . HIS A 1 29 ? 5.729 -0.437 -6.900 1.00 0.00 29 HIS A C 11
ATOM 11662 O O . HIS A 1 29 ? 5.772 -1.209 -7.854 1.00 0.00 29 HIS A O 11
ATOM 11677 N N . ARG A 1 30 ? 6.539 -0.520 -5.843 1.00 0.00 30 ARG A N 11
ATOM 11678 C CA . ARG A 1 30 ? 7.589 -1.531 -5.731 1.00 0.00 30 ARG A CA 11
ATOM 11679 C C . ARG A 1 30 ? 7.221 -2.605 -4.713 1.00 0.00 30 ARG A C 11
ATOM 11680 O O . ARG A 1 30 ? 6.852 -2.300 -3.585 1.00 0.00 30 ARG A O 11
ATOM 11701 N N . VAL A 1 31 ? 7.351 -3.856 -5.119 1.00 0.00 31 VAL A N 11
ATOM 11702 C CA . VAL A 1 31 ? 7.104 -4.991 -4.244 1.00 0.00 31 VAL A CA 11
ATOM 11703 C C . VAL A 1 31 ? 8.394 -5.750 -3.972 1.00 0.00 31 VAL A C 11
ATOM 11704 O O . VAL A 1 31 ? 9.109 -6.143 -4.894 1.00 0.00 31 VAL A O 11
ATOM 11717 N N . SER A 1 32 ? 8.678 -5.946 -2.703 1.00 0.00 32 SER A N 11
ATOM 11718 C CA . SER A 1 32 ? 9.839 -6.707 -2.276 1.00 0.00 32 SER A CA 11
ATOM 11719 C C . SER A 1 32 ? 9.424 -7.667 -1.169 1.00 0.00 32 SER A C 11
ATOM 11720 O O . SER A 1 32 ? 8.237 -7.842 -0.912 1.00 0.00 32 SER A O 11
ATOM 11728 N N . GLU A 1 33 ? 10.393 -8.301 -0.535 1.00 0.00 33 GLU A N 11
ATOM 11729 C CA . GLU A 1 33 ? 10.140 -9.099 0.652 1.00 0.00 33 GLU A CA 11
ATOM 11730 C C . GLU A 1 33 ? 11.071 -8.631 1.754 1.00 0.00 33 GLU A C 11
ATOM 11731 O O . GLU A 1 33 ? 12.242 -9.008 1.810 1.00 0.00 33 GLU A O 11
ATOM 11743 N N . GLU A 1 34 ? 10.548 -7.778 2.610 1.00 0.00 34 GLU A N 11
ATOM 11744 C CA . GLU A 1 34 ? 11.339 -7.122 3.607 1.00 0.00 34 GLU A CA 11
ATOM 11745 C C . GLU A 1 34 ? 10.847 -7.480 5.011 1.00 0.00 34 GLU A C 11
ATOM 11746 O O . GLU A 1 34 ? 9.639 -7.524 5.258 1.00 0.00 34 GLU A O 11
ATOM 11758 N N . SER A 1 35 ? 11.800 -7.767 5.906 1.00 0.00 35 SER A N 11
ATOM 11759 C CA . SER A 1 35 ? 11.520 -8.183 7.287 1.00 0.00 35 SER A CA 11
ATOM 11760 C C . SER A 1 35 ? 10.914 -9.590 7.339 1.00 0.00 35 SER A C 11
ATOM 11761 O O . SER A 1 35 ? 11.427 -10.481 8.018 1.00 0.00 35 SER A O 11
ATOM 11769 N N . GLY A 1 36 ? 9.837 -9.779 6.600 1.00 0.00 36 GLY A N 11
ATOM 11770 C CA . GLY A 1 36 ? 9.164 -11.056 6.544 1.00 0.00 36 GLY A CA 11
ATOM 11771 C C . GLY A 1 36 ? 7.724 -10.922 6.129 1.00 0.00 36 GLY A C 11
ATOM 11772 O O . GLY A 1 36 ? 6.885 -11.727 6.511 1.00 0.00 36 GLY A O 11
ATOM 11776 N N . GLN A 1 37 ? 7.434 -9.860 5.396 1.00 0.00 37 GLN A N 11
ATOM 11777 C CA . GLN A 1 37 ? 6.227 -9.748 4.634 1.00 0.00 37 GLN A CA 11
ATOM 11778 C C . GLN A 1 37 ? 6.649 -9.205 3.296 1.00 0.00 37 GLN A C 11
ATOM 11779 O O . GLN A 1 37 ? 7.774 -8.724 3.160 1.00 0.00 37 GLN A O 11
ATOM 11793 N N . GLN A 1 38 ? 5.808 -9.311 2.301 1.00 0.00 38 GLN A N 11
ATOM 11794 C CA . GLN A 1 38 ? 6.069 -8.614 1.075 1.00 0.00 38 GLN A CA 11
ATOM 11795 C C . GLN A 1 38 ? 5.916 -7.161 1.371 1.00 0.00 38 GLN A C 11
ATOM 11796 O O . GLN A 1 38 ? 5.016 -6.773 2.094 1.00 0.00 38 GLN A O 11
ATOM 11810 N N . VAL A 1 39 ? 6.811 -6.369 0.872 1.00 0.00 39 VAL A N 11
ATOM 11811 C CA . VAL A 1 39 ? 6.880 -5.007 1.288 1.00 0.00 39 VAL A CA 11
ATOM 11812 C C . VAL A 1 39 ? 6.862 -4.073 0.111 1.00 0.00 39 VAL A C 11
ATOM 11813 O O . VAL A 1 39 ? 7.560 -4.262 -0.876 1.00 0.00 39 VAL A O 11
ATOM 11826 N N . LEU A 1 40 ? 6.030 -3.081 0.251 1.00 0.00 40 LEU A N 11
ATOM 11827 C CA . LEU A 1 40 ? 5.641 -2.216 -0.815 1.00 0.00 40 LEU A CA 11
ATOM 11828 C C . LEU A 1 40 ? 6.177 -0.819 -0.568 1.00 0.00 40 LEU A C 11
ATOM 11829 O O . LEU A 1 40 ? 5.955 -0.218 0.484 1.00 0.00 40 LEU A O 11
ATOM 11845 N N . TRP A 1 41 ? 6.902 -0.320 -1.541 1.00 0.00 41 TRP A N 11
ATOM 11846 C CA . TRP A 1 41 ? 7.567 0.946 -1.404 1.00 0.00 41 TRP A CA 11
ATOM 11847 C C . TRP A 1 41 ? 7.126 1.854 -2.539 1.00 0.00 41 TRP A C 11
ATOM 11848 O O . TRP A 1 41 ? 7.494 1.608 -3.686 1.00 0.00 41 TRP A O 11
ATOM 11869 N N . VAL A 1 42 ? 6.298 2.851 -2.273 1.00 0.00 42 VAL A N 11
ATOM 11870 C CA . VAL A 1 42 ? 6.095 3.875 -3.299 1.00 0.00 42 VAL A CA 11
ATOM 11871 C C . VAL A 1 42 ? 5.767 5.316 -2.806 1.00 0.00 42 VAL A C 11
ATOM 11872 O O . VAL A 1 42 ? 5.200 6.103 -3.564 1.00 0.00 42 VAL A O 11
ATOM 11885 N N . PRO A 1 43 ? 6.115 5.741 -1.573 1.00 0.00 43 PRO A N 11
ATOM 11886 C CA . PRO A 1 43 ? 6.018 7.143 -1.203 1.00 0.00 43 PRO A CA 11
ATOM 11887 C C . PRO A 1 43 ? 7.380 7.833 -1.091 1.00 0.00 43 PRO A C 11
ATOM 11888 O O . PRO A 1 43 ? 8.292 7.574 -1.878 1.00 0.00 43 PRO A O 11
ATOM 11899 N N . ASP A 1 44 ? 7.498 8.698 -0.083 1.00 0.00 44 ASP A N 11
ATOM 11900 C CA . ASP A 1 44 ? 8.744 9.387 0.223 1.00 0.00 44 ASP A CA 11
ATOM 11901 C C . ASP A 1 44 ? 8.994 9.359 1.726 1.00 0.00 44 ASP A C 11
ATOM 11902 O O . ASP A 1 44 ? 9.729 8.514 2.224 1.00 0.00 44 ASP A O 11
ATOM 11911 N N . GLU A 1 45 ? 8.365 10.284 2.442 1.00 0.00 45 GLU A N 11
ATOM 11912 C CA . GLU A 1 45 ? 8.410 10.299 3.902 1.00 0.00 45 GLU A CA 11
ATOM 11913 C C . GLU A 1 45 ? 7.093 10.820 4.462 1.00 0.00 45 GLU A C 11
ATOM 11914 O O . GLU A 1 45 ? 6.325 10.060 5.046 1.00 0.00 45 GLU A O 11
ATOM 11926 N N . ARG A 1 46 ? 6.817 12.110 4.265 1.00 0.00 46 ARG A N 11
ATOM 11927 C CA . ARG A 1 46 ? 5.526 12.665 4.674 1.00 0.00 46 ARG A CA 11
ATOM 11928 C C . ARG A 1 46 ? 4.420 12.013 3.857 1.00 0.00 46 ARG A C 11
ATOM 11929 O O . ARG A 1 46 ? 3.295 11.830 4.319 1.00 0.00 46 ARG A O 11
ATOM 11950 N N . LEU A 1 47 ? 4.784 11.642 2.637 1.00 0.00 47 LEU A N 11
ATOM 11951 C CA . LEU A 1 47 ? 3.861 11.040 1.697 1.00 0.00 47 LEU A CA 11
ATOM 11952 C C . LEU A 1 47 ? 3.604 9.584 2.081 1.00 0.00 47 LEU A C 11
ATOM 11953 O O . LEU A 1 47 ? 2.512 9.075 1.890 1.00 0.00 47 LEU A O 11
ATOM 11969 N N . ALA A 1 48 ? 4.625 8.937 2.641 1.00 0.00 48 ALA A N 11
ATOM 11970 C CA . ALA A 1 48 ? 4.557 7.536 3.070 1.00 0.00 48 ALA A CA 11
ATOM 11971 C C . ALA A 1 48 ? 3.270 7.209 3.820 1.00 0.00 48 ALA A C 11
ATOM 11972 O O . ALA A 1 48 ? 2.671 6.150 3.611 1.00 0.00 48 ALA A O 11
ATOM 11979 N N . GLU A 1 49 ? 2.825 8.133 4.646 1.00 0.00 49 GLU A N 11
ATOM 11980 C CA . GLU A 1 49 ? 1.641 7.913 5.455 1.00 0.00 49 GLU A CA 11
ATOM 11981 C C . GLU A 1 49 ? 0.413 8.032 4.574 1.00 0.00 49 GLU A C 11
ATOM 11982 O O . GLU A 1 49 ? -0.476 7.195 4.598 1.00 0.00 49 GLU A O 11
ATOM 11994 N N . GLN A 1 50 ? 0.414 9.054 3.747 1.00 0.00 50 GLN A N 11
ATOM 11995 C CA . GLN A 1 50 ? -0.643 9.281 2.790 1.00 0.00 50 GLN A CA 11
ATOM 11996 C C . GLN A 1 50 ? -0.755 8.100 1.824 1.00 0.00 50 GLN A C 11
ATOM 11997 O O . GLN A 1 50 ? -1.848 7.748 1.382 1.00 0.00 50 GLN A O 11
ATOM 12011 N N . VAL A 1 51 ? 0.362 7.427 1.578 1.00 0.00 51 VAL A N 11
ATOM 12012 C CA . VAL A 1 51 ? 0.424 6.492 0.479 1.00 0.00 51 VAL A CA 11
ATOM 12013 C C . VAL A 1 51 ? -0.210 5.179 0.893 1.00 0.00 51 VAL A C 11
ATOM 12014 O O . VAL A 1 51 ? -1.203 4.777 0.338 1.00 0.00 51 VAL A O 11
ATOM 12027 N N . ARG A 1 52 ? 0.306 4.544 1.909 1.00 0.00 52 ARG A N 11
ATOM 12028 C CA . ARG A 1 52 ? -0.211 3.251 2.286 1.00 0.00 52 ARG A CA 11
ATOM 12029 C C . ARG A 1 52 ? -1.429 3.391 3.173 1.00 0.00 52 ARG A C 11
ATOM 12030 O O . ARG A 1 52 ? -2.376 2.618 3.059 1.00 0.00 52 ARG A O 11
ATOM 12051 N N . GLU A 1 53 ? -1.444 4.425 3.997 1.00 0.00 53 GLU A N 11
ATOM 12052 C CA . GLU A 1 53 ? -2.487 4.569 4.991 1.00 0.00 53 GLU A CA 11
ATOM 12053 C C . GLU A 1 53 ? -3.736 5.163 4.413 1.00 0.00 53 GLU A C 11
ATOM 12054 O O . GLU A 1 53 ? -4.807 4.917 4.922 1.00 0.00 53 GLU A O 11
ATOM 12066 N N . LEU A 1 54 ? -3.627 5.954 3.369 1.00 0.00 54 LEU A N 11
ATOM 12067 C CA . LEU A 1 54 ? -4.827 6.514 2.791 1.00 0.00 54 LEU A CA 11
ATOM 12068 C C . LEU A 1 54 ? -5.212 5.769 1.551 1.00 0.00 54 LEU A C 11
ATOM 12069 O O . LEU A 1 54 ? -6.373 5.718 1.206 1.00 0.00 54 LEU A O 11
ATOM 12085 N N . TYR A 1 55 ? -4.267 5.146 0.893 1.00 0.00 55 TYR A N 11
ATOM 12086 C CA . TYR A 1 55 ? -4.633 4.354 -0.262 1.00 0.00 55 TYR A CA 11
ATOM 12087 C C . TYR A 1 55 ? -5.501 3.207 0.195 1.00 0.00 55 TYR A C 11
ATOM 12088 O O . TYR A 1 55 ? -6.422 2.811 -0.503 1.00 0.00 55 TYR A O 11
ATOM 12106 N N . ARG A 1 56 ? -5.240 2.708 1.401 1.00 0.00 56 ARG A N 11
ATOM 12107 C CA . ARG A 1 56 ? -6.034 1.605 1.922 1.00 0.00 56 ARG A CA 11
ATOM 12108 C C . ARG A 1 56 ? -7.446 2.007 2.360 1.00 0.00 56 ARG A C 11
ATOM 12109 O O . ARG A 1 56 ? -8.218 1.144 2.760 1.00 0.00 56 ARG A O 11
ATOM 12130 N N . ARG A 1 57 ? -7.812 3.289 2.290 1.00 0.00 57 ARG A N 11
ATOM 12131 C CA . ARG A 1 57 ? -9.101 3.696 2.852 1.00 0.00 57 ARG A CA 11
ATOM 12132 C C . ARG A 1 57 ? -9.713 4.897 2.149 1.00 0.00 57 ARG A C 11
ATOM 12133 O O . ARG A 1 57 ? -10.925 4.952 1.955 1.00 0.00 57 ARG A O 11
ATOM 12154 N N . TYR A 1 58 ? -8.892 5.853 1.765 1.00 0.00 58 TYR A N 11
ATOM 12155 C CA . TYR A 1 58 ? -9.397 7.050 1.127 1.00 0.00 58 TYR A CA 11
ATOM 12156 C C . TYR A 1 58 ? -9.323 6.917 -0.404 1.00 0.00 58 TYR A C 11
ATOM 12157 O O . TYR A 1 58 ? -10.310 6.532 -0.982 1.00 0.00 58 TYR A O 11
ATOM 12175 N N . PRO A 1 59 ? -8.179 7.199 -1.092 1.00 0.00 59 PRO A N 11
ATOM 12176 C CA . PRO A 1 59 ? -8.031 6.972 -2.548 1.00 0.00 59 PRO A CA 11
ATOM 12177 C C . PRO A 1 59 ? -8.671 5.690 -3.115 1.00 0.00 59 PRO A C 11
ATOM 12178 O O . PRO A 1 59 ? -9.271 5.734 -4.190 1.00 0.00 59 PRO A O 11
ATOM 12189 N N . GLU A 1 60 ? -8.546 4.557 -2.432 1.00 0.00 60 GLU A N 11
ATOM 12190 C CA . GLU A 1 60 ? -9.104 3.308 -2.961 1.00 0.00 60 GLU A CA 11
ATOM 12191 C C . GLU A 1 60 ? -10.490 3.086 -2.380 1.00 0.00 60 GLU A C 11
ATOM 12192 O O . GLU A 1 60 ? -11.317 2.364 -2.939 1.00 0.00 60 GLU A O 11
ATOM 12204 N N . GLY A 1 61 ? -10.744 3.742 -1.259 1.00 0.00 61 GLY A N 11
ATOM 12205 C CA . GLY A 1 61 ? -12.083 3.795 -0.723 1.00 0.00 61 GLY A CA 11
ATOM 12206 C C . GLY A 1 61 ? -12.861 4.895 -1.400 1.00 0.00 61 GLY A C 11
ATOM 12207 O O . GLY A 1 61 ? -13.990 5.224 -1.038 1.00 0.00 61 GLY A O 11
ATOM 12211 N N . ASP A 1 62 ? -12.234 5.418 -2.425 1.00 0.00 62 ASP A N 11
ATOM 12212 C CA . ASP A 1 62 ? -12.702 6.617 -3.116 1.00 0.00 62 ASP A CA 11
ATOM 12213 C C . ASP A 1 62 ? -13.252 6.229 -4.461 1.00 0.00 62 ASP A C 11
ATOM 12214 O O . ASP A 1 62 ? -12.495 5.777 -5.312 1.00 0.00 62 ASP A O 11
ATOM 12223 N N . PRO A 1 63 ? -14.538 6.542 -4.701 1.00 0.00 63 PRO A N 11
ATOM 12224 C CA . PRO A 1 63 ? -15.398 5.927 -5.698 1.00 0.00 63 PRO A CA 11
ATOM 12225 C C . PRO A 1 63 ? -14.685 4.897 -6.568 1.00 0.00 63 PRO A C 11
ATOM 12226 O O . PRO A 1 63 ? -14.529 5.060 -7.781 1.00 0.00 63 PRO A O 11
ATOM 12237 N N . GLN A 1 64 ? -14.266 3.827 -5.906 1.00 0.00 64 GLN A N 11
ATOM 12238 C CA . GLN A 1 64 ? -13.426 2.810 -6.504 1.00 0.00 64 GLN A CA 11
ATOM 12239 C C . GLN A 1 64 ? -13.818 1.452 -5.977 1.00 0.00 64 GLN A C 11
ATOM 12240 O O . GLN A 1 64 ? -14.371 0.628 -6.709 1.00 0.00 64 GLN A O 11
ATOM 12254 N N . ALA A 1 65 ? -13.565 1.228 -4.692 1.00 0.00 65 ALA A N 11
ATOM 12255 C CA . ALA A 1 65 ? -13.814 -0.086 -4.128 1.00 0.00 65 ALA A CA 11
ATOM 12256 C C . ALA A 1 65 ? -14.002 -0.060 -2.621 1.00 0.00 65 ALA A C 11
ATOM 12257 O O . ALA A 1 65 ? -15.116 -0.228 -2.121 1.00 0.00 65 ALA A O 11
ATOM 12264 N N . THR A 1 66 ? -12.914 0.154 -1.908 1.00 0.00 66 THR A N 11
ATOM 12265 C CA . THR A 1 66 ? -12.886 -0.048 -0.472 1.00 0.00 66 THR A CA 11
ATOM 12266 C C . THR A 1 66 ? -13.451 1.168 0.268 1.00 0.00 66 THR A C 11
ATOM 12267 O O . THR A 1 66 ? -14.173 1.970 -0.332 1.00 0.00 66 THR A O 11
ATOM 12278 N N . LEU A 1 67 ? -13.156 1.265 1.568 1.00 0.00 67 LEU A N 11
ATOM 12279 C CA . LEU A 1 67 ? -13.478 2.427 2.383 1.00 0.00 67 LEU A CA 11
ATOM 12280 C C . LEU A 1 67 ? -13.213 2.124 3.853 1.00 0.00 67 LEU A C 11
ATOM 12281 O O . LEU A 1 67 ? -12.086 2.248 4.329 1.00 0.00 67 LEU A O 11
ATOM 12297 N N . GLU A 1 68 ? -14.248 1.703 4.567 1.00 0.00 68 GLU A N 11
ATOM 12298 C CA . GLU A 1 68 ? -14.090 1.295 5.954 1.00 0.00 68 GLU A CA 11
ATOM 12299 C C . GLU A 1 68 ? -14.131 -0.212 6.046 1.00 0.00 68 GLU A C 11
ATOM 12300 O O . GLU A 1 68 ? -13.959 -0.803 7.110 1.00 0.00 68 GLU A O 11
ATOM 12312 N N . ALA A 1 69 ? -14.332 -0.815 4.895 1.00 0.00 69 ALA A N 11
ATOM 12313 C CA . ALA A 1 69 ? -14.268 -2.256 4.753 1.00 0.00 69 ALA A CA 11
ATOM 12314 C C . ALA A 1 69 ? -12.829 -2.681 4.547 1.00 0.00 69 ALA A C 11
ATOM 12315 O O . ALA A 1 69 ? -12.541 -3.871 4.426 1.00 0.00 69 ALA A O 11
ATOM 12322 N N . ALA A 1 70 ? -11.949 -1.675 4.489 1.00 0.00 70 ALA A N 11
ATOM 12323 C CA . ALA A 1 70 ? -10.521 -1.861 4.253 1.00 0.00 70 ALA A CA 11
ATOM 12324 C C . ALA A 1 70 ? -9.993 -3.080 4.984 1.00 0.00 70 ALA A C 11
ATOM 12325 O O . ALA A 1 70 ? -9.923 -3.100 6.215 1.00 0.00 70 ALA A O 11
ATOM 12332 N N . MET A 1 1 ? 14.679 6.821 -2.674 1.00 0.00 1 MET A N 12
ATOM 12333 C CA . MET A 1 1 ? 14.173 8.184 -2.766 1.00 0.00 1 MET A CA 12
ATOM 12334 C C . MET A 1 1 ? 12.652 8.168 -2.838 1.00 0.00 1 MET A C 12
ATOM 12335 O O . MET A 1 1 ? 11.976 8.640 -1.928 1.00 0.00 1 MET A O 12
ATOM 12349 N N . SER A 1 2 ? 12.123 7.597 -3.912 1.00 0.00 2 SER A N 12
ATOM 12350 C CA . SER A 1 2 ? 10.683 7.488 -4.092 1.00 0.00 2 SER A CA 12
ATOM 12351 C C . SER A 1 2 ? 10.258 6.033 -3.947 1.00 0.00 2 SER A C 12
ATOM 12352 O O . SER A 1 2 ? 9.200 5.615 -4.416 1.00 0.00 2 SER A O 12
ATOM 12360 N N . ALA A 1 3 ? 11.116 5.275 -3.291 1.00 0.00 3 ALA A N 12
ATOM 12361 C CA . ALA A 1 3 ? 10.901 3.862 -3.059 1.00 0.00 3 ALA A CA 12
ATOM 12362 C C . ALA A 1 3 ? 11.433 3.488 -1.697 1.00 0.00 3 ALA A C 12
ATOM 12363 O O . ALA A 1 3 ? 12.495 2.880 -1.559 1.00 0.00 3 ALA A O 12
ATOM 12370 N N . VAL A 1 4 ? 10.691 3.891 -0.696 1.00 0.00 4 VAL A N 12
ATOM 12371 C CA . VAL A 1 4 ? 11.074 3.671 0.678 1.00 0.00 4 VAL A CA 12
ATOM 12372 C C . VAL A 1 4 ? 10.065 2.755 1.367 1.00 0.00 4 VAL A C 12
ATOM 12373 O O . VAL A 1 4 ? 8.862 2.817 1.110 1.00 0.00 4 VAL A O 12
ATOM 12386 N N . GLN A 1 5 ? 10.583 1.869 2.193 1.00 0.00 5 GLN A N 12
ATOM 12387 C CA . GLN A 1 5 ? 9.789 0.881 2.894 1.00 0.00 5 GLN A CA 12
ATOM 12388 C C . GLN A 1 5 ? 8.811 1.560 3.844 1.00 0.00 5 GLN A C 12
ATOM 12389 O O . GLN A 1 5 ? 9.216 2.162 4.836 1.00 0.00 5 GLN A O 12
ATOM 12403 N N . VAL A 1 6 ? 7.526 1.469 3.532 1.00 0.00 6 VAL A N 12
ATOM 12404 C CA . VAL A 1 6 ? 6.505 1.943 4.451 1.00 0.00 6 VAL A CA 12
ATOM 12405 C C . VAL A 1 6 ? 5.273 1.070 4.406 1.00 0.00 6 VAL A C 12
ATOM 12406 O O . VAL A 1 6 ? 4.563 0.927 5.400 1.00 0.00 6 VAL A O 12
ATOM 12419 N N . LEU A 1 7 ? 5.049 0.446 3.274 1.00 0.00 7 LEU A N 12
ATOM 12420 C CA . LEU A 1 7 ? 3.854 -0.320 3.068 1.00 0.00 7 LEU A CA 12
ATOM 12421 C C . LEU A 1 7 ? 4.264 -1.764 2.899 1.00 0.00 7 LEU A C 12
ATOM 12422 O O . LEU A 1 7 ? 5.374 -2.029 2.476 1.00 0.00 7 LEU A O 12
ATOM 12438 N N . LYS A 1 8 ? 3.419 -2.686 3.302 1.00 0.00 8 LYS A N 12
ATOM 12439 C CA . LYS A 1 8 ? 3.684 -4.083 3.084 1.00 0.00 8 LYS A CA 12
ATOM 12440 C C . LYS A 1 8 ? 2.385 -4.842 2.868 1.00 0.00 8 LYS A C 12
ATOM 12441 O O . LYS A 1 8 ? 1.334 -4.463 3.390 1.00 0.00 8 LYS A O 12
ATOM 12460 N N . PHE A 1 9 ? 2.472 -5.896 2.085 1.00 0.00 9 PHE A N 12
ATOM 12461 C CA . PHE A 1 9 ? 1.343 -6.793 1.865 1.00 0.00 9 PHE A CA 12
ATOM 12462 C C . PHE A 1 9 ? 1.701 -8.160 2.422 1.00 0.00 9 PHE A C 12
ATOM 12463 O O . PHE A 1 9 ? 2.315 -8.983 1.744 1.00 0.00 9 PHE A O 12
ATOM 12480 N N . PRO A 1 10 ? 1.363 -8.354 3.702 1.00 0.00 10 PRO A N 12
ATOM 12481 C CA . PRO A 1 10 ? 1.597 -9.564 4.484 1.00 0.00 10 PRO A CA 12
ATOM 12482 C C . PRO A 1 10 ? 1.685 -10.858 3.689 1.00 0.00 10 PRO A C 12
ATOM 12483 O O . PRO A 1 10 ? 0.664 -11.489 3.433 1.00 0.00 10 PRO A O 12
ATOM 12494 N N . LEU A 1 11 ? 2.906 -11.305 3.399 1.00 0.00 11 LEU A N 12
ATOM 12495 C CA . LEU A 1 11 ? 3.119 -12.529 2.612 1.00 0.00 11 LEU A CA 12
ATOM 12496 C C . LEU A 1 11 ? 2.684 -13.753 3.420 1.00 0.00 11 LEU A C 12
ATOM 12497 O O . LEU A 1 11 ? 2.674 -14.884 2.934 1.00 0.00 11 LEU A O 12
ATOM 12513 N N . SER A 1 12 ? 2.324 -13.4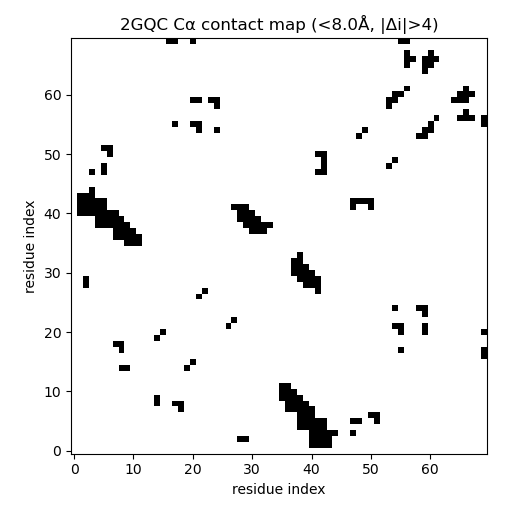84 4.662 1.00 0.00 12 SER A N 12
ATOM 12514 C CA . SER A 1 12 ? 1.973 -14.493 5.624 1.00 0.00 12 SER A CA 12
ATOM 12515 C C . SER A 1 12 ? 0.463 -14.614 5.802 1.00 0.00 12 SER A C 12
ATOM 12516 O O . SER A 1 12 ? -0.001 -15.441 6.581 1.00 0.00 12 SER A O 12
ATOM 12524 N N . VAL A 1 13 ? -0.309 -13.798 5.091 1.00 0.00 13 VAL A N 12
ATOM 12525 C CA . VAL A 1 13 ? -1.748 -13.781 5.297 1.00 0.00 13 VAL A CA 12
ATOM 12526 C C . VAL A 1 13 ? -2.462 -13.762 3.963 1.00 0.00 13 VAL A C 12
ATOM 12527 O O . VAL A 1 13 ? -1.841 -13.843 2.901 1.00 0.00 13 VAL A O 12
ATOM 12540 N N . ASP A 1 14 ? -3.768 -13.645 4.037 1.00 0.00 14 ASP A N 12
ATOM 12541 C CA . ASP A 1 14 ? -4.604 -13.557 2.856 1.00 0.00 14 ASP A CA 12
ATOM 12542 C C . ASP A 1 14 ? -4.570 -12.127 2.335 1.00 0.00 14 ASP A C 12
ATOM 12543 O O . ASP A 1 14 ? -5.577 -11.416 2.295 1.00 0.00 14 ASP A O 12
ATOM 12552 N N . LEU A 1 15 ? -3.371 -11.725 1.951 1.00 0.00 15 LEU A N 12
ATOM 12553 C CA . LEU A 1 15 ? -3.066 -10.376 1.520 1.00 0.00 15 LEU A CA 12
ATOM 12554 C C . LEU A 1 15 ? -3.813 -9.959 0.266 1.00 0.00 15 LEU A C 12
ATOM 12555 O O . LEU A 1 15 ? -3.693 -8.827 -0.143 1.00 0.00 15 LEU A O 12
ATOM 12571 N N . ALA A 1 16 ? -4.586 -10.850 -0.342 1.00 0.00 16 ALA A N 12
ATOM 12572 C CA . ALA A 1 16 ? -5.386 -10.476 -1.506 1.00 0.00 16 ALA A CA 12
ATOM 12573 C C . ALA A 1 16 ? -6.290 -9.305 -1.169 1.00 0.00 16 ALA A C 12
ATOM 12574 O O . ALA A 1 16 ? -6.725 -8.565 -2.051 1.00 0.00 16 ALA A O 12
ATOM 12581 N N . GLY A 1 17 ? -6.543 -9.135 0.119 1.00 0.00 17 GLY A N 12
ATOM 12582 C CA . GLY A 1 17 ? -7.300 -8.007 0.581 1.00 0.00 17 GLY A CA 12
ATOM 12583 C C . GLY A 1 17 ? -6.520 -6.706 0.490 1.00 0.00 17 GLY A C 12
ATOM 12584 O O . GLY A 1 17 ? -7.044 -5.702 0.016 1.00 0.00 17 GLY A O 12
ATOM 12588 N N . PHE A 1 18 ? -5.263 -6.712 0.922 1.00 0.00 18 PHE A N 12
ATOM 12589 C CA . PHE A 1 18 ? -4.480 -5.482 0.927 1.00 0.00 18 PHE A CA 12
ATOM 12590 C C . PHE A 1 18 ? -3.652 -5.341 -0.339 1.00 0.00 18 PHE A C 12
ATOM 12591 O O . PHE A 1 18 ? -3.637 -4.280 -0.954 1.00 0.00 18 PHE A O 12
ATOM 12608 N N . VAL A 1 19 ? -2.966 -6.399 -0.737 1.00 0.00 19 VAL A N 12
ATOM 12609 C CA . VAL A 1 19 ? -2.172 -6.348 -1.942 1.00 0.00 19 VAL A CA 12
ATOM 12610 C C . VAL A 1 19 ? -3.123 -6.058 -3.084 1.00 0.00 19 VAL A C 12
ATOM 12611 O O . VAL A 1 19 ? -2.797 -5.356 -4.028 1.00 0.00 19 VAL A O 12
ATOM 12624 N N . GLY A 1 20 ? -4.334 -6.585 -2.922 1.00 0.00 20 GLY A N 12
ATOM 12625 C CA . GLY A 1 20 ? -5.416 -6.335 -3.849 1.00 0.00 20 GLY A CA 12
ATOM 12626 C C . GLY A 1 20 ? -5.890 -4.922 -3.742 1.00 0.00 20 GLY A C 12
ATOM 12627 O O . GLY A 1 20 ? -6.120 -4.285 -4.746 1.00 0.00 20 GLY A O 12
ATOM 12631 N N . LEU A 1 21 ? -5.943 -4.415 -2.521 1.00 0.00 21 LEU A N 12
ATOM 12632 C CA . LEU A 1 21 ? -6.417 -3.061 -2.257 1.00 0.00 21 LEU A CA 12
ATOM 12633 C C . LEU A 1 21 ? -5.633 -2.042 -3.076 1.00 0.00 21 LEU A C 12
ATOM 12634 O O . LEU A 1 21 ? -6.195 -1.138 -3.681 1.00 0.00 21 LEU A O 12
ATOM 12650 N N . LEU A 1 22 ? -4.332 -2.210 -3.104 1.00 0.00 22 LEU A N 12
ATOM 12651 C CA . LEU A 1 22 ? -3.457 -1.264 -3.770 1.00 0.00 22 LEU A CA 12
ATOM 12652 C C . LEU A 1 22 ? -3.254 -1.664 -5.219 1.00 0.00 22 LEU A C 12
ATOM 12653 O O . LEU A 1 22 ? -2.956 -0.837 -6.093 1.00 0.00 22 LEU A O 12
ATOM 12669 N N . ARG A 1 23 ? -3.412 -2.948 -5.449 1.00 0.00 23 ARG A N 12
ATOM 12670 C CA . ARG A 1 23 ? -3.467 -3.506 -6.794 1.00 0.00 23 ARG A CA 12
ATOM 12671 C C . ARG A 1 23 ? -4.658 -2.909 -7.521 1.00 0.00 23 ARG A C 12
ATOM 12672 O O . ARG A 1 23 ? -4.669 -2.752 -8.739 1.00 0.00 23 ARG A O 12
ATOM 12693 N N . ARG A 1 24 ? -5.648 -2.573 -6.716 1.00 0.00 24 ARG A N 12
ATOM 12694 C CA . ARG A 1 24 ? -6.885 -1.973 -7.158 1.00 0.00 24 ARG A CA 12
ATOM 12695 C C . ARG A 1 24 ? -6.665 -0.539 -7.587 1.00 0.00 24 ARG A C 12
ATOM 12696 O O . ARG A 1 24 ? -7.298 -0.048 -8.523 1.00 0.00 24 ARG A O 12
ATOM 12717 N N . LEU A 1 25 ? -5.737 0.108 -6.909 1.00 0.00 25 LEU A N 12
ATOM 12718 C CA . LEU A 1 25 ? -5.446 1.503 -7.146 1.00 0.00 25 LEU A CA 12
ATOM 12719 C C . LEU A 1 25 ? -4.837 1.686 -8.531 1.00 0.00 25 LEU A C 12
ATOM 12720 O O . LEU A 1 25 ? -5.324 2.503 -9.317 1.00 0.00 25 LEU A O 12
ATOM 12736 N N . ASN A 1 26 ? -3.776 0.906 -8.799 1.00 0.00 26 ASN A N 12
ATOM 12737 C CA . ASN A 1 26 ? -3.082 0.861 -10.099 1.00 0.00 26 ASN A CA 12
ATOM 12738 C C . ASN A 1 26 ? -1.655 0.339 -9.950 1.00 0.00 26 ASN A C 12
ATOM 12739 O O . ASN A 1 26 ? -0.840 0.491 -10.861 1.00 0.00 26 ASN A O 12
ATOM 12750 N N . VAL A 1 27 ? -1.393 -0.326 -8.815 1.00 0.00 27 VAL A N 12
ATOM 12751 C CA . VAL A 1 27 ? -0.097 -0.959 -8.502 1.00 0.00 27 VAL A CA 12
ATOM 12752 C C . VAL A 1 27 ? 1.108 -0.229 -9.131 1.00 0.00 27 VAL A C 12
ATOM 12753 O O . VAL A 1 27 ? 1.824 -0.760 -9.982 1.00 0.00 27 VAL A O 12
ATOM 12766 N N . PRO A 1 28 ? 1.338 1.013 -8.683 1.00 0.00 28 PRO A N 12
ATOM 12767 C CA . PRO A 1 28 ? 2.408 1.885 -9.186 1.00 0.00 28 PRO A CA 12
ATOM 12768 C C . PRO A 1 28 ? 3.670 1.850 -8.328 1.00 0.00 28 PRO A C 12
ATOM 12769 O O . PRO A 1 28 ? 4.383 2.844 -8.224 1.00 0.00 28 PRO A O 12
ATOM 12780 N N . HIS A 1 29 ? 3.951 0.716 -7.718 1.00 0.00 29 HIS A N 12
ATOM 12781 C CA . HIS A 1 29 ? 4.913 0.692 -6.621 1.00 0.00 29 HIS A CA 12
ATOM 12782 C C . HIS A 1 29 ? 5.935 -0.410 -6.739 1.00 0.00 29 HIS A C 12
ATOM 12783 O O . HIS A 1 29 ? 5.851 -1.268 -7.616 1.00 0.00 29 HIS A O 12
ATOM 12798 N N . ARG A 1 30 ? 6.884 -0.387 -5.812 1.00 0.00 30 ARG A N 12
ATOM 12799 C CA . ARG A 1 30 ? 7.880 -1.433 -5.719 1.00 0.00 30 ARG A CA 12
ATOM 12800 C C . ARG A 1 30 ? 7.429 -2.513 -4.740 1.00 0.00 30 ARG A C 12
ATOM 12801 O O . ARG A 1 30 ? 7.054 -2.212 -3.610 1.00 0.00 30 ARG A O 12
ATOM 12822 N N . VAL A 1 31 ? 7.434 -3.752 -5.200 1.00 0.00 31 VAL A N 12
ATOM 12823 C CA . VAL A 1 31 ? 7.197 -4.907 -4.350 1.00 0.00 31 VAL A CA 12
ATOM 12824 C C . VAL A 1 31 ? 8.510 -5.632 -4.085 1.00 0.00 31 VAL A C 12
ATOM 12825 O O . VAL A 1 31 ? 9.218 -6.011 -5.018 1.00 0.00 31 VAL A O 12
ATOM 12838 N N . SER A 1 32 ? 8.833 -5.808 -2.824 1.00 0.00 32 SER A N 12
ATOM 12839 C CA . SER A 1 32 ? 10.045 -6.513 -2.438 1.00 0.00 32 SER A CA 12
ATOM 12840 C C . SER A 1 32 ? 9.793 -7.252 -1.142 1.00 0.00 32 SER A C 12
ATOM 12841 O O . SER A 1 32 ? 9.167 -6.708 -0.243 1.00 0.00 32 SER A O 12
ATOM 12849 N N . GLU A 1 33 ? 10.277 -8.472 -1.025 1.00 0.00 33 GLU A N 12
ATOM 12850 C CA . GLU A 1 33 ? 10.053 -9.228 0.191 1.00 0.00 33 GLU A CA 12
ATOM 12851 C C . GLU A 1 33 ? 11.039 -8.755 1.242 1.00 0.00 33 GLU A C 12
ATOM 12852 O O . GLU A 1 33 ? 12.198 -9.168 1.281 1.00 0.00 33 GLU A O 12
ATOM 12864 N N . GLU A 1 34 ? 10.545 -7.869 2.083 1.00 0.00 34 GLU A N 12
ATOM 12865 C CA . GLU A 1 34 ? 11.366 -7.131 3.012 1.00 0.00 34 GLU A CA 12
ATOM 12866 C C . GLU A 1 34 ? 11.138 -7.640 4.433 1.00 0.00 34 GLU A C 12
ATOM 12867 O O . GLU A 1 34 ? 10.026 -7.559 4.966 1.00 0.00 34 GLU A O 12
ATOM 12879 N N . SER A 1 35 ? 12.198 -8.225 4.997 1.00 0.00 35 SER A N 12
ATOM 12880 C CA . SER A 1 35 ? 12.205 -8.761 6.356 1.00 0.00 35 SER A CA 12
ATOM 12881 C C . SER A 1 35 ? 11.412 -10.064 6.449 1.00 0.00 35 SER A C 12
ATOM 12882 O O . SER A 1 35 ? 11.976 -11.134 6.691 1.00 0.00 35 SER A O 12
ATOM 12890 N N . GLY A 1 36 ? 10.115 -9.976 6.212 1.00 0.00 36 GLY A N 12
ATOM 12891 C CA . GLY A 1 36 ? 9.251 -11.128 6.358 1.00 0.00 36 GLY A CA 12
ATOM 12892 C C . GLY A 1 36 ? 7.825 -10.790 6.034 1.00 0.00 36 GLY A C 12
ATOM 12893 O O . GLY A 1 36 ? 6.896 -11.332 6.624 1.00 0.00 36 GLY A O 12
ATOM 12897 N N . GLN A 1 37 ? 7.676 -9.843 5.136 1.00 0.00 37 GLN A N 12
ATOM 12898 C CA . GLN A 1 37 ? 6.422 -9.545 4.487 1.00 0.00 37 GLN A CA 12
ATOM 12899 C C . GLN A 1 37 ? 6.775 -9.043 3.118 1.00 0.00 37 GLN A C 12
ATOM 12900 O O . GLN A 1 37 ? 7.877 -8.536 2.918 1.00 0.00 37 GLN A O 12
ATOM 12914 N N . GLN A 1 38 ? 5.901 -9.230 2.161 1.00 0.00 38 GLN A N 12
ATOM 12915 C CA . GLN A 1 38 ? 6.088 -8.579 0.907 1.00 0.00 38 GLN A CA 12
ATOM 12916 C C . GLN A 1 38 ? 5.850 -7.133 1.159 1.00 0.00 38 GLN A C 12
ATOM 12917 O O . GLN A 1 38 ? 4.936 -6.786 1.887 1.00 0.00 38 GLN A O 12
ATOM 12931 N N . VAL A 1 39 ? 6.679 -6.298 0.625 1.00 0.00 39 VAL A N 12
ATOM 12932 C CA . VAL A 1 39 ? 6.688 -4.938 1.038 1.00 0.00 39 VAL A CA 12
ATOM 12933 C C . VAL A 1 39 ? 6.728 -3.997 -0.140 1.00 0.00 39 VAL A C 12
ATOM 12934 O O . VAL A 1 39 ? 7.347 -4.260 -1.160 1.00 0.00 39 VAL A O 12
ATOM 12947 N N . LEU A 1 40 ? 6.030 -2.916 0.034 1.00 0.00 40 LEU A N 12
ATOM 12948 C CA . LEU A 1 40 ? 5.714 -1.990 -1.006 1.00 0.00 40 LEU A CA 12
ATOM 12949 C C . LEU A 1 40 ? 6.363 -0.655 -0.697 1.00 0.00 40 LEU A C 12
ATOM 12950 O O . LEU A 1 40 ? 6.197 -0.095 0.392 1.00 0.00 40 LEU A O 12
ATOM 12966 N N . TRP A 1 41 ? 7.115 -0.159 -1.656 1.00 0.00 41 TRP A N 12
ATOM 12967 C CA . TRP A 1 41 ? 7.902 1.034 -1.456 1.00 0.00 41 TRP A CA 12
ATOM 12968 C C . TRP A 1 41 ? 7.551 2.059 -2.528 1.00 0.00 41 TRP A C 12
ATOM 12969 O O . TRP A 1 41 ? 8.028 1.928 -3.659 1.00 0.00 41 TRP A O 12
ATOM 12990 N N . VAL A 1 42 ? 6.659 3.015 -2.235 1.00 0.00 42 VAL A N 12
ATOM 12991 C CA . VAL A 1 42 ? 6.542 4.187 -3.128 1.00 0.00 42 VAL A CA 12
ATOM 12992 C C . VAL A 1 42 ? 6.316 5.565 -2.480 1.00 0.00 42 VAL A C 12
ATOM 12993 O O . VAL A 1 42 ? 5.789 6.451 -3.154 1.00 0.00 42 VAL A O 12
ATOM 13006 N N . PRO A 1 43 ? 6.667 5.830 -1.217 1.00 0.00 43 PRO A N 12
ATOM 13007 C CA . PRO A 1 43 ? 6.533 7.154 -0.673 1.00 0.00 43 PRO A CA 12
ATOM 13008 C C . PRO A 1 43 ? 7.870 7.862 -0.482 1.00 0.00 43 PRO A C 12
ATOM 13009 O O . PRO A 1 43 ? 8.866 7.535 -1.126 1.00 0.00 43 PRO A O 12
ATOM 13020 N N . ASP A 1 44 ? 7.872 8.817 0.430 1.00 0.00 44 ASP A N 12
ATOM 13021 C CA . ASP A 1 44 ? 9.075 9.560 0.784 1.00 0.00 44 ASP A CA 12
ATOM 13022 C C . ASP A 1 44 ? 9.254 9.511 2.291 1.00 0.00 44 ASP A C 12
ATOM 13023 O O . ASP A 1 44 ? 10.150 8.854 2.814 1.00 0.00 44 ASP A O 12
ATOM 13032 N N . GLU A 1 45 ? 8.362 10.207 2.980 1.00 0.00 45 GLU A N 12
ATOM 13033 C CA . GLU A 1 45 ? 8.339 10.239 4.430 1.00 0.00 45 GLU A CA 12
ATOM 13034 C C . GLU A 1 45 ? 6.954 10.682 4.877 1.00 0.00 45 GLU A C 12
ATOM 13035 O O . GLU A 1 45 ? 6.186 9.893 5.416 1.00 0.00 45 GLU A O 12
ATOM 13047 N N . ARG A 1 46 ? 6.626 11.942 4.616 1.00 0.00 46 ARG A N 12
ATOM 13048 C CA . ARG A 1 46 ? 5.270 12.429 4.835 1.00 0.00 46 ARG A CA 12
ATOM 13049 C C . ARG A 1 46 ? 4.301 11.709 3.905 1.00 0.00 46 ARG A C 12
ATOM 13050 O O . ARG A 1 46 ? 3.173 11.399 4.280 1.00 0.00 46 ARG A O 12
ATOM 13071 N N . LEU A 1 47 ? 4.767 11.420 2.692 1.00 0.00 47 LEU A N 12
ATOM 13072 C CA . LEU A 1 47 ? 3.940 10.753 1.701 1.00 0.00 47 LEU A CA 12
ATOM 13073 C C . LEU A 1 47 ? 3.659 9.324 2.145 1.00 0.00 47 LEU A C 12
ATOM 13074 O O . LEU A 1 47 ? 2.588 8.810 1.907 1.00 0.00 47 LEU A O 12
ATOM 13090 N N . ALA A 1 48 ? 4.628 8.701 2.807 1.00 0.00 48 ALA A N 12
ATOM 13091 C CA . ALA A 1 48 ? 4.484 7.341 3.335 1.00 0.00 48 ALA A CA 12
ATOM 13092 C C . ALA A 1 48 ? 3.138 7.128 4.031 1.00 0.00 48 ALA A C 12
ATOM 13093 O O . ALA A 1 48 ? 2.490 6.083 3.866 1.00 0.00 48 ALA A O 12
ATOM 13100 N N . GLU A 1 49 ? 2.701 8.141 4.759 1.00 0.00 49 GLU A N 12
ATOM 13101 C CA . GLU A 1 49 ? 1.463 8.068 5.519 1.00 0.00 49 GLU A CA 12
ATOM 13102 C C . GLU A 1 49 ? 0.301 8.149 4.554 1.00 0.00 49 GLU A C 12
ATOM 13103 O O . GLU A 1 49 ? -0.640 7.374 4.616 1.00 0.00 49 GLU A O 12
ATOM 13115 N N . GLN A 1 50 ? 0.420 9.077 3.628 1.00 0.00 50 GLN A N 12
ATOM 13116 C CA . GLN A 1 50 ? -0.553 9.254 2.574 1.00 0.00 50 GLN A CA 12
ATOM 13117 C C . GLN A 1 50 ? -0.661 7.985 1.728 1.00 0.00 50 GLN A C 12
ATOM 13118 O O . GLN A 1 50 ? -1.745 7.609 1.282 1.00 0.00 50 GLN A O 12
ATOM 13132 N N . VAL A 1 51 ? 0.448 7.284 1.589 1.00 0.00 51 VAL A N 12
ATOM 13133 C CA . VAL A 1 51 ? 0.554 6.242 0.602 1.00 0.00 51 VAL A CA 12
ATOM 13134 C C . VAL A 1 51 ? -0.243 5.032 1.045 1.00 0.00 51 VAL A C 12
ATOM 13135 O O . VAL A 1 51 ? -1.149 4.615 0.355 1.00 0.00 51 VAL A O 12
ATOM 13148 N N . ARG A 1 52 ? 0.009 4.496 2.221 1.00 0.00 52 ARG A N 12
ATOM 13149 C CA . ARG A 1 52 ? -0.798 3.368 2.631 1.00 0.00 52 ARG A CA 12
ATOM 13150 C C . ARG A 1 52 ? -2.105 3.873 3.180 1.00 0.00 52 ARG A C 12
ATOM 13151 O O . ARG A 1 52 ? -3.166 3.512 2.695 1.00 0.00 52 ARG A O 12
ATOM 13172 N N . GLU A 1 53 ? -2.001 4.772 4.147 1.00 0.00 53 GLU A N 12
ATOM 13173 C CA . GLU A 1 53 ? -3.130 5.162 4.971 1.00 0.00 53 GLU A CA 12
ATOM 13174 C C . GLU A 1 53 ? -4.221 5.846 4.189 1.00 0.00 53 GLU A C 12
ATOM 13175 O O . GLU A 1 53 ? -5.327 5.957 4.674 1.00 0.00 53 GLU A O 12
ATOM 13187 N N . LEU A 1 54 ? -3.928 6.369 3.026 1.00 0.00 54 LEU A N 12
ATOM 13188 C CA . LEU A 1 54 ? -5.010 6.853 2.200 1.00 0.00 54 LEU A CA 12
ATOM 13189 C C . LEU A 1 54 ? -5.321 5.908 1.075 1.00 0.00 54 LEU A C 12
ATOM 13190 O O . LEU A 1 54 ? -6.467 5.777 0.700 1.00 0.00 54 LEU A O 12
ATOM 13206 N N . TYR A 1 55 ? -4.346 5.191 0.563 1.00 0.00 55 TYR A N 12
ATOM 13207 C CA . TYR A 1 55 ? -4.655 4.293 -0.537 1.00 0.00 55 TYR A CA 12
ATOM 13208 C C . TYR A 1 55 ? -5.594 3.219 -0.036 1.00 0.00 55 TYR A C 12
ATOM 13209 O O . TYR A 1 55 ? -6.452 2.744 -0.759 1.00 0.00 55 TYR A O 12
ATOM 13227 N N . ARG A 1 56 ? -5.462 2.897 1.238 1.00 0.00 56 ARG A N 12
ATOM 13228 C CA . ARG A 1 56 ? -6.283 1.865 1.843 1.00 0.00 56 ARG A CA 12
ATOM 13229 C C . ARG A 1 56 ? -7.691 2.339 2.209 1.00 0.00 56 ARG A C 12
ATOM 13230 O O . ARG A 1 56 ? -8.506 1.524 2.633 1.00 0.00 56 ARG A O 12
ATOM 13251 N N . ARG A 1 57 ? -7.997 3.636 2.071 1.00 0.00 57 ARG A N 12
ATOM 13252 C CA . ARG A 1 57 ? -9.291 4.125 2.569 1.00 0.00 57 ARG A CA 12
ATOM 13253 C C . ARG A 1 57 ? -9.854 5.343 1.834 1.00 0.00 57 ARG A C 12
ATOM 13254 O O . ARG A 1 57 ? -11.043 5.611 1.932 1.00 0.00 57 ARG A O 12
ATOM 13275 N N . TYR A 1 58 ? -9.031 6.094 1.123 1.00 0.00 58 TYR A N 12
ATOM 13276 C CA . TYR A 1 58 ? -9.532 7.279 0.424 1.00 0.00 58 TYR A CA 12
ATOM 13277 C C . TYR A 1 58 ? -9.384 7.158 -1.110 1.00 0.00 58 TYR A C 12
ATOM 13278 O O . TYR A 1 58 ? -10.387 7.009 -1.792 1.00 0.00 58 TYR A O 12
ATOM 13296 N N . PRO A 1 59 ? -8.164 7.272 -1.694 1.00 0.00 59 PRO A N 12
ATOM 13297 C CA . PRO A 1 59 ? -7.918 6.932 -3.109 1.00 0.00 59 PRO A CA 12
ATOM 13298 C C . PRO A 1 59 ? -8.541 5.609 -3.582 1.00 0.00 59 PRO A C 12
ATOM 13299 O O . PRO A 1 59 ? -9.058 5.540 -4.694 1.00 0.00 59 PRO A O 12
ATOM 13310 N N . GLU A 1 60 ? -8.489 4.563 -2.765 1.00 0.00 60 GLU A N 12
ATOM 13311 C CA . GLU A 1 60 ? -9.076 3.281 -3.162 1.00 0.00 60 GLU A CA 12
ATOM 13312 C C . GLU A 1 60 ? -10.312 3.037 -2.335 1.00 0.00 60 GLU A C 12
ATOM 13313 O O . GLU A 1 60 ? -11.191 2.266 -2.706 1.00 0.00 60 GLU A O 12
ATOM 13325 N N . GLY A 1 61 ? -10.385 3.754 -1.227 1.00 0.00 61 GLY A N 12
ATOM 13326 C CA . GLY A 1 61 ? -11.641 3.952 -0.546 1.00 0.00 61 GLY A CA 12
ATOM 13327 C C . GLY A 1 61 ? -12.473 4.976 -1.285 1.00 0.00 61 GLY A C 12
ATOM 13328 O O . GLY A 1 61 ? -13.278 5.710 -0.716 1.00 0.00 61 GLY A O 12
ATOM 13332 N N . ASP A 1 62 ? -12.227 5.019 -2.570 1.00 0.00 62 ASP A N 12
ATOM 13333 C CA . ASP A 1 62 ? -12.928 5.879 -3.489 1.00 0.00 62 ASP A CA 12
ATOM 13334 C C . ASP A 1 62 ? -14.296 5.277 -3.745 1.00 0.00 62 ASP A C 12
ATOM 13335 O O . ASP A 1 62 ? -14.495 4.088 -3.484 1.00 0.00 62 ASP A O 12
ATOM 13344 N N . PRO A 1 63 ? -15.271 6.080 -4.194 1.00 0.00 63 PRO A N 12
ATOM 13345 C CA . PRO A 1 63 ? -16.547 5.571 -4.701 1.00 0.00 63 PRO A CA 12
ATOM 13346 C C . PRO A 1 63 ? -16.382 4.308 -5.562 1.00 0.00 63 PRO A C 12
ATOM 13347 O O . PRO A 1 63 ? -17.316 3.520 -5.713 1.00 0.00 63 PRO A O 12
ATOM 13358 N N . GLN A 1 64 ? -15.182 4.137 -6.120 1.00 0.00 64 GLN A N 12
ATOM 13359 C CA . GLN A 1 64 ? -14.833 2.965 -6.902 1.00 0.00 64 GLN A CA 12
ATOM 13360 C C . GLN A 1 64 ? -15.062 1.674 -6.125 1.00 0.00 64 GLN A C 12
ATOM 13361 O O . GLN A 1 64 ? -15.898 0.856 -6.509 1.00 0.00 64 GLN A O 12
ATOM 13375 N N . ALA A 1 65 ? -14.325 1.480 -5.033 1.00 0.00 65 ALA A N 12
ATOM 13376 C CA . ALA A 1 65 ? -14.270 0.156 -4.437 1.00 0.00 65 ALA A CA 12
ATOM 13377 C C . ALA A 1 65 ? -14.236 0.165 -2.920 1.00 0.00 65 ALA A C 12
ATOM 13378 O O . ALA A 1 65 ? -15.275 0.156 -2.253 1.00 0.00 65 ALA A O 12
ATOM 13385 N N . THR A 1 66 ? -13.029 0.169 -2.394 1.00 0.00 66 THR A N 12
ATOM 13386 C CA . THR A 1 66 ? -12.783 0.090 -0.977 1.00 0.00 66 THR A CA 12
ATOM 13387 C C . THR A 1 66 ? -13.322 1.346 -0.275 1.00 0.00 66 THR A C 12
ATOM 13388 O O . THR A 1 66 ? -13.795 2.263 -0.943 1.00 0.00 66 THR A O 12
ATOM 13399 N N . LEU A 1 67 ? -13.319 1.336 1.060 1.00 0.00 67 LEU A N 12
ATOM 13400 C CA . LEU A 1 67 ? -13.658 2.482 1.887 1.00 0.00 67 LEU A CA 12
ATOM 13401 C C . LEU A 1 67 ? -13.780 2.019 3.330 1.00 0.00 67 LEU A C 12
ATOM 13402 O O . LEU A 1 67 ? -12.846 2.151 4.122 1.00 0.00 67 LEU A O 12
ATOM 13418 N N . GLU A 1 68 ? -14.924 1.440 3.644 1.00 0.00 68 GLU A N 12
ATOM 13419 C CA . GLU A 1 68 ? -15.139 0.813 4.936 1.00 0.00 68 GLU A CA 12
ATOM 13420 C C . GLU A 1 68 ? -15.122 -0.688 4.758 1.00 0.00 68 GLU A C 12
ATOM 13421 O O . GLU A 1 68 ? -15.203 -1.462 5.711 1.00 0.00 68 GLU A O 12
ATOM 13433 N N . ALA A 1 69 ? -15.013 -1.072 3.506 1.00 0.00 69 ALA A N 12
ATOM 13434 C CA . ALA A 1 69 ? -14.914 -2.467 3.120 1.00 0.00 69 ALA A CA 12
ATOM 13435 C C . ALA A 1 69 ? -13.463 -2.864 2.960 1.00 0.00 69 ALA A C 12
ATOM 13436 O O . ALA A 1 69 ? -13.166 -3.954 2.475 1.00 0.00 69 ALA A O 12
ATOM 13443 N N . ALA A 1 70 ? -12.582 -1.937 3.343 1.00 0.00 70 ALA A N 12
ATOM 13444 C CA . ALA A 1 70 ? -11.131 -2.122 3.263 1.00 0.00 70 ALA A CA 12
ATOM 13445 C C . ALA A 1 70 ? -10.733 -3.548 3.612 1.00 0.00 70 ALA A C 12
ATOM 13446 O O . ALA A 1 70 ? -10.763 -3.949 4.777 1.00 0.00 70 ALA A O 12
ATOM 13453 N N . MET A 1 1 ? 14.256 6.594 -3.571 1.00 0.00 1 MET A N 13
ATOM 13454 C CA . MET A 1 1 ? 13.683 7.701 -4.328 1.00 0.00 1 MET A CA 13
ATOM 13455 C C . MET A 1 1 ? 12.286 7.341 -4.827 1.00 0.00 1 MET A C 13
ATOM 13456 O O . MET A 1 1 ? 12.138 6.442 -5.655 1.00 0.00 1 MET A O 13
ATOM 13470 N N . SER A 1 2 ? 11.276 8.045 -4.304 1.00 0.00 2 SER A N 13
ATOM 13471 C CA . SER A 1 2 ? 9.859 7.788 -4.601 1.00 0.00 2 SER A CA 13
ATOM 13472 C C . SER A 1 2 ? 9.505 6.316 -4.404 1.00 0.00 2 SER A C 13
ATOM 13473 O O . SER A 1 2 ? 8.560 5.799 -5.005 1.00 0.00 2 SER A O 13
ATOM 13481 N N . ALA A 1 3 ? 10.272 5.656 -3.550 1.00 0.00 3 ALA A N 13
ATOM 13482 C CA . ALA A 1 3 ? 10.111 4.243 -3.297 1.00 0.00 3 ALA A CA 13
ATOM 13483 C C . ALA A 1 3 ? 10.687 3.884 -1.945 1.00 0.00 3 ALA A C 13
ATOM 13484 O O . ALA A 1 3 ? 11.755 3.277 -1.833 1.00 0.00 3 ALA A O 13
ATOM 13491 N N . VAL A 1 4 ? 9.970 4.273 -0.920 1.00 0.00 4 VAL A N 13
ATOM 13492 C CA . VAL A 1 4 ? 10.404 4.048 0.443 1.00 0.00 4 VAL A CA 13
ATOM 13493 C C . VAL A 1 4 ? 9.633 2.890 1.042 1.00 0.00 4 VAL A C 13
ATOM 13494 O O . VAL A 1 4 ? 8.412 2.815 0.902 1.00 0.00 4 VAL A O 13
ATOM 13507 N N . GLN A 1 5 ? 10.348 1.971 1.667 1.00 0.00 5 GLN A N 13
ATOM 13508 C CA . GLN A 1 5 ? 9.713 0.867 2.349 1.00 0.00 5 GLN A CA 13
ATOM 13509 C C . GLN A 1 5 ? 8.821 1.421 3.446 1.00 0.00 5 GLN A C 13
ATOM 13510 O O . GLN A 1 5 ? 9.300 1.946 4.451 1.00 0.00 5 GLN A O 13
ATOM 13524 N N . VAL A 1 6 ? 7.527 1.315 3.237 1.00 0.00 6 VAL A N 13
ATOM 13525 C CA . VAL A 1 6 ? 6.567 1.785 4.210 1.00 0.00 6 VAL A CA 13
ATOM 13526 C C . VAL A 1 6 ? 5.338 0.921 4.188 1.00 0.00 6 VAL A C 13
ATOM 13527 O O . VAL A 1 6 ? 4.649 0.762 5.191 1.00 0.00 6 VAL A O 13
ATOM 13540 N N . LEU A 1 7 ? 5.106 0.310 3.058 1.00 0.00 7 LEU A N 13
ATOM 13541 C CA . LEU A 1 7 ? 3.930 -0.467 2.866 1.00 0.00 7 LEU A CA 13
ATOM 13542 C C . LEU A 1 7 ? 4.396 -1.885 2.702 1.00 0.00 7 LEU A C 13
ATOM 13543 O O . LEU A 1 7 ? 5.542 -2.102 2.354 1.00 0.00 7 LEU A O 13
ATOM 13559 N N . LYS A 1 8 ? 3.579 -2.835 3.051 1.00 0.00 8 LYS A N 13
ATOM 13560 C CA . LYS A 1 8 ? 3.917 -4.203 2.855 1.00 0.00 8 LYS A CA 13
ATOM 13561 C C . LYS A 1 8 ? 2.659 -5.016 2.773 1.00 0.00 8 LYS A C 13
ATOM 13562 O O . LYS A 1 8 ? 1.627 -4.652 3.336 1.00 0.00 8 LYS A O 13
ATOM 13581 N N . PHE A 1 9 ? 2.754 -6.095 2.056 1.00 0.00 9 PHE A N 13
ATOM 13582 C CA . PHE A 1 9 ? 1.650 -7.013 1.912 1.00 0.00 9 PHE A CA 13
ATOM 13583 C C . PHE A 1 9 ? 2.074 -8.367 2.445 1.00 0.00 9 PHE A C 13
ATOM 13584 O O . PHE A 1 9 ? 2.614 -9.199 1.721 1.00 0.00 9 PHE A O 13
ATOM 13601 N N . PRO A 1 10 ? 1.893 -8.524 3.765 1.00 0.00 10 PRO A N 13
ATOM 13602 C CA . PRO A 1 10 ? 2.158 -9.730 4.541 1.00 0.00 10 PRO A CA 13
ATOM 13603 C C . PRO A 1 10 ? 2.168 -11.033 3.749 1.00 0.00 10 PRO A C 13
ATOM 13604 O O . PRO A 1 10 ? 1.122 -11.653 3.573 1.00 0.00 10 PRO A O 13
ATOM 13615 N N . LEU A 1 11 ? 3.362 -11.499 3.380 1.00 0.00 11 LEU A N 13
ATOM 13616 C CA . LEU A 1 11 ? 3.511 -12.666 2.503 1.00 0.00 11 LEU A CA 13
ATOM 13617 C C . LEU A 1 11 ? 3.068 -13.941 3.226 1.00 0.00 11 LEU A C 13
ATOM 13618 O O . LEU A 1 11 ? 2.953 -15.013 2.632 1.00 0.00 11 LEU A O 13
ATOM 13634 N N . SER A 1 12 ? 2.808 -13.785 4.509 1.00 0.00 12 SER A N 13
ATOM 13635 C CA . SER A 1 12 ? 2.460 -14.877 5.385 1.00 0.00 12 SER A CA 13
ATOM 13636 C C . SER A 1 12 ? 0.955 -14.957 5.653 1.00 0.00 12 SER A C 13
ATOM 13637 O O . SER A 1 12 ? 0.498 -15.879 6.327 1.00 0.00 12 SER A O 13
ATOM 13645 N N . VAL A 1 13 ? 0.179 -14.003 5.141 1.00 0.00 13 VAL A N 13
ATOM 13646 C CA . VAL A 1 13 ? -1.222 -13.914 5.522 1.00 0.00 13 VAL A CA 13
ATOM 13647 C C . VAL A 1 13 ? -2.111 -13.797 4.300 1.00 0.00 13 VAL A C 13
ATOM 13648 O O . VAL A 1 13 ? -1.665 -13.950 3.158 1.00 0.00 13 VAL A O 13
ATOM 13661 N N . ASP A 1 14 ? -3.368 -13.534 4.568 1.00 0.00 14 ASP A N 13
ATOM 13662 C CA . ASP A 1 14 ? -4.367 -13.299 3.543 1.00 0.00 14 ASP A CA 13
ATOM 13663 C C . ASP A 1 14 ? -4.203 -11.890 2.984 1.00 0.00 14 ASP A C 13
ATOM 13664 O O . ASP A 1 14 ? -5.093 -11.037 3.075 1.00 0.00 14 ASP A O 13
ATOM 13673 N N . LEU A 1 15 ? -3.028 -11.648 2.427 1.00 0.00 15 LEU A N 13
ATOM 13674 C CA . LEU A 1 15 ? -2.680 -10.362 1.876 1.00 0.00 15 LEU A CA 13
ATOM 13675 C C . LEU A 1 15 ? -3.560 -9.984 0.704 1.00 0.00 15 LEU A C 13
ATOM 13676 O O . LEU A 1 15 ? -3.627 -8.828 0.364 1.00 0.00 15 LEU A O 13
ATOM 13692 N N . ALA A 1 16 ? -4.240 -10.945 0.094 1.00 0.00 16 ALA A N 13
ATOM 13693 C CA . ALA A 1 16 ? -5.093 -10.657 -1.062 1.00 0.00 16 ALA A CA 13
ATOM 13694 C C . ALA A 1 16 ? -6.075 -9.532 -0.755 1.00 0.00 16 ALA A C 13
ATOM 13695 O O . ALA A 1 16 ? -6.551 -8.844 -1.657 1.00 0.00 16 ALA A O 13
ATOM 13702 N N . GLY A 1 17 ? -6.347 -9.331 0.525 1.00 0.00 17 GLY A N 13
ATOM 13703 C CA . GLY A 1 17 ? -7.141 -8.204 0.936 1.00 0.00 17 GLY A CA 13
ATOM 13704 C C . GLY A 1 17 ? -6.385 -6.888 0.820 1.00 0.00 17 GLY A C 13
ATOM 13705 O O . GLY A 1 17 ? -6.954 -5.887 0.398 1.00 0.00 17 GLY A O 13
ATOM 13709 N N . PHE A 1 18 ? -5.101 -6.874 1.187 1.00 0.00 18 PHE A N 13
ATOM 13710 C CA . PHE A 1 18 ? -4.335 -5.630 1.164 1.00 0.00 18 PHE A CA 13
ATOM 13711 C C . PHE A 1 18 ? -3.536 -5.473 -0.123 1.00 0.00 18 PHE A C 13
ATOM 13712 O O . PHE A 1 18 ? -3.563 -4.408 -0.730 1.00 0.00 18 PHE A O 13
ATOM 13729 N N . VAL A 1 19 ? -2.810 -6.508 -0.544 1.00 0.00 19 VAL A N 13
ATOM 13730 C CA . VAL A 1 19 ? -2.099 -6.423 -1.808 1.00 0.00 19 VAL A CA 13
ATOM 13731 C C . VAL A 1 19 ? -3.128 -6.147 -2.849 1.00 0.00 19 VAL A C 13
ATOM 13732 O O . VAL A 1 19 ? -2.910 -5.368 -3.740 1.00 0.00 19 VAL A O 13
ATOM 13745 N N . GLY A 1 20 ? -4.283 -6.780 -2.660 1.00 0.00 20 GLY A N 13
ATOM 13746 C CA . GLY A 1 20 ? -5.402 -6.592 -3.539 1.00 0.00 20 GLY A CA 13
ATOM 13747 C C . GLY A 1 20 ? -5.941 -5.210 -3.394 1.00 0.00 20 GLY A C 13
ATOM 13748 O O . GLY A 1 20 ? -6.379 -4.624 -4.356 1.00 0.00 20 GLY A O 13
ATOM 13752 N N . LEU A 1 21 ? -5.823 -4.659 -2.205 1.00 0.00 21 LEU A N 13
ATOM 13753 C CA . LEU A 1 21 ? -6.365 -3.336 -1.934 1.00 0.00 21 LEU A CA 13
ATOM 13754 C C . LEU A 1 21 ? -5.702 -2.282 -2.826 1.00 0.00 21 LEU A C 13
ATOM 13755 O O . LEU A 1 21 ? -6.388 -1.509 -3.489 1.00 0.00 21 LEU A O 13
ATOM 13771 N N . LEU A 1 22 ? -4.375 -2.255 -2.868 1.00 0.00 22 LEU A N 13
ATOM 13772 C CA . LEU A 1 22 ? -3.694 -1.299 -3.727 1.00 0.00 22 LEU A CA 13
ATOM 13773 C C . LEU A 1 22 ? -3.505 -1.847 -5.141 1.00 0.00 22 LEU A C 13
ATOM 13774 O O . LEU A 1 22 ? -3.305 -1.091 -6.110 1.00 0.00 22 LEU A O 13
ATOM 13790 N N . ARG A 1 23 ? -3.524 -3.170 -5.232 1.00 0.00 23 ARG A N 13
ATOM 13791 C CA . ARG A 1 23 ? -3.625 -3.886 -6.506 1.00 0.00 23 ARG A CA 13
ATOM 13792 C C . ARG A 1 23 ? -4.770 -3.289 -7.291 1.00 0.00 23 ARG A C 13
ATOM 13793 O O . ARG A 1 23 ? -4.727 -3.143 -8.509 1.00 0.00 23 ARG A O 13
ATOM 13814 N N . ARG A 1 24 ? -5.782 -2.935 -6.527 1.00 0.00 24 ARG A N 13
ATOM 13815 C CA . ARG A 1 24 ? -7.018 -2.389 -7.037 1.00 0.00 24 ARG A CA 13
ATOM 13816 C C . ARG A 1 24 ? -6.858 -0.938 -7.446 1.00 0.00 24 ARG A C 13
ATOM 13817 O O . ARG A 1 24 ? -7.538 -0.464 -8.357 1.00 0.00 24 ARG A O 13
ATOM 13838 N N . LEU A 1 25 ? -5.943 -0.242 -6.778 1.00 0.00 25 LEU A N 13
ATOM 13839 C CA . LEU A 1 25 ? -5.728 1.170 -7.029 1.00 0.00 25 LEU A CA 13
ATOM 13840 C C . LEU A 1 25 ? -5.262 1.395 -8.454 1.00 0.00 25 LEU A C 13
ATOM 13841 O O . LEU A 1 25 ? -5.921 2.074 -9.240 1.00 0.00 25 LEU A O 13
ATOM 13857 N N . ASN A 1 26 ? -4.132 0.766 -8.773 1.00 0.00 26 ASN A N 13
ATOM 13858 C CA . ASN A 1 26 ? -3.396 1.048 -9.996 1.00 0.00 26 ASN A CA 13
ATOM 13859 C C . ASN A 1 26 ? -1.997 0.424 -9.934 1.00 0.00 26 ASN A C 13
ATOM 13860 O O . ASN A 1 26 ? -1.234 0.521 -10.892 1.00 0.00 26 ASN A O 13
ATOM 13871 N N . VAL A 1 27 ? -1.699 -0.256 -8.813 1.00 0.00 27 VAL A N 13
ATOM 13872 C CA . VAL A 1 27 ? -0.408 -0.936 -8.587 1.00 0.00 27 VAL A CA 13
ATOM 13873 C C . VAL A 1 27 ? 0.785 -0.216 -9.250 1.00 0.00 27 VAL A C 13
ATOM 13874 O O . VAL A 1 27 ? 1.450 -0.728 -10.153 1.00 0.00 27 VAL A O 13
ATOM 13887 N N . PRO A 1 28 ? 1.060 1.002 -8.773 1.00 0.00 28 PRO A N 13
ATOM 13888 C CA . PRO A 1 28 ? 2.145 1.852 -9.277 1.00 0.00 28 PRO A CA 13
ATOM 13889 C C . PRO A 1 28 ? 3.414 1.767 -8.433 1.00 0.00 28 PRO A C 13
ATOM 13890 O O . PRO A 1 28 ? 4.199 2.710 -8.385 1.00 0.00 28 PRO A O 13
ATOM 13901 N N . HIS A 1 29 ? 3.622 0.639 -7.779 1.00 0.00 29 HIS A N 13
ATOM 13902 C CA . HIS A 1 29 ? 4.594 0.579 -6.691 1.00 0.00 29 HIS A CA 13
ATOM 13903 C C . HIS A 1 29 ? 5.701 -0.428 -6.926 1.00 0.00 29 HIS A C 13
ATOM 13904 O O . HIS A 1 29 ? 5.694 -1.177 -7.901 1.00 0.00 29 HIS A O 13
ATOM 13919 N N . ARG A 1 30 ? 6.647 -0.433 -5.999 1.00 0.00 30 ARG A N 13
ATOM 13920 C CA . ARG A 1 30 ? 7.686 -1.446 -5.964 1.00 0.00 30 ARG A CA 13
ATOM 13921 C C . ARG A 1 30 ? 7.333 -2.535 -4.955 1.00 0.00 30 ARG A C 13
ATOM 13922 O O . ARG A 1 30 ? 6.945 -2.234 -3.827 1.00 0.00 30 ARG A O 13
ATOM 13943 N N . VAL A 1 31 ? 7.427 -3.787 -5.386 1.00 0.00 31 VAL A N 13
ATOM 13944 C CA . VAL A 1 31 ? 7.285 -4.933 -4.501 1.00 0.00 31 VAL A CA 13
ATOM 13945 C C . VAL A 1 31 ? 8.646 -5.549 -4.223 1.00 0.00 31 VAL A C 13
ATOM 13946 O O . VAL A 1 31 ? 9.424 -5.819 -5.135 1.00 0.00 31 VAL A O 13
ATOM 13959 N N . SER A 1 32 ? 8.925 -5.741 -2.957 1.00 0.00 32 SER A N 13
ATOM 13960 C CA . SER A 1 32 ? 10.136 -6.400 -2.514 1.00 0.00 32 SER A CA 13
ATOM 13961 C C . SER A 1 32 ? 9.784 -7.329 -1.362 1.00 0.00 32 SER A C 13
ATOM 13962 O O . SER A 1 32 ? 8.612 -7.623 -1.149 1.00 0.00 32 SER A O 13
ATOM 13970 N N . GLU A 1 33 ? 10.777 -7.820 -0.645 1.00 0.00 33 GLU A N 13
ATOM 13971 C CA . GLU A 1 33 ? 10.533 -8.569 0.552 1.00 0.00 33 GLU A CA 13
ATOM 13972 C C . GLU A 1 33 ? 11.420 -8.041 1.679 1.00 0.00 33 GLU A C 13
ATOM 13973 O O . GLU A 1 33 ? 12.653 -8.128 1.614 1.00 0.00 33 GLU A O 13
ATOM 13985 N N . GLU A 1 34 ? 10.784 -7.475 2.696 1.00 0.00 34 GLU A N 13
ATOM 13986 C CA . GLU A 1 34 ? 11.495 -6.904 3.833 1.00 0.00 34 GLU A CA 13
ATOM 13987 C C . GLU A 1 34 ? 11.171 -7.644 5.123 1.00 0.00 34 GLU A C 13
ATOM 13988 O O . GLU A 1 34 ? 10.030 -7.628 5.586 1.00 0.00 34 GLU A O 13
ATOM 14000 N N . SER A 1 35 ? 12.184 -8.321 5.666 1.00 0.00 35 SER A N 13
ATOM 14001 C CA . SER A 1 35 ? 12.128 -8.921 7.002 1.00 0.00 35 SER A CA 13
ATOM 14002 C C . SER A 1 35 ? 11.107 -10.060 7.110 1.00 0.00 35 SER A C 13
ATOM 14003 O O . SER A 1 35 ? 10.848 -10.568 8.204 1.00 0.00 35 SER A O 13
ATOM 14011 N N . GLY A 1 36 ? 10.539 -10.465 5.986 1.00 0.00 36 GLY A N 13
ATOM 14012 C CA . GLY A 1 36 ? 9.589 -11.542 5.987 1.00 0.00 36 GLY A CA 13
ATOM 14013 C C . GLY A 1 36 ? 8.210 -11.033 5.700 1.00 0.00 36 GLY A C 13
ATOM 14014 O O . GLY A 1 36 ? 7.218 -11.554 6.203 1.00 0.00 36 GLY A O 13
ATOM 14018 N N . GLN A 1 37 ? 8.159 -9.966 4.930 1.00 0.00 37 GLN A N 13
ATOM 14019 C CA . GLN A 1 37 ? 6.932 -9.460 4.388 1.00 0.00 37 GLN A CA 13
ATOM 14020 C C . GLN A 1 37 ? 7.211 -9.056 2.971 1.00 0.00 37 GLN A C 13
ATOM 14021 O O . GLN A 1 37 ? 8.281 -8.535 2.690 1.00 0.00 37 GLN A O 13
ATOM 14035 N N . GLN A 1 38 ? 6.295 -9.303 2.068 1.00 0.00 38 GLN A N 13
ATOM 14036 C CA . GLN A 1 38 ? 6.398 -8.667 0.795 1.00 0.00 38 GLN A CA 13
ATOM 14037 C C . GLN A 1 38 ? 6.133 -7.221 1.070 1.00 0.00 38 GLN A C 13
ATOM 14038 O O . GLN A 1 38 ? 5.242 -6.914 1.841 1.00 0.00 38 GLN A O 13
ATOM 14052 N N . VAL A 1 39 ? 6.909 -6.336 0.521 1.00 0.00 39 VAL A N 13
ATOM 14053 C CA . VAL A 1 39 ? 6.789 -4.961 0.915 1.00 0.00 39 VAL A CA 13
ATOM 14054 C C . VAL A 1 39 ? 6.742 -4.048 -0.281 1.00 0.00 39 VAL A C 13
ATOM 14055 O O . VAL A 1 39 ? 7.297 -4.331 -1.331 1.00 0.00 39 VAL A O 13
ATOM 14068 N N . LEU A 1 40 ? 6.054 -2.967 -0.094 1.00 0.00 40 LEU A N 13
ATOM 14069 C CA . LEU A 1 40 ? 5.656 -2.084 -1.148 1.00 0.00 40 LEU A CA 13
ATOM 14070 C C . LEU A 1 40 ? 6.205 -0.696 -0.871 1.00 0.00 40 LEU A C 13
ATOM 14071 O O . LEU A 1 40 ? 6.135 -0.192 0.254 1.00 0.00 40 LEU A O 13
ATOM 14087 N N . TRP A 1 41 ? 6.771 -0.090 -1.899 1.00 0.00 41 TRP A N 13
ATOM 14088 C CA . TRP A 1 41 ? 7.469 1.165 -1.738 1.00 0.00 41 TRP A CA 13
ATOM 14089 C C . TRP A 1 41 ? 6.963 2.174 -2.766 1.00 0.00 41 TRP A C 13
ATOM 14090 O O . TRP A 1 41 ? 7.317 2.064 -3.942 1.00 0.00 41 TRP A O 13
ATOM 14111 N N . VAL A 1 42 ? 6.098 3.105 -2.372 1.00 0.00 42 VAL A N 13
ATOM 14112 C CA . VAL A 1 42 ? 5.827 4.251 -3.253 1.00 0.00 42 VAL A CA 13
ATOM 14113 C C . VAL A 1 42 ? 5.721 5.648 -2.597 1.00 0.00 42 VAL A C 13
ATOM 14114 O O . VAL A 1 42 ? 5.213 6.558 -3.250 1.00 0.00 42 VAL A O 13
ATOM 14127 N N . PRO A 1 43 ? 6.146 5.896 -1.341 1.00 0.00 43 PRO A N 13
ATOM 14128 C CA . PRO A 1 43 ? 6.121 7.243 -0.792 1.00 0.00 43 PRO A CA 13
ATOM 14129 C C . PRO A 1 43 ? 7.489 7.928 -0.766 1.00 0.00 43 PRO A C 13
ATOM 14130 O O . PRO A 1 43 ? 8.376 7.634 -1.567 1.00 0.00 43 PRO A O 13
ATOM 14141 N N . ASP A 1 44 ? 7.631 8.811 0.213 1.00 0.00 44 ASP A N 13
ATOM 14142 C CA . ASP A 1 44 ? 8.869 9.542 0.467 1.00 0.00 44 ASP A CA 13
ATOM 14143 C C . ASP A 1 44 ? 9.142 9.564 1.969 1.00 0.00 44 ASP A C 13
ATOM 14144 O O . ASP A 1 44 ? 10.075 8.928 2.446 1.00 0.00 44 ASP A O 13
ATOM 14153 N N . GLU A 1 45 ? 8.313 10.287 2.720 1.00 0.00 45 GLU A N 13
ATOM 14154 C CA . GLU A 1 45 ? 8.406 10.268 4.177 1.00 0.00 45 GLU A CA 13
ATOM 14155 C C . GLU A 1 45 ? 7.059 10.586 4.820 1.00 0.00 45 GLU A C 13
ATOM 14156 O O . GLU A 1 45 ? 6.499 9.752 5.527 1.00 0.00 45 GLU A O 13
ATOM 14168 N N . ARG A 1 46 ? 6.532 11.782 4.585 1.00 0.00 46 ARG A N 13
ATOM 14169 C CA . ARG A 1 46 ? 5.199 12.115 5.075 1.00 0.00 46 ARG A CA 13
ATOM 14170 C C . ARG A 1 46 ? 4.177 11.358 4.236 1.00 0.00 46 ARG A C 13
ATOM 14171 O O . ARG A 1 46 ? 3.127 10.938 4.717 1.00 0.00 46 ARG A O 13
ATOM 14192 N N . LEU A 1 47 ? 4.531 11.172 2.969 1.00 0.00 47 LEU A N 13
ATOM 14193 C CA . LEU A 1 47 ? 3.687 10.482 2.010 1.00 0.00 47 LEU A CA 13
ATOM 14194 C C . LEU A 1 47 ? 3.509 9.025 2.423 1.00 0.00 47 LEU A C 13
ATOM 14195 O O . LEU A 1 47 ? 2.480 8.426 2.169 1.00 0.00 47 LEU A O 13
ATOM 14211 N N . ALA A 1 48 ? 4.524 8.482 3.074 1.00 0.00 48 ALA A N 13
ATOM 14212 C CA . ALA A 1 48 ? 4.526 7.092 3.542 1.00 0.00 48 ALA A CA 13
ATOM 14213 C C . ALA A 1 48 ? 3.202 6.712 4.202 1.00 0.00 48 ALA A C 13
ATOM 14214 O O . ALA A 1 48 ? 2.584 5.675 3.899 1.00 0.00 48 ALA A O 13
ATOM 14221 N N . GLU A 1 49 ? 2.755 7.605 5.058 1.00 0.00 49 GLU A N 13
ATOM 14222 C CA . GLU A 1 49 ? 1.565 7.403 5.860 1.00 0.00 49 GLU A CA 13
ATOM 14223 C C . GLU A 1 49 ? 0.342 7.528 4.969 1.00 0.00 49 GLU A C 13
ATOM 14224 O O . GLU A 1 49 ? -0.593 6.737 5.042 1.00 0.00 49 GLU A O 13
ATOM 14236 N N . GLN A 1 50 ? 0.406 8.502 4.085 1.00 0.00 50 GLN A N 13
ATOM 14237 C CA . GLN A 1 50 ? -0.645 8.768 3.133 1.00 0.00 50 GLN A CA 13
ATOM 14238 C C . GLN A 1 50 ? -0.791 7.601 2.160 1.00 0.00 50 GLN A C 13
ATOM 14239 O O . GLN A 1 50 ? -1.880 7.333 1.656 1.00 0.00 50 GLN A O 13
ATOM 14253 N N . VAL A 1 51 ? 0.283 6.848 1.973 1.00 0.00 51 VAL A N 13
ATOM 14254 C CA . VAL A 1 51 ? 0.341 5.922 0.873 1.00 0.00 51 VAL A CA 13
ATOM 14255 C C . VAL A 1 51 ? -0.376 4.652 1.263 1.00 0.00 51 VAL A C 13
ATOM 14256 O O . VAL A 1 51 ? -1.294 4.235 0.598 1.00 0.00 51 VAL A O 13
ATOM 14269 N N . ARG A 1 52 ? -0.031 4.078 2.386 1.00 0.00 52 ARG A N 13
ATOM 14270 C CA . ARG A 1 52 ? -0.701 2.853 2.778 1.00 0.00 52 ARG A CA 13
ATOM 14271 C C . ARG A 1 52 ? -2.035 3.175 3.413 1.00 0.00 52 ARG A C 13
ATOM 14272 O O . ARG A 1 52 ? -3.078 2.637 3.040 1.00 0.00 52 ARG A O 13
ATOM 14293 N N . GLU A 1 53 ? -1.987 4.111 4.335 1.00 0.00 53 GLU A N 13
ATOM 14294 C CA . GLU A 1 53 ? -3.075 4.331 5.255 1.00 0.00 53 GLU A CA 13
ATOM 14295 C C . GLU A 1 53 ? -4.196 5.116 4.628 1.00 0.00 53 GLU A C 13
ATOM 14296 O O . GLU A 1 53 ? -5.317 5.066 5.107 1.00 0.00 53 GLU A O 13
ATOM 14308 N N . LEU A 1 54 ? -3.923 5.848 3.566 1.00 0.00 54 LEU A N 13
ATOM 14309 C CA . LEU A 1 54 ? -4.996 6.538 2.898 1.00 0.00 54 LEU A CA 13
ATOM 14310 C C . LEU A 1 54 ? -5.391 5.805 1.645 1.00 0.00 54 LEU A C 13
ATOM 14311 O O . LEU A 1 54 ? -6.553 5.806 1.302 1.00 0.00 54 LEU A O 13
ATOM 14327 N N . TYR A 1 55 ? -4.461 5.111 0.994 1.00 0.00 55 TYR A N 13
ATOM 14328 C CA . TYR A 1 55 ? -4.824 4.321 -0.185 1.00 0.00 55 TYR A CA 13
ATOM 14329 C C . TYR A 1 55 ? -5.893 3.324 0.198 1.00 0.00 55 TYR A C 13
ATOM 14330 O O . TYR A 1 55 ? -6.760 2.990 -0.594 1.00 0.00 55 TYR A O 13
ATOM 14348 N N . ARG A 1 56 ? -5.847 2.908 1.452 1.00 0.00 56 ARG A N 13
ATOM 14349 C CA . ARG A 1 56 ? -6.768 1.918 1.971 1.00 0.00 56 ARG A CA 13
ATOM 14350 C C . ARG A 1 56 ? -8.169 2.493 2.224 1.00 0.00 56 ARG A C 13
ATOM 14351 O O . ARG A 1 56 ? -9.078 1.749 2.581 1.00 0.00 56 ARG A O 13
ATOM 14372 N N . ARG A 1 57 ? -8.366 3.806 2.033 1.00 0.00 57 ARG A N 13
ATOM 14373 C CA . ARG A 1 57 ? -9.636 4.415 2.441 1.00 0.00 57 ARG A CA 13
ATOM 14374 C C . ARG A 1 57 ? -10.052 5.643 1.620 1.00 0.00 57 ARG A C 13
ATOM 14375 O O . ARG A 1 57 ? -11.232 5.978 1.583 1.00 0.00 57 ARG A O 13
ATOM 14396 N N . TYR A 1 58 ? -9.111 6.330 0.986 1.00 0.00 58 TYR A N 13
ATOM 14397 C CA . TYR A 1 58 ? -9.456 7.512 0.193 1.00 0.00 58 TYR A CA 13
ATOM 14398 C C . TYR A 1 58 ? -9.141 7.330 -1.305 1.00 0.00 58 TYR A C 13
ATOM 14399 O O . TYR A 1 58 ? -10.047 7.374 -2.119 1.00 0.00 58 TYR A O 13
ATOM 14417 N N . PRO A 1 59 ? -7.864 7.190 -1.709 1.00 0.00 59 PRO A N 13
ATOM 14418 C CA . PRO A 1 59 ? -7.495 6.805 -3.086 1.00 0.00 59 PRO A CA 13
ATOM 14419 C C . PRO A 1 59 ? -8.232 5.570 -3.633 1.00 0.00 59 PRO A C 13
ATOM 14420 O O . PRO A 1 59 ? -8.644 5.560 -4.795 1.00 0.00 59 PRO A O 13
ATOM 14431 N N . GLU A 1 60 ? -8.397 4.535 -2.813 1.00 0.00 60 GLU A N 13
ATOM 14432 C CA . GLU A 1 60 ? -9.117 3.335 -3.243 1.00 0.00 60 GLU A CA 13
ATOM 14433 C C . GLU A 1 60 ? -10.491 3.378 -2.631 1.00 0.00 60 GLU A C 13
ATOM 14434 O O . GLU A 1 60 ? -11.464 2.888 -3.199 1.00 0.00 60 GLU A O 13
ATOM 14446 N N . GLY A 1 61 ? -10.558 4.035 -1.491 1.00 0.00 61 GLY A N 13
ATOM 14447 C CA . GLY A 1 61 ? -11.824 4.444 -0.937 1.00 0.00 61 GLY A CA 13
ATOM 14448 C C . GLY A 1 61 ? -12.362 5.658 -1.664 1.00 0.00 61 GLY A C 13
ATOM 14449 O O . GLY A 1 61 ? -13.002 6.540 -1.092 1.00 0.00 61 GLY A O 13
ATOM 14453 N N . ASP A 1 62 ? -12.040 5.710 -2.931 1.00 0.00 62 ASP A N 13
ATOM 14454 C CA . ASP A 1 62 ? -12.521 6.740 -3.822 1.00 0.00 62 ASP A CA 13
ATOM 14455 C C . ASP A 1 62 ? -13.880 6.299 -4.338 1.00 0.00 62 ASP A C 13
ATOM 14456 O O . ASP A 1 62 ? -14.215 5.116 -4.211 1.00 0.00 62 ASP A O 13
ATOM 14465 N N . PRO A 1 63 ? -14.705 7.211 -4.881 1.00 0.00 63 PRO A N 13
ATOM 14466 C CA . PRO A 1 63 ? -15.939 6.851 -5.591 1.00 0.00 63 PRO A CA 13
ATOM 14467 C C . PRO A 1 63 ? -15.754 5.661 -6.545 1.00 0.00 63 PRO A C 13
ATOM 14468 O O . PRO A 1 63 ? -16.731 5.051 -6.980 1.00 0.00 63 PRO A O 13
ATOM 14479 N N . GLN A 1 64 ? -14.497 5.351 -6.871 1.00 0.00 64 GLN A N 13
ATOM 14480 C CA . GLN A 1 64 ? -14.169 4.180 -7.670 1.00 0.00 64 GLN A CA 13
ATOM 14481 C C . GLN A 1 64 ? -14.719 2.910 -7.035 1.00 0.00 64 GLN A C 13
ATOM 14482 O O . GLN A 1 64 ? -15.539 2.217 -7.638 1.00 0.00 64 GLN A O 13
ATOM 14496 N N . ALA A 1 65 ? -14.271 2.591 -5.818 1.00 0.00 65 ALA A N 13
ATOM 14497 C CA . ALA A 1 65 ? -14.554 1.277 -5.269 1.00 0.00 65 ALA A CA 13
ATOM 14498 C C . ALA A 1 65 ? -14.692 1.234 -3.750 1.00 0.00 65 ALA A C 13
ATOM 14499 O O . ALA A 1 65 ? -15.796 1.291 -3.206 1.00 0.00 65 ALA A O 13
ATOM 14506 N N . THR A 1 66 ? -13.554 1.133 -3.093 1.00 0.00 66 THR A N 13
ATOM 14507 C CA . THR A 1 66 ? -13.466 0.760 -1.692 1.00 0.00 66 THR A CA 13
ATOM 14508 C C . THR A 1 66 ? -13.968 1.862 -0.748 1.00 0.00 66 THR A C 13
ATOM 14509 O O . THR A 1 66 ? -14.134 2.999 -1.160 1.00 0.00 66 THR A O 13
ATOM 14520 N N . LEU A 1 67 ? -14.325 1.443 0.473 1.00 0.00 67 LEU A N 13
ATOM 14521 C CA . LEU A 1 67 ? -14.478 2.301 1.654 1.00 0.00 67 LEU A CA 13
ATOM 14522 C C . LEU A 1 67 ? -14.599 1.415 2.866 1.00 0.00 67 LEU A C 13
ATOM 14523 O O . LEU A 1 67 ? -13.657 1.198 3.623 1.00 0.00 67 LEU A O 13
ATOM 14539 N N . GLU A 1 68 ? -15.785 0.863 2.979 1.00 0.00 68 GLU A N 13
ATOM 14540 C CA . GLU A 1 68 ? -16.175 0.036 4.096 1.00 0.00 68 GLU A CA 13
ATOM 14541 C C . GLU A 1 68 ? -15.823 -1.414 3.803 1.00 0.00 68 GLU A C 13
ATOM 14542 O O . GLU A 1 68 ? -15.916 -2.300 4.652 1.00 0.00 68 GLU A O 13
ATOM 14554 N N . ALA A 1 69 ? -15.392 -1.622 2.587 1.00 0.00 69 ALA A N 13
ATOM 14555 C CA . ALA A 1 69 ? -14.990 -2.934 2.120 1.00 0.00 69 ALA A CA 13
ATOM 14556 C C . ALA A 1 69 ? -13.497 -3.142 2.286 1.00 0.00 69 ALA A C 13
ATOM 14557 O O . ALA A 1 69 ? -12.992 -4.221 1.982 1.00 0.00 69 ALA A O 13
ATOM 14564 N N . ALA A 1 70 ? -12.796 -2.102 2.751 1.00 0.00 70 ALA A N 13
ATOM 14565 C CA . ALA A 1 70 ? -11.344 -2.166 2.920 1.00 0.00 70 ALA A CA 13
ATOM 14566 C C . ALA A 1 70 ? -10.964 -3.386 3.742 1.00 0.00 70 ALA A C 13
ATOM 14567 O O . ALA A 1 70 ? -11.202 -3.439 4.952 1.00 0.00 70 ALA A O 13
ATOM 14574 N N . MET A 1 1 ? 15.140 8.385 -1.804 1.00 0.00 1 MET A N 14
ATOM 14575 C CA . MET A 1 1 ? 14.376 9.502 -2.359 1.00 0.00 1 MET A CA 14
ATOM 14576 C C . MET A 1 1 ? 13.072 9.030 -2.989 1.00 0.00 1 MET A C 14
ATOM 14577 O O . MET A 1 1 ? 12.072 9.745 -2.991 1.00 0.00 1 MET A O 14
ATOM 14591 N N . SER A 1 2 ? 13.095 7.830 -3.539 1.00 0.00 2 SER A N 14
ATOM 14592 C CA . SER A 1 2 ? 11.938 7.282 -4.216 1.00 0.00 2 SER A CA 14
ATOM 14593 C C . SER A 1 2 ? 11.804 5.809 -3.895 1.00 0.00 2 SER A C 14
ATOM 14594 O O . SER A 1 2 ? 12.807 5.133 -3.642 1.00 0.00 2 SER A O 14
ATOM 14602 N N . ALA A 1 3 ? 10.568 5.327 -3.914 1.00 0.00 3 ALA A N 14
ATOM 14603 C CA . ALA A 1 3 ? 10.255 3.962 -3.517 1.00 0.00 3 ALA A CA 14
ATOM 14604 C C . ALA A 1 3 ? 10.791 3.700 -2.123 1.00 0.00 3 ALA A C 14
ATOM 14605 O O . ALA A 1 3 ? 11.847 3.097 -1.941 1.00 0.00 3 ALA A O 14
ATOM 14612 N N . VAL A 1 4 ? 10.038 4.151 -1.144 1.00 0.00 4 VAL A N 14
ATOM 14613 C CA . VAL A 1 4 ? 10.473 4.105 0.243 1.00 0.00 4 VAL A CA 14
ATOM 14614 C C . VAL A 1 4 ? 9.714 3.021 0.980 1.00 0.00 4 VAL A C 14
ATOM 14615 O O . VAL A 1 4 ? 8.497 2.906 0.830 1.00 0.00 4 VAL A O 14
ATOM 14628 N N . GLN A 1 5 ? 10.431 2.217 1.751 1.00 0.00 5 GLN A N 14
ATOM 14629 C CA . GLN A 1 5 ? 9.809 1.156 2.512 1.00 0.00 5 GLN A CA 14
ATOM 14630 C C . GLN A 1 5 ? 8.865 1.766 3.526 1.00 0.00 5 GLN A C 14
ATOM 14631 O O . GLN A 1 5 ? 9.278 2.393 4.503 1.00 0.00 5 GLN A O 14
ATOM 14645 N N . VAL A 1 6 ? 7.592 1.577 3.269 1.00 0.00 6 VAL A N 14
ATOM 14646 C CA . VAL A 1 6 ? 6.558 2.138 4.088 1.00 0.00 6 VAL A CA 14
ATOM 14647 C C . VAL A 1 6 ? 5.398 1.176 4.189 1.00 0.00 6 VAL A C 14
ATOM 14648 O O . VAL A 1 6 ? 4.757 1.036 5.229 1.00 0.00 6 VAL A O 14
ATOM 14661 N N . LEU A 1 7 ? 5.169 0.491 3.096 1.00 0.00 7 LEU A N 14
ATOM 14662 C CA . LEU A 1 7 ? 4.011 -0.323 2.929 1.00 0.00 7 LEU A CA 14
ATOM 14663 C C . LEU A 1 7 ? 4.473 -1.762 2.780 1.00 0.00 7 LEU A C 14
ATOM 14664 O O . LEU A 1 7 ? 5.613 -1.996 2.414 1.00 0.00 7 LEU A O 14
ATOM 14680 N N . LYS A 1 8 ? 3.632 -2.712 3.130 1.00 0.00 8 LYS A N 14
ATOM 14681 C CA . LYS A 1 8 ? 3.930 -4.102 2.925 1.00 0.00 8 LYS A CA 14
ATOM 14682 C C . LYS A 1 8 ? 2.641 -4.894 2.881 1.00 0.00 8 LYS A C 14
ATOM 14683 O O . LYS A 1 8 ? 1.628 -4.489 3.454 1.00 0.00 8 LYS A O 14
ATOM 14702 N N . PHE A 1 9 ? 2.686 -6.005 2.191 1.00 0.00 9 PHE A N 14
ATOM 14703 C CA . PHE A 1 9 ? 1.542 -6.872 2.048 1.00 0.00 9 PHE A CA 14
ATOM 14704 C C . PHE A 1 9 ? 1.926 -8.251 2.532 1.00 0.00 9 PHE A C 14
ATOM 14705 O O . PHE A 1 9 ? 2.507 -9.040 1.791 1.00 0.00 9 PHE A O 14
ATOM 14722 N N . PRO A 1 10 ? 1.659 -8.491 3.820 1.00 0.00 10 PRO A N 14
ATOM 14723 C CA . PRO A 1 10 ? 1.909 -9.738 4.531 1.00 0.00 10 PRO A CA 14
ATOM 14724 C C . PRO A 1 10 ? 1.950 -10.982 3.657 1.00 0.00 10 PRO A C 14
ATOM 14725 O O . PRO A 1 10 ? 0.916 -11.601 3.422 1.00 0.00 10 PRO A O 14
ATOM 14736 N N . LEU A 1 11 ? 3.152 -11.405 3.275 1.00 0.00 11 LEU A N 14
ATOM 14737 C CA . LEU A 1 11 ? 3.312 -12.536 2.366 1.00 0.00 11 LEU A CA 14
ATOM 14738 C C . LEU A 1 11 ? 2.944 -13.838 3.059 1.00 0.00 11 LEU A C 14
ATOM 14739 O O . LEU A 1 11 ? 2.822 -14.890 2.437 1.00 0.00 11 LEU A O 14
ATOM 14755 N N . SER A 1 12 ? 2.754 -13.731 4.354 1.00 0.00 12 SER A N 14
ATOM 14756 C CA . SER A 1 12 ? 2.450 -14.857 5.196 1.00 0.00 12 SER A CA 14
ATOM 14757 C C . SER A 1 12 ? 0.948 -14.990 5.470 1.00 0.00 12 SER A C 14
ATOM 14758 O O . SER A 1 12 ? 0.521 -15.939 6.127 1.00 0.00 12 SER A O 14
ATOM 14766 N N . VAL A 1 13 ? 0.135 -14.064 4.956 1.00 0.00 13 VAL A N 14
ATOM 14767 C CA . VAL A 1 13 ? -1.284 -14.062 5.283 1.00 0.00 13 VAL A CA 14
ATOM 14768 C C . VAL A 1 13 ? -2.124 -13.951 4.028 1.00 0.00 13 VAL A C 14
ATOM 14769 O O . VAL A 1 13 ? -1.619 -13.986 2.903 1.00 0.00 13 VAL A O 14
ATOM 14782 N N . ASP A 1 14 ? -3.407 -13.826 4.261 1.00 0.00 14 ASP A N 14
ATOM 14783 C CA . ASP A 1 14 ? -4.397 -13.580 3.231 1.00 0.00 14 ASP A CA 14
ATOM 14784 C C . ASP A 1 14 ? -4.293 -12.127 2.752 1.00 0.00 14 ASP A C 14
ATOM 14785 O O . ASP A 1 14 ? -5.242 -11.345 2.832 1.00 0.00 14 ASP A O 14
ATOM 14794 N N . LEU A 1 15 ? -3.107 -11.776 2.270 1.00 0.00 15 LEU A N 14
ATOM 14795 C CA . LEU A 1 15 ? -2.799 -10.430 1.823 1.00 0.00 15 LEU A CA 14
ATOM 14796 C C . LEU A 1 15 ? -3.697 -9.961 0.700 1.00 0.00 15 LEU A C 14
ATOM 14797 O O . LEU A 1 15 ? -3.743 -8.779 0.436 1.00 0.00 15 LEU A O 14
ATOM 14813 N N . ALA A 1 16 ? -4.414 -10.868 0.048 1.00 0.00 16 ALA A N 14
ATOM 14814 C CA . ALA A 1 16 ? -5.298 -10.496 -1.058 1.00 0.00 16 ALA A CA 14
ATOM 14815 C C . ALA A 1 16 ? -6.239 -9.367 -0.655 1.00 0.00 16 ALA A C 14
ATOM 14816 O O . ALA A 1 16 ? -6.738 -8.628 -1.499 1.00 0.00 16 ALA A O 14
ATOM 14823 N N . GLY A 1 17 ? -6.442 -9.213 0.647 1.00 0.00 17 GLY A N 14
ATOM 14824 C CA . GLY A 1 17 ? -7.197 -8.092 1.139 1.00 0.00 17 GLY A CA 14
ATOM 14825 C C . GLY A 1 17 ? -6.435 -6.781 1.005 1.00 0.00 17 GLY A C 14
ATOM 14826 O O . GLY A 1 17 ? -7.004 -5.778 0.579 1.00 0.00 17 GLY A O 14
ATOM 14830 N N . PHE A 1 18 ? -5.146 -6.776 1.345 1.00 0.00 18 PHE A N 14
ATOM 14831 C CA . PHE A 1 18 ? -4.377 -5.537 1.301 1.00 0.00 18 PHE A CA 14
ATOM 14832 C C . PHE A 1 18 ? -3.617 -5.386 -0.005 1.00 0.00 18 PHE A C 14
ATOM 14833 O O . PHE A 1 18 ? -3.638 -4.315 -0.603 1.00 0.00 18 PHE A O 14
ATOM 14850 N N . VAL A 1 19 ? -2.925 -6.427 -0.459 1.00 0.00 19 VAL A N 14
ATOM 14851 C CA . VAL A 1 19 ? -2.237 -6.323 -1.732 1.00 0.00 19 VAL A CA 14
ATOM 14852 C C . VAL A 1 19 ? -3.278 -6.012 -2.758 1.00 0.00 19 VAL A C 14
ATOM 14853 O O . VAL A 1 19 ? -3.046 -5.239 -3.643 1.00 0.00 19 VAL A O 14
ATOM 14866 N N . GLY A 1 20 ? -4.452 -6.615 -2.565 1.00 0.00 20 GLY A N 14
ATOM 14867 C CA . GLY A 1 20 ? -5.593 -6.380 -3.418 1.00 0.00 20 GLY A CA 14
ATOM 14868 C C . GLY A 1 20 ? -6.087 -4.985 -3.253 1.00 0.00 20 GLY A C 14
ATOM 14869 O O . GLY A 1 20 ? -6.570 -4.392 -4.190 1.00 0.00 20 GLY A O 14
ATOM 14873 N N . LEU A 1 21 ? -5.891 -4.439 -2.075 1.00 0.00 21 LEU A N 14
ATOM 14874 C CA . LEU A 1 21 ? -6.358 -3.094 -1.791 1.00 0.00 21 LEU A CA 14
ATOM 14875 C C . LEU A 1 21 ? -5.631 -2.063 -2.663 1.00 0.00 21 LEU A C 14
ATOM 14876 O O . LEU A 1 21 ? -6.268 -1.211 -3.273 1.00 0.00 21 LEU A O 14
ATOM 14892 N N . LEU A 1 22 ? -4.301 -2.136 -2.746 1.00 0.00 22 LEU A N 14
ATOM 14893 C CA . LEU A 1 22 ? -3.571 -1.232 -3.628 1.00 0.00 22 LEU A CA 14
ATOM 14894 C C . LEU A 1 22 ? -3.446 -1.793 -5.043 1.00 0.00 22 LEU A C 14
ATOM 14895 O O . LEU A 1 22 ? -3.199 -1.060 -6.009 1.00 0.00 22 LEU A O 14
ATOM 14911 N N . ARG A 1 23 ? -3.566 -3.105 -5.135 1.00 0.00 23 ARG A N 14
ATOM 14912 C CA . ARG A 1 23 ? -3.721 -3.812 -6.408 1.00 0.00 23 ARG A CA 14
ATOM 14913 C C . ARG A 1 23 ? -4.851 -3.152 -7.163 1.00 0.00 23 ARG A C 14
ATOM 14914 O O . ARG A 1 23 ? -4.830 -2.976 -8.378 1.00 0.00 23 ARG A O 14
ATOM 14935 N N . ARG A 1 24 ? -5.828 -2.791 -6.365 1.00 0.00 24 ARG A N 14
ATOM 14936 C CA . ARG A 1 24 ? -7.039 -2.147 -6.794 1.00 0.00 24 ARG A CA 14
ATOM 14937 C C . ARG A 1 24 ? -6.792 -0.706 -7.187 1.00 0.00 24 ARG A C 14
ATOM 14938 O O . ARG A 1 24 ? -7.422 -0.185 -8.106 1.00 0.00 24 ARG A O 14
ATOM 14959 N N . LEU A 1 25 ? -5.852 -0.084 -6.501 1.00 0.00 25 LEU A N 14
ATOM 14960 C CA . LEU A 1 25 ? -5.600 1.331 -6.652 1.00 0.00 25 LEU A CA 14
ATOM 14961 C C . LEU A 1 25 ? -5.047 1.660 -8.031 1.00 0.00 25 LEU A C 14
ATOM 14962 O O . LEU A 1 25 ? -5.508 2.604 -8.680 1.00 0.00 25 LEU A O 14
ATOM 14978 N N . ASN A 1 26 ? -4.085 0.851 -8.482 1.00 0.00 26 ASN A N 14
ATOM 14979 C CA . ASN A 1 26 ? -3.312 1.150 -9.685 1.00 0.00 26 ASN A CA 14
ATOM 14980 C C . ASN A 1 26 ? -2.068 0.267 -9.747 1.00 0.00 26 ASN A C 14
ATOM 14981 O O . ASN A 1 26 ? -1.428 0.162 -10.790 1.00 0.00 26 ASN A O 14
ATOM 14992 N N . VAL A 1 27 ? -1.766 -0.400 -8.628 1.00 0.00 27 VAL A N 14
ATOM 14993 C CA . VAL A 1 27 ? -0.500 -1.116 -8.424 1.00 0.00 27 VAL A CA 14
ATOM 14994 C C . VAL A 1 27 ? 0.686 -0.415 -9.128 1.00 0.00 27 VAL A C 14
ATOM 14995 O O . VAL A 1 27 ? 1.325 -0.943 -10.039 1.00 0.00 27 VAL A O 14
ATOM 15008 N N . PRO A 1 28 ? 0.971 0.820 -8.683 1.00 0.00 28 PRO A N 14
ATOM 15009 C CA . PRO A 1 28 ? 2.018 1.683 -9.237 1.00 0.00 28 PRO A CA 14
ATOM 15010 C C . PRO A 1 28 ? 3.267 1.754 -8.363 1.00 0.00 28 PRO A C 14
ATOM 15011 O O . PRO A 1 28 ? 3.885 2.809 -8.236 1.00 0.00 28 PRO A O 14
ATOM 15022 N N . HIS A 1 29 ? 3.639 0.649 -7.761 1.00 0.00 29 HIS A N 14
ATOM 15023 C CA . HIS A 1 29 ? 4.616 0.683 -6.682 1.00 0.00 29 HIS A CA 14
ATOM 15024 C C . HIS A 1 29 ? 5.703 -0.356 -6.855 1.00 0.00 29 HIS A C 14
ATOM 15025 O O . HIS A 1 29 ? 5.722 -1.107 -7.826 1.00 0.00 29 HIS A O 14
ATOM 15040 N N . ARG A 1 30 ? 6.609 -0.385 -5.896 1.00 0.00 30 ARG A N 14
ATOM 15041 C CA . ARG A 1 30 ? 7.615 -1.425 -5.837 1.00 0.00 30 ARG A CA 14
ATOM 15042 C C . ARG A 1 30 ? 7.189 -2.514 -4.860 1.00 0.00 30 ARG A C 14
ATOM 15043 O O . ARG A 1 30 ? 6.707 -2.215 -3.773 1.00 0.00 30 ARG A O 14
ATOM 15064 N N . VAL A 1 31 ? 7.332 -3.764 -5.277 1.00 0.00 31 VAL A N 14
ATOM 15065 C CA . VAL A 1 31 ? 7.112 -4.913 -4.412 1.00 0.00 31 VAL A CA 14
ATOM 15066 C C . VAL A 1 31 ? 8.417 -5.659 -4.179 1.00 0.00 31 VAL A C 14
ATOM 15067 O O . VAL A 1 31 ? 9.115 -6.025 -5.127 1.00 0.00 31 VAL A O 14
ATOM 15080 N N . SER A 1 32 ? 8.738 -5.872 -2.922 1.00 0.00 32 SER A N 14
ATOM 15081 C CA . SER A 1 32 ? 9.906 -6.644 -2.542 1.00 0.00 32 SER A CA 14
ATOM 15082 C C . SER A 1 32 ? 9.512 -7.633 -1.453 1.00 0.00 32 SER A C 14
ATOM 15083 O O . SER A 1 32 ? 8.326 -7.866 -1.225 1.00 0.00 32 SER A O 14
ATOM 15091 N N . GLU A 1 33 ? 10.495 -8.224 -0.804 1.00 0.00 33 GLU A N 14
ATOM 15092 C CA . GLU A 1 33 ? 10.249 -9.066 0.350 1.00 0.00 33 GLU A CA 14
ATOM 15093 C C . GLU A 1 33 ? 11.260 -8.737 1.435 1.00 0.00 33 GLU A C 14
ATOM 15094 O O . GLU A 1 33 ? 12.405 -9.187 1.401 1.00 0.00 33 GLU A O 14
ATOM 15106 N N . GLU A 1 34 ? 10.827 -7.925 2.382 1.00 0.00 34 GLU A N 14
ATOM 15107 C CA . GLU A 1 34 ? 11.714 -7.417 3.412 1.00 0.00 34 GLU A CA 14
ATOM 15108 C C . GLU A 1 34 ? 11.581 -8.215 4.697 1.00 0.00 34 GLU A C 14
ATOM 15109 O O . GLU A 1 34 ? 10.585 -8.085 5.414 1.00 0.00 34 GLU A O 14
ATOM 15121 N N . SER A 1 35 ? 12.576 -9.060 4.949 1.00 0.00 35 SER A N 14
ATOM 15122 C CA . SER A 1 35 ? 12.706 -9.815 6.198 1.00 0.00 35 SER A CA 14
ATOM 15123 C C . SER A 1 35 ? 11.658 -10.928 6.323 1.00 0.00 35 SER A C 14
ATOM 15124 O O . SER A 1 35 ? 11.990 -12.056 6.692 1.00 0.00 35 SER A O 14
ATOM 15132 N N . GLY A 1 36 ? 10.409 -10.626 6.000 1.00 0.00 36 GLY A N 14
ATOM 15133 C CA . GLY A 1 36 ? 9.342 -11.592 6.191 1.00 0.00 36 GLY A CA 14
ATOM 15134 C C . GLY A 1 36 ? 7.983 -11.083 5.750 1.00 0.00 36 GLY A C 14
ATOM 15135 O O . GLY A 1 36 ? 6.969 -11.738 5.976 1.00 0.00 36 GLY A O 14
ATOM 15139 N N . GLN A 1 37 ? 7.947 -9.903 5.144 1.00 0.00 37 GLN A N 14
ATOM 15140 C CA . GLN A 1 37 ? 6.741 -9.401 4.528 1.00 0.00 37 GLN A CA 14
ATOM 15141 C C . GLN A 1 37 ? 7.088 -8.944 3.138 1.00 0.00 37 GLN A C 14
ATOM 15142 O O . GLN A 1 37 ? 8.193 -8.464 2.909 1.00 0.00 37 GLN A O 14
ATOM 15156 N N . GLN A 1 38 ? 6.186 -9.136 2.198 1.00 0.00 38 GLN A N 14
ATOM 15157 C CA . GLN A 1 38 ? 6.344 -8.516 0.917 1.00 0.00 38 GLN A CA 14
ATOM 15158 C C . GLN A 1 38 ? 6.151 -7.059 1.138 1.00 0.00 38 GLN A C 14
ATOM 15159 O O . GLN A 1 38 ? 5.254 -6.672 1.864 1.00 0.00 38 GLN A O 14
ATOM 15173 N N . VAL A 1 39 ? 6.984 -6.250 0.558 1.00 0.00 39 VAL A N 14
ATOM 15174 C CA . VAL A 1 39 ? 7.015 -4.882 0.948 1.00 0.00 39 VAL A CA 14
ATOM 15175 C C . VAL A 1 39 ? 6.930 -3.953 -0.228 1.00 0.00 39 VAL A C 14
ATOM 15176 O O . VAL A 1 39 ? 7.574 -4.127 -1.248 1.00 0.00 39 VAL A O 14
ATOM 15189 N N . LEU A 1 40 ? 6.092 -2.978 -0.048 1.00 0.00 40 LEU A N 14
ATOM 15190 C CA . LEU A 1 40 ? 5.703 -2.065 -1.071 1.00 0.00 40 LEU A CA 14
ATOM 15191 C C . LEU A 1 40 ? 6.299 -0.711 -0.774 1.00 0.00 40 LEU A C 14
ATOM 15192 O O . LEU A 1 40 ? 6.194 -0.193 0.342 1.00 0.00 40 LEU A O 14
ATOM 15208 N N . TRP A 1 41 ? 6.939 -0.144 -1.766 1.00 0.00 41 TRP A N 14
ATOM 15209 C CA . TRP A 1 41 ? 7.617 1.109 -1.578 1.00 0.00 41 TRP A CA 14
ATOM 15210 C C . TRP A 1 41 ? 7.166 2.084 -2.651 1.00 0.00 41 TRP A C 14
ATOM 15211 O O . TRP A 1 41 ? 7.552 1.923 -3.809 1.00 0.00 41 TRP A O 14
ATOM 15232 N N . VAL A 1 42 ? 6.324 3.055 -2.322 1.00 0.00 42 VAL A N 14
ATOM 15233 C CA . VAL A 1 42 ? 6.041 4.089 -3.316 1.00 0.00 42 VAL A CA 14
ATOM 15234 C C . VAL A 1 42 ? 5.619 5.493 -2.766 1.00 0.00 42 VAL A C 14
ATOM 15235 O O . VAL A 1 42 ? 4.930 6.236 -3.469 1.00 0.00 42 VAL A O 14
ATOM 15248 N N . PRO A 1 43 ? 6.014 5.926 -1.540 1.00 0.00 43 PRO A N 14
ATOM 15249 C CA . PRO A 1 43 ? 5.718 7.277 -1.074 1.00 0.00 43 PRO A CA 14
ATOM 15250 C C . PRO A 1 43 ? 6.916 8.227 -1.155 1.00 0.00 43 PRO A C 14
ATOM 15251 O O . PRO A 1 43 ? 7.724 8.165 -2.083 1.00 0.00 43 PRO A O 14
ATOM 15262 N N . ASP A 1 44 ? 7.008 9.096 -0.152 1.00 0.00 44 ASP A N 14
ATOM 15263 C CA . ASP A 1 44 ? 8.155 9.979 0.038 1.00 0.00 44 ASP A CA 14
ATOM 15264 C C . ASP A 1 44 ? 8.674 9.827 1.461 1.00 0.00 44 ASP A C 14
ATOM 15265 O O . ASP A 1 44 ? 9.575 9.041 1.729 1.00 0.00 44 ASP A O 14
ATOM 15274 N N . GLU A 1 45 ? 8.072 10.574 2.374 1.00 0.00 45 GLU A N 14
ATOM 15275 C CA . GLU A 1 45 ? 8.403 10.477 3.787 1.00 0.00 45 GLU A CA 14
ATOM 15276 C C . GLU A 1 45 ? 7.166 10.786 4.627 1.00 0.00 45 GLU A C 14
ATOM 15277 O O . GLU A 1 45 ? 6.658 9.919 5.331 1.00 0.00 45 GLU A O 14
ATOM 15289 N N . ARG A 1 46 ? 6.656 12.010 4.523 1.00 0.00 46 ARG A N 14
ATOM 15290 C CA . ARG A 1 46 ? 5.393 12.364 5.167 1.00 0.00 46 ARG A CA 14
ATOM 15291 C C . ARG A 1 46 ? 4.269 11.627 4.459 1.00 0.00 46 ARG A C 14
ATOM 15292 O O . ARG A 1 46 ? 3.246 11.272 5.047 1.00 0.00 46 ARG A O 14
ATOM 15313 N N . LEU A 1 47 ? 4.508 11.385 3.179 1.00 0.00 47 LEU A N 14
ATOM 15314 C CA . LEU A 1 47 ? 3.531 10.783 2.300 1.00 0.00 47 LEU A CA 14
ATOM 15315 C C . LEU A 1 47 ? 3.394 9.307 2.627 1.00 0.00 47 LEU A C 14
ATOM 15316 O O . LEU A 1 47 ? 2.320 8.746 2.528 1.00 0.00 47 LEU A O 14
ATOM 15332 N N . ALA A 1 48 ? 4.496 8.715 3.057 1.00 0.00 48 ALA A N 14
ATOM 15333 C CA . ALA A 1 48 ? 4.562 7.302 3.417 1.00 0.00 48 ALA A CA 14
ATOM 15334 C C . ALA A 1 48 ? 3.341 6.855 4.215 1.00 0.00 48 ALA A C 14
ATOM 15335 O O . ALA A 1 48 ? 2.655 5.877 3.867 1.00 0.00 48 ALA A O 14
ATOM 15342 N N . GLU A 1 49 ? 3.029 7.623 5.232 1.00 0.00 49 GLU A N 14
ATOM 15343 C CA . GLU A 1 49 ? 1.961 7.268 6.139 1.00 0.00 49 GLU A CA 14
ATOM 15344 C C . GLU A 1 49 ? 0.648 7.317 5.403 1.00 0.00 49 GLU A C 14
ATOM 15345 O O . GLU A 1 49 ? -0.128 6.368 5.411 1.00 0.00 49 GLU A O 14
ATOM 15357 N N . GLN A 1 50 ? 0.455 8.403 4.685 1.00 0.00 50 GLN A N 14
ATOM 15358 C CA . GLN A 1 50 ? -0.793 8.652 4.020 1.00 0.00 50 GLN A CA 14
ATOM 15359 C C . GLN A 1 50 ? -0.922 7.745 2.801 1.00 0.00 50 GLN A C 14
ATOM 15360 O O . GLN A 1 50 ? -2.004 7.582 2.245 1.00 0.00 50 GLN A O 14
ATOM 15374 N N . VAL A 1 51 ? 0.170 7.095 2.432 1.00 0.00 51 VAL A N 14
ATOM 15375 C CA . VAL A 1 51 ? 0.196 6.341 1.204 1.00 0.00 51 VAL A CA 14
ATOM 15376 C C . VAL A 1 51 ? -0.489 5.026 1.458 1.00 0.00 51 VAL A C 14
ATOM 15377 O O . VAL A 1 51 ? -1.406 4.655 0.758 1.00 0.00 51 VAL A O 14
ATOM 15390 N N . ARG A 1 52 ? -0.113 4.357 2.526 1.00 0.00 52 ARG A N 14
ATOM 15391 C CA . ARG A 1 52 ? -0.794 3.112 2.845 1.00 0.00 52 ARG A CA 14
ATOM 15392 C C . ARG A 1 52 ? -2.140 3.429 3.465 1.00 0.00 52 ARG A C 14
ATOM 15393 O O . ARG A 1 52 ? -3.164 2.863 3.083 1.00 0.00 52 ARG A O 14
ATOM 15414 N N . GLU A 1 53 ? -2.132 4.384 4.382 1.00 0.00 53 GLU A N 14
ATOM 15415 C CA . GLU A 1 53 ? -3.290 4.656 5.212 1.00 0.00 53 GLU A CA 14
ATOM 15416 C C . GLU A 1 53 ? -4.415 5.317 4.449 1.00 0.00 53 GLU A C 14
ATOM 15417 O O . GLU A 1 53 ? -5.571 5.093 4.773 1.00 0.00 53 GLU A O 14
ATOM 15429 N N . LEU A 1 54 ? -4.112 6.115 3.439 1.00 0.00 54 LEU A N 14
ATOM 15430 C CA . LEU A 1 54 ? -5.188 6.716 2.677 1.00 0.00 54 LEU A CA 14
ATOM 15431 C C . LEU A 1 54 ? -5.545 5.881 1.485 1.00 0.00 54 LEU A C 14
ATOM 15432 O O . LEU A 1 54 ? -6.693 5.848 1.104 1.00 0.00 54 LEU A O 14
ATOM 15448 N N . TYR A 1 55 ? -4.598 5.174 0.904 1.00 0.00 55 TYR A N 14
ATOM 15449 C CA . TYR A 1 55 ? -4.944 4.306 -0.210 1.00 0.00 55 TYR A CA 14
ATOM 15450 C C . TYR A 1 55 ? -6.026 3.331 0.220 1.00 0.00 55 TYR A C 14
ATOM 15451 O O . TYR A 1 55 ? -6.886 2.959 -0.565 1.00 0.00 55 TYR A O 14
ATOM 15469 N N . ARG A 1 56 ? -6.001 2.962 1.492 1.00 0.00 56 ARG A N 14
ATOM 15470 C CA . ARG A 1 56 ? -6.991 2.036 2.027 1.00 0.00 56 ARG A CA 14
ATOM 15471 C C . ARG A 1 56 ? -8.315 2.718 2.401 1.00 0.00 56 ARG A C 14
ATOM 15472 O O . ARG A 1 56 ? -9.258 2.042 2.801 1.00 0.00 56 ARG A O 14
ATOM 15493 N N . ARG A 1 57 ? -8.408 4.045 2.272 1.00 0.00 57 ARG A N 14
ATOM 15494 C CA . ARG A 1 57 ? -9.616 4.746 2.706 1.00 0.00 57 ARG A CA 14
ATOM 15495 C C . ARG A 1 57 ? -10.115 5.777 1.687 1.00 0.00 57 ARG A C 14
ATOM 15496 O O . ARG A 1 57 ? -11.312 5.890 1.461 1.00 0.00 57 ARG A O 14
ATOM 15517 N N . TYR A 1 58 ? -9.209 6.538 1.091 1.00 0.00 58 TYR A N 14
ATOM 15518 C CA . TYR A 1 58 ? -9.603 7.625 0.199 1.00 0.00 58 TYR A CA 14
ATOM 15519 C C . TYR A 1 58 ? -9.284 7.344 -1.276 1.00 0.00 58 TYR A C 14
ATOM 15520 O O . TYR A 1 58 ? -10.201 7.169 -2.050 1.00 0.00 58 TYR A O 14
ATOM 15538 N N . PRO A 1 59 ? -8.009 7.339 -1.710 1.00 0.00 59 PRO A N 14
ATOM 15539 C CA . PRO A 1 59 ? -7.631 6.974 -3.089 1.00 0.00 59 PRO A CA 14
ATOM 15540 C C . PRO A 1 59 ? -8.304 5.713 -3.650 1.00 0.00 59 PRO A C 14
ATOM 15541 O O . PRO A 1 59 ? -8.654 5.687 -4.825 1.00 0.00 59 PRO A O 14
ATOM 15552 N N . GLU A 1 60 ? -8.483 4.674 -2.837 1.00 0.00 60 GLU A N 14
ATOM 15553 C CA . GLU A 1 60 ? -9.142 3.465 -3.326 1.00 0.00 60 GLU A CA 14
ATOM 15554 C C . GLU A 1 60 ? -10.537 3.385 -2.739 1.00 0.00 60 GLU A C 14
ATOM 15555 O O . GLU A 1 60 ? -11.454 2.830 -3.340 1.00 0.00 60 GLU A O 14
ATOM 15567 N N . GLY A 1 61 ? -10.685 3.991 -1.569 1.00 0.00 61 GLY A N 14
ATOM 15568 C CA . GLY A 1 61 ? -11.997 4.277 -1.005 1.00 0.00 61 GLY A CA 14
ATOM 15569 C C . GLY A 1 61 ? -12.729 5.336 -1.812 1.00 0.00 61 GLY A C 14
ATOM 15570 O O . GLY A 1 61 ? -13.781 5.847 -1.426 1.00 0.00 61 GLY A O 14
ATOM 15574 N N . ASP A 1 62 ? -12.144 5.636 -2.944 1.00 0.00 62 ASP A N 14
ATOM 15575 C CA . ASP A 1 62 ? -12.651 6.610 -3.889 1.00 0.00 62 ASP A CA 14
ATOM 15576 C C . ASP A 1 62 ? -13.803 5.968 -4.657 1.00 0.00 62 ASP A C 14
ATOM 15577 O O . ASP A 1 62 ? -14.091 4.790 -4.431 1.00 0.00 62 ASP A O 14
ATOM 15586 N N . PRO A 1 63 ? -14.516 6.705 -5.527 1.00 0.00 63 PRO A N 14
ATOM 15587 C CA . PRO A 1 63 ? -15.369 6.104 -6.562 1.00 0.00 63 PRO A CA 14
ATOM 15588 C C . PRO A 1 63 ? -14.733 4.866 -7.229 1.00 0.00 63 PRO A C 14
ATOM 15589 O O . PRO A 1 63 ? -15.417 4.088 -7.897 1.00 0.00 63 PRO A O 14
ATOM 15600 N N . GLN A 1 64 ? -13.420 4.712 -7.038 1.00 0.00 64 GLN A N 14
ATOM 15601 C CA . GLN A 1 64 ? -12.674 3.539 -7.457 1.00 0.00 64 GLN A CA 14
ATOM 15602 C C . GLN A 1 64 ? -13.390 2.258 -7.061 1.00 0.00 64 GLN A C 14
ATOM 15603 O O . GLN A 1 64 ? -13.899 1.528 -7.916 1.00 0.00 64 GLN A O 14
ATOM 15617 N N . ALA A 1 65 ? -13.447 1.996 -5.758 1.00 0.00 65 ALA A N 14
ATOM 15618 C CA . ALA A 1 65 ? -13.945 0.707 -5.281 1.00 0.00 65 ALA A CA 14
ATOM 15619 C C . ALA A 1 65 ? -14.148 0.671 -3.777 1.00 0.00 65 ALA A C 14
ATOM 15620 O O . ALA A 1 65 ? -15.275 0.685 -3.278 1.00 0.00 65 ALA A O 14
ATOM 15627 N N . THR A 1 66 ? -13.026 0.600 -3.083 1.00 0.00 66 THR A N 14
ATOM 15628 C CA . THR A 1 66 ? -12.965 0.425 -1.648 1.00 0.00 66 THR A CA 14
ATOM 15629 C C . THR A 1 66 ? -13.669 1.575 -0.901 1.00 0.00 66 THR A C 14
ATOM 15630 O O . THR A 1 66 ? -14.095 2.550 -1.517 1.00 0.00 66 THR A O 14
ATOM 15641 N N . LEU A 1 67 ? -13.853 1.400 0.410 1.00 0.00 67 LEU A N 14
ATOM 15642 C CA . LEU A 1 67 ? -14.323 2.442 1.308 1.00 0.00 67 LEU A CA 14
ATOM 15643 C C . LEU A 1 67 ? -14.537 1.851 2.687 1.00 0.00 67 LEU A C 14
ATOM 15644 O O . LEU A 1 67 ? -13.617 1.751 3.491 1.00 0.00 67 LEU A O 14
ATOM 15660 N N . GLU A 1 68 ? -15.758 1.418 2.926 1.00 0.00 68 GLU A N 14
ATOM 15661 C CA . GLU A 1 68 ? -16.114 0.775 4.183 1.00 0.00 68 GLU A CA 14
ATOM 15662 C C . GLU A 1 68 ? -15.931 -0.728 4.057 1.00 0.00 68 GLU A C 14
ATOM 15663 O O . GLU A 1 68 ? -16.187 -1.498 4.982 1.00 0.00 68 GLU A O 14
ATOM 15675 N N . ALA A 1 69 ? -15.459 -1.119 2.892 1.00 0.00 69 ALA A N 14
ATOM 15676 C CA . ALA A 1 69 ? -15.216 -2.514 2.577 1.00 0.00 69 ALA A CA 14
ATOM 15677 C C . ALA A 1 69 ? -13.734 -2.824 2.603 1.00 0.00 69 ALA A C 14
ATOM 15678 O O . ALA A 1 69 ? -13.331 -3.940 2.279 1.00 0.00 69 ALA A O 14
ATOM 15685 N N . ALA A 1 70 ? -12.934 -1.815 2.956 1.00 0.00 70 ALA A N 14
ATOM 15686 C CA . ALA A 1 70 ? -11.477 -1.959 3.019 1.00 0.00 70 ALA A CA 14
ATOM 15687 C C . ALA A 1 70 ? -11.116 -3.240 3.752 1.00 0.00 70 ALA A C 14
ATOM 15688 O O . ALA A 1 70 ? -11.328 -3.364 4.959 1.00 0.00 70 ALA A O 14
ATOM 15695 N N . MET A 1 1 ? 15.101 6.761 -3.500 1.00 0.00 1 MET A N 15
ATOM 15696 C CA . MET A 1 1 ? 14.772 7.021 -4.907 1.00 0.00 1 MET A CA 15
ATOM 15697 C C . MET A 1 1 ? 13.345 7.549 -5.040 1.00 0.00 1 MET A C 15
ATOM 15698 O O . MET A 1 1 ? 13.127 8.746 -5.210 1.00 0.00 1 MET A O 15
ATOM 15712 N N . SER A 1 2 ? 12.388 6.645 -4.949 1.00 0.00 2 SER A N 15
ATOM 15713 C CA . SER A 1 2 ? 10.974 6.978 -4.995 1.00 0.00 2 SER A CA 15
ATOM 15714 C C . SER A 1 2 ? 10.187 5.766 -4.529 1.00 0.00 2 SER A C 15
ATOM 15715 O O . SER A 1 2 ? 9.045 5.542 -4.923 1.00 0.00 2 SER A O 15
ATOM 15723 N N . ALA A 1 3 ? 10.834 4.988 -3.677 1.00 0.00 3 ALA A N 15
ATOM 15724 C CA . ALA A 1 3 ? 10.325 3.712 -3.248 1.00 0.00 3 ALA A CA 15
ATOM 15725 C C . ALA A 1 3 ? 10.889 3.363 -1.892 1.00 0.00 3 ALA A C 15
ATOM 15726 O O . ALA A 1 3 ? 11.825 2.578 -1.765 1.00 0.00 3 ALA A O 15
ATOM 15733 N N . VAL A 1 4 ? 10.316 3.971 -0.889 1.00 0.00 4 VAL A N 15
ATOM 15734 C CA . VAL A 1 4 ? 10.736 3.755 0.477 1.00 0.00 4 VAL A CA 15
ATOM 15735 C C . VAL A 1 4 ? 9.792 2.774 1.168 1.00 0.00 4 VAL A C 15
ATOM 15736 O O . VAL A 1 4 ? 8.579 2.792 0.945 1.00 0.00 4 VAL A O 15
ATOM 15749 N N . GLN A 1 5 ? 10.371 1.887 1.960 1.00 0.00 5 GLN A N 15
ATOM 15750 C CA . GLN A 1 5 ? 9.618 0.862 2.665 1.00 0.00 5 GLN A CA 15
ATOM 15751 C C . GLN A 1 5 ? 8.582 1.497 3.584 1.00 0.00 5 GLN A C 15
ATOM 15752 O O . GLN A 1 5 ? 8.922 2.166 4.560 1.00 0.00 5 GLN A O 15
ATOM 15766 N N . VAL A 1 6 ? 7.322 1.295 3.249 1.00 0.00 6 VAL A N 15
ATOM 15767 C CA . VAL A 1 6 ? 6.228 1.795 4.057 1.00 0.00 6 VAL A CA 15
ATOM 15768 C C . VAL A 1 6 ? 5.068 0.840 4.012 1.00 0.00 6 VAL A C 15
ATOM 15769 O O . VAL A 1 6 ? 4.320 0.686 4.976 1.00 0.00 6 VAL A O 15
ATOM 15782 N N . LEU A 1 7 ? 4.945 0.169 2.904 1.00 0.00 7 LEU A N 15
ATOM 15783 C CA . LEU A 1 7 ? 3.809 -0.652 2.662 1.00 0.00 7 LEU A CA 15
ATOM 15784 C C . LEU A 1 7 ? 4.302 -2.071 2.569 1.00 0.00 7 LEU A C 15
ATOM 15785 O O . LEU A 1 7 ? 5.488 -2.290 2.380 1.00 0.00 7 LEU A O 15
ATOM 15801 N N . LYS A 1 8 ? 3.443 -3.024 2.802 1.00 0.00 8 LYS A N 15
ATOM 15802 C CA . LYS A 1 8 ? 3.799 -4.397 2.661 1.00 0.00 8 LYS A CA 15
ATOM 15803 C C . LYS A 1 8 ? 2.561 -5.212 2.415 1.00 0.00 8 LYS A C 15
ATOM 15804 O O . LYS A 1 8 ? 1.451 -4.802 2.753 1.00 0.00 8 LYS A O 15
ATOM 15823 N N . PHE A 1 9 ? 2.762 -6.351 1.821 1.00 0.00 9 PHE A N 15
ATOM 15824 C CA . PHE A 1 9 ? 1.680 -7.282 1.583 1.00 0.00 9 PHE A CA 15
ATOM 15825 C C . PHE A 1 9 ? 2.072 -8.591 2.221 1.00 0.00 9 PHE A C 15
ATOM 15826 O O . PHE A 1 9 ? 2.838 -9.375 1.666 1.00 0.00 9 PHE A O 15
ATOM 15843 N N . PRO A 1 10 ? 1.638 -8.736 3.474 1.00 0.00 10 PRO A N 15
ATOM 15844 C CA . PRO A 1 10 ? 1.795 -9.926 4.300 1.00 0.00 10 PRO A CA 15
ATOM 15845 C C . PRO A 1 10 ? 1.937 -11.229 3.520 1.00 0.00 10 PRO A C 15
ATOM 15846 O O . PRO A 1 10 ? 0.942 -11.881 3.210 1.00 0.00 10 PRO A O 15
ATOM 15857 N N . LEU A 1 11 ? 3.178 -11.656 3.296 1.00 0.00 11 LEU A N 15
ATOM 15858 C CA . LEU A 1 11 ? 3.449 -12.826 2.459 1.00 0.00 11 LEU A CA 15
ATOM 15859 C C . LEU A 1 11 ? 2.995 -14.103 3.147 1.00 0.00 11 LEU A C 15
ATOM 15860 O O . LEU A 1 11 ? 2.956 -15.180 2.553 1.00 0.00 11 LEU A O 15
ATOM 15876 N N . SER A 1 12 ? 2.648 -13.947 4.402 1.00 0.00 12 SER A N 15
ATOM 15877 C CA . SER A 1 12 ? 2.265 -15.047 5.253 1.00 0.00 12 SER A CA 15
ATOM 15878 C C . SER A 1 12 ? 0.740 -15.187 5.329 1.00 0.00 12 SER A C 15
ATOM 15879 O O . SER A 1 12 ? 0.226 -16.189 5.835 1.00 0.00 12 SER A O 15
ATOM 15887 N N . VAL A 1 13 ? 0.012 -14.208 4.791 1.00 0.00 13 VAL A N 15
ATOM 15888 C CA . VAL A 1 13 ? -1.438 -14.190 4.933 1.00 0.00 13 VAL A CA 15
ATOM 15889 C C . VAL A 1 13 ? -2.093 -14.054 3.579 1.00 0.00 13 VAL A C 15
ATOM 15890 O O . VAL A 1 13 ? -1.440 -14.132 2.536 1.00 0.00 13 VAL A O 15
ATOM 15903 N N . ASP A 1 14 ? -3.388 -13.867 3.611 1.00 0.00 14 ASP A N 15
ATOM 15904 C CA . ASP A 1 14 ? -4.159 -13.615 2.418 1.00 0.00 14 ASP A CA 15
ATOM 15905 C C . ASP A 1 14 ? -4.085 -12.129 2.081 1.00 0.00 14 ASP A C 15
ATOM 15906 O O . ASP A 1 14 ? -5.067 -11.390 2.171 1.00 0.00 14 ASP A O 15
ATOM 15915 N N . LEU A 1 15 ? -2.880 -11.702 1.722 1.00 0.00 15 LEU A N 15
ATOM 15916 C CA . LEU A 1 15 ? -2.589 -10.319 1.360 1.00 0.00 15 LEU A CA 15
ATOM 15917 C C . LEU A 1 15 ? -3.372 -9.846 0.157 1.00 0.00 15 LEU A C 15
ATOM 15918 O O . LEU A 1 15 ? -3.250 -8.702 -0.227 1.00 0.00 15 LEU A O 15
ATOM 15934 N N . ALA A 1 16 ? -4.169 -10.714 -0.437 1.00 0.00 16 ALA A N 15
ATOM 15935 C CA . ALA A 1 16 ? -5.025 -10.324 -1.545 1.00 0.00 16 ALA A CA 15
ATOM 15936 C C . ALA A 1 16 ? -5.915 -9.157 -1.138 1.00 0.00 16 ALA A C 15
ATOM 15937 O O . ALA A 1 16 ? -6.449 -8.438 -1.983 1.00 0.00 16 ALA A O 15
ATOM 15944 N N . GLY A 1 17 ? -6.040 -8.954 0.168 1.00 0.00 17 GLY A N 15
ATOM 15945 C CA . GLY A 1 17 ? -6.759 -7.816 0.668 1.00 0.00 17 GLY A CA 15
ATOM 15946 C C . GLY A 1 17 ? -6.010 -6.518 0.432 1.00 0.00 17 GLY A C 15
ATOM 15947 O O . GLY A 1 17 ? -6.567 -5.575 -0.125 1.00 0.00 17 GLY A O 15
ATOM 15951 N N . PHE A 1 18 ? -4.743 -6.450 0.822 1.00 0.00 18 PHE A N 15
ATOM 15952 C CA . PHE A 1 18 ? -4.005 -5.209 0.652 1.00 0.00 18 PHE A CA 15
ATOM 15953 C C . PHE A 1 18 ? -3.218 -5.191 -0.642 1.00 0.00 18 PHE A C 15
ATOM 15954 O O . PHE A 1 18 ? -3.173 -4.169 -1.319 1.00 0.00 18 PHE A O 15
ATOM 15971 N N . VAL A 1 19 ? -2.591 -6.294 -1.003 1.00 0.00 19 VAL A N 15
ATOM 15972 C CA . VAL A 1 19 ? -1.844 -6.311 -2.239 1.00 0.00 19 VAL A CA 15
ATOM 15973 C C . VAL A 1 19 ? -2.812 -6.066 -3.364 1.00 0.00 19 VAL A C 15
ATOM 15974 O O . VAL A 1 19 ? -2.492 -5.422 -4.347 1.00 0.00 19 VAL A O 15
ATOM 15987 N N . GLY A 1 20 ? -4.015 -6.577 -3.159 1.00 0.00 20 GLY A N 15
ATOM 15988 C CA . GLY A 1 20 ? -5.094 -6.375 -4.097 1.00 0.00 20 GLY A CA 15
ATOM 15989 C C . GLY A 1 20 ? -5.550 -4.965 -4.033 1.00 0.00 20 GLY A C 15
ATOM 15990 O O . GLY A 1 20 ? -5.879 -4.381 -5.042 1.00 0.00 20 GLY A O 15
ATOM 15994 N N . LEU A 1 21 ? -5.457 -4.398 -2.851 1.00 0.00 21 LEU A N 15
ATOM 15995 C CA . LEU A 1 21 ? -5.942 -3.058 -2.601 1.00 0.00 21 LEU A CA 15
ATOM 15996 C C . LEU A 1 21 ? -5.220 -2.055 -3.499 1.00 0.00 21 LEU A C 15
ATOM 15997 O O . LEU A 1 21 ? -5.854 -1.338 -4.270 1.00 0.00 21 LEU A O 15
ATOM 16013 N N . LEU A 1 22 ? -3.907 -2.012 -3.449 1.00 0.00 22 LEU A N 15
ATOM 16014 C CA . LEU A 1 22 ? -3.211 -1.000 -4.211 1.00 0.00 22 LEU A CA 15
ATOM 16015 C C . LEU A 1 22 ? -2.992 -1.436 -5.638 1.00 0.00 22 LEU A C 15
ATOM 16016 O O . LEU A 1 22 ? -2.806 -0.618 -6.545 1.00 0.00 22 LEU A O 15
ATOM 16032 N N . ARG A 1 23 ? -2.982 -2.732 -5.814 1.00 0.00 23 ARG A N 15
ATOM 16033 C CA . ARG A 1 23 ? -3.039 -3.334 -7.124 1.00 0.00 23 ARG A CA 15
ATOM 16034 C C . ARG A 1 23 ? -4.267 -2.809 -7.839 1.00 0.00 23 ARG A C 15
ATOM 16035 O O . ARG A 1 23 ? -4.280 -2.637 -9.056 1.00 0.00 23 ARG A O 15
ATOM 16056 N N . ARG A 1 24 ? -5.291 -2.520 -7.045 1.00 0.00 24 ARG A N 15
ATOM 16057 C CA . ARG A 1 24 ? -6.541 -2.009 -7.559 1.00 0.00 24 ARG A CA 15
ATOM 16058 C C . ARG A 1 24 ? -6.397 -0.555 -7.953 1.00 0.00 24 ARG A C 15
ATOM 16059 O O . ARG A 1 24 ? -7.085 -0.078 -8.856 1.00 0.00 24 ARG A O 15
ATOM 16080 N N . LEU A 1 25 ? -5.491 0.148 -7.283 1.00 0.00 25 LEU A N 15
ATOM 16081 C CA . LEU A 1 25 ? -5.374 1.576 -7.471 1.00 0.00 25 LEU A CA 15
ATOM 16082 C C . LEU A 1 25 ? -4.578 1.892 -8.732 1.00 0.00 25 LEU A C 15
ATOM 16083 O O . LEU A 1 25 ? -4.929 2.815 -9.469 1.00 0.00 25 LEU A O 15
ATOM 16099 N N . ASN A 1 26 ? -3.548 1.084 -9.006 1.00 0.00 26 ASN A N 15
ATOM 16100 C CA . ASN A 1 26 ? -2.687 1.283 -10.170 1.00 0.00 26 ASN A CA 15
ATOM 16101 C C . ASN A 1 26 ? -1.482 0.336 -10.155 1.00 0.00 26 ASN A C 15
ATOM 16102 O O . ASN A 1 26 ? -0.798 0.211 -11.169 1.00 0.00 26 ASN A O 15
ATOM 16113 N N . VAL A 1 27 ? -1.265 -0.369 -9.033 1.00 0.00 27 VAL A N 15
ATOM 16114 C CA . VAL A 1 27 ? -0.072 -1.225 -8.834 1.00 0.00 27 VAL A CA 15
ATOM 16115 C C . VAL A 1 27 ? 1.180 -0.659 -9.543 1.00 0.00 27 VAL A C 15
ATOM 16116 O O . VAL A 1 27 ? 1.752 -1.259 -10.459 1.00 0.00 27 VAL A O 15
ATOM 16129 N N . PRO A 1 28 ? 1.592 0.544 -9.109 1.00 0.00 28 PRO A N 15
ATOM 16130 C CA . PRO A 1 28 ? 2.738 1.276 -9.654 1.00 0.00 28 PRO A CA 15
ATOM 16131 C C . PRO A 1 28 ? 3.949 1.300 -8.719 1.00 0.00 28 PRO A C 15
ATOM 16132 O O . PRO A 1 28 ? 4.684 2.284 -8.673 1.00 0.00 28 PRO A O 15
ATOM 16143 N N . HIS A 1 29 ? 4.166 0.227 -7.990 1.00 0.00 29 HIS A N 15
ATOM 16144 C CA . HIS A 1 29 ? 5.057 0.277 -6.836 1.00 0.00 29 HIS A CA 15
ATOM 16145 C C . HIS A 1 29 ? 6.230 -0.680 -6.941 1.00 0.00 29 HIS A C 15
ATOM 16146 O O . HIS A 1 29 ? 6.402 -1.385 -7.933 1.00 0.00 29 HIS A O 15
ATOM 16161 N N . ARG A 1 30 ? 7.025 -0.679 -5.886 1.00 0.00 30 ARG A N 15
ATOM 16162 C CA . ARG A 1 30 ? 8.123 -1.615 -5.728 1.00 0.00 30 ARG A CA 15
ATOM 16163 C C . ARG A 1 30 ? 7.749 -2.715 -4.742 1.00 0.00 30 ARG A C 15
ATOM 16164 O O . ARG A 1 30 ? 7.096 -2.456 -3.734 1.00 0.00 30 ARG A O 15
ATOM 16185 N N . VAL A 1 31 ? 8.145 -3.934 -5.068 1.00 0.00 31 VAL A N 15
ATOM 16186 C CA . VAL A 1 31 ? 7.954 -5.086 -4.204 1.00 0.00 31 VAL A CA 15
ATOM 16187 C C . VAL A 1 31 ? 9.303 -5.671 -3.793 1.00 0.00 31 VAL A C 15
ATOM 16188 O O . VAL A 1 31 ? 10.170 -5.925 -4.629 1.00 0.00 31 VAL A O 15
ATOM 16201 N N . SER A 1 32 ? 9.458 -5.862 -2.503 1.00 0.00 32 SER A N 15
ATOM 16202 C CA . SER A 1 32 ? 10.665 -6.429 -1.912 1.00 0.00 32 SER A CA 15
ATOM 16203 C C . SER A 1 32 ? 10.240 -7.297 -0.736 1.00 0.00 32 SER A C 15
ATOM 16204 O O . SER A 1 32 ? 9.082 -7.681 -0.669 1.00 0.00 32 SER A O 15
ATOM 16212 N N . GLU A 1 33 ? 11.156 -7.651 0.155 1.00 0.00 33 GLU A N 15
ATOM 16213 C CA . GLU A 1 33 ? 10.789 -8.404 1.354 1.00 0.00 33 GLU A CA 15
ATOM 16214 C C . GLU A 1 33 ? 11.455 -7.818 2.597 1.00 0.00 33 GLU A C 15
ATOM 16215 O O . GLU A 1 33 ? 12.682 -7.754 2.687 1.00 0.00 33 GLU A O 15
ATOM 16227 N N . GLU A 1 34 ? 10.629 -7.376 3.543 1.00 0.00 34 GLU A N 15
ATOM 16228 C CA . GLU A 1 34 ? 11.112 -6.788 4.788 1.00 0.00 34 GLU A CA 15
ATOM 16229 C C . GLU A 1 34 ? 10.515 -7.479 6.012 1.00 0.00 34 GLU A C 15
ATOM 16230 O O . GLU A 1 34 ? 9.294 -7.538 6.170 1.00 0.00 34 GLU A O 15
ATOM 16242 N N . SER A 1 35 ? 11.394 -8.030 6.847 1.00 0.00 35 SER A N 15
ATOM 16243 C CA . SER A 1 35 ? 11.044 -8.499 8.191 1.00 0.00 35 SER A CA 15
ATOM 16244 C C . SER A 1 35 ? 10.032 -9.651 8.199 1.00 0.00 35 SER A C 15
ATOM 16245 O O . SER A 1 35 ? 9.464 -9.975 9.245 1.00 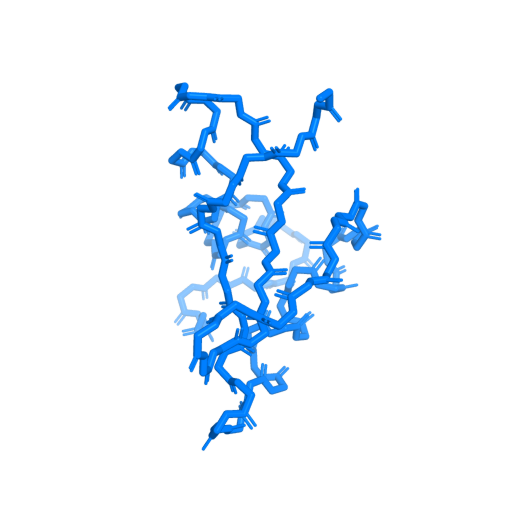0.00 35 SER A O 15
ATOM 16253 N N . GLY A 1 36 ? 9.808 -10.268 7.049 1.00 0.00 36 GLY A N 15
ATOM 16254 C CA . GLY A 1 36 ? 8.930 -11.413 6.989 1.00 0.00 36 GLY A CA 15
ATOM 16255 C C . GLY A 1 36 ? 7.676 -11.111 6.216 1.00 0.00 36 GLY A C 15
ATOM 16256 O O . GLY A 1 36 ? 6.717 -11.877 6.239 1.00 0.00 36 GLY A O 15
ATOM 16260 N N . GLN A 1 37 ? 7.682 -9.977 5.546 1.00 0.00 37 GLN A N 15
ATOM 16261 C CA . GLN A 1 37 ? 6.594 -9.587 4.686 1.00 0.00 37 GLN A CA 15
ATOM 16262 C C . GLN A 1 37 ? 7.180 -9.183 3.359 1.00 0.00 37 GLN A C 15
ATOM 16263 O O . GLN A 1 37 ? 8.257 -8.609 3.330 1.00 0.00 37 GLN A O 15
ATOM 16277 N N . GLN A 1 38 ? 6.523 -9.486 2.260 1.00 0.00 38 GLN A N 15
ATOM 16278 C CA . GLN A 1 38 ? 6.925 -8.866 1.034 1.00 0.00 38 GLN A CA 15
ATOM 16279 C C . GLN A 1 38 ? 6.420 -7.459 1.152 1.00 0.00 38 GLN A C 15
ATOM 16280 O O . GLN A 1 38 ? 5.297 -7.252 1.585 1.00 0.00 38 GLN A O 15
ATOM 16294 N N . VAL A 1 39 ? 7.231 -6.501 0.833 1.00 0.00 39 VAL A N 15
ATOM 16295 C CA . VAL A 1 39 ? 6.915 -5.151 1.171 1.00 0.00 39 VAL A CA 15
ATOM 16296 C C . VAL A 1 39 ? 6.965 -4.263 -0.038 1.00 0.00 39 VAL A C 15
ATOM 16297 O O . VAL A 1 39 ? 7.707 -4.497 -0.980 1.00 0.00 39 VAL A O 15
ATOM 16310 N N . LEU A 1 40 ? 6.149 -3.261 0.014 1.00 0.00 40 LEU A N 15
ATOM 16311 C CA . LEU A 1 40 ? 5.850 -2.423 -1.102 1.00 0.00 40 LEU A CA 15
ATOM 16312 C C . LEU A 1 40 ? 6.301 -1.003 -0.799 1.00 0.00 40 LEU A C 15
ATOM 16313 O O . LEU A 1 40 ? 6.044 -0.461 0.276 1.00 0.00 40 LEU A O 15
ATOM 16329 N N . TRP A 1 41 ? 7.006 -0.423 -1.748 1.00 0.00 41 TRP A N 15
ATOM 16330 C CA . TRP A 1 41 ? 7.669 0.844 -1.536 1.00 0.00 41 TRP A CA 15
ATOM 16331 C C . TRP A 1 41 ? 7.276 1.787 -2.654 1.00 0.00 41 TRP A C 15
ATOM 16332 O O . TRP A 1 41 ? 7.758 1.621 -3.776 1.00 0.00 41 TRP A O 15
ATOM 16353 N N . VAL A 1 42 ? 6.369 2.720 -2.420 1.00 0.00 42 VAL A N 15
ATOM 16354 C CA . VAL A 1 42 ? 6.184 3.756 -3.427 1.00 0.00 42 VAL A CA 15
ATOM 16355 C C . VAL A 1 42 ? 5.788 5.167 -2.895 1.00 0.00 42 VAL A C 15
ATOM 16356 O O . VAL A 1 42 ? 5.070 5.898 -3.576 1.00 0.00 42 VAL A O 15
ATOM 16369 N N . PRO A 1 43 ? 6.225 5.611 -1.689 1.00 0.00 43 PRO A N 15
ATOM 16370 C CA . PRO A 1 43 ? 6.012 6.974 -1.240 1.00 0.00 43 PRO A CA 15
ATOM 16371 C C . PRO A 1 43 ? 7.309 7.767 -1.001 1.00 0.00 43 PRO A C 15
ATOM 16372 O O . PRO A 1 43 ? 8.285 7.641 -1.741 1.00 0.00 43 PRO A O 15
ATOM 16383 N N . ASP A 1 44 ? 7.286 8.581 0.060 1.00 0.00 44 ASP A N 15
ATOM 16384 C CA . ASP A 1 44 ? 8.470 9.282 0.553 1.00 0.00 44 ASP A CA 15
ATOM 16385 C C . ASP A 1 44 ? 8.446 9.318 2.073 1.00 0.00 44 ASP A C 15
ATOM 16386 O O . ASP A 1 44 ? 9.019 8.467 2.744 1.00 0.00 44 ASP A O 15
ATOM 16395 N N . GLU A 1 45 ? 7.735 10.301 2.604 1.00 0.00 45 GLU A N 15
ATOM 16396 C CA . GLU A 1 45 ? 7.621 10.495 4.043 1.00 0.00 45 GLU A CA 15
ATOM 16397 C C . GLU A 1 45 ? 6.186 10.836 4.386 1.00 0.00 45 GLU A C 15
ATOM 16398 O O . GLU A 1 45 ? 5.431 10.000 4.875 1.00 0.00 45 GLU A O 15
ATOM 16410 N N . ARG A 1 46 ? 5.813 12.072 4.102 1.00 0.00 46 ARG A N 15
ATOM 16411 C CA . ARG A 1 46 ? 4.418 12.484 4.221 1.00 0.00 46 ARG A CA 15
ATOM 16412 C C . ARG A 1 46 ? 3.562 11.674 3.263 1.00 0.00 46 ARG A C 15
ATOM 16413 O O . ARG A 1 46 ? 2.404 11.375 3.536 1.00 0.00 46 ARG A O 15
ATOM 16434 N N . LEU A 1 47 ? 4.155 11.301 2.140 1.00 0.00 47 LEU A N 15
ATOM 16435 C CA . LEU A 1 47 ? 3.466 10.498 1.153 1.00 0.00 47 LEU A CA 15
ATOM 16436 C C . LEU A 1 47 ? 3.304 9.068 1.656 1.00 0.00 47 LEU A C 15
ATOM 16437 O O . LEU A 1 47 ? 2.289 8.451 1.423 1.00 0.00 47 LEU A O 15
ATOM 16453 N N . ALA A 1 48 ? 4.310 8.558 2.352 1.00 0.00 48 ALA A N 15
ATOM 16454 C CA . ALA A 1 48 ? 4.276 7.207 2.924 1.00 0.00 48 ALA A CA 15
ATOM 16455 C C . ALA A 1 48 ? 2.949 6.897 3.627 1.00 0.00 48 ALA A C 15
ATOM 16456 O O . ALA A 1 48 ? 2.385 5.804 3.469 1.00 0.00 48 ALA A O 15
ATOM 16463 N N . GLU A 1 49 ? 2.415 7.882 4.335 1.00 0.00 49 GLU A N 15
ATOM 16464 C CA . GLU A 1 49 ? 1.221 7.668 5.136 1.00 0.00 49 GLU A CA 15
ATOM 16465 C C . GLU A 1 49 ? 0.021 7.771 4.223 1.00 0.00 49 GLU A C 15
ATOM 16466 O O . GLU A 1 49 ? -0.946 7.023 4.330 1.00 0.00 49 GLU A O 15
ATOM 16478 N N . GLN A 1 50 ? 0.147 8.680 3.280 1.00 0.00 50 GLN A N 15
ATOM 16479 C CA . GLN A 1 50 ? -0.836 8.894 2.261 1.00 0.00 50 GLN A C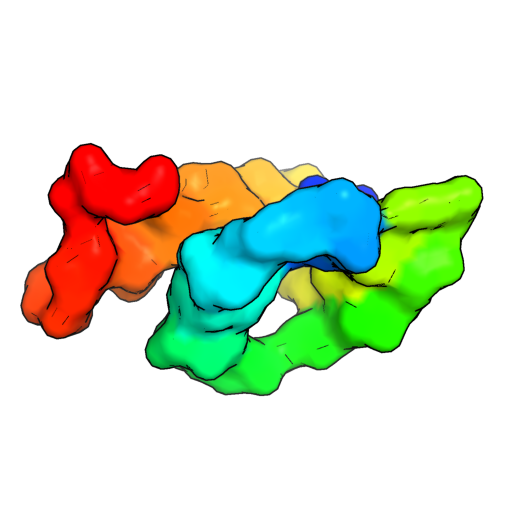A 15
ATOM 16480 C C . GLN A 1 50 ? -0.988 7.630 1.416 1.00 0.00 50 GLN A C 15
ATOM 16481 O O . GLN A 1 50 ? -2.097 7.240 1.044 1.00 0.00 50 GLN A O 15
ATOM 16495 N N . VAL A 1 51 ? 0.128 6.960 1.182 1.00 0.00 51 VAL A N 15
ATOM 16496 C CA . VAL A 1 51 ? 0.182 5.889 0.217 1.00 0.00 51 VAL A CA 15
ATOM 16497 C C . VAL A 1 51 ? -0.516 4.649 0.758 1.00 0.00 51 VAL A C 15
ATOM 16498 O O . VAL A 1 51 ? -1.523 4.242 0.230 1.00 0.00 51 VAL A O 15
ATOM 16511 N N . ARG A 1 52 ? -0.056 4.088 1.850 1.00 0.00 52 ARG A N 15
ATOM 16512 C CA . ARG A 1 52 ? -0.657 2.843 2.302 1.00 0.00 52 ARG A CA 15
ATOM 16513 C C . ARG A 1 52 ? -1.946 3.127 3.059 1.00 0.00 52 ARG A C 15
ATOM 16514 O O . ARG A 1 52 ? -2.964 2.454 2.866 1.00 0.00 52 ARG A O 15
ATOM 16535 N N . GLU A 1 53 ? -1.921 4.169 3.870 1.00 0.00 53 GLU A N 15
ATOM 16536 C CA . GLU A 1 53 ? -2.976 4.375 4.826 1.00 0.00 53 GLU A CA 15
ATOM 16537 C C . GLU A 1 53 ? -4.157 5.048 4.190 1.00 0.00 53 GLU A C 15
ATOM 16538 O O . GLU A 1 53 ? -5.275 4.767 4.560 1.00 0.00 53 GLU A O 15
ATOM 16550 N N . LEU A 1 54 ? -3.942 5.902 3.206 1.00 0.00 54 LEU A N 15
ATOM 16551 C CA . LEU A 1 54 ? -5.081 6.514 2.564 1.00 0.00 54 LEU A CA 15
ATOM 16552 C C . LEU A 1 54 ? -5.520 5.704 1.376 1.00 0.00 54 LEU A C 15
ATOM 16553 O O . LEU A 1 54 ? -6.679 5.696 1.050 1.00 0.00 54 LEU A O 15
ATOM 16569 N N . TYR A 1 55 ? -4.633 4.984 0.732 1.00 0.00 55 TYR A N 15
ATOM 16570 C CA . TYR A 1 55 ? -5.092 4.131 -0.358 1.00 0.00 55 TYR A CA 15
ATOM 16571 C C . TYR A 1 55 ? -6.120 3.156 0.191 1.00 0.00 55 TYR A C 15
ATOM 16572 O O . TYR A 1 55 ? -7.081 2.793 -0.476 1.00 0.00 55 TYR A O 15
ATOM 16590 N N . ARG A 1 56 ? -5.924 2.790 1.445 1.00 0.00 56 ARG A N 15
ATOM 16591 C CA . ARG A 1 56 ? -6.821 1.879 2.128 1.00 0.00 56 ARG A CA 15
ATOM 16592 C C . ARG A 1 56 ? -8.080 2.582 2.684 1.00 0.00 56 ARG A C 15
ATOM 16593 O O . ARG A 1 56 ? -8.899 1.930 3.330 1.00 0.00 56 ARG A O 15
ATOM 16614 N N . ARG A 1 57 ? -8.262 3.897 2.439 1.00 0.00 57 ARG A N 15
ATOM 16615 C CA . ARG A 1 57 ? -9.433 4.588 3.008 1.00 0.00 57 ARG A CA 15
ATOM 16616 C C . ARG A 1 57 ? -9.920 5.819 2.217 1.00 0.00 57 ARG A C 15
ATOM 16617 O O . ARG A 1 57 ? -11.096 6.146 2.277 1.00 0.00 57 ARG A O 15
ATOM 16638 N N . TYR A 1 58 ? -9.031 6.518 1.518 1.00 0.00 58 TYR A N 15
ATOM 16639 C CA . TYR A 1 58 ? -9.411 7.707 0.727 1.00 0.00 58 TYR A CA 15
ATOM 16640 C C . TYR A 1 58 ? -9.257 7.515 -0.804 1.00 0.00 58 TYR A C 15
ATOM 16641 O O . TYR A 1 58 ? -10.254 7.454 -1.492 1.00 0.00 58 TYR A O 15
ATOM 16659 N N . PRO A 1 59 ? -8.029 7.487 -1.387 1.00 0.00 59 PRO A N 15
ATOM 16660 C CA . PRO A 1 59 ? -7.835 7.218 -2.831 1.00 0.00 59 PRO A CA 15
ATOM 16661 C C . PRO A 1 59 ? -8.576 5.995 -3.384 1.00 0.00 59 PRO A C 15
ATOM 16662 O O . PRO A 1 59 ? -8.959 5.982 -4.555 1.00 0.00 59 PRO A O 15
ATOM 16673 N N . GLU A 1 60 ? -8.769 4.970 -2.570 1.00 0.00 60 GLU A N 15
ATOM 16674 C CA . GLU A 1 60 ? -9.465 3.774 -3.025 1.00 0.00 60 GLU A CA 15
ATOM 16675 C C . GLU A 1 60 ? -10.690 3.589 -2.168 1.00 0.00 60 GLU A C 15
ATOM 16676 O O . GLU A 1 60 ? -11.733 3.129 -2.633 1.00 0.00 60 GLU A O 15
ATOM 16688 N N . GLY A 1 61 ? -10.567 4.005 -0.918 1.00 0.00 61 GLY A N 15
ATOM 16689 C CA . GLY A 1 61 ? -11.730 4.337 -0.122 1.00 0.00 61 GLY A CA 15
ATOM 16690 C C . GLY A 1 61 ? -12.331 5.638 -0.621 1.00 0.00 61 GLY A C 15
ATOM 16691 O O . GLY A 1 61 ? -12.704 6.521 0.145 1.00 0.00 61 GLY A O 15
ATOM 16695 N N . ASP A 1 62 ? -12.347 5.748 -1.931 1.00 0.00 62 ASP A N 15
ATOM 16696 C CA . ASP A 1 62 ? -12.913 6.869 -2.648 1.00 0.00 62 ASP A CA 15
ATOM 16697 C C . ASP A 1 62 ? -14.343 6.511 -2.970 1.00 0.00 62 ASP A C 15
ATOM 16698 O O . ASP A 1 62 ? -14.703 5.340 -2.825 1.00 0.00 62 ASP A O 15
ATOM 16707 N N . PRO A 1 63 ? -15.195 7.500 -3.293 1.00 0.00 63 PRO A N 15
ATOM 16708 C CA . PRO A 1 63 ? -16.507 7.264 -3.916 1.00 0.00 63 PRO A CA 15
ATOM 16709 C C . PRO A 1 63 ? -16.415 6.340 -5.141 1.00 0.00 63 PRO A C 15
ATOM 16710 O O . PRO A 1 63 ? -16.762 6.725 -6.260 1.00 0.00 63 PRO A O 15
ATOM 16721 N N . GLN A 1 64 ? -15.953 5.124 -4.900 1.00 0.00 64 GLN A N 15
ATOM 16722 C CA . GLN A 1 64 ? -15.695 4.142 -5.927 1.00 0.00 64 GLN A CA 15
ATOM 16723 C C . GLN A 1 64 ? -15.868 2.748 -5.343 1.00 0.00 64 GLN A C 15
ATOM 16724 O O . GLN A 1 64 ? -16.759 2.010 -5.752 1.00 0.00 64 GLN A O 15
ATOM 16738 N N . ALA A 1 65 ? -15.029 2.390 -4.362 1.00 0.00 65 ALA A N 15
ATOM 16739 C CA . ALA A 1 65 ? -15.004 1.014 -3.897 1.00 0.00 65 ALA A CA 15
ATOM 16740 C C . ALA A 1 65 ? -14.697 0.859 -2.405 1.00 0.00 65 ALA A C 15
ATOM 16741 O O . ALA A 1 65 ? -15.576 0.552 -1.602 1.00 0.00 65 ALA A O 15
ATOM 16748 N N . THR A 1 66 ? -13.449 1.106 -2.054 1.00 0.00 66 THR A N 15
ATOM 16749 C CA . THR A 1 66 ? -12.851 0.625 -0.811 1.00 0.00 66 THR A CA 15
ATOM 16750 C C . THR A 1 66 ? -13.307 1.380 0.466 1.00 0.00 66 THR A C 15
ATOM 16751 O O . THR A 1 66 ? -12.874 1.029 1.563 1.00 0.00 66 THR A O 15
ATOM 16762 N N . LEU A 1 67 ? -14.246 2.335 0.337 1.00 0.00 67 LEU A N 15
ATOM 16763 C CA . LEU A 1 67 ? -14.698 3.167 1.483 1.00 0.00 67 LEU A CA 15
ATOM 16764 C C . LEU A 1 67 ? -14.754 2.378 2.777 1.00 0.00 67 LEU A C 15
ATOM 16765 O O . LEU A 1 67 ? -14.078 2.697 3.756 1.00 0.00 67 LEU A O 15
ATOM 16781 N N . GLU A 1 68 ? -15.566 1.345 2.758 1.00 0.00 68 GLU A N 15
ATOM 16782 C CA . GLU A 1 68 ? -15.711 0.460 3.902 1.00 0.00 68 GLU A CA 15
ATOM 16783 C C . GLU A 1 68 ? -15.378 -0.959 3.484 1.00 0.00 68 GLU A C 15
ATOM 16784 O O . GLU A 1 68 ? -15.482 -1.909 4.260 1.00 0.00 68 GLU A O 15
ATOM 16796 N N . ALA A 1 69 ? -14.941 -1.069 2.247 1.00 0.00 69 ALA A N 15
ATOM 16797 C CA . ALA A 1 69 ? -14.666 -2.351 1.629 1.00 0.00 69 ALA A CA 15
ATOM 16798 C C . ALA A 1 69 ? -13.181 -2.654 1.644 1.00 0.00 69 ALA A C 15
ATOM 16799 O O . ALA A 1 69 ? -12.755 -3.665 1.089 1.00 0.00 69 ALA A O 15
ATOM 16806 N N . ALA A 1 70 ? -12.412 -1.748 2.252 1.00 0.00 70 ALA A N 15
ATOM 16807 C CA . ALA A 1 70 ? -10.956 -1.873 2.362 1.00 0.00 70 ALA A CA 15
ATOM 16808 C C . ALA A 1 70 ? -10.544 -3.304 2.679 1.00 0.00 70 ALA A C 15
ATOM 16809 O O . ALA A 1 70 ? -10.628 -3.749 3.823 1.00 0.00 70 ALA A O 15
ATOM 16816 N N . MET A 1 1 ? 14.039 7.356 -3.683 1.00 0.00 1 MET A N 16
ATOM 16817 C CA . MET A 1 1 ? 13.183 8.483 -4.046 1.00 0.00 1 MET A CA 16
ATOM 16818 C C . MET A 1 1 ? 11.744 8.219 -3.612 1.00 0.00 1 MET A C 16
ATOM 16819 O O . MET A 1 1 ? 11.457 8.168 -2.415 1.00 0.00 1 MET A O 16
ATOM 16833 N N . SER A 1 2 ? 10.854 8.008 -4.571 1.00 0.00 2 SER A N 16
ATOM 16834 C CA . SER A 1 2 ? 9.462 7.714 -4.263 1.00 0.00 2 SER A CA 16
ATOM 16835 C C . SER A 1 2 ? 9.244 6.205 -4.159 1.00 0.00 2 SER A C 16
ATOM 16836 O O . SER A 1 2 ? 8.341 5.639 -4.777 1.00 0.00 2 SER A O 16
ATOM 16844 N N . ALA A 1 3 ? 10.102 5.567 -3.375 1.00 0.00 3 ALA A N 16
ATOM 16845 C CA . ALA A 1 3 ? 10.023 4.138 -3.134 1.00 0.00 3 ALA A CA 16
ATOM 16846 C C . ALA A 1 3 ? 10.621 3.808 -1.780 1.00 0.00 3 ALA A C 16
ATOM 16847 O O . ALA A 1 3 ? 11.516 2.975 -1.652 1.00 0.00 3 ALA A O 16
ATOM 16854 N N . VAL A 1 4 ? 10.132 4.500 -0.782 1.00 0.00 4 VAL A N 16
ATOM 16855 C CA . VAL A 1 4 ? 10.567 4.303 0.588 1.00 0.00 4 VAL A CA 16
ATOM 16856 C C . VAL A 1 4 ? 9.648 3.311 1.290 1.00 0.00 4 VAL A C 16
ATOM 16857 O O . VAL A 1 4 ? 8.452 3.259 1.012 1.00 0.00 4 VAL A O 16
ATOM 16870 N N . GLN A 1 5 ? 10.220 2.478 2.145 1.00 0.00 5 GLN A N 16
ATOM 16871 C CA . GLN A 1 5 ? 9.450 1.533 2.897 1.00 0.00 5 GLN A CA 16
ATOM 16872 C C . GLN A 1 5 ? 8.409 2.213 3.757 1.00 0.00 5 GLN A C 16
ATOM 16873 O O . GLN A 1 5 ? 8.726 2.982 4.666 1.00 0.00 5 GLN A O 16
ATOM 16887 N N . VAL A 1 6 ? 7.165 1.917 3.447 1.00 0.00 6 VAL A N 16
ATOM 16888 C CA . VAL A 1 6 ? 6.066 2.286 4.300 1.00 0.00 6 VAL A CA 16
ATOM 16889 C C . VAL A 1 6 ? 4.979 1.235 4.227 1.00 0.00 6 VAL A C 16
ATOM 16890 O O . VAL A 1 6 ? 4.206 1.050 5.159 1.00 0.00 6 VAL A O 16
ATOM 16903 N N . LEU A 1 7 ? 4.947 0.512 3.135 1.00 0.00 7 LEU A N 16
ATOM 16904 C CA . LEU A 1 7 ? 3.866 -0.390 2.883 1.00 0.00 7 LEU A CA 16
ATOM 16905 C C . LEU A 1 7 ? 4.382 -1.816 2.787 1.00 0.00 7 LEU A C 16
ATOM 16906 O O . LEU A 1 7 ? 5.540 -2.046 2.475 1.00 0.00 7 LEU A O 16
ATOM 16922 N N . LYS A 1 8 ? 3.532 -2.762 3.112 1.00 0.00 8 LYS A N 16
ATOM 16923 C CA . LYS A 1 8 ? 3.813 -4.152 2.899 1.00 0.00 8 LYS A CA 16
ATOM 16924 C C . LYS A 1 8 ? 2.499 -4.891 2.811 1.00 0.00 8 LYS A C 16
ATOM 16925 O O . LYS A 1 8 ? 1.512 -4.496 3.434 1.00 0.00 8 LYS A O 16
ATOM 16944 N N . PHE A 1 9 ? 2.484 -5.935 2.022 1.00 0.00 9 PHE A N 16
ATOM 16945 C CA . PHE A 1 9 ? 1.305 -6.748 1.846 1.00 0.00 9 PHE A CA 16
ATOM 16946 C C . PHE A 1 9 ? 1.624 -8.154 2.315 1.00 0.00 9 PHE A C 16
ATOM 16947 O O . PHE A 1 9 ? 2.108 -8.991 1.553 1.00 0.00 9 PHE A O 16
ATOM 16964 N N . PRO A 1 10 ? 1.399 -8.361 3.622 1.00 0.00 10 PRO A N 16
ATOM 16965 C CA . PRO A 1 10 ? 1.660 -9.577 4.373 1.00 0.00 10 PRO A CA 16
ATOM 16966 C C . PRO A 1 10 ? 1.783 -10.842 3.550 1.00 0.00 10 PRO A C 16
ATOM 16967 O O . PRO A 1 10 ? 0.795 -11.515 3.285 1.00 0.00 10 PRO A O 16
ATOM 16978 N N . LEU A 1 11 ? 3.021 -11.213 3.281 1.00 0.00 11 LEU A N 16
ATOM 16979 C CA . LEU A 1 11 ? 3.356 -12.341 2.428 1.00 0.00 11 LEU A CA 16
ATOM 16980 C C . LEU A 1 11 ? 2.899 -13.641 3.079 1.00 0.00 11 LEU A C 16
ATOM 16981 O O . LEU A 1 11 ? 2.678 -14.655 2.422 1.00 0.00 11 LEU A O 16
ATOM 16997 N N . SER A 1 12 ? 2.721 -13.560 4.378 1.00 0.00 12 SER A N 16
ATOM 16998 C CA . SER A 1 12 ? 2.402 -14.699 5.198 1.00 0.00 12 SER A CA 16
ATOM 16999 C C . SER A 1 12 ? 0.923 -14.753 5.583 1.00 0.00 12 SER A C 16
ATOM 17000 O O . SER A 1 12 ? 0.541 -15.540 6.448 1.00 0.00 12 SER A O 16
ATOM 17008 N N . VAL A 1 13 ? 0.088 -13.924 4.961 1.00 0.00 13 VAL A N 16
ATOM 17009 C CA . VAL A 1 13 ? -1.330 -13.893 5.305 1.00 0.00 13 VAL A CA 16
ATOM 17010 C C . VAL A 1 13 ? -2.164 -13.795 4.041 1.00 0.00 13 VAL A C 16
ATOM 17011 O O . VAL A 1 13 ? -1.643 -13.914 2.929 1.00 0.00 13 VAL A O 16
ATOM 17024 N N . ASP A 1 14 ? -3.447 -13.583 4.224 1.00 0.00 14 ASP A N 16
ATOM 17025 C CA . ASP A 1 14 ? -4.371 -13.397 3.119 1.00 0.00 14 ASP A CA 16
ATOM 17026 C C . ASP A 1 14 ? -4.265 -11.964 2.601 1.00 0.00 14 ASP A C 16
ATOM 17027 O O . ASP A 1 14 ? -5.222 -11.183 2.607 1.00 0.00 14 ASP A O 16
ATOM 17036 N N . LEU A 1 15 ? -3.056 -11.648 2.169 1.00 0.00 15 LEU A N 16
ATOM 17037 C CA . LEU A 1 15 ? -2.684 -10.346 1.643 1.00 0.00 15 LEU A CA 16
ATOM 17038 C C . LEU A 1 15 ? -3.542 -9.904 0.476 1.00 0.00 15 LEU A C 16
ATOM 17039 O O . LEU A 1 15 ? -3.504 -8.747 0.122 1.00 0.00 15 LEU A O 16
ATOM 17055 N N . ALA A 1 16 ? -4.309 -10.812 -0.116 1.00 0.00 16 ALA A N 16
ATOM 17056 C CA . ALA A 1 16 ? -5.157 -10.473 -1.261 1.00 0.00 16 ALA A CA 16
ATOM 17057 C C . ALA A 1 16 ? -6.033 -9.265 -0.958 1.00 0.00 16 ALA A C 16
ATOM 17058 O O . ALA A 1 16 ? -6.459 -8.548 -1.864 1.00 0.00 16 ALA A O 16
ATOM 17065 N N . GLY A 1 17 ? -6.270 -9.031 0.323 1.00 0.00 17 GLY A N 16
ATOM 17066 C CA . GLY A 1 17 ? -7.005 -7.863 0.734 1.00 0.00 17 GLY A CA 16
ATOM 17067 C C . GLY A 1 17 ? -6.194 -6.593 0.568 1.00 0.00 17 GLY A C 16
ATOM 17068 O O . GLY A 1 17 ? -6.716 -5.581 0.115 1.00 0.00 17 GLY A O 16
ATOM 17072 N N . PHE A 1 18 ? -4.907 -6.636 0.921 1.00 0.00 18 PHE A N 16
ATOM 17073 C CA . PHE A 1 18 ? -4.076 -5.438 0.862 1.00 0.00 18 PHE A CA 16
ATOM 17074 C C . PHE A 1 18 ? -3.270 -5.362 -0.428 1.00 0.00 18 PHE A C 16
ATOM 17075 O O . PHE A 1 18 ? -3.227 -4.326 -1.081 1.00 0.00 18 PHE A O 16
ATOM 17092 N N . VAL A 1 19 ? -2.614 -6.450 -0.796 1.00 0.00 19 VAL A N 16
ATOM 17093 C CA . VAL A 1 19 ? -1.835 -6.459 -2.016 1.00 0.00 19 VAL A CA 16
ATOM 17094 C C . VAL A 1 19 ? -2.780 -6.247 -3.161 1.00 0.00 19 VAL A C 16
ATOM 17095 O O . VAL A 1 19 ? -2.466 -5.587 -4.140 1.00 0.00 19 VAL A O 16
ATOM 17108 N N . GLY A 1 20 ? -3.960 -6.799 -2.983 1.00 0.00 20 GLY A N 16
ATOM 17109 C CA . GLY A 1 20 ? -5.035 -6.563 -3.902 1.00 0.00 20 GLY A CA 16
ATOM 17110 C C . GLY A 1 20 ? -5.460 -5.133 -3.819 1.00 0.00 20 GLY A C 16
ATOM 17111 O O . GLY A 1 20 ? -5.682 -4.502 -4.832 1.00 0.00 20 GLY A O 16
ATOM 17115 N N . LEU A 1 21 ? -5.449 -4.596 -2.607 1.00 0.00 21 LEU A N 16
ATOM 17116 C CA . LEU A 1 21 ? -5.999 -3.269 -2.344 1.00 0.00 21 LEU A CA 16
ATOM 17117 C C . LEU A 1 21 ? -5.338 -2.206 -3.210 1.00 0.00 21 LEU A C 16
ATOM 17118 O O . LEU A 1 21 ? -6.021 -1.430 -3.867 1.00 0.00 21 LEU A O 16
ATOM 17134 N N . LEU A 1 22 ? -4.015 -2.168 -3.238 1.00 0.00 22 LEU A N 16
ATOM 17135 C CA . LEU A 1 22 ? -3.348 -1.127 -3.995 1.00 0.00 22 LEU A CA 16
ATOM 17136 C C . LEU A 1 22 ? -3.121 -1.558 -5.424 1.00 0.00 22 LEU A C 16
ATOM 17137 O O . LEU A 1 22 ? -2.928 -0.739 -6.325 1.00 0.00 22 LEU A O 16
ATOM 17153 N N . ARG A 1 23 ? -3.097 -2.853 -5.610 1.00 0.00 23 ARG A N 16
ATOM 17154 C CA . ARG A 1 23 ? -3.079 -3.429 -6.939 1.00 0.00 23 ARG A CA 16
ATOM 17155 C C . ARG A 1 23 ? -4.331 -2.980 -7.668 1.00 0.00 23 ARG A C 16
ATOM 17156 O O . ARG A 1 23 ? -4.332 -2.760 -8.875 1.00 0.00 23 ARG A O 16
ATOM 17177 N N . ARG A 1 24 ? -5.376 -2.802 -6.884 1.00 0.00 24 ARG A N 16
ATOM 17178 C CA . ARG A 1 24 ? -6.663 -2.346 -7.369 1.00 0.00 24 ARG A CA 16
ATOM 17179 C C . ARG A 1 24 ? -6.573 -0.885 -7.741 1.00 0.00 24 ARG A C 16
ATOM 17180 O O . ARG A 1 24 ? -7.289 -0.397 -8.620 1.00 0.00 24 ARG A O 16
ATOM 17201 N N . LEU A 1 25 ? -5.657 -0.205 -7.080 1.00 0.00 25 LEU A N 16
ATOM 17202 C CA . LEU A 1 25 ? -5.565 1.230 -7.164 1.00 0.00 25 LEU A CA 16
ATOM 17203 C C . LEU A 1 25 ? -4.933 1.658 -8.484 1.00 0.00 25 LEU A C 16
ATOM 17204 O O . LEU A 1 25 ? -5.417 2.588 -9.137 1.00 0.00 25 LEU A O 16
ATOM 17220 N N . ASN A 1 26 ? -3.880 0.937 -8.876 1.00 0.00 26 ASN A N 16
ATOM 17221 C CA . ASN A 1 26 ? -3.140 1.187 -10.115 1.00 0.00 26 ASN A CA 16
ATOM 17222 C C . ASN A 1 26 ? -1.779 0.484 -10.105 1.00 0.00 26 ASN A C 16
ATOM 17223 O O . ASN A 1 26 ? -1.011 0.620 -11.056 1.00 0.00 26 ASN A O 16
ATOM 17234 N N . VAL A 1 27 ? -1.516 -0.285 -9.034 1.00 0.00 27 VAL A N 16
ATOM 17235 C CA . VAL A 1 27 ? -0.285 -1.083 -8.861 1.00 0.00 27 VAL A CA 16
ATOM 17236 C C . VAL A 1 27 ? 0.964 -0.441 -9.511 1.00 0.00 27 VAL A C 16
ATOM 17237 O O . VAL A 1 27 ? 1.549 -0.956 -10.464 1.00 0.00 27 VAL A O 16
ATOM 17250 N N . PRO A 1 28 ? 1.371 0.720 -8.977 1.00 0.00 28 PRO A N 16
ATOM 17251 C CA . PRO A 1 28 ? 2.516 1.501 -9.462 1.00 0.00 28 PRO A CA 16
ATOM 17252 C C . PRO A 1 28 ? 3.738 1.449 -8.539 1.00 0.00 28 PRO A C 16
ATOM 17253 O O . PRO A 1 28 ? 4.497 2.414 -8.457 1.00 0.00 28 PRO A O 16
ATOM 17264 N N . HIS A 1 29 ? 3.943 0.341 -7.854 1.00 0.00 29 HIS A N 16
ATOM 17265 C CA . HIS A 1 29 ? 4.830 0.345 -6.693 1.00 0.00 29 HIS A CA 16
ATOM 17266 C C . HIS A 1 29 ? 6.004 -0.608 -6.805 1.00 0.00 29 HIS A C 16
ATOM 17267 O O . HIS A 1 29 ? 6.122 -1.378 -7.753 1.00 0.00 29 HIS A O 16
ATOM 17282 N N . ARG A 1 30 ? 6.878 -0.524 -5.807 1.00 0.00 30 ARG A N 16
ATOM 17283 C CA . ARG A 1 30 ? 7.968 -1.463 -5.651 1.00 0.00 30 ARG A CA 16
ATOM 17284 C C . ARG A 1 30 ? 7.549 -2.573 -4.703 1.00 0.00 30 ARG A C 16
ATOM 17285 O O . ARG A 1 30 ? 6.978 -2.309 -3.649 1.00 0.00 30 ARG A O 16
ATOM 17306 N N . VAL A 1 31 ? 7.815 -3.800 -5.100 1.00 0.00 31 VAL A N 16
ATOM 17307 C CA . VAL A 1 31 ? 7.537 -4.960 -4.280 1.00 0.00 31 VAL A CA 16
ATOM 17308 C C . VAL A 1 31 ? 8.829 -5.664 -3.929 1.00 0.00 31 VAL A C 16
ATOM 17309 O O . VAL A 1 31 ? 9.699 -5.862 -4.774 1.00 0.00 31 VAL A O 16
ATOM 17322 N N . SER A 1 32 ? 8.949 -6.009 -2.677 1.00 0.00 32 SER A N 16
ATOM 17323 C CA . SER A 1 32 ? 10.092 -6.745 -2.186 1.00 0.00 32 SER A CA 16
ATOM 17324 C C . SER A 1 32 ? 9.634 -7.802 -1.186 1.00 0.00 32 SER A C 16
ATOM 17325 O O . SER A 1 32 ? 8.439 -8.020 -1.017 1.00 0.00 32 SER A O 16
ATOM 17333 N N . GLU A 1 33 ? 10.580 -8.472 -0.562 1.00 0.00 33 GLU A N 16
ATOM 17334 C CA . GLU A 1 33 ? 10.297 -9.350 0.563 1.00 0.00 33 GLU A CA 16
ATOM 17335 C C . GLU A 1 33 ? 11.132 -8.905 1.744 1.00 0.00 33 GLU A C 16
ATOM 17336 O O . GLU A 1 33 ? 12.315 -9.236 1.855 1.00 0.00 33 GLU A O 16
ATOM 17348 N N . GLU A 1 34 ? 10.518 -8.137 2.612 1.00 0.00 34 GLU A N 16
ATOM 17349 C CA . GLU A 1 34 ? 11.209 -7.531 3.708 1.00 0.00 34 GLU A CA 16
ATOM 17350 C C . GLU A 1 34 ? 10.580 -7.958 5.035 1.00 0.00 34 GLU A C 16
ATOM 17351 O O . GLU A 1 34 ? 9.369 -7.840 5.229 1.00 0.00 34 GLU A O 16
ATOM 17363 N N . SER A 1 35 ? 11.418 -8.510 5.908 1.00 0.00 35 SER A N 16
ATOM 17364 C CA . SER A 1 35 ? 11.023 -9.000 7.236 1.00 0.00 35 SER A CA 16
ATOM 17365 C C . SER A 1 35 ? 9.927 -10.080 7.172 1.00 0.00 35 SER A C 16
ATOM 17366 O O . SER A 1 35 ? 9.225 -10.318 8.157 1.00 0.00 35 SER A O 16
ATOM 17374 N N . GLY A 1 36 ? 9.782 -10.726 6.017 1.00 0.00 36 GLY A N 16
ATOM 17375 C CA . GLY A 1 36 ? 8.901 -11.873 5.904 1.00 0.00 36 GLY A CA 16
ATOM 17376 C C . GLY A 1 36 ? 7.534 -11.517 5.388 1.00 0.00 36 GLY A C 16
ATOM 17377 O O . GLY A 1 36 ? 6.639 -12.357 5.334 1.00 0.00 36 GLY A O 16
ATOM 17381 N N . GLN A 1 37 ? 7.357 -10.266 5.028 1.00 0.00 37 GLN A N 16
ATOM 17382 C CA . GLN A 1 37 ? 6.200 -9.875 4.285 1.00 0.00 37 GLN A CA 16
ATOM 17383 C C . GLN A 1 37 ? 6.667 -9.242 3.013 1.00 0.00 37 GLN A C 16
ATOM 17384 O O . GLN A 1 37 ? 7.789 -8.748 2.931 1.00 0.00 37 GLN A O 16
ATOM 17398 N N . GLN A 1 38 ? 5.843 -9.310 2.008 1.00 0.00 38 GLN A N 16
ATOM 17399 C CA . GLN A 1 38 ? 6.131 -8.639 0.783 1.00 0.00 38 GLN A CA 16
ATOM 17400 C C . GLN A 1 38 ? 5.982 -7.170 1.029 1.00 0.00 38 GLN A C 16
ATOM 17401 O O . GLN A 1 38 ? 5.020 -6.739 1.643 1.00 0.00 38 GLN A O 16
ATOM 17415 N N . VAL A 1 39 ? 6.948 -6.414 0.597 1.00 0.00 39 VAL A N 16
ATOM 17416 C CA . VAL A 1 39 ? 7.076 -5.070 1.059 1.00 0.00 39 VAL A CA 16
ATOM 17417 C C . VAL A 1 39 ? 7.092 -4.068 -0.076 1.00 0.00 39 VAL A C 16
ATOM 17418 O O . VAL A 1 39 ? 7.852 -4.184 -1.030 1.00 0.00 39 VAL A O 16
ATOM 17431 N N . LEU A 1 40 ? 6.216 -3.095 0.062 1.00 0.00 40 LEU A N 16
ATOM 17432 C CA . LEU A 1 40 ? 5.827 -2.203 -1.006 1.00 0.00 40 LEU A CA 16
ATOM 17433 C C . LEU A 1 40 ? 6.303 -0.790 -0.705 1.00 0.00 40 LEU A C 16
ATOM 17434 O O . LEU A 1 40 ? 6.025 -0.224 0.352 1.00 0.00 40 LEU A O 16
ATOM 17450 N N . TRP A 1 41 ? 7.011 -0.224 -1.658 1.00 0.00 41 TRP A N 16
ATOM 17451 C CA . TRP A 1 41 ? 7.648 1.062 -1.471 1.00 0.00 41 TRP A CA 16
ATOM 17452 C C . TRP A 1 41 ? 7.183 2.036 -2.560 1.00 0.00 41 TRP A C 16
ATOM 17453 O O . TRP A 1 41 ? 7.644 1.927 -3.700 1.00 0.00 41 TRP A O 16
ATOM 17474 N N . VAL A 1 42 ? 6.229 2.934 -2.260 1.00 0.00 42 VAL A N 16
ATOM 17475 C CA . VAL A 1 42 ? 5.952 4.038 -3.203 1.00 0.00 42 VAL A CA 16
ATOM 17476 C C . VAL A 1 42 ? 5.683 5.441 -2.624 1.00 0.00 42 VAL A C 16
ATOM 17477 O O . VAL A 1 42 ? 5.100 6.265 -3.335 1.00 0.00 42 VAL A O 16
ATOM 17490 N N . PRO A 1 43 ? 6.048 5.796 -1.387 1.00 0.00 43 PRO A N 16
ATOM 17491 C CA . PRO A 1 43 ? 5.920 7.149 -0.934 1.00 0.00 43 PRO A CA 16
ATOM 17492 C C . PRO A 1 43 ? 7.264 7.845 -0.851 1.00 0.00 43 PRO A C 16
ATOM 17493 O O . PRO A 1 43 ? 8.235 7.421 -1.476 1.00 0.00 43 PRO A O 16
ATOM 17504 N N . ASP A 1 44 ? 7.325 8.887 -0.052 1.00 0.00 44 ASP A N 16
ATOM 17505 C CA . ASP A 1 44 ? 8.587 9.605 0.127 1.00 0.00 44 ASP A CA 16
ATOM 17506 C C . ASP A 1 44 ? 8.966 9.694 1.599 1.00 0.00 44 ASP A C 16
ATOM 17507 O O . ASP A 1 44 ? 9.913 9.045 2.037 1.00 0.00 44 ASP A O 16
ATOM 17516 N N . GLU A 1 45 ? 8.242 10.498 2.359 1.00 0.00 45 GLU A N 16
ATOM 17517 C CA . GLU A 1 45 ? 8.434 10.547 3.804 1.00 0.00 45 GLU A CA 16
ATOM 17518 C C . GLU A 1 45 ? 7.139 10.920 4.508 1.00 0.00 45 GLU A C 16
ATOM 17519 O O . GLU A 1 45 ? 6.569 10.114 5.237 1.00 0.00 45 GLU A O 16
ATOM 17531 N N . ARG A 1 46 ? 6.664 12.133 4.270 1.00 0.00 46 ARG A N 16
ATOM 17532 C CA . ARG A 1 46 ? 5.440 12.599 4.908 1.00 0.00 46 ARG A CA 16
ATOM 17533 C C . ARG A 1 46 ? 4.248 11.862 4.319 1.00 0.00 46 ARG A C 16
ATOM 17534 O O . ARG A 1 46 ? 3.326 11.466 5.026 1.00 0.00 46 ARG A O 16
ATOM 17555 N N . LEU A 1 47 ? 4.297 11.655 3.015 1.00 0.00 47 LEU A N 16
ATOM 17556 C CA . LEU A 1 47 ? 3.238 10.965 2.314 1.00 0.00 47 LEU A CA 16
ATOM 17557 C C . LEU A 1 47 ? 3.361 9.456 2.415 1.00 0.00 47 LEU A C 16
ATOM 17558 O O . LEU A 1 47 ? 2.473 8.766 1.979 1.00 0.00 47 LEU A O 16
ATOM 17574 N N . ALA A 1 48 ? 4.478 8.939 2.918 1.00 0.00 48 ALA A N 16
ATOM 17575 C CA . ALA A 1 48 ? 4.561 7.526 3.272 1.00 0.00 48 ALA A CA 16
ATOM 17576 C C . ALA A 1 48 ? 3.294 7.090 3.987 1.00 0.00 48 ALA A C 16
ATOM 17577 O O . ALA A 1 48 ? 2.691 6.059 3.671 1.00 0.00 48 ALA A O 16
ATOM 17584 N N . GLU A 1 49 ? 2.862 7.944 4.892 1.00 0.00 49 GLU A N 16
ATOM 17585 C CA . GLU A 1 49 ? 1.657 7.709 5.660 1.00 0.00 49 GLU A CA 16
ATOM 17586 C C . GLU A 1 49 ? 0.454 7.792 4.741 1.00 0.00 49 GLU A C 16
ATOM 17587 O O . GLU A 1 49 ? -0.391 6.910 4.718 1.00 0.00 49 GLU A O 16
ATOM 17599 N N . GLN A 1 50 ? 0.432 8.837 3.937 1.00 0.00 50 GLN A N 16
ATOM 17600 C CA . GLN A 1 50 ? -0.686 9.117 3.064 1.00 0.00 50 GLN A CA 16
ATOM 17601 C C . GLN A 1 50 ? -0.838 7.997 2.034 1.00 0.00 50 GLN A C 16
ATOM 17602 O O . GLN A 1 50 ? -1.945 7.606 1.673 1.00 0.00 50 GLN A O 16
ATOM 17616 N N . VAL A 1 51 ? 0.281 7.443 1.618 1.00 0.00 51 VAL A N 16
ATOM 17617 C CA . VAL A 1 51 ? 0.308 6.496 0.537 1.00 0.00 51 VAL A CA 16
ATOM 17618 C C . VAL A 1 51 ? -0.312 5.178 0.983 1.00 0.00 51 VAL A C 16
ATOM 17619 O O . VAL A 1 51 ? -1.277 4.740 0.401 1.00 0.00 51 VAL A O 16
ATOM 17632 N N . ARG A 1 52 ? 0.167 4.580 2.056 1.00 0.00 52 ARG A N 16
ATOM 17633 C CA . ARG A 1 52 ? -0.393 3.296 2.455 1.00 0.00 52 ARG A CA 16
ATOM 17634 C C . ARG A 1 52 ? -1.709 3.509 3.172 1.00 0.00 52 ARG A C 16
ATOM 17635 O O . ARG A 1 52 ? -2.669 2.796 2.913 1.00 0.00 52 ARG A O 16
ATOM 17656 N N . GLU A 1 53 ? -1.776 4.539 4.009 1.00 0.00 53 GLU A N 16
ATOM 17657 C CA . GLU A 1 53 ? -2.916 4.710 4.885 1.00 0.00 53 GLU A CA 16
ATOM 17658 C C . GLU A 1 53 ? -4.109 5.210 4.128 1.00 0.00 53 GLU A C 16
ATOM 17659 O O . GLU A 1 53 ? -5.209 4.832 4.439 1.00 0.00 53 GLU A O 16
ATOM 17671 N N . LEU A 1 54 ? -3.912 6.035 3.122 1.00 0.00 54 LEU A N 16
ATOM 17672 C CA . LEU A 1 54 ? -5.056 6.542 2.397 1.00 0.00 54 LEU A CA 16
ATOM 17673 C C . LEU A 1 54 ? -5.382 5.664 1.230 1.00 0.00 54 LEU A C 16
ATOM 17674 O O . LEU A 1 54 ? -6.531 5.565 0.852 1.00 0.00 54 LEU A O 16
ATOM 17690 N N . TYR A 1 55 ? -4.407 4.987 0.669 1.00 0.00 55 TYR A N 16
ATOM 17691 C CA . TYR A 1 55 ? -4.738 4.044 -0.392 1.00 0.00 55 TYR A CA 16
ATOM 17692 C C . TYR A 1 55 ? -5.713 3.017 0.156 1.00 0.00 55 TYR A C 16
ATOM 17693 O O . TYR A 1 55 ? -6.640 2.604 -0.520 1.00 0.00 55 TYR A O 16
ATOM 17711 N N . ARG A 1 56 ? -5.517 2.654 1.415 1.00 0.00 56 ARG A N 16
ATOM 17712 C CA . ARG A 1 56 ? -6.344 1.640 2.060 1.00 0.00 56 ARG A CA 16
ATOM 17713 C C . ARG A 1 56 ? -7.690 2.188 2.562 1.00 0.00 56 ARG A C 16
ATOM 17714 O O . ARG A 1 56 ? -8.490 1.427 3.102 1.00 0.00 56 ARG A O 16
ATOM 17735 N N . ARG A 1 57 ? -7.964 3.489 2.408 1.00 0.00 57 ARG A N 16
ATOM 17736 C CA . ARG A 1 57 ? -9.203 4.035 2.958 1.00 0.00 57 ARG A CA 16
ATOM 17737 C C . ARG A 1 57 ? -9.811 5.138 2.092 1.00 0.00 57 ARG A C 16
ATOM 17738 O O . ARG A 1 57 ? -11.033 5.225 1.973 1.00 0.00 57 ARG A O 16
ATOM 17759 N N . TYR A 1 58 ? -8.977 5.981 1.496 1.00 0.00 58 TYR A N 16
ATOM 17760 C CA . TYR A 1 58 ? -9.479 7.038 0.626 1.00 0.00 58 TYR A CA 16
ATOM 17761 C C . TYR A 1 58 ? -9.329 6.648 -0.851 1.00 0.00 58 TYR A C 16
ATOM 17762 O O . TYR A 1 58 ? -10.257 6.078 -1.366 1.00 0.00 58 TYR A O 16
ATOM 17780 N N . PRO A 1 59 ? -8.176 6.882 -1.547 1.00 0.00 59 PRO A N 16
ATOM 17781 C CA . PRO A 1 59 ? -7.987 6.512 -2.961 1.00 0.00 59 PRO A CA 16
ATOM 17782 C C . PRO A 1 59 ? -8.722 5.251 -3.450 1.00 0.00 59 PRO A C 16
ATOM 17783 O O . PRO A 1 59 ? -9.369 5.283 -4.496 1.00 0.00 59 PRO A O 16
ATOM 17794 N N . GLU A 1 60 ? -8.642 4.152 -2.707 1.00 0.00 60 GLU A N 16
ATOM 17795 C CA . GLU A 1 60 ? -9.233 2.889 -3.159 1.00 0.00 60 GLU A CA 16
ATOM 17796 C C . GLU A 1 60 ? -10.733 2.826 -2.886 1.00 0.00 60 GLU A C 16
ATOM 17797 O O . GLU A 1 60 ? -11.457 2.057 -3.514 1.00 0.00 60 GLU A O 16
ATOM 17809 N N . GLY A 1 61 ? -11.208 3.647 -1.974 1.00 0.00 61 GLY A N 16
ATOM 17810 C CA . GLY A 1 61 ? -12.636 3.752 -1.762 1.00 0.00 61 GLY A CA 16
ATOM 17811 C C . GLY A 1 61 ? -13.163 4.995 -2.389 1.00 0.00 61 GLY A C 16
ATOM 17812 O O . GLY A 1 61 ? -14.371 5.219 -2.463 1.00 0.00 61 GLY A O 16
ATOM 17816 N N . ASP A 1 62 ? -12.223 5.774 -2.867 1.00 0.00 62 ASP A N 16
ATOM 17817 C CA . ASP A 1 62 ? -12.503 7.093 -3.413 1.00 0.00 62 ASP A CA 16
ATOM 17818 C C . ASP A 1 62 ? -13.364 6.927 -4.638 1.00 0.00 62 ASP A C 16
ATOM 17819 O O . ASP A 1 62 ? -12.889 6.480 -5.676 1.00 0.00 62 ASP A O 16
ATOM 17828 N N . PRO A 1 63 ? -14.603 7.412 -4.555 1.00 0.00 63 PRO A N 16
ATOM 17829 C CA . PRO A 1 63 ? -15.748 6.935 -5.287 1.00 0.00 63 PRO A CA 16
ATOM 17830 C C . PRO A 1 63 ? -15.472 5.724 -6.182 1.00 0.00 63 PRO A C 16
ATOM 17831 O O . PRO A 1 63 ? -15.659 5.762 -7.398 1.00 0.00 63 PRO A O 16
ATOM 17842 N N . GLN A 1 64 ? -15.019 4.642 -5.540 1.00 0.00 64 GLN A N 16
ATOM 17843 C CA . GLN A 1 64 ? -14.846 3.361 -6.203 1.00 0.00 64 GLN A CA 16
ATOM 17844 C C . GLN A 1 64 ? -15.175 2.202 -5.273 1.00 0.00 64 GLN A C 16
ATOM 17845 O O . GLN A 1 64 ? -16.187 1.524 -5.474 1.00 0.00 64 GLN A O 16
ATOM 17859 N N . ALA A 1 65 ? -14.361 1.964 -4.239 1.00 0.00 65 ALA A N 16
ATOM 17860 C CA . ALA A 1 65 ? -14.507 0.702 -3.518 1.00 0.00 65 ALA A CA 16
ATOM 17861 C C . ALA A 1 65 ? -14.159 0.763 -2.028 1.00 0.00 65 ALA A C 16
ATOM 17862 O O . ALA A 1 65 ? -15.035 0.942 -1.182 1.00 0.00 65 ALA A O 16
ATOM 17869 N N . THR A 1 66 ? -12.884 0.598 -1.718 1.00 0.00 66 THR A N 16
ATOM 17870 C CA . THR A 1 66 ? -12.416 0.423 -0.352 1.00 0.00 66 THR A CA 16
ATOM 17871 C C . THR A 1 66 ? -12.444 1.752 0.437 1.00 0.00 66 THR A C 16
ATOM 17872 O O . THR A 1 66 ? -11.435 2.435 0.630 1.00 0.00 66 THR A O 16
ATOM 17883 N N . LEU A 1 67 ? -13.640 2.145 0.846 1.00 0.00 67 LEU A N 16
ATOM 17884 C CA . LEU A 1 67 ? -13.840 3.401 1.538 1.00 0.00 67 LEU A CA 16
ATOM 17885 C C . LEU A 1 67 ? -13.871 3.192 3.042 1.00 0.00 67 LEU A C 16
ATOM 17886 O O . LEU A 1 67 ? -14.868 2.706 3.584 1.00 0.00 67 LEU A O 16
ATOM 17902 N N . GLU A 1 68 ? -12.772 3.554 3.707 1.00 0.00 68 GLU A N 16
ATOM 17903 C CA . GLU A 1 68 ? -12.653 3.418 5.162 1.00 0.00 68 GLU A CA 16
ATOM 17904 C C . GLU A 1 68 ? -12.927 1.976 5.593 1.00 0.00 68 GLU A C 16
ATOM 17905 O O . GLU A 1 68 ? -13.435 1.725 6.684 1.00 0.00 68 GLU A O 16
ATOM 17917 N N . ALA A 1 69 ? -12.579 1.035 4.724 1.00 0.00 69 ALA A N 16
ATOM 17918 C CA . ALA A 1 69 ? -12.895 -0.371 4.940 1.00 0.00 69 ALA A CA 16
ATOM 17919 C C . ALA A 1 69 ? -11.640 -1.220 4.945 1.00 0.00 69 ALA A C 16
ATOM 17920 O O . ALA A 1 69 ? -11.722 -2.446 4.886 1.00 0.00 69 ALA A O 16
ATOM 17927 N N . ALA A 1 70 ? -10.501 -0.533 4.995 1.00 0.00 70 ALA A N 16
ATOM 17928 C CA . ALA A 1 70 ? -9.161 -1.142 4.940 1.00 0.00 70 ALA A CA 16
ATOM 17929 C C . ALA A 1 70 ? -9.119 -2.566 5.491 1.00 0.00 70 ALA A C 16
ATOM 17930 O O . ALA A 1 70 ? -9.108 -2.778 6.707 1.00 0.00 70 ALA A O 16
ATOM 17937 N N . MET A 1 1 ? 14.442 7.147 -2.302 1.00 0.00 1 MET A N 17
ATOM 17938 C CA . MET A 1 1 ? 13.972 8.494 -2.622 1.00 0.00 1 MET A CA 17
ATOM 17939 C C . MET A 1 1 ? 12.455 8.517 -2.815 1.00 0.00 1 MET A C 17
ATOM 17940 O O . MET A 1 1 ? 11.750 9.214 -2.090 1.00 0.00 1 MET A O 17
ATOM 17954 N N . SER A 1 2 ? 11.958 7.751 -3.780 1.00 0.00 2 SER A N 17
ATOM 17955 C CA . SER A 1 2 ? 10.522 7.624 -3.995 1.00 0.00 2 SER A CA 17
ATOM 17956 C C . SER A 1 2 ? 10.133 6.152 -3.951 1.00 0.00 2 SER A C 17
ATOM 17957 O O . SER A 1 2 ? 9.129 5.723 -4.525 1.00 0.00 2 SER A O 17
ATOM 17965 N N . ALA A 1 3 ? 10.965 5.391 -3.264 1.00 0.00 3 ALA A N 17
ATOM 17966 C CA . ALA A 1 3 ? 10.765 3.972 -3.083 1.00 0.00 3 ALA A CA 17
ATOM 17967 C C . ALA A 1 3 ? 11.242 3.576 -1.706 1.00 0.00 3 ALA A C 17
ATOM 17968 O O . ALA A 1 3 ? 12.240 2.876 -1.540 1.00 0.00 3 ALA A O 17
ATOM 17975 N N . VAL A 1 4 ? 10.538 4.085 -0.727 1.00 0.00 4 VAL A N 17
ATOM 17976 C CA . VAL A 1 4 ? 10.855 3.831 0.660 1.00 0.00 4 VAL A CA 17
ATOM 17977 C C . VAL A 1 4 ? 9.863 2.833 1.249 1.00 0.00 4 VAL A C 17
ATOM 17978 O O . VAL A 1 4 ? 8.668 2.871 0.943 1.00 0.00 4 VAL A O 17
ATOM 17991 N N . GLN A 1 5 ? 10.376 1.901 2.033 1.00 0.00 5 GLN A N 17
ATOM 17992 C CA . GLN A 1 5 ? 9.552 0.897 2.675 1.00 0.00 5 GLN A CA 17
ATOM 17993 C C . GLN A 1 5 ? 8.569 1.567 3.622 1.00 0.00 5 GLN A C 17
ATOM 17994 O O . GLN A 1 5 ? 8.959 2.123 4.646 1.00 0.00 5 GLN A O 17
ATOM 18008 N N . VAL A 1 6 ? 7.300 1.533 3.264 1.00 0.00 6 VAL A N 17
ATOM 18009 C CA . VAL A 1 6 ? 6.259 1.990 4.165 1.00 0.00 6 VAL A CA 17
ATOM 18010 C C . VAL A 1 6 ? 5.088 1.048 4.129 1.00 0.00 6 VAL A C 17
ATOM 18011 O O . VAL A 1 6 ? 4.375 0.875 5.112 1.00 0.00 6 VAL A O 17
ATOM 18024 N N . LEU A 1 7 ? 4.930 0.382 3.018 1.00 0.00 7 LEU A N 17
ATOM 18025 C CA . LEU A 1 7 ? 3.756 -0.389 2.794 1.00 0.00 7 LEU A CA 17
ATOM 18026 C C . LEU A 1 7 ? 4.172 -1.828 2.709 1.00 0.00 7 LEU A C 17
ATOM 18027 O O . LEU A 1 7 ? 5.298 -2.107 2.360 1.00 0.00 7 LEU A O 17
ATOM 18043 N N . LYS A 1 8 ? 3.326 -2.732 3.116 1.00 0.00 8 LYS A N 17
ATOM 18044 C CA . LYS A 1 8 ? 3.597 -4.122 2.912 1.00 0.00 8 LYS A CA 17
ATOM 18045 C C . LYS A 1 8 ? 2.311 -4.878 2.771 1.00 0.00 8 LYS A C 17
ATOM 18046 O O . LYS A 1 8 ? 1.285 -4.502 3.334 1.00 0.00 8 LYS A O 17
ATOM 18065 N N . PHE A 1 9 ? 2.382 -5.929 1.998 1.00 0.00 9 PHE A N 17
ATOM 18066 C CA . PHE A 1 9 ? 1.245 -6.788 1.768 1.00 0.00 9 PHE A CA 17
ATOM 18067 C C . PHE A 1 9 ? 1.616 -8.187 2.218 1.00 0.00 9 PHE A C 17
ATOM 18068 O O . PHE A 1 9 ? 2.137 -8.998 1.451 1.00 0.00 9 PHE A O 17
ATOM 18085 N N . PRO A 1 10 ? 1.392 -8.413 3.520 1.00 0.00 10 PRO A N 17
ATOM 18086 C CA . PRO A 1 10 ? 1.709 -9.630 4.261 1.00 0.00 10 PRO A CA 17
ATOM 18087 C C . PRO A 1 10 ? 1.804 -10.896 3.428 1.00 0.00 10 PRO A C 17
ATOM 18088 O O . PRO A 1 10 ? 0.795 -11.559 3.202 1.00 0.00 10 PRO A O 17
ATOM 18099 N N . LEU A 1 11 ? 3.022 -11.289 3.067 1.00 0.00 11 LEU A N 17
ATOM 18100 C CA . LEU A 1 11 ? 3.229 -12.481 2.243 1.00 0.00 11 LEU A CA 17
ATOM 18101 C C . LEU A 1 11 ? 2.881 -13.737 3.027 1.00 0.00 11 LEU A C 17
ATOM 18102 O O . LEU A 1 11 ? 2.809 -14.840 2.492 1.00 0.00 11 LEU A O 17
ATOM 18118 N N . SER A 1 12 ? 2.649 -13.524 4.300 1.00 0.00 12 SER A N 17
ATOM 18119 C CA . SER A 1 12 ? 2.365 -14.570 5.247 1.00 0.00 12 SER A CA 17
ATOM 18120 C C . SER A 1 12 ? 0.862 -14.765 5.460 1.00 0.00 12 SER A C 17
ATOM 18121 O O . SER A 1 12 ? 0.446 -15.697 6.149 1.00 0.00 12 SER A O 17
ATOM 18129 N N . VAL A 1 13 ? 0.037 -13.908 4.865 1.00 0.00 13 VAL A N 17
ATOM 18130 C CA . VAL A 1 13 ? -1.390 -13.955 5.137 1.00 0.00 13 VAL A CA 17
ATOM 18131 C C . VAL A 1 13 ? -2.161 -13.906 3.841 1.00 0.00 13 VAL A C 17
ATOM 18132 O O . VAL A 1 13 ? -1.586 -13.978 2.752 1.00 0.00 13 VAL A O 17
ATOM 18145 N N . ASP A 1 14 ? -3.457 -13.785 3.974 1.00 0.00 14 ASP A N 17
ATOM 18146 C CA . ASP A 1 14 ? -4.331 -13.631 2.835 1.00 0.00 14 ASP A CA 17
ATOM 18147 C C . ASP A 1 14 ? -4.279 -12.181 2.367 1.00 0.00 14 ASP A C 17
ATOM 18148 O O . ASP A 1 14 ? -5.269 -11.446 2.392 1.00 0.00 14 ASP A O 17
ATOM 18157 N N . LEU A 1 15 ? -3.077 -11.795 1.966 1.00 0.00 15 LEU A N 17
ATOM 18158 C CA . LEU A 1 15 ? -2.743 -10.453 1.521 1.00 0.00 15 LEU A CA 17
ATOM 18159 C C . LEU A 1 15 ? -3.577 -9.989 0.346 1.00 0.00 15 LEU A C 17
ATOM 18160 O O . LEU A 1 15 ? -3.520 -8.830 -0.002 1.00 0.00 15 LEU A O 17
ATOM 18176 N N . ALA A 1 16 ? -4.348 -10.880 -0.261 1.00 0.00 16 ALA A N 17
ATOM 18177 C CA . ALA A 1 16 ? -5.202 -10.506 -1.385 1.00 0.00 16 ALA A CA 17
ATOM 18178 C C . ALA A 1 16 ? -6.086 -9.324 -1.015 1.00 0.00 16 ALA A C 17
ATOM 18179 O O . ALA A 1 16 ? -6.548 -8.584 -1.880 1.00 0.00 16 ALA A O 17
ATOM 18186 N N . GLY A 1 17 ? -6.287 -9.147 0.281 1.00 0.00 17 GLY A N 17
ATOM 18187 C CA . GLY A 1 17 ? -7.026 -8.020 0.765 1.00 0.00 17 GLY A CA 17
ATOM 18188 C C . GLY A 1 17 ? -6.254 -6.719 0.638 1.00 0.00 17 GLY A C 17
ATOM 18189 O O . GLY A 1 17 ? -6.801 -5.718 0.187 1.00 0.00 17 GLY A O 17
ATOM 18193 N N . PHE A 1 18 ? -4.981 -6.719 1.023 1.00 0.00 18 PHE A N 17
ATOM 18194 C CA . PHE A 1 18 ? -4.202 -5.489 0.990 1.00 0.00 18 PHE A CA 17
ATOM 18195 C C . PHE A 1 18 ? -3.400 -5.359 -0.298 1.00 0.00 18 PHE A C 17
ATOM 18196 O O . PHE A 1 18 ? -3.372 -4.294 -0.909 1.00 0.00 18 PHE A O 17
ATOM 18213 N N . VAL A 1 19 ? -2.745 -6.427 -0.720 1.00 0.00 19 VAL A N 17
ATOM 18214 C CA . VAL A 1 19 ? -1.980 -6.375 -1.949 1.00 0.00 19 VAL A CA 17
ATOM 18215 C C . VAL A 1 19 ? -2.952 -6.165 -3.073 1.00 0.00 19 VAL A C 17
ATOM 18216 O O . VAL A 1 19 ? -2.665 -5.501 -4.054 1.00 0.00 19 VAL A O 17
ATOM 18229 N N . GLY A 1 20 ? -4.127 -6.720 -2.869 1.00 0.00 20 GLY A N 17
ATOM 18230 C CA . GLY A 1 20 ? -5.227 -6.492 -3.767 1.00 0.00 20 GLY A CA 17
ATOM 18231 C C . GLY A 1 20 ? -5.707 -5.082 -3.643 1.00 0.00 20 GLY A C 17
ATOM 18232 O O . GLY A 1 20 ? -6.059 -4.466 -4.628 1.00 0.00 20 GLY A O 17
ATOM 18236 N N . LEU A 1 21 ? -5.613 -4.539 -2.439 1.00 0.00 21 LEU A N 17
ATOM 18237 C CA . LEU A 1 21 ? -6.198 -3.236 -2.152 1.00 0.00 21 LEU A CA 17
ATOM 18238 C C . LEU A 1 21 ? -5.564 -2.141 -3.001 1.00 0.00 21 LEU A C 17
ATOM 18239 O O . LEU A 1 21 ? -6.265 -1.339 -3.609 1.00 0.00 21 LEU A O 17
ATOM 18255 N N . LEU A 1 22 ? -4.242 -2.111 -3.074 1.00 0.00 22 LEU A N 17
ATOM 18256 C CA . LEU A 1 22 ? -3.593 -1.051 -3.815 1.00 0.00 22 LEU A CA 17
ATOM 18257 C C . LEU A 1 22 ? -3.367 -1.453 -5.249 1.00 0.00 22 LEU A C 17
ATOM 18258 O O . LEU A 1 22 ? -3.216 -0.612 -6.142 1.00 0.00 22 LEU A O 17
ATOM 18274 N N . ARG A 1 23 ? -3.296 -2.742 -5.452 1.00 0.00 23 ARG A N 17
ATOM 18275 C CA . ARG A 1 23 ? -3.249 -3.295 -6.790 1.00 0.00 23 ARG A CA 17
ATOM 18276 C C . ARG A 1 23 ? -4.518 -2.899 -7.520 1.00 0.00 23 ARG A C 17
ATOM 18277 O O . ARG A 1 23 ? -4.546 -2.749 -8.738 1.00 0.00 23 ARG A O 17
ATOM 18298 N N . ARG A 1 24 ? -5.556 -2.713 -6.726 1.00 0.00 24 ARG A N 17
ATOM 18299 C CA . ARG A 1 24 ? -6.844 -2.252 -7.199 1.00 0.00 24 ARG A CA 17
ATOM 18300 C C . ARG A 1 24 ? -6.795 -0.780 -7.556 1.00 0.00 24 ARG A C 17
ATOM 18301 O O . ARG A 1 24 ? -7.565 -0.304 -8.392 1.00 0.00 24 ARG A O 17
ATOM 18322 N N . LEU A 1 25 ? -5.876 -0.062 -6.928 1.00 0.00 25 LEU A N 17
ATOM 18323 C CA . LEU A 1 25 ? -5.803 1.374 -7.100 1.00 0.00 25 LEU A CA 17
ATOM 18324 C C . LEU A 1 25 ? -5.174 1.734 -8.439 1.00 0.00 25 LEU A C 17
ATOM 18325 O O . LEU A 1 25 ? -5.706 2.567 -9.172 1.00 0.00 25 LEU A O 17
ATOM 18341 N N . ASN A 1 26 ? -4.061 1.071 -8.759 1.00 0.00 26 ASN A N 17
ATOM 18342 C CA . ASN A 1 26 ? -3.262 1.396 -9.939 1.00 0.00 26 ASN A CA 17
ATOM 18343 C C . ASN A 1 26 ? -1.903 0.689 -9.900 1.00 0.00 26 ASN A C 17
ATOM 18344 O O . ASN A 1 26 ? -1.137 0.780 -10.855 1.00 0.00 26 ASN A O 17
ATOM 18355 N N . VAL A 1 27 ? -1.630 -0.041 -8.806 1.00 0.00 27 VAL A N 17
ATOM 18356 C CA . VAL A 1 27 ? -0.359 -0.768 -8.604 1.00 0.00 27 VAL A CA 17
ATOM 18357 C C . VAL A 1 27 ? 0.856 -0.068 -9.257 1.00 0.00 27 VAL A C 17
ATOM 18358 O O . VAL A 1 27 ? 1.510 -0.589 -10.161 1.00 0.00 27 VAL A O 17
ATOM 18371 N N . PRO A 1 28 ? 1.158 1.145 -8.775 1.00 0.00 28 PRO A N 17
ATOM 18372 C CA . PRO A 1 28 ? 2.256 1.978 -9.272 1.00 0.00 28 PRO A CA 17
ATOM 18373 C C . PRO A 1 28 ? 3.492 1.930 -8.375 1.00 0.00 28 PRO A C 17
ATOM 18374 O O . PRO A 1 28 ? 4.162 2.943 -8.180 1.00 0.00 28 PRO A O 17
ATOM 18385 N N . HIS A 1 29 ? 3.797 0.765 -7.838 1.00 0.00 29 HIS A N 17
ATOM 18386 C CA . HIS A 1 29 ? 4.730 0.680 -6.717 1.00 0.00 29 HIS A CA 17
ATOM 18387 C C . HIS A 1 29 ? 5.746 -0.434 -6.872 1.00 0.00 29 HIS A C 17
ATOM 18388 O O . HIS A 1 29 ? 5.650 -1.266 -7.769 1.00 0.00 29 HIS A O 17
ATOM 18403 N N . ARG A 1 30 ? 6.695 -0.444 -5.948 1.00 0.00 30 ARG A N 17
ATOM 18404 C CA . ARG A 1 30 ? 7.713 -1.480 -5.885 1.00 0.00 30 ARG A CA 17
ATOM 18405 C C . ARG A 1 30 ? 7.348 -2.550 -4.859 1.00 0.00 30 ARG A C 17
ATOM 18406 O O . ARG A 1 30 ? 7.020 -2.236 -3.718 1.00 0.00 30 ARG A O 17
ATOM 18427 N N . VAL A 1 31 ? 7.380 -3.803 -5.290 1.00 0.00 31 VAL A N 17
ATOM 18428 C CA . VAL A 1 31 ? 7.180 -4.951 -4.413 1.00 0.00 31 VAL A CA 17
ATOM 18429 C C . VAL A 1 31 ? 8.511 -5.636 -4.100 1.00 0.00 31 VAL A C 17
ATOM 18430 O O . VAL A 1 31 ? 9.305 -5.915 -4.999 1.00 0.00 31 VAL A O 17
ATOM 18443 N N . SER A 1 32 ? 8.747 -5.884 -2.828 1.00 0.00 32 SER A N 17
ATOM 18444 C CA . SER A 1 32 ? 9.912 -6.639 -2.386 1.00 0.00 32 SER A CA 17
ATOM 18445 C C . SER A 1 32 ? 9.532 -7.469 -1.164 1.00 0.00 32 SER A C 17
ATOM 18446 O O . SER A 1 32 ? 8.351 -7.665 -0.900 1.00 0.00 32 SER A O 17
ATOM 18454 N N . GLU A 1 33 ? 10.516 -7.984 -0.443 1.00 0.00 33 GLU A N 17
ATOM 18455 C CA . GLU A 1 33 ? 10.251 -8.754 0.769 1.00 0.00 33 GLU A CA 17
ATOM 18456 C C . GLU A 1 33 ? 11.040 -8.200 1.956 1.00 0.00 33 GLU A C 17
ATOM 18457 O O . GLU A 1 33 ? 12.268 -8.308 2.003 1.00 0.00 33 GLU A O 17
ATOM 18469 N N . GLU A 1 34 ? 10.328 -7.600 2.907 1.00 0.00 34 GLU A N 17
ATOM 18470 C CA . GLU A 1 34 ? 10.950 -7.043 4.107 1.00 0.00 34 GLU A CA 17
ATOM 18471 C C . GLU A 1 34 ? 10.404 -7.688 5.372 1.00 0.00 34 GLU A C 17
ATOM 18472 O O . GLU A 1 34 ? 9.189 -7.734 5.583 1.00 0.00 34 GLU A O 17
ATOM 18484 N N . SER A 1 35 ? 11.314 -8.212 6.184 1.00 0.00 35 SER A N 17
ATOM 18485 C CA . SER A 1 35 ? 11.006 -8.655 7.545 1.00 0.00 35 SER A CA 17
ATOM 18486 C C . SER A 1 35 ? 10.020 -9.827 7.586 1.00 0.00 35 SER A C 17
ATOM 18487 O O . SER A 1 35 ? 9.553 -10.217 8.660 1.00 0.00 35 SER A O 17
ATOM 18495 N N . GLY A 1 36 ? 9.706 -10.394 6.428 1.00 0.00 36 GLY A N 17
ATOM 18496 C CA . GLY A 1 36 ? 8.824 -11.531 6.384 1.00 0.00 36 GLY A CA 17
ATOM 18497 C C . GLY A 1 36 ? 7.472 -11.159 5.842 1.00 0.00 36 GLY A C 17
ATOM 18498 O O . GLY A 1 36 ? 6.500 -11.896 5.992 1.00 0.00 36 GLY A O 17
ATOM 18502 N N . GLN A 1 37 ? 7.402 -9.987 5.241 1.00 0.00 37 GLN A N 17
ATOM 18503 C CA . GLN A 1 37 ? 6.228 -9.560 4.531 1.00 0.00 37 GLN A CA 17
ATOM 18504 C C . GLN A 1 37 ? 6.665 -9.014 3.199 1.00 0.00 37 GLN A C 17
ATOM 18505 O O . GLN A 1 37 ? 7.740 -8.443 3.093 1.00 0.00 37 GLN A O 17
ATOM 18519 N N . GLN A 1 38 ? 5.867 -9.219 2.174 1.00 0.00 38 GLN A N 17
ATOM 18520 C CA . GLN A 1 38 ? 6.127 -8.564 0.931 1.00 0.00 38 GLN A CA 17
ATOM 18521 C C . GLN A 1 38 ? 5.862 -7.118 1.173 1.00 0.00 38 GLN A C 17
ATOM 18522 O O . GLN A 1 38 ? 4.876 -6.789 1.806 1.00 0.00 38 GLN A O 17
ATOM 18536 N N . VAL A 1 39 ? 6.724 -6.259 0.728 1.00 0.00 39 VAL A N 17
ATOM 18537 C CA . VAL A 1 39 ? 6.578 -4.885 1.075 1.00 0.00 39 VAL A CA 17
ATOM 18538 C C . VAL A 1 39 ? 6.652 -4.003 -0.147 1.00 0.00 39 VAL A C 17
ATOM 18539 O O . VAL A 1 39 ? 7.297 -4.315 -1.141 1.00 0.00 39 VAL A O 17
ATOM 18552 N N . LEU A 1 40 ? 5.958 -2.921 -0.039 1.00 0.00 40 LEU A N 17
ATOM 18553 C CA . LEU A 1 40 ? 5.647 -2.053 -1.124 1.00 0.00 40 LEU A CA 17
ATOM 18554 C C . LEU A 1 40 ? 6.243 -0.684 -0.844 1.00 0.00 40 LEU A C 17
ATOM 18555 O O . LEU A 1 40 ? 6.066 -0.118 0.239 1.00 0.00 40 LEU A O 17
ATOM 18571 N N . TRP A 1 41 ? 6.969 -0.169 -1.814 1.00 0.00 41 TRP A N 17
ATOM 18572 C CA . TRP A 1 41 ? 7.704 1.064 -1.634 1.00 0.00 41 TRP A CA 17
ATOM 18573 C C . TRP A 1 41 ? 7.307 2.032 -2.719 1.00 0.00 41 TRP A C 17
ATOM 18574 O O . TRP A 1 41 ? 7.759 1.884 -3.859 1.00 0.00 41 TRP A O 17
ATOM 18595 N N . VAL A 1 42 ? 6.420 2.966 -2.436 1.00 0.00 42 VAL A N 17
ATOM 18596 C CA . VAL A 1 42 ? 6.249 4.043 -3.395 1.00 0.00 42 VAL A CA 17
ATOM 18597 C C . VAL A 1 42 ? 5.942 5.451 -2.811 1.00 0.00 42 VAL A C 17
ATOM 18598 O O . VAL A 1 42 ? 5.324 6.272 -3.493 1.00 0.00 42 VAL A O 17
ATOM 18611 N N . PRO A 1 43 ? 6.361 5.807 -1.572 1.00 0.00 43 PRO A N 17
ATOM 18612 C CA . PRO A 1 43 ? 6.243 7.161 -1.090 1.00 0.00 43 PRO A CA 17
ATOM 18613 C C . PRO A 1 43 ? 7.597 7.842 -0.869 1.00 0.00 43 PRO A C 17
ATOM 18614 O O . PRO A 1 43 ? 8.604 7.469 -1.469 1.00 0.00 43 PRO A O 17
ATOM 18625 N N . ASP A 1 44 ? 7.602 8.818 0.031 1.00 0.00 44 ASP A N 17
ATOM 18626 C CA . ASP A 1 44 ? 8.816 9.540 0.396 1.00 0.00 44 ASP A CA 17
ATOM 18627 C C . ASP A 1 44 ? 9.017 9.518 1.906 1.00 0.00 44 ASP A C 17
ATOM 18628 O O . ASP A 1 44 ? 9.835 8.768 2.434 1.00 0.00 44 ASP A O 17
ATOM 18637 N N . GLU A 1 45 ? 8.254 10.358 2.597 1.00 0.00 45 GLU A N 17
ATOM 18638 C CA . GLU A 1 45 ? 8.331 10.454 4.048 1.00 0.00 45 GLU A CA 17
ATOM 18639 C C . GLU A 1 45 ? 6.956 10.734 4.633 1.00 0.00 45 GLU A C 17
ATOM 18640 O O . GLU A 1 45 ? 6.308 9.835 5.156 1.00 0.00 45 GLU A O 17
ATOM 18652 N N . ARG A 1 46 ? 6.499 11.981 4.529 1.00 0.00 46 ARG A N 17
ATOM 18653 C CA . ARG A 1 46 ? 5.141 12.314 4.945 1.00 0.00 46 ARG A CA 17
ATOM 18654 C C . ARG A 1 46 ? 4.162 11.626 4.007 1.00 0.00 46 ARG A C 17
ATOM 18655 O O . ARG A 1 46 ? 3.044 11.269 4.374 1.00 0.00 46 ARG A O 17
ATOM 18676 N N . LEU A 1 47 ? 4.644 11.402 2.797 1.00 0.00 47 LEU A N 17
ATOM 18677 C CA . LEU A 1 47 ? 3.862 10.798 1.744 1.00 0.00 47 LEU A CA 17
ATOM 18678 C C . LEU A 1 47 ? 3.682 9.313 2.033 1.00 0.00 47 LEU A C 17
ATOM 18679 O O . LEU A 1 47 ? 2.664 8.739 1.706 1.00 0.00 47 LEU A O 17
ATOM 18695 N N . ALA A 1 48 ? 4.685 8.712 2.663 1.00 0.00 48 ALA A N 17
ATOM 18696 C CA . ALA A 1 48 ? 4.625 7.317 3.104 1.00 0.00 48 ALA A CA 17
ATOM 18697 C C . ALA A 1 48 ? 3.294 6.978 3.773 1.00 0.00 48 ALA A C 17
ATOM 18698 O O . ALA A 1 48 ? 2.700 5.923 3.524 1.00 0.00 48 ALA A O 17
ATOM 18705 N N . GLU A 1 49 ? 2.803 7.913 4.563 1.00 0.00 49 GLU A N 17
ATOM 18706 C CA . GLU A 1 49 ? 1.597 7.701 5.342 1.00 0.00 49 GLU A CA 17
ATOM 18707 C C . GLU A 1 49 ? 0.398 7.969 4.460 1.00 0.00 49 GLU A C 17
ATOM 18708 O O . GLU A 1 49 ? -0.626 7.306 4.543 1.00 0.00 49 GLU A O 17
ATOM 18720 N N . GLN A 1 50 ? 0.559 8.934 3.587 1.00 0.00 50 GLN A N 17
ATOM 18721 C CA . GLN A 1 50 ? -0.429 9.255 2.593 1.00 0.00 50 GLN A CA 17
ATOM 18722 C C . GLN A 1 50 ? -0.650 8.058 1.661 1.00 0.00 50 GLN A C 17
ATOM 18723 O O . GLN A 1 50 ? -1.775 7.763 1.260 1.00 0.00 50 GLN A O 17
ATOM 18737 N N . VAL A 1 51 ? 0.413 7.326 1.386 1.00 0.00 51 VAL A N 17
ATOM 18738 C CA . VAL A 1 51 ? 0.393 6.340 0.330 1.00 0.00 51 VAL A CA 17
ATOM 18739 C C . VAL A 1 51 ? -0.284 5.059 0.803 1.00 0.00 51 VAL A C 17
ATOM 18740 O O . VAL A 1 51 ? -1.296 4.668 0.254 1.00 0.00 51 VAL A O 17
ATOM 18753 N N . ARG A 1 52 ? 0.211 4.443 1.860 1.00 0.00 52 ARG A N 17
ATOM 18754 C CA . ARG A 1 52 ? -0.362 3.180 2.298 1.00 0.00 52 ARG A CA 17
ATOM 18755 C C . ARG A 1 52 ? -1.662 3.421 3.037 1.00 0.00 52 ARG A C 17
ATOM 18756 O O . ARG A 1 52 ? -2.640 2.691 2.855 1.00 0.00 52 ARG A O 17
ATOM 18777 N N . GLU A 1 53 ? -1.691 4.474 3.838 1.00 0.00 53 GLU A N 17
ATOM 18778 C CA . GLU A 1 53 ? -2.814 4.686 4.708 1.00 0.00 53 GLU A CA 17
ATOM 18779 C C . GLU A 1 53 ? -3.987 5.207 3.927 1.00 0.00 53 GLU A C 17
ATOM 18780 O O . GLU A 1 53 ? -5.057 4.673 4.034 1.00 0.00 53 GLU A O 17
ATOM 18792 N N . LEU A 1 54 ? -3.805 6.206 3.092 1.00 0.00 54 LEU A N 17
ATOM 18793 C CA . LEU A 1 54 ? -4.959 6.744 2.409 1.00 0.00 54 LEU A CA 17
ATOM 18794 C C . LEU A 1 54 ? -5.355 5.859 1.251 1.00 0.00 54 LEU A C 17
ATOM 18795 O O . LEU A 1 54 ? -6.512 5.806 0.890 1.00 0.00 54 LEU A O 17
ATOM 18811 N N . TYR A 1 55 ? -4.431 5.114 0.692 1.00 0.00 55 TYR A N 17
ATOM 18812 C CA . TYR A 1 55 ? -4.826 4.170 -0.345 1.00 0.00 55 TYR A CA 17
ATOM 18813 C C . TYR A 1 55 ? -5.764 3.135 0.255 1.00 0.00 55 TYR A C 17
ATOM 18814 O O . TYR A 1 55 ? -6.703 2.685 -0.384 1.00 0.00 55 TYR A O 17
ATOM 18832 N N . ARG A 1 56 ? -5.535 2.815 1.520 1.00 0.00 56 ARG A N 17
ATOM 18833 C CA . ARG A 1 56 ? -6.313 1.793 2.207 1.00 0.00 56 ARG A CA 17
ATOM 18834 C C . ARG A 1 56 ? -7.683 2.312 2.677 1.00 0.00 56 ARG A C 17
ATOM 18835 O O . ARG A 1 56 ? -8.453 1.548 3.262 1.00 0.00 56 ARG A O 17
ATOM 18856 N N . ARG A 1 57 ? -8.011 3.592 2.427 1.00 0.00 57 ARG A N 17
ATOM 18857 C CA . ARG A 1 57 ? -9.262 4.142 2.971 1.00 0.00 57 ARG A CA 17
ATOM 18858 C C . ARG A 1 57 ? -9.837 5.316 2.166 1.00 0.00 57 ARG A C 17
ATOM 18859 O O . ARG A 1 57 ? -11.048 5.492 2.129 1.00 0.00 57 ARG A O 17
ATOM 18880 N N . TYR A 1 58 ? -8.988 6.121 1.534 1.00 0.00 58 TYR A N 17
ATOM 18881 C CA . TYR A 1 58 ? -9.459 7.304 0.806 1.00 0.00 58 TYR A CA 17
ATOM 18882 C C . TYR A 1 58 ? -9.290 7.172 -0.732 1.00 0.00 58 TYR A C 17
ATOM 18883 O O . TYR A 1 58 ? -10.272 6.935 -1.403 1.00 0.00 58 TYR A O 17
ATOM 18901 N N . PRO A 1 59 ? -8.090 7.380 -1.340 1.00 0.00 59 PRO A N 17
ATOM 18902 C CA . PRO A 1 59 ? -7.861 7.114 -2.777 1.00 0.00 59 PRO A CA 17
ATOM 18903 C C . PRO A 1 59 ? -8.479 5.823 -3.341 1.00 0.00 59 PRO A C 17
ATOM 18904 O O . PRO A 1 59 ? -8.925 5.812 -4.486 1.00 0.00 59 PRO A O 17
ATOM 18915 N N . GLU A 1 60 ? -8.515 4.741 -2.569 1.00 0.00 60 GLU A N 17
ATOM 18916 C CA . GLU A 1 60 ? -9.068 3.488 -3.086 1.00 0.00 60 GLU A CA 17
ATOM 18917 C C . GLU A 1 60 ? -10.374 3.231 -2.393 1.00 0.00 60 GLU A C 17
ATOM 18918 O O . GLU A 1 60 ? -11.358 2.792 -2.993 1.00 0.00 60 GLU A O 17
ATOM 18930 N N . GLY A 1 61 ? -10.368 3.536 -1.113 1.00 0.00 61 GLY A N 17
ATOM 18931 C CA . GLY A 1 61 ? -11.602 3.745 -0.376 1.00 0.00 61 GLY A CA 17
ATOM 18932 C C . GLY A 1 61 ? -12.280 5.024 -0.839 1.00 0.00 61 GLY A C 17
ATOM 18933 O O . GLY A 1 61 ? -12.740 5.849 -0.057 1.00 0.00 61 GLY A O 17
ATOM 18937 N N . ASP A 1 62 ? -12.243 5.195 -2.132 1.00 0.00 62 ASP A N 17
ATOM 18938 C CA . ASP A 1 62 ? -12.858 6.296 -2.837 1.00 0.00 62 ASP A CA 17
ATOM 18939 C C . ASP A 1 62 ? -14.140 5.764 -3.454 1.00 0.00 62 ASP A C 17
ATOM 18940 O O . ASP A 1 62 ? -14.389 4.559 -3.366 1.00 0.00 62 ASP A O 17
ATOM 18949 N N . PRO A 1 63 ? -15.012 6.628 -3.992 1.00 0.00 63 PRO A N 17
ATOM 18950 C CA . PRO A 1 63 ? -16.064 6.202 -4.923 1.00 0.00 63 PRO A CA 17
ATOM 18951 C C . PRO A 1 63 ? -15.493 5.388 -6.097 1.00 0.00 63 PRO A C 17
ATOM 18952 O O . PRO A 1 63 ? -15.532 5.821 -7.249 1.00 0.00 63 PRO A O 17
ATOM 18963 N N . GLN A 1 64 ? -14.953 4.215 -5.784 1.00 0.00 64 GLN A N 17
ATOM 18964 C CA . GLN A 1 64 ? -14.328 3.354 -6.767 1.00 0.00 64 GLN A CA 17
ATOM 18965 C C . GLN A 1 64 ? -14.456 1.895 -6.347 1.00 0.00 64 GLN A C 17
ATOM 18966 O O . GLN A 1 64 ? -15.083 1.100 -7.045 1.00 0.00 64 GLN A O 17
ATOM 18980 N N . ALA A 1 65 ? -13.877 1.546 -5.193 1.00 0.00 65 ALA A N 17
ATOM 18981 C CA . ALA A 1 65 ? -13.804 0.146 -4.797 1.00 0.00 65 ALA A CA 17
ATOM 18982 C C . ALA A 1 65 ? -13.687 -0.061 -3.289 1.00 0.00 65 ALA A C 17
ATOM 18983 O O . ALA A 1 65 ? -14.664 -0.410 -2.625 1.00 0.00 65 ALA A O 17
ATOM 18990 N N . THR A 1 66 ? -12.490 0.166 -2.763 1.00 0.00 66 THR A N 17
ATOM 18991 C CA . THR A 1 66 ? -12.127 -0.201 -1.398 1.00 0.00 66 THR A CA 17
ATOM 18992 C C . THR A 1 66 ? -12.996 0.484 -0.323 1.00 0.00 66 THR A C 17
ATOM 18993 O O . THR A 1 66 ? -13.018 0.051 0.831 1.00 0.00 66 THR A O 17
ATOM 19004 N N . LEU A 1 67 ? -13.744 1.517 -0.699 1.00 0.00 67 LEU A N 17
ATOM 19005 C CA . LEU A 1 67 ? -14.587 2.229 0.255 1.00 0.00 67 LEU A CA 17
ATOM 19006 C C . LEU A 1 67 ? -15.535 1.277 0.986 1.00 0.00 67 LEU A C 17
ATOM 19007 O O . LEU A 1 67 ? -16.256 0.508 0.352 1.00 0.00 67 LEU A O 17
ATOM 19023 N N . GLU A 1 68 ? -15.491 1.340 2.323 1.00 0.00 68 GLU A N 17
ATOM 19024 C CA . GLU A 1 68 ? -16.299 0.504 3.229 1.00 0.00 68 GLU A CA 17
ATOM 19025 C C . GLU A 1 68 ? -16.276 -0.978 2.858 1.00 0.00 68 GLU A C 17
ATOM 19026 O O . GLU A 1 68 ? -17.222 -1.718 3.129 1.00 0.00 68 GLU A O 17
ATOM 19038 N N . ALA A 1 69 ? -15.186 -1.401 2.250 1.00 0.00 69 ALA A N 17
ATOM 19039 C CA . ALA A 1 69 ? -14.964 -2.803 1.954 1.00 0.00 69 ALA A CA 17
ATOM 19040 C C . ALA A 1 69 ? -13.503 -3.130 2.134 1.00 0.00 69 ALA A C 17
ATOM 19041 O O . ALA A 1 69 ? -13.080 -4.262 1.897 1.00 0.00 69 ALA A O 17
ATOM 19048 N N . ALA A 1 70 ? -12.750 -2.113 2.554 1.00 0.00 70 ALA A N 17
ATOM 19049 C CA . ALA A 1 70 ? -11.291 -2.178 2.621 1.00 0.00 70 ALA A CA 17
ATOM 19050 C C . ALA A 1 70 ? -10.832 -3.470 3.265 1.00 0.00 70 ALA A C 17
ATOM 19051 O O . ALA A 1 70 ? -10.958 -3.668 4.474 1.00 0.00 70 ALA A O 17
ATOM 19058 N N . MET A 1 1 ? 13.933 6.984 -4.091 1.00 0.00 1 MET A N 18
ATOM 19059 C CA . MET A 1 1 ? 13.343 8.279 -4.411 1.00 0.00 1 MET A CA 18
ATOM 19060 C C . MET A 1 1 ? 11.827 8.182 -4.340 1.00 0.00 1 MET A C 18
ATOM 19061 O O . MET A 1 1 ? 11.191 8.828 -3.512 1.00 0.00 1 MET A O 18
ATOM 19075 N N . SER A 1 2 ? 11.261 7.358 -5.207 1.00 0.00 2 SER A N 18
ATOM 19076 C CA . SER A 1 2 ? 9.832 7.103 -5.203 1.00 0.00 2 SER A CA 18
ATOM 19077 C C . SER A 1 2 ? 9.578 5.687 -4.712 1.00 0.00 2 SER A C 18
ATOM 19078 O O . SER A 1 2 ? 8.551 5.072 -5.002 1.00 0.00 2 SER A O 18
ATOM 19086 N N . ALA A 1 3 ? 10.545 5.182 -3.965 1.00 0.00 3 ALA A N 18
ATOM 19087 C CA . ALA A 1 3 ? 10.496 3.839 -3.433 1.00 0.00 3 ALA A CA 18
ATOM 19088 C C . ALA A 1 3 ? 10.906 3.845 -1.978 1.00 0.00 3 ALA A C 18
ATOM 19089 O O . ALA A 1 3 ? 12.079 3.708 -1.641 1.00 0.00 3 ALA A O 18
ATOM 19096 N N . VAL A 1 4 ? 9.927 4.027 -1.130 1.00 0.00 4 VAL A N 18
ATOM 19097 C CA . VAL A 1 4 ? 10.154 4.088 0.301 1.00 0.00 4 VAL A CA 18
ATOM 19098 C C . VAL A 1 4 ? 9.385 2.983 0.996 1.00 0.00 4 VAL A C 18
ATOM 19099 O O . VAL A 1 4 ? 8.178 2.837 0.802 1.00 0.00 4 VAL A O 18
ATOM 19112 N N . GLN A 1 5 ? 10.090 2.189 1.774 1.00 0.00 5 GLN A N 18
ATOM 19113 C CA . GLN A 1 5 ? 9.476 1.110 2.506 1.00 0.00 5 GLN A CA 18
ATOM 19114 C C . GLN A 1 5 ? 8.511 1.672 3.530 1.00 0.00 5 GLN A C 18
ATOM 19115 O O . GLN A 1 5 ? 8.911 2.279 4.521 1.00 0.00 5 GLN A O 18
ATOM 19129 N N . VAL A 1 6 ? 7.237 1.465 3.278 1.00 0.00 6 VAL A N 18
ATOM 19130 C CA . VAL A 1 6 ? 6.211 1.858 4.218 1.00 0.00 6 VAL A CA 18
ATOM 19131 C C . VAL A 1 6 ? 5.050 0.908 4.148 1.00 0.00 6 VAL A C 18
ATOM 19132 O O . VAL A 1 6 ? 4.320 0.705 5.115 1.00 0.00 6 VAL A O 18
ATOM 19145 N N . LEU A 1 7 ? 4.916 0.291 3.010 1.00 0.00 7 LEU A N 18
ATOM 19146 C CA . LEU A 1 7 ? 3.790 -0.535 2.748 1.00 0.00 7 LEU A CA 18
ATOM 19147 C C . LEU A 1 7 ? 4.297 -1.942 2.580 1.00 0.00 7 LEU A C 18
ATOM 19148 O O . LEU A 1 7 ? 5.439 -2.132 2.206 1.00 0.00 7 LEU A O 18
ATOM 19164 N N . LYS A 1 8 ? 3.503 -2.913 2.948 1.00 0.00 8 LYS A N 18
ATOM 19165 C CA . LYS A 1 8 ? 3.842 -4.278 2.727 1.00 0.00 8 LYS A CA 18
ATOM 19166 C C . LYS A 1 8 ? 2.568 -5.062 2.550 1.00 0.00 8 LYS A C 18
ATOM 19167 O O . LYS A 1 8 ? 1.522 -4.686 3.080 1.00 0.00 8 LYS A O 18
ATOM 19186 N N . PHE A 1 9 ? 2.650 -6.123 1.790 1.00 0.00 9 PHE A N 18
ATOM 19187 C CA . PHE A 1 9 ? 1.528 -7.010 1.601 1.00 0.00 9 PHE A CA 18
ATOM 19188 C C . PHE A 1 9 ? 1.886 -8.323 2.244 1.00 0.00 9 PHE A C 18
ATOM 19189 O O . PHE A 1 9 ? 2.518 -9.173 1.622 1.00 0.00 9 PHE A O 18
ATOM 19206 N N . PRO A 1 10 ? 1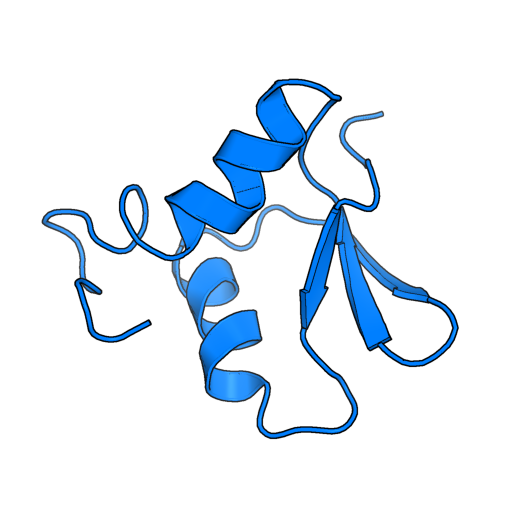.555 -8.431 3.538 1.00 0.00 10 PRO A N 18
ATOM 19207 C CA . PRO A 1 10 ? 1.838 -9.571 4.387 1.00 0.00 10 PRO A CA 18
ATOM 19208 C C . PRO A 1 10 ? 1.914 -10.888 3.650 1.00 0.00 10 PRO A C 18
ATOM 19209 O O . PRO A 1 10 ? 0.899 -11.558 3.474 1.00 0.00 10 PRO A O 18
ATOM 19220 N N . LEU A 1 11 ? 3.125 -11.305 3.299 1.00 0.00 11 LEU A N 18
ATOM 19221 C CA . LEU A 1 11 ? 3.318 -12.567 2.594 1.00 0.00 11 LEU A CA 18
ATOM 19222 C C . LEU A 1 11 ? 2.997 -13.720 3.532 1.00 0.00 11 LEU A C 18
ATOM 19223 O O . LEU A 1 11 ? 2.907 -14.883 3.138 1.00 0.00 11 LEU A O 18
ATOM 19239 N N . SER A 1 12 ? 2.809 -13.341 4.778 1.00 0.00 12 SER A N 18
ATOM 19240 C CA . SER A 1 12 ? 2.546 -14.239 5.866 1.00 0.00 12 SER A CA 18
ATOM 19241 C C . SER A 1 12 ? 1.045 -14.363 6.149 1.00 0.00 12 SER A C 18
ATOM 19242 O O . SER A 1 12 ? 0.642 -15.097 7.052 1.00 0.00 12 SER A O 18
ATOM 19250 N N . VAL A 1 13 ? 0.209 -13.649 5.389 1.00 0.00 13 VAL A N 18
ATOM 19251 C CA . VAL A 1 13 ? -1.226 -13.668 5.646 1.00 0.00 13 VAL A CA 18
ATOM 19252 C C . VAL A 1 13 ? -1.994 -13.668 4.340 1.00 0.00 13 VAL A C 18
ATOM 19253 O O . VAL A 1 13 ? -1.420 -13.773 3.252 1.00 0.00 13 VAL A O 18
ATOM 19266 N N . ASP A 1 14 ? -3.293 -13.545 4.476 1.00 0.00 14 ASP A N 18
ATOM 19267 C CA . ASP A 1 14 ? -4.206 -13.441 3.376 1.00 0.00 14 ASP A CA 18
ATOM 19268 C C . ASP A 1 14 ? -4.160 -12.031 2.783 1.00 0.00 14 ASP A C 18
ATOM 19269 O O . ASP A 1 14 ? -5.158 -11.312 2.715 1.00 0.00 14 ASP A O 18
ATOM 19278 N N . LEU A 1 15 ? -2.963 -11.664 2.342 1.00 0.00 15 LEU A N 18
ATOM 19279 C CA . LEU A 1 15 ? -2.663 -10.351 1.796 1.00 0.00 15 LEU A CA 18
ATOM 19280 C C . LEU A 1 15 ? -3.521 -9.967 0.606 1.00 0.00 15 LEU A C 18
ATOM 19281 O O . LEU A 1 15 ? -3.470 -8.835 0.182 1.00 0.00 15 LEU A O 18
ATOM 19297 N N . ALA A 1 16 ? -4.297 -10.893 0.062 1.00 0.00 16 ALA A N 18
ATOM 19298 C CA . ALA A 1 16 ? -5.138 -10.591 -1.092 1.00 0.00 16 ALA A CA 18
ATOM 19299 C C . ALA A 1 16 ? -6.053 -9.412 -0.795 1.00 0.00 16 ALA A C 18
ATOM 19300 O O . ALA A 1 16 ? -6.490 -8.710 -1.705 1.00 0.00 16 ALA A O 18
ATOM 19307 N N . GLY A 1 17 ? -6.304 -9.177 0.486 1.00 0.00 17 GLY A N 18
ATOM 19308 C CA . GLY A 1 17 ? -7.062 -8.020 0.883 1.00 0.00 17 GLY A CA 18
ATOM 19309 C C . GLY A 1 17 ? -6.274 -6.734 0.715 1.00 0.00 17 GLY A C 18
ATOM 19310 O O . GLY A 1 17 ? -6.822 -5.719 0.300 1.00 0.00 17 GLY A O 18
ATOM 19314 N N . PHE A 1 18 ? -4.982 -6.763 1.027 1.00 0.00 18 PHE A N 18
ATOM 19315 C CA . PHE A 1 18 ? -4.174 -5.555 0.945 1.00 0.00 18 PHE A CA 18
ATOM 19316 C C . PHE A 1 18 ? -3.417 -5.462 -0.371 1.00 0.00 18 PHE A C 18
ATOM 19317 O O . PHE A 1 18 ? -3.466 -4.440 -1.047 1.00 0.00 18 PHE A O 18
ATOM 19334 N N . VAL A 1 19 ? -2.704 -6.518 -0.729 1.00 0.00 19 VAL A N 18
ATOM 19335 C CA . VAL A 1 19 ? -1.945 -6.523 -1.963 1.00 0.00 19 VAL A CA 18
ATOM 19336 C C . VAL A 1 19 ? -2.909 -6.309 -3.105 1.00 0.00 19 VAL A C 18
ATOM 19337 O O . VAL A 1 19 ? -2.593 -5.681 -4.097 1.00 0.00 19 VAL A O 18
ATOM 19350 N N . GLY A 1 20 ? -4.100 -6.842 -2.910 1.00 0.00 20 GLY A N 18
ATOM 19351 C CA . GLY A 1 20 ? -5.184 -6.638 -3.837 1.00 0.00 20 GLY A CA 18
ATOM 19352 C C . GLY A 1 20 ? -5.663 -5.217 -3.784 1.00 0.00 20 GLY A C 18
ATOM 19353 O O . GLY A 1 20 ? -5.904 -4.615 -4.813 1.00 0.00 20 GLY A O 18
ATOM 19357 N N . LEU A 1 21 ? -5.714 -4.665 -2.580 1.00 0.00 21 LEU A N 18
ATOM 19358 C CA . LEU A 1 21 ? -6.226 -3.321 -2.353 1.00 0.00 21 LEU A CA 18
ATOM 19359 C C . LEU A 1 21 ? -5.505 -2.304 -3.229 1.00 0.00 21 LEU A C 18
ATOM 19360 O O . LEU A 1 21 ? -6.131 -1.560 -3.975 1.00 0.00 21 LEU A O 18
ATOM 19376 N N . LEU A 1 22 ? -4.184 -2.274 -3.175 1.00 0.00 22 LEU A N 18
ATOM 19377 C CA . LEU A 1 22 ? -3.473 -1.271 -3.934 1.00 0.00 22 LEU A CA 18
ATOM 19378 C C . LEU A 1 22 ? -3.216 -1.714 -5.356 1.00 0.00 22 LEU A C 18
ATOM 19379 O O . LEU A 1 22 ? -2.998 -0.899 -6.257 1.00 0.00 22 LEU A O 18
ATOM 19395 N N . ARG A 1 23 ? -3.198 -3.010 -5.534 1.00 0.00 23 ARG A N 18
ATOM 19396 C CA . ARG A 1 23 ? -3.204 -3.609 -6.860 1.00 0.00 23 ARG A CA 18
ATOM 19397 C C . ARG A 1 23 ? -4.399 -3.073 -7.634 1.00 0.00 23 ARG A C 18
ATOM 19398 O O . ARG A 1 23 ? -4.359 -2.875 -8.847 1.00 0.00 23 ARG A O 18
ATOM 19419 N N . ARG A 1 24 ? -5.444 -2.821 -6.876 1.00 0.00 24 ARG A N 18
ATOM 19420 C CA . ARG A 1 24 ? -6.694 -2.303 -7.375 1.00 0.00 24 ARG A CA 18
ATOM 19421 C C . ARG A 1 24 ? -6.615 -0.798 -7.562 1.00 0.00 24 ARG A C 18
ATOM 19422 O O . ARG A 1 24 ? -7.278 -0.228 -8.424 1.00 0.00 24 ARG A O 18
ATOM 19443 N N . LEU A 1 25 ? -5.771 -0.173 -6.753 1.00 0.00 25 LEU A N 18
ATOM 19444 C CA . LEU A 1 25 ? -5.627 1.269 -6.742 1.00 0.00 25 LEU A CA 18
ATOM 19445 C C . LEU A 1 25 ? -4.993 1.749 -8.049 1.00 0.00 25 LEU A C 18
ATOM 19446 O O . LEU A 1 25 ? -5.388 2.784 -8.589 1.00 0.00 25 LEU A O 18
ATOM 19462 N N . ASN A 1 26 ? -4.051 0.951 -8.568 1.00 0.00 26 ASN A N 18
ATOM 19463 C CA . ASN A 1 26 ? -3.281 1.294 -9.765 1.00 0.00 26 ASN A CA 18
ATOM 19464 C C . ASN A 1 26 ? -2.045 0.401 -9.876 1.00 0.00 26 ASN A C 18
ATOM 19465 O O . ASN A 1 26 ? -1.403 0.361 -10.923 1.00 0.00 26 ASN A O 18
ATOM 19476 N N . VAL A 1 27 ? -1.757 -0.353 -8.808 1.00 0.00 27 VAL A N 18
ATOM 19477 C CA . VAL A 1 27 ? -0.516 -1.138 -8.682 1.00 0.00 27 VAL A CA 18
ATOM 19478 C C . VAL A 1 27 ? 0.685 -0.456 -9.378 1.00 0.00 27 VAL A C 18
ATOM 19479 O O . VAL A 1 27 ? 1.265 -0.959 -10.341 1.00 0.00 27 VAL A O 18
ATOM 19492 N N . PRO A 1 28 ? 1.051 0.731 -8.871 1.00 0.00 28 PRO A N 18
ATOM 19493 C CA . PRO A 1 28 ? 2.143 1.552 -9.398 1.00 0.00 28 PRO A CA 18
ATOM 19494 C C . PRO A 1 28 ? 3.410 1.477 -8.548 1.00 0.00 28 PRO A C 18
ATOM 19495 O O . PRO A 1 28 ? 4.203 2.418 -8.511 1.00 0.00 28 PRO A O 18
ATOM 19506 N N . HIS A 1 29 ? 3.598 0.363 -7.867 1.00 0.00 29 HIS A N 18
ATOM 19507 C CA . HIS A 1 29 ? 4.533 0.319 -6.751 1.00 0.00 29 HIS A CA 18
ATOM 19508 C C . HIS A 1 29 ? 5.663 -0.670 -6.935 1.00 0.00 29 HIS A C 18
ATOM 19509 O O . HIS A 1 29 ? 5.674 -1.473 -7.864 1.00 0.00 29 HIS A O 18
ATOM 19524 N N . ARG A 1 30 ? 6.606 -0.597 -6.008 1.00 0.00 30 ARG A N 18
ATOM 19525 C CA . ARG A 1 30 ? 7.690 -1.557 -5.932 1.00 0.00 30 ARG A CA 18
ATOM 19526 C C . ARG A 1 30 ? 7.357 -2.676 -4.946 1.00 0.00 30 ARG A C 18
ATOM 19527 O O . ARG A 1 30 ? 6.950 -2.407 -3.821 1.00 0.00 30 ARG A O 18
ATOM 19548 N N . VAL A 1 31 ? 7.507 -3.918 -5.394 1.00 0.00 31 VAL A N 18
ATOM 19549 C CA . VAL A 1 31 ? 7.362 -5.090 -4.534 1.00 0.00 31 VAL A CA 18
ATOM 19550 C C . VAL A 1 31 ? 8.726 -5.692 -4.216 1.00 0.00 31 VAL A C 18
ATOM 19551 O O . VAL A 1 31 ? 9.538 -5.936 -5.110 1.00 0.00 31 VAL A O 18
ATOM 19564 N N . SER A 1 32 ? 8.972 -5.895 -2.939 1.00 0.00 32 SER A N 18
ATOM 19565 C CA . SER A 1 32 ? 10.179 -6.550 -2.471 1.00 0.00 32 SER A CA 18
ATOM 19566 C C . SER A 1 32 ? 9.826 -7.482 -1.314 1.00 0.00 32 SER A C 18
ATOM 19567 O O . SER A 1 32 ? 8.653 -7.812 -1.121 1.00 0.00 32 SER A O 18
ATOM 19575 N N . GLU A 1 33 ? 10.829 -7.937 -0.579 1.00 0.00 33 GLU A N 18
ATOM 19576 C CA . GLU A 1 33 ? 10.604 -8.696 0.646 1.00 0.00 33 GLU A CA 18
ATOM 19577 C C . GLU A 1 33 ? 11.516 -8.175 1.743 1.00 0.00 33 GLU A C 18
ATOM 19578 O O . GLU A 1 33 ? 12.716 -8.462 1.745 1.00 0.00 33 GLU A O 18
ATOM 19590 N N . GLU A 1 34 ? 10.969 -7.406 2.671 1.00 0.00 34 GLU A N 18
ATOM 19591 C CA . GLU A 1 34 ? 11.786 -6.874 3.749 1.00 0.00 34 GLU A CA 18
ATOM 19592 C C . GLU A 1 34 ? 11.327 -7.438 5.087 1.00 0.00 34 GLU A C 18
ATOM 19593 O O . GLU A 1 34 ? 10.126 -7.540 5.344 1.00 0.00 34 GLU A O 18
ATOM 19605 N N . SER A 1 35 ? 12.296 -7.867 5.893 1.00 0.00 35 SER A N 18
ATOM 19606 C CA . SER A 1 35 ? 12.059 -8.376 7.247 1.00 0.00 35 SER A CA 18
ATOM 19607 C C . SER A 1 35 ? 11.350 -9.733 7.261 1.00 0.00 35 SER A C 18
ATOM 19608 O O . SER A 1 35 ? 11.618 -10.567 8.125 1.00 0.00 35 SER A O 18
ATOM 19616 N N . GLY A 1 36 ? 10.464 -9.959 6.308 1.00 0.00 36 GLY A N 18
ATOM 19617 C CA . GLY A 1 36 ? 9.729 -11.195 6.268 1.00 0.00 36 GLY A CA 18
ATOM 19618 C C . GLY A 1 36 ? 8.338 -11.023 5.724 1.00 0.00 36 GLY A C 18
ATOM 19619 O O . GLY A 1 36 ? 7.518 -11.928 5.819 1.00 0.00 36 GLY A O 18
ATOM 19623 N N . GLN A 1 37 ? 8.054 -9.856 5.174 1.00 0.00 37 GLN A N 18
ATOM 19624 C CA . GLN A 1 37 ? 6.840 -9.665 4.415 1.00 0.00 37 GLN A CA 18
ATOM 19625 C C . GLN A 1 37 ? 7.173 -9.034 3.089 1.00 0.00 37 GLN A C 18
ATOM 19626 O O . GLN A 1 37 ? 8.212 -8.395 2.939 1.00 0.00 37 GLN A O 18
ATOM 19640 N N . GLN A 1 38 ? 6.324 -9.277 2.112 1.00 0.00 38 GLN A N 18
ATOM 19641 C CA . GLN A 1 38 ? 6.462 -8.651 0.833 1.00 0.00 38 GLN A CA 18
ATOM 19642 C C . GLN A 1 38 ? 6.161 -7.207 1.025 1.00 0.00 38 GLN A C 18
ATOM 19643 O O . GLN A 1 38 ? 5.212 -6.867 1.712 1.00 0.00 38 GLN A O 18
ATOM 19657 N N . VAL A 1 39 ? 6.959 -6.364 0.449 1.00 0.00 39 VAL A N 18
ATOM 19658 C CA . VAL A 1 39 ? 6.913 -4.989 0.809 1.00 0.00 39 VAL A CA 18
ATOM 19659 C C . VAL A 1 39 ? 6.846 -4.075 -0.387 1.00 0.00 39 VAL A C 18
ATOM 19660 O O . VAL A 1 39 ? 7.505 -4.268 -1.394 1.00 0.00 39 VAL A O 18
ATOM 19673 N N . LEU A 1 40 ? 6.016 -3.085 -0.228 1.00 0.00 40 LEU A N 18
ATOM 19674 C CA . LEU A 1 40 ? 5.621 -2.193 -1.273 1.00 0.00 40 LEU A CA 18
ATOM 19675 C C . LEU A 1 40 ? 6.130 -0.803 -0.958 1.00 0.00 40 LEU A C 18
ATOM 19676 O O . LEU A 1 40 ? 5.962 -0.294 0.151 1.00 0.00 40 LEU A O 18
ATOM 19692 N N . TRP A 1 41 ? 6.768 -0.202 -1.932 1.00 0.00 41 TRP A N 18
ATOM 19693 C CA . TRP A 1 41 ? 7.395 1.079 -1.725 1.00 0.00 41 TRP A CA 18
ATOM 19694 C C . TRP A 1 41 ? 6.906 2.062 -2.794 1.00 0.00 41 TRP A C 18
ATOM 19695 O O . TRP A 1 41 ? 7.299 1.930 -3.956 1.00 0.00 41 TRP A O 18
ATOM 19716 N N . VAL A 1 42 ? 6.005 2.994 -2.453 1.00 0.00 42 VAL A N 18
ATOM 19717 C CA . VAL A 1 42 ? 5.742 4.112 -3.379 1.00 0.00 42 VAL A CA 18
ATOM 19718 C C . VAL A 1 42 ? 5.604 5.530 -2.782 1.00 0.00 42 VAL A C 18
ATOM 19719 O O . VAL A 1 42 ? 5.178 6.425 -3.514 1.00 0.00 42 VAL A O 18
ATOM 19732 N N . PRO A 1 43 ? 5.926 5.820 -1.509 1.00 0.00 43 PRO A N 18
ATOM 19733 C CA . PRO A 1 43 ? 5.802 7.172 -0.997 1.00 0.00 43 PRO A CA 18
ATOM 19734 C C . PRO A 1 43 ? 7.115 7.950 -0.973 1.00 0.00 43 PRO A C 18
ATOM 19735 O O . PRO A 1 43 ? 7.989 7.756 -1.818 1.00 0.00 43 PRO A O 18
ATOM 19746 N N . ASP A 1 44 ? 7.221 8.834 0.014 1.00 0.00 44 ASP A N 18
ATOM 19747 C CA . ASP A 1 44 ? 8.451 9.582 0.275 1.00 0.00 44 ASP A CA 18
ATOM 19748 C C . ASP A 1 44 ? 8.837 9.431 1.743 1.00 0.00 44 ASP A C 18
ATOM 19749 O O . ASP A 1 44 ? 9.715 8.650 2.082 1.00 0.00 44 ASP A O 18
ATOM 19758 N N . GLU A 1 45 ? 8.175 10.178 2.621 1.00 0.00 45 GLU A N 18
ATOM 19759 C CA . GLU A 1 45 ? 8.420 10.046 4.057 1.00 0.00 45 GLU A CA 18
ATOM 19760 C C . GLU A 1 45 ? 7.136 10.247 4.845 1.00 0.00 45 GLU A C 18
ATOM 19761 O O . GLU A 1 45 ? 6.587 9.305 5.414 1.00 0.00 45 GLU A O 18
ATOM 19773 N N . ARG A 1 46 ? 6.650 11.481 4.862 1.00 0.00 46 ARG A N 18
ATOM 19774 C CA . ARG A 1 46 ? 5.456 11.814 5.626 1.00 0.00 46 ARG A CA 18
ATOM 19775 C C . ARG A 1 46 ? 4.236 11.187 4.968 1.00 0.00 46 ARG A C 18
ATOM 19776 O O . ARG A 1 46 ? 3.315 10.722 5.636 1.00 0.00 46 ARG A O 18
ATOM 19797 N N . LEU A 1 47 ? 4.256 11.162 3.648 1.00 0.00 47 LEU A N 18
ATOM 19798 C CA . LEU A 1 47 ? 3.176 10.591 2.878 1.00 0.00 47 LEU A CA 18
ATOM 19799 C C . LEU A 1 47 ? 3.278 9.076 2.777 1.00 0.00 47 LEU A C 18
ATOM 19800 O O . LEU A 1 47 ? 2.351 8.438 2.320 1.00 0.00 47 LEU A O 18
ATOM 19816 N N . ALA A 1 48 ? 4.416 8.508 3.171 1.00 0.00 48 ALA A N 18
ATOM 19817 C CA . ALA A 1 48 ? 4.548 7.060 3.300 1.00 0.00 48 ALA A CA 18
ATOM 19818 C C . ALA A 1 48 ? 3.342 6.475 4.011 1.00 0.00 48 ALA A C 18
ATOM 19819 O O . ALA A 1 48 ? 2.666 5.556 3.516 1.00 0.00 48 ALA A O 18
ATOM 19826 N N . GLU A 1 49 ? 3.041 7.077 5.137 1.00 0.00 49 GLU A N 18
ATOM 19827 C CA . GLU A 1 49 ? 1.954 6.625 5.978 1.00 0.00 49 GLU A CA 18
ATOM 19828 C C . GLU A 1 49 ? 0.649 6.792 5.236 1.00 0.00 49 GLU A C 18
ATOM 19829 O O . GLU A 1 49 ? -0.187 5.900 5.214 1.00 0.00 49 GLU A O 18
ATOM 19841 N N . GLN A 1 50 ? 0.517 7.914 4.557 1.00 0.00 50 GLN A N 18
ATOM 19842 C CA . GLN A 1 50 ? -0.732 8.264 3.944 1.00 0.00 50 GLN A CA 18
ATOM 19843 C C . GLN A 1 50 ? -0.891 7.514 2.625 1.00 0.00 50 GLN A C 18
ATOM 19844 O O . GLN A 1 50 ? -1.968 7.451 2.062 1.00 0.00 50 GLN A O 18
ATOM 19858 N N . VAL A 1 51 ? 0.171 6.891 2.161 1.00 0.00 51 VAL A N 18
ATOM 19859 C CA . VAL A 1 51 ? 0.145 6.280 0.853 1.00 0.00 51 VAL A CA 18
ATOM 19860 C C . VAL A 1 51 ? -0.505 4.928 0.993 1.00 0.00 51 VAL A C 18
ATOM 19861 O O . VAL A 1 51 ? -1.401 4.580 0.250 1.00 0.00 51 VAL A O 18
ATOM 19874 N N . ARG A 1 52 ? -0.107 4.212 2.022 1.00 0.00 52 ARG A N 18
ATOM 19875 C CA . ARG A 1 52 ? -0.700 2.916 2.293 1.00 0.00 52 ARG A CA 18
ATOM 19876 C C . ARG A 1 52 ? -2.033 3.080 3.028 1.00 0.00 52 ARG A C 18
ATOM 19877 O O . ARG A 1 52 ? -3.052 2.479 2.652 1.00 0.00 52 ARG A O 18
ATOM 19898 N N . GLU A 1 53 ? -2.047 3.955 4.025 1.00 0.00 53 GLU A N 18
ATOM 19899 C CA . GLU A 1 53 ? -3.197 4.084 4.902 1.00 0.00 53 GLU A CA 18
ATOM 19900 C C . GLU A 1 53 ? -4.316 4.877 4.258 1.00 0.00 53 GLU A C 18
ATOM 19901 O O . GLU A 1 53 ? -5.462 4.765 4.674 1.00 0.00 53 GLU A O 18
ATOM 19913 N N . LEU A 1 54 ? -4.002 5.692 3.264 1.00 0.00 54 LEU A N 18
ATOM 19914 C CA . LEU A 1 54 ? -5.066 6.369 2.534 1.00 0.00 54 LEU A CA 18
ATOM 19915 C C . LEU A 1 54 ? -5.499 5.568 1.338 1.00 0.00 54 LEU A C 18
ATOM 19916 O O . LEU A 1 54 ? -6.648 5.635 0.968 1.00 0.00 54 LEU A O 18
ATOM 19932 N N . TYR A 1 55 ? -4.613 4.800 0.729 1.00 0.00 55 TYR A N 18
ATOM 19933 C CA . TYR A 1 55 ? -5.060 3.902 -0.336 1.00 0.00 55 TYR A CA 18
ATOM 19934 C C . TYR A 1 55 ? -6.245 3.088 0.158 1.00 0.00 55 TYR A C 18
ATOM 19935 O O . TYR A 1 55 ? -7.206 2.855 -0.568 1.00 0.00 55 TYR A O 18
ATOM 19953 N N . ARG A 1 56 ? -6.182 2.714 1.426 1.00 0.00 56 ARG A N 18
ATOM 19954 C CA . ARG A 1 56 ? -7.231 1.901 2.034 1.00 0.00 56 ARG A CA 18
ATOM 19955 C C . ARG A 1 56 ? -8.456 2.718 2.474 1.00 0.00 56 ARG A C 18
ATOM 19956 O O . ARG A 1 56 ? -9.371 2.163 3.076 1.00 0.00 56 ARG A O 18
ATOM 19977 N N . ARG A 1 57 ? -8.494 4.023 2.203 1.00 0.00 57 ARG A N 18
ATOM 19978 C CA . ARG A 1 57 ? -9.613 4.831 2.680 1.00 0.00 57 ARG A CA 18
ATOM 19979 C C . ARG A 1 57 ? -10.038 5.908 1.679 1.00 0.00 57 ARG A C 18
ATOM 19980 O O . ARG A 1 57 ? -11.224 6.141 1.491 1.00 0.00 57 ARG A O 18
ATOM 20001 N N . TYR A 1 58 ? -9.079 6.572 1.049 1.00 0.00 58 TYR A N 18
ATOM 20002 C CA . TYR A 1 58 ? -9.384 7.701 0.174 1.00 0.00 58 TYR A CA 18
ATOM 20003 C C . TYR A 1 58 ? -9.065 7.423 -1.304 1.00 0.00 58 TYR A C 18
ATOM 20004 O O . TYR A 1 58 ? -9.985 7.339 -2.093 1.00 0.00 58 TYR A O 18
ATOM 20022 N N . PRO A 1 59 ? -7.786 7.312 -1.726 1.00 0.00 59 PRO A N 18
ATOM 20023 C CA . PRO A 1 59 ? -7.438 6.897 -3.093 1.00 0.00 59 PRO A CA 18
ATOM 20024 C C . PRO A 1 59 ? -8.280 5.737 -3.649 1.00 0.00 59 PRO A C 18
ATOM 20025 O O . PRO A 1 59 ? -8.614 5.746 -4.833 1.00 0.00 59 PRO A O 18
ATOM 20036 N N . GLU A 1 60 ? -8.621 4.737 -2.830 1.00 0.00 60 GLU A N 18
ATOM 20037 C CA . GLU A 1 60 ? -9.488 3.666 -3.318 1.00 0.00 60 GLU A CA 18
ATOM 20038 C C . GLU A 1 60 ? -10.884 3.807 -2.733 1.00 0.00 60 GLU A C 18
ATOM 20039 O O . GLU A 1 60 ? -11.877 3.399 -3.343 1.00 0.00 60 GLU A O 18
ATOM 20051 N N . GLY A 1 61 ? -10.953 4.423 -1.563 1.00 0.00 61 GLY A N 18
ATOM 20052 C CA . GLY A 1 61 ? -12.222 4.889 -1.016 1.00 0.00 61 GLY A CA 18
ATOM 20053 C C . GLY A 1 61 ? -12.759 6.071 -1.803 1.00 0.00 61 GLY A C 18
ATOM 20054 O O . GLY A 1 61 ? -13.654 6.795 -1.370 1.00 0.00 61 GLY A O 18
ATOM 20058 N N . ASP A 1 62 ? -12.178 6.230 -2.969 1.00 0.00 62 ASP A N 18
ATOM 20059 C CA . ASP A 1 62 ? -12.527 7.252 -3.939 1.00 0.00 62 ASP A CA 18
ATOM 20060 C C . ASP A 1 62 ? -13.845 6.833 -4.572 1.00 0.00 62 ASP A C 18
ATOM 20061 O O . ASP A 1 62 ? -14.409 5.821 -4.148 1.00 0.00 62 ASP A O 18
ATOM 20070 N N . PRO A 1 63 ? -14.426 7.614 -5.499 1.00 0.00 63 PRO A N 18
ATOM 20071 C CA . PRO A 1 63 ? -15.477 7.110 -6.392 1.00 0.00 63 PRO A CA 18
ATOM 20072 C C . PRO A 1 63 ? -15.014 5.857 -7.156 1.00 0.00 63 PRO A C 18
ATOM 20073 O O . PRO A 1 63 ? -14.945 5.838 -8.388 1.00 0.00 63 PRO A O 18
ATOM 20084 N N . GLN A 1 64 ? -14.690 4.825 -6.390 1.00 0.00 64 GLN A N 18
ATOM 20085 C CA . GLN A 1 64 ? -14.174 3.573 -6.897 1.00 0.00 64 GLN A CA 18
ATOM 20086 C C . GLN A 1 64 ? -14.735 2.408 -6.098 1.00 0.00 64 GLN A C 18
ATOM 20087 O O . GLN A 1 64 ? -15.572 1.659 -6.598 1.00 0.00 64 GLN A O 18
ATOM 20101 N N . ALA A 1 65 ? -14.292 2.253 -4.840 1.00 0.00 65 ALA A N 18
ATOM 20102 C CA . ALA A 1 65 ? -14.603 1.018 -4.125 1.00 0.00 65 ALA A CA 18
ATOM 20103 C C . ALA A 1 65 ? -14.406 1.074 -2.605 1.00 0.00 65 ALA A C 18
ATOM 20104 O O . ALA A 1 65 ? -15.368 1.138 -1.846 1.00 0.00 65 ALA A O 18
ATOM 20111 N N . THR A 1 66 ? -13.147 1.065 -2.193 1.00 0.00 66 THR A N 18
ATOM 20112 C CA . THR A 1 66 ? -12.730 0.649 -0.845 1.00 0.00 66 THR A CA 18
ATOM 20113 C C . THR A 1 66 ? -13.134 1.609 0.305 1.00 0.00 66 THR A C 18
ATOM 20114 O O . THR A 1 66 ? -12.767 1.391 1.460 1.00 0.00 66 THR A O 18
ATOM 20125 N N . LEU A 1 67 ? -13.963 2.611 0.024 1.00 0.00 67 LEU A N 18
ATOM 20126 C CA . LEU A 1 67 ? -14.364 3.572 1.053 1.00 0.00 67 LEU A CA 18
ATOM 20127 C C . LEU A 1 67 ? -14.920 2.866 2.287 1.00 0.00 67 LEU A C 18
ATOM 20128 O O . LEU A 1 67 ? -16.005 2.286 2.244 1.00 0.00 67 LEU A O 18
ATOM 20144 N N . GLU A 1 68 ? -14.138 2.919 3.371 1.00 0.00 68 GLU A N 18
ATOM 20145 C CA . GLU A 1 68 ? -14.429 2.232 4.637 1.00 0.00 68 GLU A CA 18
ATOM 20146 C C . GLU A 1 68 ? -14.847 0.773 4.413 1.00 0.00 68 GLU A C 18
ATOM 20147 O O . GLU A 1 68 ? -15.665 0.210 5.150 1.00 0.00 68 GLU A O 18
ATOM 20159 N N . ALA A 1 69 ? -14.254 0.164 3.397 1.00 0.00 69 ALA A N 18
ATOM 20160 C CA . ALA A 1 69 ? -14.482 -1.238 3.080 1.00 0.00 69 ALA A CA 18
ATOM 20161 C C . ALA A 1 69 ? -13.157 -1.948 2.873 1.00 0.00 69 ALA A C 18
ATOM 20162 O O . ALA A 1 69 ? -13.118 -3.080 2.384 1.00 0.00 69 ALA A O 18
ATOM 20169 N N . ALA A 1 70 ? -12.085 -1.232 3.207 1.00 0.00 70 ALA A N 18
ATOM 20170 C CA . ALA A 1 70 ? -10.712 -1.720 3.075 1.00 0.00 70 ALA A CA 18
ATOM 20171 C C . ALA A 1 70 ? -10.595 -3.179 3.481 1.00 0.00 70 ALA A C 18
ATOM 20172 O O . ALA A 1 70 ? -10.818 -3.532 4.641 1.00 0.00 70 ALA A O 18
ATOM 20179 N N . MET A 1 1 ? 13.980 6.817 -4.404 1.00 0.00 1 MET A N 19
ATOM 20180 C CA . MET A 1 1 ? 13.501 8.150 -4.795 1.00 0.00 1 MET A CA 19
ATOM 20181 C C . MET A 1 1 ? 12.047 8.360 -4.361 1.00 0.00 1 MET A C 19
ATOM 20182 O O . MET A 1 1 ? 11.773 9.078 -3.404 1.00 0.00 1 MET A O 19
ATOM 20196 N N . SER A 1 2 ? 11.125 7.721 -5.063 1.00 0.00 2 SER A N 19
ATOM 20197 C CA . SER A 1 2 ? 9.712 7.785 -4.725 1.00 0.00 2 SER A CA 19
ATOM 20198 C C . SER A 1 2 ? 9.205 6.381 -4.432 1.00 0.00 2 SER A C 19
ATOM 20199 O O . SER A 1 2 ? 8.053 6.038 -4.689 1.00 0.00 2 SER A O 19
ATOM 20207 N N . ALA A 1 3 ? 10.109 5.570 -3.907 1.00 0.00 3 ALA A N 19
ATOM 20208 C CA . ALA A 1 3 ? 9.816 4.204 -3.534 1.00 0.00 3 ALA A CA 19
ATOM 20209 C C . ALA A 1 3 ? 10.527 3.864 -2.237 1.00 0.00 3 ALA A C 19
ATOM 20210 O O . ALA A 1 3 ? 11.643 3.352 -2.242 1.00 0.00 3 ALA A O 19
ATOM 20217 N N . VAL A 1 4 ? 9.877 4.158 -1.132 1.00 0.00 4 VAL A N 19
ATOM 20218 C CA . VAL A 1 4 ? 10.472 3.978 0.179 1.00 0.00 4 VAL A CA 19
ATOM 20219 C C . VAL A 1 4 ? 9.596 3.059 1.027 1.00 0.00 4 VAL A C 19
ATOM 20220 O O . VAL A 1 4 ? 8.369 3.131 0.971 1.00 0.00 4 VAL A O 19
ATOM 20233 N N . GLN A 1 5 ? 10.238 2.164 1.768 1.00 0.00 5 GLN A N 19
ATOM 20234 C CA . GLN A 1 5 ? 9.541 1.159 2.540 1.00 0.00 5 GLN A CA 19
ATOM 20235 C C . GLN A 1 5 ? 8.599 1.780 3.548 1.00 0.00 5 GLN A C 19
ATOM 20236 O O . GLN A 1 5 ? 9.026 2.419 4.512 1.00 0.00 5 GLN A O 19
ATOM 20250 N N . VAL A 1 6 ? 7.318 1.588 3.312 1.00 0.00 6 VAL A N 19
ATOM 20251 C CA . VAL A 1 6 ? 6.308 1.996 4.258 1.00 0.00 6 VAL A CA 19
ATOM 20252 C C . VAL A 1 6 ? 5.139 1.049 4.214 1.00 0.00 6 VAL A C 19
ATOM 20253 O O . VAL A 1 6 ? 4.368 0.938 5.165 1.00 0.00 6 VAL A O 19
ATOM 20266 N N . LEU A 1 7 ? 5.025 0.334 3.127 1.00 0.00 7 LEU A N 19
ATOM 20267 C CA . LEU A 1 7 ? 3.895 -0.507 2.930 1.00 0.00 7 LEU A CA 19
ATOM 20268 C C . LEU A 1 7 ? 4.397 -1.927 2.854 1.00 0.00 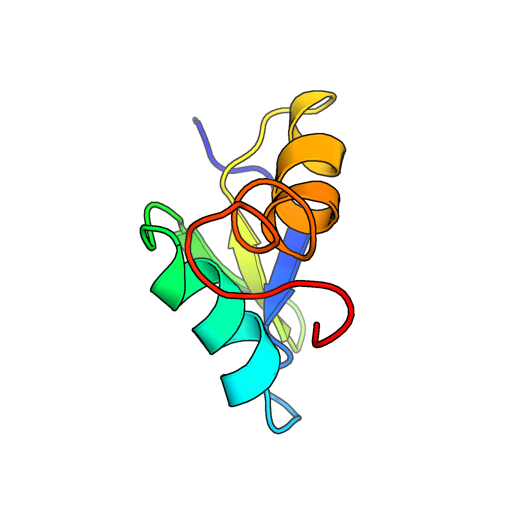7 LEU A C 19
ATOM 20269 O O . LEU A 1 7 ? 5.552 -2.147 2.532 1.00 0.00 7 LEU A O 19
ATOM 20285 N N . LYS A 1 8 ? 3.593 -2.873 3.257 1.00 0.00 8 LYS A N 19
ATOM 20286 C CA . LYS A 1 8 ? 3.912 -4.251 3.030 1.00 0.00 8 LYS A CA 19
ATOM 20287 C C . LYS A 1 8 ? 2.647 -5.060 2.896 1.00 0.00 8 LYS A C 19
ATOM 20288 O O . LYS A 1 8 ? 1.625 -4.751 3.507 1.00 0.00 8 LYS A O 19
ATOM 20307 N N . PHE A 1 9 ? 2.730 -6.074 2.073 1.00 0.00 9 PHE A N 19
ATOM 20308 C CA . PHE A 1 9 ? 1.637 -7.010 1.881 1.00 0.00 9 PHE A CA 19
ATOM 20309 C C . PHE A 1 9 ? 2.089 -8.363 2.384 1.00 0.00 9 PHE A C 19
ATOM 20310 O O . PHE A 1 9 ? 2.696 -9.141 1.652 1.00 0.00 9 PHE A O 19
ATOM 20327 N N . PRO A 1 10 ? 1.873 -8.582 3.684 1.00 0.00 10 PRO A N 19
ATOM 20328 C CA . PRO A 1 10 ? 2.147 -9.825 4.394 1.00 0.00 10 PRO A CA 19
ATOM 20329 C C . PRO A 1 10 ? 2.066 -11.086 3.538 1.00 0.00 10 PRO A C 19
ATOM 20330 O O . PRO A 1 10 ? 0.999 -11.677 3.409 1.00 0.00 10 PRO A O 19
ATOM 20341 N N . LEU A 1 11 ? 3.211 -11.551 3.041 1.00 0.00 11 LEU A N 19
ATOM 20342 C CA . LEU A 1 11 ? 3.259 -12.736 2.168 1.00 0.00 11 LEU A CA 19
ATOM 20343 C C . LEU A 1 11 ? 2.941 -13.986 2.962 1.00 0.00 11 LEU A C 19
ATOM 20344 O O . LEU A 1 11 ? 2.726 -15.064 2.412 1.00 0.00 11 LEU A O 19
ATOM 20360 N N . SER A 1 12 ? 2.907 -13.810 4.261 1.00 0.00 12 SER A N 19
ATOM 20361 C CA . SER A 1 12 ? 2.721 -14.881 5.186 1.00 0.00 12 SER A CA 19
ATOM 20362 C C . SER A 1 12 ? 1.264 -14.969 5.591 1.00 0.00 12 SER A C 19
ATOM 20363 O O . SER A 1 12 ? 0.894 -15.765 6.454 1.00 0.00 12 SER A O 19
ATOM 20371 N N . VAL A 1 13 ? 0.432 -14.145 4.962 1.00 0.00 13 VAL A N 19
ATOM 20372 C CA . VAL A 1 13 ? -0.981 -14.117 5.316 1.00 0.00 13 VAL A CA 19
ATOM 20373 C C . VAL A 1 13 ? -1.841 -14.024 4.069 1.00 0.00 13 VAL A C 19
ATOM 20374 O O . VAL A 1 13 ? -1.349 -14.073 2.940 1.00 0.00 13 VAL A O 19
ATOM 20387 N N . ASP A 1 14 ? -3.126 -13.880 4.297 1.00 0.00 14 ASP A N 19
ATOM 20388 C CA . ASP A 1 14 ? -4.105 -13.751 3.233 1.00 0.00 14 ASP A CA 19
ATOM 20389 C C . ASP A 1 14 ? -4.145 -12.305 2.747 1.00 0.00 14 ASP A C 19
ATOM 20390 O O . ASP A 1 14 ? -5.182 -11.631 2.764 1.00 0.00 14 ASP A O 19
ATOM 20399 N N . LEU A 1 15 ? -2.983 -11.843 2.307 1.00 0.00 15 LEU A N 19
ATOM 20400 C CA . LEU A 1 15 ? -2.781 -10.477 1.866 1.00 0.00 15 LEU A CA 19
ATOM 20401 C C . LEU A 1 15 ? -3.649 -10.101 0.683 1.00 0.00 15 LEU A C 19
ATOM 20402 O O . LEU A 1 15 ? -3.611 -8.970 0.256 1.00 0.00 15 LEU A O 19
ATOM 20418 N N . ALA A 1 16 ? -4.426 -11.030 0.150 1.00 0.00 16 ALA A N 19
ATOM 20419 C CA . ALA A 1 16 ? -5.306 -10.725 -0.972 1.00 0.00 16 ALA A CA 19
ATOM 20420 C C . ALA A 1 16 ? -6.206 -9.545 -0.643 1.00 0.00 16 ALA A C 19
ATOM 20421 O O . ALA A 1 16 ? -6.668 -8.837 -1.534 1.00 0.00 16 ALA A O 19
ATOM 20428 N N . GLY A 1 17 ? -6.416 -9.323 0.646 1.00 0.00 17 GLY A N 19
ATOM 20429 C CA . GLY A 1 17 ? -7.162 -8.168 1.076 1.00 0.00 17 GLY A CA 19
ATOM 20430 C C . GLY A 1 17 ? -6.383 -6.871 0.898 1.00 0.00 17 GLY A C 19
ATOM 20431 O O . GLY A 1 17 ? -6.941 -5.871 0.463 1.00 0.00 17 GLY A O 19
ATOM 20435 N N . PHE A 1 18 ? -5.090 -6.882 1.227 1.00 0.00 18 PHE A N 19
ATOM 20436 C CA . PHE A 1 18 ? -4.279 -5.667 1.142 1.00 0.00 18 PHE A CA 19
ATOM 20437 C C . PHE A 1 18 ? -3.516 -5.576 -0.178 1.00 0.00 18 PHE A C 19
ATOM 20438 O O . PHE A 1 18 ? -3.538 -4.545 -0.844 1.00 0.00 18 PHE A O 19
ATOM 20455 N N . VAL A 1 19 ? -2.822 -6.639 -0.550 1.00 0.00 19 VAL A N 19
ATOM 20456 C CA . VAL A 1 19 ? -2.064 -6.637 -1.782 1.00 0.00 19 VAL A CA 19
ATOM 20457 C C . VAL A 1 19 ? -3.036 -6.430 -2.917 1.00 0.00 19 VAL A C 19
ATOM 20458 O O . VAL A 1 19 ? -2.739 -5.770 -3.900 1.00 0.00 19 VAL A O 19
ATOM 20471 N N . GLY A 1 20 ? -4.220 -6.994 -2.728 1.00 0.00 20 GLY A N 19
ATOM 20472 C CA . GLY A 1 20 ? -5.307 -6.785 -3.651 1.00 0.00 20 GLY A CA 19
ATOM 20473 C C . GLY A 1 20 ? -5.765 -5.363 -3.591 1.00 0.00 20 GLY A C 19
ATOM 20474 O O . GLY A 1 20 ? -5.998 -4.750 -4.614 1.00 0.00 20 GLY A O 19
ATOM 20478 N N . LEU A 1 21 ? -5.792 -4.822 -2.387 1.00 0.00 21 LEU A N 19
ATOM 20479 C CA . LEU A 1 21 ? -6.301 -3.483 -2.143 1.00 0.00 21 LEU A CA 19
ATOM 20480 C C . LEU A 1 21 ? -5.604 -2.440 -3.014 1.00 0.00 21 LEU A C 19
ATOM 20481 O O . LEU A 1 21 ? -6.267 -1.668 -3.696 1.00 0.00 21 LEU A O 19
ATOM 20497 N N . LEU A 1 22 ? -4.274 -2.414 -3.027 1.00 0.00 22 LEU A N 19
ATOM 20498 C CA . LEU A 1 22 ? -3.593 -1.368 -3.769 1.00 0.00 22 LEU A CA 19
ATOM 20499 C C . LEU A 1 22 ? -3.372 -1.776 -5.204 1.00 0.00 22 LEU A C 19
ATOM 20500 O O . LEU A 1 22 ? -3.167 -0.949 -6.099 1.00 0.00 22 LEU A O 19
ATOM 20516 N N . ARG A 1 23 ? -3.367 -3.066 -5.399 1.00 0.00 23 ARG A N 19
ATOM 20517 C CA . ARG A 1 23 ? -3.356 -3.644 -6.722 1.00 0.00 23 ARG A CA 19
ATOM 20518 C C . ARG A 1 23 ? -4.619 -3.215 -7.447 1.00 0.00 23 ARG A C 19
ATOM 20519 O O . ARG A 1 23 ? -4.653 -3.063 -8.667 1.00 0.00 23 ARG A O 19
ATOM 20540 N N . ARG A 1 24 ? -5.641 -2.994 -6.645 1.00 0.00 24 ARG A N 19
ATOM 20541 C CA . ARG A 1 24 ? -6.928 -2.530 -7.105 1.00 0.00 24 ARG A CA 19
ATOM 20542 C C . ARG A 1 24 ? -6.867 -1.050 -7.415 1.00 0.00 24 ARG A C 19
ATOM 20543 O O . ARG A 1 24 ? -7.560 -0.555 -8.305 1.00 0.00 24 ARG A O 19
ATOM 20564 N N . LEU A 1 25 ? -5.987 -0.372 -6.700 1.00 0.00 25 LEU A N 19
ATOM 20565 C CA . LEU A 1 25 ? -5.877 1.068 -6.777 1.00 0.00 25 LEU A CA 19
ATOM 20566 C C . LEU A 1 25 ? -5.394 1.478 -8.163 1.00 0.00 25 LEU A C 19
ATOM 20567 O O . LEU A 1 25 ? -6.038 2.274 -8.845 1.00 0.00 25 LEU A O 19
ATOM 20583 N N . ASN A 1 26 ? -4.274 0.876 -8.564 1.00 0.00 26 ASN A N 19
ATOM 20584 C CA . ASN A 1 26 ? -3.659 1.072 -9.878 1.00 0.00 26 ASN A CA 19
ATOM 20585 C C . ASN A 1 26 ? -2.222 0.542 -9.895 1.00 0.00 26 ASN A C 19
ATOM 20586 O O . ASN A 1 26 ? -1.469 0.822 -10.824 1.00 0.00 26 ASN A O 19
ATOM 20597 N N . VAL A 1 27 ? -1.882 -0.242 -8.861 1.00 0.00 27 VAL A N 19
ATOM 20598 C CA . VAL A 1 27 ? -0.578 -0.915 -8.713 1.00 0.00 27 VAL A CA 19
ATOM 20599 C C . VAL A 1 27 ? 0.603 -0.134 -9.338 1.00 0.00 27 VAL A C 19
ATOM 20600 O O . VAL A 1 27 ? 1.223 -0.554 -10.314 1.00 0.00 27 VAL A O 19
ATOM 20613 N N . PRO A 1 28 ? 0.917 1.028 -8.745 1.00 0.00 28 PRO A N 19
ATOM 20614 C CA . PRO A 1 28 ? 1.978 1.935 -9.212 1.00 0.00 28 PRO A CA 19
ATOM 20615 C C . PRO A 1 28 ? 3.283 1.843 -8.416 1.00 0.00 28 PRO A C 19
ATOM 20616 O O . PRO A 1 28 ? 4.085 2.776 -8.422 1.00 0.00 28 PRO A O 19
ATOM 20627 N N . HIS A 1 29 ? 3.509 0.728 -7.752 1.00 0.00 29 HIS A N 19
ATOM 20628 C CA . HIS A 1 29 ? 4.484 0.696 -6.663 1.00 0.00 29 HIS A CA 19
ATOM 20629 C C . HIS A 1 29 ? 5.625 -0.283 -6.890 1.00 0.00 29 HIS A C 19
ATOM 20630 O O . HIS A 1 29 ? 5.697 -0.970 -7.905 1.00 0.00 29 HIS A O 19
ATOM 20645 N N . ARG A 1 30 ? 6.514 -0.321 -5.907 1.00 0.00 30 ARG A N 19
ATOM 20646 C CA . ARG A 1 30 ? 7.594 -1.290 -5.863 1.00 0.00 30 ARG A CA 19
ATOM 20647 C C . ARG A 1 30 ? 7.287 -2.394 -4.858 1.00 0.00 30 ARG A C 19
ATOM 20648 O O . ARG A 1 30 ? 6.852 -2.122 -3.741 1.00 0.00 30 ARG A O 19
ATOM 20669 N N . VAL A 1 31 ? 7.487 -3.632 -5.282 1.00 0.00 31 VAL A N 19
ATOM 20670 C CA . VAL A 1 31 ? 7.347 -4.793 -4.415 1.00 0.00 31 VAL A CA 19
ATOM 20671 C C . VAL A 1 31 ? 8.708 -5.406 -4.117 1.00 0.00 31 VAL A C 19
ATOM 20672 O O . VAL A 1 31 ? 9.523 -5.625 -5.015 1.00 0.00 31 VAL A O 19
ATOM 20685 N N . SER A 1 32 ? 8.948 -5.648 -2.849 1.00 0.00 32 SER A N 19
ATOM 20686 C CA . SER A 1 32 ? 10.150 -6.318 -2.388 1.00 0.00 32 SER A CA 19
ATOM 20687 C C . SER A 1 32 ? 9.789 -7.263 -1.246 1.00 0.00 32 SER A C 19
ATOM 20688 O O . SER A 1 32 ? 8.618 -7.569 -1.049 1.00 0.00 32 SER A O 19
ATOM 20696 N N . GLU A 1 33 ? 10.785 -7.743 -0.523 1.00 0.00 33 GLU A N 19
ATOM 20697 C CA . GLU A 1 33 ? 10.551 -8.571 0.656 1.00 0.00 33 GLU A CA 19
ATOM 20698 C C . GLU A 1 33 ? 11.416 -8.067 1.815 1.00 0.00 33 GLU A C 19
ATOM 20699 O O . GLU A 1 33 ? 12.648 -8.118 1.755 1.00 0.00 33 GLU A O 19
ATOM 20711 N N . GLU A 1 34 ? 10.756 -7.548 2.849 1.00 0.00 34 GLU A N 19
ATOM 20712 C CA . GLU A 1 34 ? 11.438 -6.968 4.002 1.00 0.00 34 GLU A CA 19
ATOM 20713 C C . GLU A 1 34 ? 11.076 -7.688 5.297 1.00 0.00 34 GLU A C 19
ATOM 20714 O O . GLU A 1 34 ? 9.932 -7.634 5.752 1.00 0.00 34 GLU A O 19
ATOM 20726 N N . SER A 1 35 ? 12.063 -8.384 5.856 1.00 0.00 35 SER A N 19
ATOM 20727 C CA . SER A 1 35 ? 11.986 -8.937 7.208 1.00 0.00 35 SER A CA 19
ATOM 20728 C C . SER A 1 35 ? 10.915 -10.028 7.353 1.00 0.00 35 SER A C 19
ATOM 20729 O O . SER A 1 35 ? 10.614 -10.459 8.469 1.00 0.00 35 SER A O 19
ATOM 20737 N N . GLY A 1 36 ? 10.351 -10.484 6.248 1.00 0.00 36 GLY A N 19
ATOM 20738 C CA . GLY A 1 36 ? 9.385 -11.547 6.308 1.00 0.00 36 GLY A CA 19
ATOM 20739 C C . GLY A 1 36 ? 8.021 -11.084 5.884 1.00 0.00 36 GLY A C 19
ATOM 20740 O O . GLY A 1 36 ? 7.006 -11.661 6.277 1.00 0.00 36 GLY A O 19
ATOM 20744 N N . GLN A 1 37 ? 7.995 -10.015 5.108 1.00 0.00 37 GLN A N 19
ATOM 20745 C CA . GLN A 1 37 ? 6.784 -9.537 4.496 1.00 0.00 37 GLN A CA 19
ATOM 20746 C C . GLN A 1 37 ? 7.129 -9.072 3.104 1.00 0.00 37 GLN A C 19
ATOM 20747 O O . GLN A 1 37 ? 8.197 -8.507 2.899 1.00 0.00 37 GLN A O 19
ATOM 20761 N N . GLN A 1 38 ? 6.261 -9.306 2.140 1.00 0.00 38 GLN A N 19
ATOM 20762 C CA . GLN A 1 38 ? 6.416 -8.641 0.888 1.00 0.00 38 GLN A CA 19
ATOM 20763 C C . GLN A 1 38 ? 6.131 -7.207 1.174 1.00 0.00 38 GLN A C 19
ATOM 20764 O O . GLN A 1 38 ? 5.205 -6.915 1.909 1.00 0.00 38 GLN A O 19
ATOM 20778 N N . VAL A 1 39 ? 6.917 -6.315 0.660 1.00 0.00 39 VAL A N 19
ATOM 20779 C CA . VAL A 1 39 ? 6.781 -4.946 1.056 1.00 0.00 39 VAL A CA 19
ATOM 20780 C C . VAL A 1 39 ? 6.732 -4.034 -0.141 1.00 0.00 39 VAL A C 19
ATOM 20781 O O . VAL A 1 39 ? 7.299 -4.317 -1.188 1.00 0.00 39 VAL A O 19
ATOM 20794 N N . LEU A 1 40 ? 6.028 -2.964 0.033 1.00 0.00 40 LEU A N 19
ATOM 20795 C CA . LEU A 1 40 ? 5.647 -2.095 -1.034 1.00 0.00 40 LEU A CA 19
ATOM 20796 C C . LEU A 1 40 ? 6.151 -0.703 -0.741 1.00 0.00 40 LEU A C 19
ATOM 20797 O O . LEU A 1 40 ? 5.961 -0.166 0.354 1.00 0.00 40 LEU A O 19
ATOM 20813 N N . TRP A 1 41 ? 6.793 -0.122 -1.724 1.00 0.00 41 TRP A N 19
ATOM 20814 C CA . TRP A 1 41 ? 7.446 1.142 -1.535 1.00 0.00 41 TRP A CA 19
ATOM 20815 C C . TRP A 1 41 ? 6.964 2.093 -2.608 1.00 0.00 41 TRP A C 19
ATOM 20816 O O . TRP A 1 41 ? 7.393 1.978 -3.757 1.00 0.00 41 TRP A O 19
ATOM 20837 N N . VAL A 1 42 ? 6.036 2.978 -2.295 1.00 0.00 42 VAL A N 19
ATOM 20838 C CA . VAL A 1 42 ? 5.747 4.032 -3.249 1.00 0.00 42 VAL A CA 19
ATOM 20839 C C . VAL A 1 42 ? 5.310 5.388 -2.635 1.00 0.00 42 VAL A C 19
ATOM 20840 O O . VAL A 1 42 ? 4.509 6.103 -3.234 1.00 0.00 42 VAL A O 19
ATOM 20853 N N . PRO A 1 43 ? 5.814 5.808 -1.453 1.00 0.00 43 PRO A N 19
ATOM 20854 C CA . PRO A 1 43 ? 5.553 7.135 -0.953 1.00 0.00 43 PRO A CA 19
ATOM 20855 C C . PRO A 1 43 ? 6.750 8.060 -1.059 1.00 0.00 43 PRO A C 19
ATOM 20856 O O . PRO A 1 43 ? 7.528 8.008 -2.010 1.00 0.00 43 PRO A O 19
ATOM 20867 N N . ASP A 1 44 ? 6.889 8.890 -0.038 1.00 0.00 44 ASP A N 19
ATOM 20868 C CA . ASP A 1 44 ? 8.023 9.793 0.071 1.00 0.00 44 ASP A CA 19
ATOM 20869 C C . ASP A 1 44 ? 8.673 9.639 1.433 1.00 0.00 44 ASP A C 19
ATOM 20870 O O . ASP A 1 44 ? 9.874 9.392 1.550 1.00 0.00 44 ASP A O 19
ATOM 20879 N N . GLU A 1 45 ? 7.830 9.746 2.453 1.00 0.00 45 GLU A N 19
ATOM 20880 C CA . GLU A 1 45 ? 8.269 9.846 3.843 1.00 0.00 45 GLU A CA 19
ATOM 20881 C C . GLU A 1 45 ? 7.084 10.209 4.719 1.00 0.00 45 GLU A C 19
ATOM 20882 O O . GLU A 1 45 ? 6.622 9.411 5.523 1.00 0.00 45 GLU A O 19
ATOM 20894 N N . ARG A 1 46 ? 6.591 11.422 4.539 1.00 0.00 46 ARG A N 19
ATOM 20895 C CA . ARG A 1 46 ? 5.367 11.846 5.190 1.00 0.00 46 ARG A CA 19
ATOM 20896 C C . ARG A 1 46 ? 4.211 11.367 4.342 1.00 0.00 46 ARG A C 19
ATOM 20897 O O . ARG A 1 46 ? 3.130 11.047 4.828 1.00 0.00 46 ARG A O 19
ATOM 20918 N N . LEU A 1 47 ? 4.497 11.283 3.050 1.00 0.00 47 LEU A N 19
ATOM 20919 C CA . LEU A 1 47 ? 3.566 10.753 2.081 1.00 0.00 47 LEU A CA 19
ATOM 20920 C C . LEU A 1 47 ? 3.340 9.273 2.373 1.00 0.00 47 LEU A C 19
ATOM 20921 O O . LEU A 1 47 ? 2.279 8.750 2.136 1.00 0.00 47 LEU A O 19
ATOM 20937 N N . ALA A 1 48 ? 4.368 8.625 2.916 1.00 0.00 48 ALA A N 19
ATOM 20938 C CA . ALA A 1 48 ? 4.314 7.229 3.351 1.00 0.00 48 ALA A CA 19
ATOM 20939 C C . ALA A 1 48 ? 3.038 6.888 4.112 1.00 0.00 48 ALA A C 19
ATOM 20940 O O . ALA A 1 48 ? 2.453 5.817 3.917 1.00 0.00 48 ALA A O 19
ATOM 20947 N N . GLU A 1 49 ? 2.582 7.809 4.933 1.00 0.00 49 GLU A N 19
ATOM 20948 C CA . GLU A 1 49 ? 1.406 7.573 5.751 1.00 0.00 49 GLU A CA 19
ATOM 20949 C C . GLU A 1 49 ? 0.175 7.700 4.877 1.00 0.00 49 GLU A C 19
ATOM 20950 O O . GLU A 1 49 ? -0.739 6.883 4.926 1.00 0.00 49 GLU A O 19
ATOM 20962 N N . GLN A 1 50 ? 0.208 8.702 4.025 1.00 0.00 50 GLN A N 19
ATOM 20963 C CA . GLN A 1 50 ? -0.842 8.945 3.063 1.00 0.00 50 GLN A CA 19
ATOM 20964 C C . GLN A 1 50 ? -0.917 7.796 2.058 1.00 0.00 50 GLN A C 19
ATOM 20965 O O . GLN A 1 50 ? -1.997 7.437 1.589 1.00 0.00 50 GLN A O 19
ATOM 20979 N N . VAL A 1 51 ? 0.215 7.160 1.802 1.00 0.00 51 VAL A N 19
ATOM 20980 C CA . VAL A 1 51 ? 0.319 6.273 0.673 1.00 0.00 51 VAL A CA 19
ATOM 20981 C C . VAL A 1 51 ? -0.300 4.937 1.011 1.00 0.00 51 VAL A C 19
ATOM 20982 O O . VAL A 1 51 ? -1.238 4.521 0.391 1.00 0.00 51 VAL A O 19
ATOM 20995 N N . ARG A 1 52 ? 0.173 4.286 2.029 1.00 0.00 52 ARG A N 19
ATOM 20996 C CA . ARG A 1 52 ? -0.357 2.982 2.354 1.00 0.00 52 ARG A CA 19
ATOM 20997 C C . ARG A 1 52 ? -1.618 3.099 3.188 1.00 0.00 52 ARG A C 19
ATOM 20998 O O . ARG A 1 52 ? -2.600 2.395 2.953 1.00 0.00 52 ARG A O 19
ATOM 21019 N N . GLU A 1 53 ? -1.623 4.045 4.106 1.00 0.00 53 GLU A N 19
ATOM 21020 C CA . GLU A 1 53 ? -2.681 4.120 5.088 1.00 0.00 53 GLU A CA 19
ATOM 21021 C C . GLU A 1 53 ? -3.892 4.840 4.560 1.00 0.00 53 GLU A C 19
ATOM 21022 O O . GLU A 1 53 ? -4.971 4.700 5.120 1.00 0.00 53 GLU A O 19
ATOM 21034 N N . LEU A 1 54 ? -3.733 5.641 3.529 1.00 0.00 54 LEU A N 19
ATOM 21035 C CA . LEU A 1 54 ? -4.896 6.244 2.920 1.00 0.00 54 LEU A CA 19
ATOM 21036 C C . LEU A 1 54 ? -5.251 5.549 1.629 1.00 0.00 54 LEU A C 19
ATOM 21037 O O . LEU A 1 54 ? -6.412 5.464 1.304 1.00 0.00 54 LEU A O 19
ATOM 21053 N N . TYR A 1 55 ? -4.287 4.991 0.913 1.00 0.00 55 TYR A N 19
ATOM 21054 C CA . TYR A 1 55 ? -4.636 4.281 -0.318 1.00 0.00 55 TYR A CA 19
ATOM 21055 C C . TYR A 1 55 ? -5.576 3.154 0.020 1.00 0.00 55 TYR A C 19
ATOM 21056 O O . TYR A 1 55 ? -6.429 2.793 -0.774 1.00 0.00 55 TYR A O 19
ATOM 21074 N N . ARG A 1 56 ? -5.431 2.620 1.224 1.00 0.00 56 ARG A N 19
ATOM 21075 C CA . ARG A 1 56 ? -6.319 1.563 1.678 1.00 0.00 56 ARG A CA 19
ATOM 21076 C C . ARG A 1 56 ? -7.758 2.031 1.954 1.00 0.00 56 ARG A C 19
ATOM 21077 O O . ARG A 1 56 ? -8.624 1.198 2.198 1.00 0.00 56 ARG A O 19
ATOM 21098 N N . ARG A 1 57 ? -8.051 3.341 1.918 1.00 0.00 57 ARG A N 19
ATO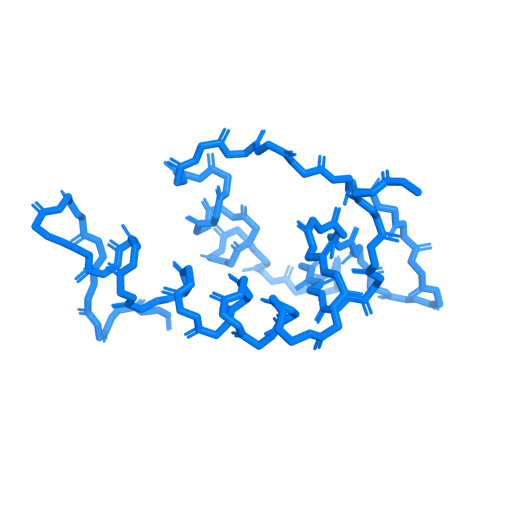M 21099 C CA . ARG A 1 57 ? -9.339 3.793 2.447 1.00 0.00 57 ARG A CA 19
ATOM 21100 C C . ARG A 1 57 ? -9.847 5.103 1.838 1.00 0.00 57 ARG A C 19
ATOM 21101 O O . ARG A 1 57 ? -11.053 5.283 1.704 1.00 0.00 57 ARG A O 19
ATOM 21122 N N . TYR A 1 58 ? -8.946 6.009 1.484 1.00 0.00 58 TYR A N 19
ATOM 21123 C CA . TYR A 1 58 ? -9.340 7.303 0.932 1.00 0.00 58 TYR A CA 19
ATOM 21124 C C . TYR A 1 58 ? -9.177 7.335 -0.594 1.00 0.00 58 TYR A C 19
ATOM 21125 O O . TYR A 1 58 ? -10.168 7.427 -1.286 1.00 0.00 58 TYR A O 19
ATOM 21143 N N . PRO A 1 59 ? -7.945 7.301 -1.150 1.00 0.00 59 PRO A N 19
ATOM 21144 C CA . PRO A 1 59 ? -7.729 7.049 -2.588 1.00 0.00 59 PRO A CA 19
ATOM 21145 C C . PRO A 1 59 ? -8.506 5.848 -3.148 1.00 0.00 59 PRO A C 19
ATOM 21146 O O . PRO A 1 59 ? -9.032 5.915 -4.259 1.00 0.00 59 PRO A O 19
ATOM 21157 N N . GLU A 1 60 ? -8.588 4.752 -2.398 1.00 0.00 60 GLU A N 19
ATOM 21158 C CA . GLU A 1 60 ? -9.368 3.600 -2.852 1.00 0.00 60 GLU A CA 19
ATOM 21159 C C . GLU A 1 60 ? -10.816 3.814 -2.459 1.00 0.00 60 GLU A C 19
ATOM 21160 O O . GLU A 1 60 ? -11.745 3.302 -3.081 1.00 0.00 60 GLU A O 19
ATOM 21172 N N . GLY A 1 61 ? -10.989 4.620 -1.429 1.00 0.00 61 GLY A N 19
ATOM 21173 C CA . GLY A 1 61 ? -12.300 5.090 -1.045 1.00 0.00 61 GLY A CA 19
ATOM 21174 C C . GLY A 1 61 ? -12.761 6.222 -1.931 1.00 0.00 61 GLY A C 19
ATOM 21175 O O . GLY A 1 61 ? -13.777 6.865 -1.678 1.00 0.00 61 GLY A O 19
ATOM 21179 N N . ASP A 1 62 ? -12.016 6.426 -2.993 1.00 0.00 62 ASP A N 19
ATOM 21180 C CA . ASP A 1 62 ? -12.222 7.565 -3.874 1.00 0.00 62 ASP A CA 19
ATOM 21181 C C . ASP A 1 62 ? -12.685 7.067 -5.216 1.00 0.00 62 ASP A C 19
ATOM 21182 O O . ASP A 1 62 ? -12.001 6.250 -5.818 1.00 0.00 62 ASP A O 19
ATOM 21191 N N . PRO A 1 63 ? -13.806 7.623 -5.713 1.00 0.00 63 PRO A N 19
ATOM 21192 C CA . PRO A 1 63 ? -14.636 7.115 -6.796 1.00 0.00 63 PRO A CA 19
ATOM 21193 C C . PRO A 1 63 ? -14.104 5.878 -7.516 1.00 0.00 63 PRO A C 19
ATOM 21194 O O . PRO A 1 63 ? -13.879 5.883 -8.730 1.00 0.00 63 PRO A O 19
ATOM 21205 N N . GLN A 1 64 ? -13.915 4.820 -6.741 1.00 0.00 64 GLN A N 19
ATOM 21206 C CA . GLN A 1 64 ? -13.564 3.522 -7.272 1.00 0.00 64 GLN A CA 19
ATOM 21207 C C . GLN A 1 64 ? -14.320 2.453 -6.526 1.00 0.00 64 GLN A C 19
ATOM 21208 O O . GLN A 1 64 ? -15.181 1.783 -7.100 1.00 0.00 64 GLN A O 19
ATOM 21222 N N . ALA A 1 65 ? -14.029 2.305 -5.236 1.00 0.00 65 ALA A N 19
ATOM 21223 C CA . ALA A 1 65 ? -14.490 1.117 -4.539 1.00 0.00 65 ALA A CA 19
ATOM 21224 C C . ALA A 1 65 ? -14.667 1.324 -3.046 1.00 0.00 65 ALA A C 19
ATOM 21225 O O . ALA A 1 65 ? -15.772 1.553 -2.556 1.00 0.00 65 ALA A O 19
ATOM 21232 N N . THR A 1 66 ? -13.557 1.240 -2.350 1.00 0.00 66 THR A N 19
ATOM 21233 C CA . THR A 1 66 ? -13.496 1.216 -0.914 1.00 0.00 66 THR A CA 19
ATOM 21234 C C . THR A 1 66 ? -14.026 2.523 -0.301 1.00 0.00 66 THR A C 19
ATOM 21235 O O . THR A 1 66 ? -14.444 3.425 -1.022 1.00 0.00 66 THR A O 19
ATOM 21246 N N . LEU A 1 67 ? -14.095 2.567 1.024 1.00 0.00 67 LEU A N 19
ATOM 21247 C CA . LEU A 1 67 ? -14.256 3.794 1.774 1.00 0.00 67 LEU A CA 19
ATOM 21248 C C . LEU A 1 67 ? -14.252 3.473 3.256 1.00 0.00 67 LEU A C 19
ATOM 21249 O O . LEU A 1 67 ? -15.208 2.895 3.767 1.00 0.00 67 LEU A O 19
ATOM 21265 N N . GLU A 1 68 ? -13.141 3.820 3.912 1.00 0.00 68 GLU A N 19
ATOM 21266 C CA . GLU A 1 68 ? -12.880 3.498 5.324 1.00 0.00 68 GLU A CA 19
ATOM 21267 C C . GLU A 1 68 ? -13.179 2.023 5.634 1.00 0.00 68 GLU A C 19
ATOM 21268 O O . GLU A 1 68 ? -13.477 1.656 6.772 1.00 0.00 68 GLU A O 19
ATOM 21280 N N . ALA A 1 69 ? -13.054 1.183 4.614 1.00 0.00 69 ALA A N 19
ATOM 21281 C CA . ALA A 1 69 ? -13.321 -0.243 4.747 1.00 0.00 69 ALA A CA 19
ATOM 21282 C C . ALA A 1 69 ? -12.028 -1.029 4.741 1.00 0.00 69 ALA A C 19
ATOM 21283 O O . ALA A 1 69 ? -12.047 -2.258 4.714 1.00 0.00 69 ALA A O 19
ATOM 21290 N N . ALA A 1 70 ? -10.922 -0.289 4.736 1.00 0.00 70 ALA A N 19
ATOM 21291 C CA . ALA A 1 70 ? -9.571 -0.851 4.680 1.00 0.00 70 ALA A CA 19
ATOM 21292 C C . ALA A 1 70 ? -9.450 -2.116 5.512 1.00 0.00 70 ALA A C 19
ATOM 21293 O O . ALA A 1 70 ? -9.455 -2.068 6.744 1.00 0.00 70 ALA A O 19
ATOM 21300 N N . MET A 1 1 ? 14.438 6.749 -3.536 1.00 0.00 1 MET A N 20
ATOM 21301 C CA . MET A 1 1 ? 13.784 8.040 -3.692 1.00 0.00 1 MET A CA 20
ATOM 21302 C C . MET A 1 1 ? 12.269 7.868 -3.730 1.00 0.00 1 MET A C 20
ATOM 21303 O O . MET A 1 1 ? 11.592 8.047 -2.722 1.00 0.00 1 MET A O 20
ATOM 21317 N N . SER A 1 2 ? 11.752 7.478 -4.887 1.00 0.00 2 SER A N 20
ATOM 21318 C CA . SER A 1 2 ? 10.318 7.295 -5.066 1.00 0.00 2 SER A CA 20
ATOM 21319 C C . SER A 1 2 ? 9.922 5.853 -4.767 1.00 0.00 2 SER A C 20
ATOM 21320 O O . SER A 1 2 ? 9.088 5.267 -5.458 1.00 0.00 2 SER A O 20
ATOM 21328 N N . ALA A 1 3 ? 10.535 5.291 -3.738 1.00 0.00 3 ALA A N 20
ATOM 21329 C CA . ALA A 1 3 ? 10.304 3.912 -3.362 1.00 0.00 3 ALA A CA 20
ATOM 21330 C C . ALA A 1 3 ? 10.900 3.622 -1.996 1.00 0.00 3 ALA A C 20
ATOM 21331 O O . ALA A 1 3 ? 11.970 3.039 -1.886 1.00 0.00 3 ALA A O 20
ATOM 21338 N N . VAL A 1 4 ? 10.199 4.016 -0.961 1.00 0.00 4 VAL A N 20
ATOM 21339 C CA . VAL A 1 4 ? 10.690 3.853 0.391 1.00 0.00 4 VAL A CA 20
ATOM 21340 C C . VAL A 1 4 ? 9.758 2.926 1.156 1.00 0.00 4 VAL A C 20
ATOM 21341 O O . VAL A 1 4 ? 8.538 2.982 0.983 1.00 0.00 4 VAL A O 20
ATOM 21354 N N . GLN A 1 5 ? 10.335 2.037 1.949 1.00 0.00 5 GLN A N 20
ATOM 21355 C CA . GLN A 1 5 ? 9.565 1.043 2.654 1.00 0.00 5 GLN A CA 20
ATOM 21356 C C . GLN A 1 5 ? 8.589 1.697 3.613 1.00 0.00 5 GLN A C 20
ATOM 21357 O O . GLN A 1 5 ? 8.978 2.266 4.635 1.00 0.00 5 GLN A O 20
ATOM 21371 N N . VAL A 1 6 ? 7.323 1.600 3.272 1.00 0.00 6 VAL A N 20
ATOM 21372 C CA . VAL A 1 6 ? 6.272 2.061 4.142 1.00 0.00 6 VAL A CA 20
ATOM 21373 C C . VAL A 1 6 ? 5.102 1.114 4.076 1.00 0.00 6 VAL A C 20
ATOM 21374 O O . VAL A 1 6 ? 4.324 0.991 5.015 1.00 0.00 6 VAL A O 20
ATOM 21387 N N . LEU A 1 7 ? 5.015 0.398 2.982 1.00 0.00 7 LEU A N 20
ATOM 21388 C CA . LEU A 1 7 ? 3.866 -0.402 2.717 1.00 0.00 7 LEU A CA 20
ATOM 21389 C C . LEU A 1 7 ? 4.300 -1.851 2.683 1.00 0.00 7 LEU A C 20
ATOM 21390 O O . LEU A 1 7 ? 5.458 -2.133 2.448 1.00 0.00 7 LEU A O 20
ATOM 21406 N N . LYS A 1 8 ? 3.411 -2.755 3.027 1.00 0.00 8 LYS A N 20
ATOM 21407 C CA . LYS A 1 8 ? 3.681 -4.160 2.874 1.00 0.00 8 LYS A CA 20
ATOM 21408 C C . LYS A 1 8 ? 2.398 -4.927 2.656 1.00 0.00 8 LYS A C 20
ATOM 21409 O O . LYS A 1 8 ? 1.331 -4.528 3.122 1.00 0.00 8 LYS A O 20
ATOM 21428 N N . PHE A 1 9 ? 2.517 -6.018 1.933 1.00 0.00 9 PHE A N 20
ATOM 21429 C CA . PHE A 1 9 ? 1.402 -6.916 1.703 1.00 0.00 9 PHE A CA 20
ATOM 21430 C C . PHE A 1 9 ? 1.772 -8.278 2.249 1.00 0.00 9 PHE A C 20
ATOM 21431 O O . PHE A 1 9 ? 2.371 -9.095 1.553 1.00 0.00 9 PHE A O 20
ATOM 21448 N N . PRO A 1 10 ? 1.486 -8.467 3.544 1.00 0.00 10 PRO A N 20
ATOM 21449 C CA . PRO A 1 10 ? 1.695 -9.694 4.304 1.00 0.00 10 PRO A CA 20
ATOM 21450 C C . PRO A 1 10 ? 1.711 -10.966 3.475 1.00 0.00 10 PRO A C 20
ATOM 21451 O O . PRO A 1 10 ? 0.667 -11.568 3.244 1.00 0.00 10 PRO A O 20
ATOM 21462 N N . LEU A 1 11 ? 2.909 -11.424 3.122 1.00 0.00 11 LEU A N 20
ATOM 21463 C CA . LEU A 1 11 ? 3.064 -12.585 2.252 1.00 0.00 11 LEU A CA 20
ATOM 21464 C C . LEU A 1 11 ? 2.648 -13.860 2.973 1.00 0.00 11 LEU A C 20
ATOM 21465 O O . LEU A 1 11 ? 2.500 -14.920 2.372 1.00 0.00 11 LEU A O 20
ATOM 21481 N N . SER A 1 12 ? 2.450 -13.719 4.266 1.00 0.00 12 SER A N 20
ATOM 21482 C CA . SER A 1 12 ? 2.092 -14.814 5.126 1.00 0.00 12 SER A CA 20
ATOM 21483 C C . SER A 1 12 ? 0.589 -14.871 5.382 1.00 0.00 12 SER A C 20
ATOM 21484 O O . SER A 1 12 ? 0.106 -15.779 6.062 1.00 0.00 12 SER A O 20
ATOM 21492 N N . VAL A 1 13 ? -0.167 -13.919 4.840 1.00 0.00 13 VAL A N 20
ATOM 21493 C CA . VAL A 1 13 ? -1.578 -13.827 5.173 1.00 0.00 13 VAL A CA 20
ATOM 21494 C C . VAL A 1 13 ? -2.411 -13.650 3.918 1.00 0.00 13 VAL A C 20
ATOM 21495 O O . VAL A 1 13 ? -1.899 -13.689 2.798 1.00 0.00 13 VAL A O 20
ATOM 21508 N N . ASP A 1 14 ? -3.692 -13.455 4.132 1.00 0.00 14 ASP A N 20
ATOM 21509 C CA . ASP A 1 14 ? -4.652 -13.233 3.064 1.00 0.00 14 ASP A CA 20
ATOM 21510 C C . ASP A 1 14 ? -4.534 -11.796 2.552 1.00 0.00 14 ASP A C 20
ATOM 21511 O O . ASP A 1 14 ? -5.492 -11.010 2.564 1.00 0.00 14 ASP A O 20
ATOM 21520 N N . LEU A 1 15 ? -3.331 -11.465 2.105 1.00 0.00 15 LEU A N 20
ATOM 21521 C CA . LEU A 1 15 ? -2.991 -10.138 1.631 1.00 0.00 15 LEU A CA 20
ATOM 21522 C C . LEU A 1 15 ? -3.847 -9.691 0.462 1.00 0.00 15 LEU A C 20
ATOM 21523 O O . LEU A 1 15 ? -3.810 -8.534 0.116 1.00 0.00 15 LEU A O 20
ATOM 21539 N N . ALA A 1 16 ? -4.624 -10.594 -0.129 1.00 0.00 16 ALA A N 20
ATOM 21540 C CA . ALA A 1 16 ? -5.480 -10.254 -1.268 1.00 0.00 16 ALA A CA 20
ATOM 21541 C C . ALA A 1 16 ? -6.321 -9.024 -0.980 1.00 0.00 16 ALA A C 20
ATOM 21542 O O . ALA A 1 16 ? -6.692 -8.286 -1.891 1.00 0.00 16 ALA A O 20
ATOM 21549 N N . GLY A 1 17 ? -6.587 -8.785 0.291 1.00 0.00 17 GLY A N 20
ATOM 21550 C CA . GLY A 1 17 ? -7.315 -7.602 0.664 1.00 0.00 17 GLY A CA 20
ATOM 21551 C C . GLY A 1 17 ? -6.485 -6.341 0.488 1.00 0.00 17 GLY A C 20
ATOM 21552 O O . GLY A 1 17 ? -6.984 -5.330 0.007 1.00 0.00 17 GLY A O 20
ATOM 21556 N N . PHE A 1 18 ? -5.207 -6.401 0.853 1.00 0.00 18 PHE A N 20
ATOM 21557 C CA . PHE A 1 18 ? -4.355 -5.223 0.795 1.00 0.00 18 PHE A CA 20
ATOM 21558 C C . PHE A 1 18 ? -3.552 -5.169 -0.492 1.00 0.00 18 PHE A C 20
ATOM 21559 O O . PHE A 1 18 ? -3.523 -4.146 -1.162 1.00 0.00 18 PHE A O 20
ATOM 21576 N N . VAL A 1 19 ? -2.897 -6.265 -0.845 1.00 0.00 19 VAL A N 20
ATOM 21577 C CA . VAL A 1 19 ? -2.069 -6.288 -2.028 1.00 0.00 19 VAL A CA 20
ATOM 21578 C C . VAL A 1 19 ? -2.957 -6.020 -3.216 1.00 0.00 19 VAL A C 20
ATOM 21579 O O . VAL A 1 19 ? -2.567 -5.369 -4.166 1.00 0.00 19 VAL A O 20
ATOM 21592 N N . GLY A 1 20 ? -4.173 -6.523 -3.101 1.00 0.00 20 GLY A N 20
ATOM 21593 C CA . GLY A 1 20 ? -5.207 -6.265 -4.076 1.00 0.00 20 GLY A CA 20
ATOM 21594 C C . GLY A 1 20 ? -5.657 -4.837 -4.012 1.00 0.00 20 GLY A C 20
ATOM 21595 O O . GLY A 1 20 ? -5.912 -4.229 -5.031 1.00 0.00 20 GLY A O 20
ATOM 21599 N N . LEU A 1 21 ? -5.678 -4.283 -2.813 1.00 0.00 21 LEU A N 20
ATOM 21600 C CA . LEU A 1 21 ? -6.168 -2.933 -2.598 1.00 0.00 21 LEU A CA 20
ATOM 21601 C C . LEU A 1 21 ? -5.401 -1.898 -3.434 1.00 0.00 21 LEU A C 20
ATOM 21602 O O . LEU A 1 21 ? -6.015 -1.057 -4.082 1.00 0.00 21 LEU A O 20
ATOM 21618 N N . LEU A 1 22 ? -4.071 -1.963 -3.452 1.00 0.00 22 LEU A N 20
ATOM 21619 C CA . LEU A 1 22 ? -3.298 -0.982 -4.219 1.00 0.00 22 LEU A CA 20
ATOM 21620 C C . LEU A 1 22 ? -3.023 -1.485 -5.610 1.00 0.00 22 LEU A C 20
ATOM 21621 O O . LEU A 1 22 ? -2.759 -0.714 -6.546 1.00 0.00 22 LEU A O 20
ATOM 21637 N N . ARG A 1 23 ? -3.034 -2.787 -5.721 1.00 0.00 23 ARG A N 20
ATOM 21638 C CA . ARG A 1 23 ? -3.031 -3.444 -7.014 1.00 0.00 23 ARG A CA 20
ATOM 21639 C C . ARG A 1 23 ? -4.184 -2.902 -7.834 1.00 0.00 23 ARG A C 20
ATOM 21640 O O . ARG A 1 23 ? -4.102 -2.756 -9.050 1.00 0.00 23 ARG A O 20
ATOM 21661 N N . ARG A 1 24 ? -5.239 -2.585 -7.116 1.00 0.00 24 ARG A N 20
ATOM 21662 C CA . ARG A 1 24 ? -6.440 -2.041 -7.686 1.00 0.00 24 ARG A CA 20
ATOM 21663 C C . ARG A 1 24 ? -6.246 -0.605 -8.122 1.00 0.00 24 ARG A C 20
ATOM 21664 O O . ARG A 1 24 ? -6.822 -0.183 -9.125 1.00 0.00 24 ARG A O 20
ATOM 21685 N N . LEU A 1 25 ? -5.412 0.143 -7.403 1.00 0.00 25 LEU A N 20
ATOM 21686 C CA . LEU A 1 25 ? -5.233 1.547 -7.734 1.00 0.00 25 LEU A CA 20
ATOM 21687 C C . LEU A 1 25 ? -4.568 1.693 -9.093 1.00 0.00 25 LEU A C 20
ATOM 21688 O O . LEU A 1 25 ? -5.110 2.371 -9.968 1.00 0.00 25 LEU A O 20
ATOM 21704 N N . ASN A 1 26 ? -3.420 1.026 -9.270 1.00 0.00 26 ASN A N 20
ATOM 21705 C CA . ASN A 1 26 ? -2.679 1.041 -10.536 1.00 0.00 26 ASN A CA 20
ATOM 21706 C C . ASN A 1 26 ? -1.251 0.545 -10.370 1.00 0.00 26 ASN A C 20
ATOM 21707 O O . ASN A 1 26 ? -0.405 0.811 -11.223 1.00 0.00 26 ASN A O 20
ATOM 21718 N N . VAL A 1 27 ? -1.004 -0.206 -9.287 1.00 0.00 27 VAL A N 20
ATOM 21719 C CA . VAL A 1 27 ? 0.317 -0.818 -9.001 1.00 0.00 27 VAL A CA 20
ATOM 21720 C C . VAL A 1 27 ? 1.509 -0.018 -9.535 1.00 0.00 27 VAL A C 20
ATOM 21721 O O . VAL A 1 27 ? 2.275 -0.500 -10.372 1.00 0.00 27 VAL A O 20
ATOM 21734 N N . PRO A 1 28 ? 1.697 1.195 -9.019 1.00 0.00 28 PRO A N 20
ATOM 21735 C CA . PRO A 1 28 ? 2.780 2.091 -9.428 1.00 0.00 28 PRO A CA 20
ATOM 21736 C C . PRO A 1 28 ? 4.004 1.948 -8.535 1.00 0.00 28 PRO A C 20
ATOM 21737 O O . PRO A 1 28 ? 4.809 2.868 -8.415 1.00 0.00 28 PRO A O 20
ATOM 21748 N N . HIS A 1 29 ? 4.143 0.785 -7.927 1.00 0.00 29 HIS A N 20
ATOM 21749 C CA . HIS A 1 29 ? 5.018 0.639 -6.775 1.00 0.00 29 HIS A CA 20
ATOM 21750 C C . HIS A 1 29 ? 6.043 -0.464 -6.940 1.00 0.00 29 HIS A C 20
ATOM 21751 O O . HIS A 1 29 ? 6.024 -1.218 -7.909 1.00 0.00 29 HIS A O 20
ATOM 21766 N N . ARG A 1 30 ? 6.910 -0.553 -5.946 1.00 0.00 30 ARG A N 20
ATOM 21767 C CA . ARG A 1 30 ? 7.932 -1.581 -5.876 1.00 0.00 30 ARG A CA 20
ATOM 21768 C C . ARG A 1 30 ? 7.573 -2.640 -4.835 1.00 0.00 30 ARG A C 20
ATOM 21769 O O . ARG A 1 30 ? 7.137 -2.309 -3.734 1.00 0.00 30 ARG A O 20
ATOM 21790 N N . VAL A 1 31 ? 7.729 -3.905 -5.210 1.00 0.00 31 VAL A N 20
ATOM 21791 C CA . VAL A 1 31 ? 7.532 -5.027 -4.307 1.00 0.00 31 VAL A CA 20
ATOM 21792 C C . VAL A 1 31 ? 8.871 -5.640 -3.906 1.00 0.00 31 VAL A C 20
ATOM 21793 O O . VAL A 1 31 ? 9.732 -5.907 -4.746 1.00 0.00 31 VAL A O 20
ATOM 21806 N N . SER A 1 32 ? 9.028 -5.837 -2.617 1.00 0.00 32 SER A N 20
ATOM 21807 C CA . SER A 1 32 ? 10.199 -6.482 -2.053 1.00 0.00 32 SER A CA 20
ATOM 21808 C C . SER A 1 32 ? 9.751 -7.349 -0.876 1.00 0.00 32 SER A C 20
ATOM 21809 O O . SER A 1 32 ? 8.567 -7.644 -0.749 1.00 0.00 32 SER A O 20
ATOM 21817 N N . GLU A 1 33 ? 10.686 -7.775 -0.043 1.00 0.00 33 GLU A N 20
ATOM 21818 C CA . GLU A 1 33 ? 10.360 -8.564 1.137 1.00 0.00 33 GLU A CA 20
ATOM 21819 C C . GLU A 1 33 ? 11.120 -8.044 2.352 1.00 0.00 33 GLU A C 20
ATOM 21820 O O . GLU A 1 33 ? 12.336 -8.199 2.455 1.00 0.00 33 GLU A O 20
ATOM 21832 N N . GLU A 1 34 ? 10.396 -7.408 3.264 1.00 0.00 34 GLU A N 20
ATOM 21833 C CA . GLU A 1 34 ? 11.003 -6.843 4.464 1.00 0.00 34 GLU A CA 20
ATOM 21834 C C . GLU A 1 34 ? 10.553 -7.589 5.708 1.00 0.00 34 GLU A C 20
ATOM 21835 O O . GLU A 1 34 ? 9.351 -7.717 5.961 1.00 0.00 34 GLU A O 20
ATOM 21847 N N . SER A 1 35 ? 11.537 -8.096 6.456 1.00 0.00 35 SER A N 20
ATOM 21848 C CA . SER A 1 35 ? 11.313 -8.804 7.720 1.00 0.00 35 SER A CA 20
ATOM 21849 C C . SER A 1 35 ? 10.664 -10.174 7.496 1.00 0.00 35 SER A C 20
ATOM 21850 O O . SER A 1 35 ? 11.137 -11.190 8.012 1.00 0.00 35 SER A O 20
ATOM 21858 N N . GLY A 1 36 ? 9.605 -10.199 6.708 1.00 0.00 36 GLY A N 20
ATOM 21859 C CA . GLY A 1 36 ? 8.856 -11.416 6.497 1.00 0.00 36 GLY A CA 20
ATOM 21860 C C . GLY A 1 36 ? 7.476 -11.152 5.943 1.00 0.00 36 GLY A C 20
ATOM 21861 O O . GLY A 1 36 ? 6.590 -11.994 6.044 1.00 0.00 36 GLY A O 20
ATOM 21865 N N . GLN A 1 37 ? 7.274 -9.963 5.401 1.00 0.00 37 GLN A N 20
ATOM 21866 C CA . GLN A 1 37 ? 6.128 -9.700 4.583 1.00 0.00 37 GLN A CA 20
ATOM 21867 C C . GLN A 1 37 ? 6.632 -9.173 3.272 1.00 0.00 37 GLN A C 20
ATOM 21868 O O . GLN A 1 37 ? 7.736 -8.631 3.205 1.00 0.00 37 GLN A O 20
ATOM 21882 N N . GLN A 1 38 ? 5.864 -9.360 2.224 1.00 0.00 38 GLN A N 20
ATOM 21883 C CA . GLN A 1 38 ? 6.157 -8.689 1.003 1.00 0.00 38 GLN A CA 20
ATOM 21884 C C . GLN A 1 38 ? 5.893 -7.247 1.271 1.00 0.00 38 GLN A C 20
ATOM 21885 O O . GLN A 1 38 ? 4.969 -6.930 1.995 1.00 0.00 38 GLN A O 20
ATOM 21899 N N . VAL A 1 39 ? 6.703 -6.379 0.751 1.00 0.00 39 VAL A N 20
ATOM 21900 C CA . VAL A 1 39 ? 6.589 -4.992 1.103 1.00 0.00 39 VAL A CA 20
ATOM 21901 C C . VAL A 1 39 ? 6.673 -4.109 -0.114 1.00 0.00 39 VAL A C 20
ATOM 21902 O O . VAL A 1 39 ? 7.297 -4.441 -1.110 1.00 0.00 39 VAL A O 20
ATOM 21915 N N . LEU A 1 40 ? 6.016 -3.000 -0.010 1.00 0.00 40 LEU A N 20
ATOM 21916 C CA . LEU A 1 40 ? 5.734 -2.141 -1.118 1.00 0.00 40 LEU A CA 20
ATOM 21917 C C . LEU A 1 40 ? 6.296 -0.763 -0.832 1.00 0.00 40 LEU A C 20
ATOM 21918 O O . LEU A 1 40 ? 6.065 -0.186 0.233 1.00 0.00 40 LEU A O 20
ATOM 21934 N N . TRP A 1 41 ? 7.037 -0.242 -1.783 1.00 0.00 41 TRP A N 20
ATOM 21935 C CA . TRP A 1 41 ? 7.737 1.000 -1.579 1.00 0.00 41 TRP A CA 20
ATOM 21936 C C . TRP A 1 41 ? 7.378 1.948 -2.702 1.00 0.00 41 TRP A C 20
ATOM 21937 O O . TRP A 1 41 ? 7.853 1.767 -3.827 1.00 0.00 41 TRP A O 20
ATOM 21958 N N . VAL A 1 42 ? 6.503 2.909 -2.457 1.00 0.00 42 VAL A N 20
ATOM 21959 C CA . VAL A 1 42 ? 6.319 3.949 -3.459 1.00 0.00 42 VAL A CA 20
ATOM 21960 C C . VAL A 1 42 ? 5.933 5.364 -2.928 1.00 0.00 42 VAL A C 20
ATOM 21961 O O . VAL A 1 42 ? 5.338 6.147 -3.668 1.00 0.00 42 VAL A O 20
ATOM 21974 N N . PRO A 1 43 ? 6.243 5.764 -1.672 1.00 0.00 43 PRO A N 20
ATOM 21975 C CA . PRO A 1 43 ? 6.004 7.130 -1.235 1.00 0.00 43 PRO A CA 20
ATOM 21976 C C . PRO A 1 43 ? 7.284 7.951 -1.069 1.00 0.00 43 PRO A C 20
ATOM 21977 O O . PRO A 1 43 ? 8.255 7.776 -1.804 1.00 0.00 43 PRO A O 20
ATOM 21988 N N . ASP A 1 44 ? 7.272 8.835 -0.070 1.00 0.00 44 ASP A N 20
ATOM 21989 C CA . ASP A 1 44 ? 8.455 9.621 0.284 1.00 0.00 44 ASP A CA 20
ATOM 21990 C C . ASP A 1 44 ? 8.690 9.579 1.788 1.00 0.00 44 ASP A C 20
ATOM 21991 O O . ASP A 1 44 ? 9.493 8.794 2.281 1.00 0.00 44 ASP A O 20
ATOM 22000 N N . GLU A 1 45 ? 7.974 10.430 2.515 1.00 0.00 45 GLU A N 20
ATOM 22001 C CA . GLU A 1 45 ? 8.083 10.476 3.969 1.00 0.00 45 GLU A CA 20
ATOM 22002 C C . GLU A 1 45 ? 6.715 10.719 4.594 1.00 0.00 45 GLU A C 20
ATOM 22003 O O . GLU A 1 45 ? 6.125 9.809 5.170 1.00 0.00 45 GLU A O 20
ATOM 22015 N N . ARG A 1 46 ? 6.204 11.943 4.482 1.00 0.00 46 ARG A N 20
ATOM 22016 C CA . ARG A 1 46 ? 4.835 12.220 4.904 1.00 0.00 46 ARG A CA 20
ATOM 22017 C C . ARG A 1 46 ? 3.902 11.471 3.970 1.00 0.00 46 ARG A C 20
ATOM 22018 O O . ARG A 1 46 ? 2.828 11.006 4.351 1.00 0.00 46 ARG A O 20
ATOM 22039 N N . LEU A 1 47 ? 4.362 11.340 2.734 1.00 0.00 47 LEU A N 20
ATOM 22040 C CA . LEU A 1 47 ? 3.607 10.678 1.698 1.00 0.00 47 LEU A CA 20
ATOM 22041 C C . LEU A 1 47 ? 3.527 9.188 1.996 1.00 0.00 47 LEU A C 20
ATOM 22042 O O . LEU A 1 47 ? 2.542 8.553 1.688 1.00 0.00 47 LEU A O 20
ATOM 22058 N N . ALA A 1 48 ? 4.567 8.649 2.612 1.00 0.00 48 ALA A N 20
ATOM 22059 C CA . ALA A 1 48 ? 4.599 7.247 3.028 1.00 0.00 48 ALA A CA 20
ATOM 22060 C C . ALA A 1 48 ? 3.295 6.819 3.680 1.00 0.00 48 ALA A C 20
ATOM 22061 O O . ALA A 1 48 ? 2.676 5.817 3.298 1.00 0.00 48 ALA A O 20
ATOM 22068 N N . GLU A 1 49 ? 2.853 7.631 4.608 1.00 0.00 49 GLU A N 20
ATOM 22069 C CA . GLU A 1 49 ? 1.663 7.336 5.380 1.00 0.00 49 GLU A CA 20
ATOM 22070 C C . GLU A 1 49 ? 0.444 7.537 4.502 1.00 0.00 49 GLU A C 20
ATOM 22071 O O . GLU A 1 49 ? -0.510 6.771 4.542 1.00 0.00 49 GLU A O 20
ATOM 22083 N N . GLN A 1 50 ? 0.523 8.551 3.660 1.00 0.00 50 GLN A N 20
ATOM 22084 C CA . GLN A 1 50 ? -0.539 8.876 2.739 1.00 0.00 50 GLN A CA 20
ATOM 22085 C C . GLN A 1 50 ? -0.718 7.752 1.719 1.00 0.00 50 GLN A C 20
ATOM 22086 O O . GLN A 1 50 ? -1.837 7.452 1.307 1.00 0.00 50 GLN A O 20
ATOM 22100 N N . VAL A 1 51 ? 0.368 7.071 1.389 1.00 0.00 51 VAL A N 20
ATOM 22101 C CA . VAL A 1 51 ? 0.366 6.198 0.237 1.00 0.00 51 VAL A CA 20
ATOM 22102 C C . VAL A 1 51 ? -0.287 4.882 0.595 1.00 0.00 51 VAL A C 20
ATOM 22103 O O . VAL A 1 51 ? -1.240 4.468 -0.033 1.00 0.00 51 VAL A O 20
ATOM 22116 N N . ARG A 1 52 ? 0.169 4.265 1.656 1.00 0.00 52 ARG A N 20
ATOM 22117 C CA . ARG A 1 52 ? -0.327 2.952 2.004 1.00 0.00 52 ARG A CA 20
ATOM 22118 C C . ARG A 1 52 ? -1.632 3.063 2.761 1.00 0.00 52 ARG A C 20
ATOM 22119 O O . ARG A 1 52 ? -2.613 2.379 2.457 1.00 0.00 52 ARG A O 20
ATOM 22140 N N . GLU A 1 53 ? -1.657 3.979 3.706 1.00 0.00 53 GLU A N 20
ATOM 22141 C CA . GLU A 1 53 ? -2.797 4.127 4.563 1.00 0.00 53 GLU A CA 20
ATOM 22142 C C . GLU A 1 53 ? -3.939 4.724 3.796 1.00 0.00 53 GLU A C 20
ATOM 22143 O O . GLU A 1 53 ? -4.989 4.130 3.708 1.00 0.00 53 GLU A O 20
ATOM 22155 N N . LEU A 1 54 ? -3.735 5.873 3.189 1.00 0.00 54 LEU A N 20
ATOM 22156 C CA . LEU A 1 54 ? -4.851 6.552 2.577 1.00 0.00 54 LEU A CA 20
ATOM 22157 C C . LEU A 1 54 ? -5.280 5.846 1.316 1.00 0.00 54 LEU A C 20
ATOM 22158 O O . LEU A 1 54 ? -6.441 5.883 0.973 1.00 0.00 54 LEU A O 20
ATOM 22174 N N . TYR A 1 55 ? -4.386 5.149 0.642 1.00 0.00 55 TYR A N 20
ATOM 22175 C CA . TYR A 1 55 ? -4.836 4.350 -0.485 1.00 0.00 55 TYR A CA 20
ATOM 22176 C C . TYR A 1 55 ? -5.834 3.311 0.003 1.00 0.00 55 TYR A C 20
ATOM 22177 O O . TYR A 1 55 ? -6.818 3.028 -0.660 1.00 0.00 55 TYR A O 20
ATOM 22195 N N . ARG A 1 56 ? -5.608 2.800 1.203 1.00 0.00 56 ARG A N 20
ATOM 22196 C CA . ARG A 1 56 ? -6.457 1.752 1.752 1.00 0.00 56 ARG A CA 20
ATOM 22197 C C . ARG A 1 56 ? -7.778 2.277 2.340 1.00 0.00 56 ARG A C 20
ATOM 22198 O O . ARG A 1 56 ? -8.587 1.486 2.817 1.00 0.00 56 ARG A O 20
ATOM 22219 N N . ARG A 1 57 ? -8.020 3.590 2.312 1.00 0.00 57 ARG A N 20
ATOM 22220 C CA . ARG A 1 57 ? -9.216 4.127 2.980 1.00 0.00 57 ARG A CA 20
ATOM 22221 C C . ARG A 1 57 ? -9.762 5.400 2.342 1.00 0.00 57 ARG A C 20
ATOM 22222 O O . ARG A 1 57 ? -10.944 5.698 2.473 1.00 0.00 57 ARG A O 20
ATOM 22243 N N . TYR A 1 58 ? -8.912 6.170 1.688 1.00 0.00 58 TYR A N 20
ATOM 22244 C CA . TYR A 1 58 ? -9.366 7.394 1.031 1.00 0.00 58 TYR A CA 20
ATOM 22245 C C . TYR A 1 58 ? -9.312 7.278 -0.513 1.00 0.00 58 TYR A C 20
ATOM 22246 O O . TYR A 1 58 ? -10.350 7.080 -1.114 1.00 0.00 58 TYR A O 20
ATOM 22264 N N . PRO A 1 59 ? -8.147 7.445 -1.198 1.00 0.00 59 PRO A N 20
ATOM 22265 C CA . PRO A 1 59 ? -8.003 7.140 -2.637 1.00 0.00 59 PRO A CA 20
ATOM 22266 C C . PRO A 1 59 ? -8.737 5.888 -3.155 1.00 0.00 59 PRO A C 20
ATOM 22267 O O . PRO A 1 59 ? -9.298 5.921 -4.250 1.00 0.00 59 PRO A O 20
ATOM 22278 N N . GLU A 1 60 ? -8.731 4.790 -2.406 1.00 0.00 60 GLU A N 20
ATOM 22279 C CA . GLU A 1 60 ? -9.387 3.572 -2.879 1.00 0.00 60 GLU A CA 20
ATOM 22280 C C . GLU A 1 60 ? -10.579 3.296 -1.993 1.00 0.00 60 GLU A C 20
ATOM 22281 O O . GLU A 1 60 ? -11.532 2.632 -2.397 1.00 0.00 60 GLU A O 20
ATOM 22293 N N . GLY A 1 61 ? -10.510 3.839 -0.779 1.00 0.00 61 GLY A N 20
ATOM 22294 C CA . GLY A 1 61 ? -11.691 4.013 0.039 1.00 0.00 61 GLY A CA 20
ATOM 22295 C C . GLY A 1 61 ? -12.454 5.242 -0.411 1.00 0.00 61 GLY A C 20
ATOM 22296 O O . GLY A 1 61 ? -12.953 6.042 0.385 1.00 0.00 61 GLY A O 20
ATOM 22300 N N . ASP A 1 62 ? -12.472 5.380 -1.713 1.00 0.00 62 ASP A N 20
ATOM 22301 C CA . ASP A 1 62 ? -13.162 6.434 -2.428 1.00 0.00 62 ASP A CA 20
ATOM 22302 C C . ASP A 1 62 ? -14.407 5.785 -3.027 1.00 0.00 62 ASP A C 20
ATOM 22303 O O . ASP A 1 62 ? -14.608 4.589 -2.805 1.00 0.00 62 ASP A O 20
ATOM 22312 N N . PRO A 1 63 ? -15.301 6.521 -3.715 1.00 0.00 63 PRO A N 20
ATOM 22313 C CA . PRO A 1 63 ? -16.323 5.906 -4.581 1.00 0.00 63 PRO A CA 20
ATOM 22314 C C . PRO A 1 63 ? -15.671 5.026 -5.658 1.00 0.00 63 PRO A C 20
ATOM 22315 O O . PRO A 1 63 ? -15.803 5.263 -6.861 1.00 0.00 63 PRO A O 20
ATOM 22326 N N . GLN A 1 64 ? -14.978 4.005 -5.187 1.00 0.00 64 GLN A N 20
ATOM 22327 C CA . GLN A 1 64 ? -14.104 3.179 -5.992 1.00 0.00 64 GLN A CA 20
ATOM 22328 C C . GLN A 1 64 ? -14.304 1.714 -5.660 1.00 0.00 64 GLN A C 20
ATOM 22329 O O . GLN A 1 64 ? -14.789 0.936 -6.485 1.00 0.00 64 GLN A O 20
ATOM 22343 N N . ALA A 1 65 ? -13.945 1.346 -4.438 1.00 0.00 65 ALA A N 20
ATOM 22344 C CA . ALA A 1 65 ? -13.983 -0.045 -4.028 1.00 0.00 65 ALA A CA 20
ATOM 22345 C C . ALA A 1 65 ? -14.078 -0.176 -2.521 1.00 0.00 65 ALA A C 20
ATOM 22346 O O . ALA A 1 65 ? -15.165 -0.310 -1.957 1.00 0.00 65 ALA A O 20
ATOM 22353 N N . THR A 1 66 ? -12.930 -0.133 -1.887 1.00 0.00 66 THR A N 20
ATOM 22354 C CA . THR A 1 66 ? -12.839 -0.149 -0.448 1.00 0.00 66 THR A CA 20
ATOM 22355 C C . THR A 1 66 ? -13.368 1.179 0.093 1.00 0.00 66 THR A C 20
ATOM 22356 O O . THR A 1 66 ? -13.532 2.117 -0.672 1.00 0.00 66 THR A O 20
ATOM 22367 N N . LEU A 1 67 ? -13.733 1.225 1.370 1.00 0.00 67 LEU A N 20
ATOM 22368 C CA . LEU A 1 67 ? -13.979 2.493 2.053 1.00 0.00 67 LEU A CA 20
ATOM 22369 C C . LEU A 1 67 ? -13.326 2.477 3.415 1.00 0.00 67 LEU A C 20
ATOM 22370 O O . LEU A 1 67 ? -12.125 2.674 3.568 1.00 0.00 67 LEU A O 20
ATOM 22386 N N . GLU A 1 68 ? -14.151 2.181 4.391 1.00 0.00 68 GLU A N 20
ATOM 22387 C CA . GLU A 1 68 ? -13.735 2.078 5.772 1.00 0.00 68 GLU A CA 20
ATOM 22388 C C . GLU A 1 68 ? -13.558 0.613 6.129 1.00 0.00 68 GLU A C 20
ATOM 22389 O O . GLU A 1 68 ? -13.373 0.244 7.288 1.00 0.00 68 GLU A O 20
ATOM 22401 N N . ALA A 1 69 ? -13.597 -0.204 5.091 1.00 0.00 69 ALA A N 20
ATOM 22402 C CA . ALA A 1 69 ? -13.535 -1.651 5.218 1.00 0.00 69 ALA A CA 20
ATOM 22403 C C . ALA A 1 69 ? -12.131 -2.159 4.955 1.00 0.00 69 ALA A C 20
ATOM 22404 O O . ALA A 1 69 ? -11.939 -3.348 4.698 1.00 0.00 69 ALA A O 20
ATOM 22411 N N . ALA A 1 70 ? -11.181 -1.227 4.961 1.00 0.00 70 ALA A N 20
ATOM 22412 C CA . ALA A 1 70 ? -9.757 -1.525 4.770 1.00 0.00 70 ALA A CA 20
ATOM 22413 C C . ALA A 1 70 ? -9.373 -2.858 5.400 1.00 0.00 70 ALA A C 20
ATOM 22414 O O . ALA A 1 70 ? -9.324 -2.992 6.624 1.00 0.00 70 ALA A O 20
#

Foldseek 3Di:
DQFDWQFFQAPPDPSCLQVVLVVQVPLPWDWDADPHTITTTGADPVVSCVPRPCSQAPVCLDVHHNHNND

Nearest PDB structures (foldseek):
  2gqc-assembly1_A  TM=9.795E-01  e=4.906E-11  Pseudomonas aeruginosa PAO1
  4erd-assembly2_B  TM=4.294E-01  e=4.713E-01  Tetrahymena thermophila
  7uy6-assembly1_H  TM=4.114E-01  e=4.412E-01  Tetrahymena thermophila
  5irg-assembly2_C  TM=5.198E-01  e=2.153E+00  Roseburia intestinalis XB6B4
  1cn2-assembly1_A  TM=3.507E-01  e=9.837E+00  Centruroides noxius

Sequence (70 aa):
MSAVQVLKFPLSVDLAGFVGLLRRLNVPHRVSEESGQQVLWVPDERLAEQVRELYRRYPEGDPQATLEAAMSAVQVLKFPLSVDLAGFVGLLRRLNVPHRVSEESGQQVLWVPDERLAEQVRELYRRYPEGDPQATLEAAMSAVQVLKFPLSVDLAGFVGLLRRLNVPHRVSEESGQQVLWVPDERLAEQVRELYRRYPEGDPQATLEAAMSAVQVLKFPLSVDLAGFVGLLRRLNVPHRVSEESGQQVLWVPDERLAEQVRELYRRYPEGDPQATLEAAMSAVQVLKFPLSVDLAGFVGLLRRLNVPHRVSEESGQQVLWVPDERLAEQVRELYRRYPEGDPQATLEAAMSAVQVLKFPLSVDLAGFVGLLRRLNVPHRVSEESGQQVLWVPDERLAEQVRELYRRYPEGDPQATLEAAMSAVQVLKFPLSVDLAGFVGLLRRLNVPHRVSEESGQQVLWVPDERLAEQVRELYRRYPEGDPQATLEAAMSAVQVLKFPLSVDLAGFVGLLRRLNVPHRVSEESGQQVLWVPDERLAEQVRELYRRYPEGDPQATLEAAMSAVQVLKFPLSVDLAGFVGLLRRLNVPHRVSEESGQQVLWVPDERLAEQVRELYRRYPEGDPQATLEAAMSAVQVLKFPLSVDLAGFVGLLRRLNVPHRVSEESGQQVLWVPDERLAEQVRELYRRYPEGDPQATLEAAMSAVQVLKFPLSVDLAGFVGLLRRLNVPHRVSEESGQQVLWVPDERLAEQVRELYRRYPEGDPQATLEAAMSAVQVLKFPLSVDLAGFVGLLRRLNVPHRVSEESGQQVLWVPDERLAEQVRELYRRYPEGDPQATLEAAMSAVQVLKFPLSVDLAGFVGLLRRLNVPHRVSEESGQQVLWVPDERLAEQVRELYRRYPEGDPQATLEAAMSAVQVLKFPLSVDLAGFVGLLRRLNVPHRVSEESGQQVLWVPDERLAEQVRELYRRYPEGDPQATLEAAMSAVQVLKFPLSVDLAGFVGLLRRLNVPHRVSEESGQQVLWVPDERLAEQVRELYRRYPEGDPQATLEAAMSAVQVLKFPLSVDLAGFVGLLRRLNVPHRVSEESGQQVLWVPDERLAEQVRELYRRYPEGDPQATLEAAMSAVQVLKFPLSVDLAGFVGLLRRLNVPHRVSEESGQQVLWVPDERLAEQVRELYRRYPEGDPQATLEAAMSAVQVLKFPLSVDLAGFVGLLRRLNVPHRVSEESGQQVLWVPDERLAEQVRELYRRYPEGDPQATLEAAMSAVQVLKFPLSVDLAGFVGLLRRLNVPHRVSEESGQQVLWVPDERLAEQVRELYRRYPEGDPQATLEAAMSAVQVLKFPLSVDLAGFVGLLRRLNVPHRVSEESGQQVLWVPDERLAEQVRELYRRYPEGDPQATLEAA

Solvent-accessible surface area: 4666 Å² total; per-residue (Å²): 212,91,26,53,79,14,0,66,0,30,69,92,88,126,34,66,52,43,34,16,15,1,145,177,28,86,75,70,31,122,85,30,125,70,138,41,68,42,4,1,49,28,4,72,119,166,65,12,118,68,1,78,55,62,42,79,88,121,42,5,7,71,138,108,74,28,106,146,83,83